Protein AF-0000000076659208 (afdb_homodimer)

Structure (mmCIF, N/CA/C/O backbone):
data_AF-0000000076659208-model_v1
#
loop_
_entity.id
_entity.type
_entity.pdbx_description
1 polymer 'Zn(2)-C6 fungal-type domain-containing protein'
#
loop_
_atom_site.group_PDB
_atom_site.id
_atom_site.type_symbol
_atom_site.label_atom_id
_atom_site.label_alt_id
_atom_site.label_comp_id
_atom_site.label_asym_id
_atom_site.label_entity_id
_atom_site.label_seq_id
_atom_site.pdbx_PDB_ins_code
_atom_site.Cartn_x
_atom_site.Cartn_y
_atom_site.Cartn_z
_atom_site.occupancy
_atom_site.B_iso_or_equiv
_atom_site.auth_seq_id
_atom_site.auth_comp_id
_atom_site.auth_asym_id
_atom_site.auth_atom_id
_atom_site.pdbx_PDB_model_num
ATOM 1 N N . MET A 1 1 ? 49.875 -49.344 -11.781 1 21.5 1 MET A N 1
ATOM 2 C CA . MET A 1 1 ? 49.281 -48.344 -12.633 1 21.5 1 MET A CA 1
ATOM 3 C C . MET A 1 1 ? 47.969 -48.844 -13.25 1 21.5 1 MET A C 1
ATOM 5 O O . MET A 1 1 ? 47.469 -48.25 -14.219 1 21.5 1 MET A O 1
ATOM 9 N N . HIS A 1 2 ? 47.25 -49.875 -12.664 1 22.94 2 HIS A N 1
ATOM 10 C CA . HIS A 1 2 ? 46.562 -50.938 -13.43 1 22.94 2 HIS A CA 1
ATOM 11 C C . HIS A 1 2 ? 45.344 -50.375 -14.133 1 22.94 2 HIS A C 1
ATOM 13 O O . HIS A 1 2 ? 44.5 -49.719 -13.508 1 22.94 2 HIS A O 1
ATOM 19 N N . GLU A 1 3 ? 45.375 -50.188 -15.445 1 21.06 3 GLU A N 1
ATOM 20 C CA . GLU A 1 3 ? 44.562 -49.5 -16.469 1 21.06 3 GLU A CA 1
ATOM 21 C C . GLU A 1 3 ? 43.188 -50.094 -16.578 1 21.06 3 GLU A C 1
ATOM 23 O O . GLU A 1 3 ? 43 -51.25 -16.953 1 21.06 3 GLU A O 1
ATOM 28 N N . ARG A 1 4 ? 42.406 -49.781 -15.438 1 27.81 4 ARG A N 1
ATOM 29 C CA . ARG A 1 4 ? 41.031 -50.281 -15.297 1 27.81 4 ARG A CA 1
ATOM 30 C C . ARG A 1 4 ? 40.25 -50.062 -16.578 1 27.81 4 ARG A C 1
ATOM 32 O O . ARG A 1 4 ? 40.031 -48.906 -17 1 27.81 4 ARG A O 1
ATOM 39 N N . GLY A 1 5 ? 40.281 -51.125 -17.562 1 24.06 5 GLY A N 1
ATOM 40 C CA . GLY A 1 5 ? 39.844 -51.219 -18.938 1 24.06 5 GLY A CA 1
ATOM 41 C C . GLY A 1 5 ? 38.375 -50.906 -19.141 1 24.06 5 GLY A C 1
ATOM 42 O O . GLY A 1 5 ? 37.625 -50.844 -18.172 1 24.06 5 GLY A O 1
ATOM 43 N N . PRO A 1 6 ? 37.781 -50.438 -20.266 1 28.05 6 PRO A N 1
ATOM 44 C CA . PRO A 1 6 ? 36.5 -49.844 -20.688 1 28.05 6 PRO A CA 1
ATOM 45 C C . PRO A 1 6 ? 35.344 -50.844 -20.625 1 28.05 6 PRO A C 1
ATOM 47 O O . PRO A 1 6 ? 35.438 -51.938 -21.172 1 28.05 6 PRO A O 1
ATOM 50 N N . ARG A 1 7 ? 34.625 -50.969 -19.422 1 33.25 7 ARG A N 1
ATOM 51 C CA . ARG A 1 7 ? 33.531 -51.875 -19.156 1 33.25 7 ARG A CA 1
ATOM 52 C C . ARG A 1 7 ? 32.469 -51.844 -20.25 1 33.25 7 ARG A C 1
ATOM 54 O O . ARG A 1 7 ? 31.828 -50.812 -20.438 1 33.25 7 ARG A O 1
ATOM 61 N N . LEU A 1 8 ? 32.531 -52.812 -21.359 1 33.19 8 LEU A N 1
ATOM 62 C CA . LEU A 1 8 ? 31.656 -52.938 -22.531 1 33.19 8 LEU A CA 1
ATOM 63 C C . LEU A 1 8 ? 30.234 -53.312 -22.125 1 33.19 8 LEU A C 1
ATOM 65 O O . LEU A 1 8 ? 30.031 -54.188 -21.312 1 33.19 8 LEU A O 1
ATOM 69 N N . ARG A 1 9 ? 29.219 -52.5 -22.312 1 43.12 9 ARG A N 1
ATOM 70 C CA . ARG A 1 9 ? 27.766 -52.531 -22.125 1 43.12 9 ARG A CA 1
ATOM 71 C C . ARG A 1 9 ? 27.125 -53.688 -22.875 1 43.12 9 ARG A C 1
ATOM 73 O O . ARG A 1 9 ? 27.109 -53.688 -24.109 1 43.12 9 ARG A O 1
ATOM 80 N N . ARG A 1 10 ? 26.891 -54.906 -22.266 1 50.5 10 ARG A N 1
ATOM 81 C CA . ARG A 1 10 ? 26.422 -56.125 -22.922 1 50.5 10 ARG A CA 1
ATOM 82 C C . ARG A 1 10 ? 24.922 -56.031 -23.25 1 50.5 10 ARG A C 1
ATOM 84 O O . ARG A 1 10 ? 24.109 -55.844 -22.359 1 50.5 10 ARG A O 1
ATOM 91 N N . LYS A 1 11 ? 24.469 -55.844 -24.469 1 55.78 11 LYS A N 1
ATOM 92 C CA . LYS A 1 11 ? 23.094 -55.656 -24.938 1 55.78 11 LYS A CA 1
ATOM 93 C C . LYS A 1 11 ? 22.391 -57.031 -25.047 1 55.78 11 LYS A C 1
ATOM 95 O O . LYS A 1 11 ? 23 -58 -25.453 1 55.78 11 LYS A O 1
ATOM 100 N N . SER A 1 12 ? 21.203 -57.281 -24.656 1 66.38 12 SER A N 1
ATOM 101 C CA . SER A 1 12 ? 20.406 -58.531 -24.594 1 66.38 12 SER A CA 1
ATOM 102 C C . SER A 1 12 ? 19.922 -58.906 -25.984 1 66.38 12 SER A C 1
ATOM 104 O O . SER A 1 12 ? 19.703 -58.062 -26.844 1 66.38 12 SER A O 1
ATOM 106 N N . CYS A 1 13 ? 19.734 -60.156 -26.391 1 67.81 13 CYS A N 1
ATOM 107 C CA . CYS A 1 13 ? 19.422 -60.625 -27.734 1 67.81 13 CYS A CA 1
ATOM 108 C C . CYS A 1 13 ? 17.938 -60.531 -28.016 1 67.81 13 CYS A C 1
ATOM 110 O O . CYS A 1 13 ? 17.125 -60.531 -27.078 1 67.81 13 CYS A O 1
ATOM 112 N N . ASN A 1 14 ? 17.391 -60.312 -29.141 1 72 14 ASN A N 1
ATOM 113 C CA . ASN A 1 14 ? 16.016 -60.062 -29.547 1 72 14 ASN A CA 1
ATOM 114 C C . ASN A 1 14 ? 15.094 -61.25 -29.172 1 72 14 ASN A C 1
ATOM 116 O O . ASN A 1 14 ? 13.93 -61.031 -28.844 1 72 14 ASN A O 1
ATOM 120 N N . HIS A 1 15 ? 15.57 -62.469 -29.266 1 70.31 15 HIS A N 1
ATOM 121 C CA . HIS A 1 15 ? 14.758 -63.656 -29.047 1 70.31 15 HIS A CA 1
ATOM 122 C C . HIS A 1 15 ? 14.367 -63.781 -27.578 1 70.31 15 HIS A C 1
ATOM 124 O O . HIS A 1 15 ? 13.211 -64.125 -27.266 1 70.31 15 HIS A O 1
ATOM 130 N N . CYS A 1 16 ? 15.281 -63.656 -26.719 1 68.12 16 CYS A N 1
ATOM 131 C CA . CYS A 1 16 ? 15.031 -63.812 -25.281 1 68.12 16 CYS A CA 1
ATOM 132 C C . CYS A 1 16 ? 14.031 -62.781 -24.797 1 68.12 16 CYS A C 1
ATOM 134 O O . CYS A 1 16 ? 13.211 -63.062 -23.922 1 68.12 16 CYS A O 1
ATOM 136 N N . GLN A 1 17 ? 14 -61.594 -25.5 1 66.5 17 GLN A N 1
ATOM 137 C CA . GLN A 1 17 ? 13.086 -60.5 -25.188 1 66.5 17 GLN A CA 1
ATOM 138 C C . GLN A 1 17 ? 11.648 -60.875 -25.562 1 66.5 17 GLN A C 1
ATOM 140 O O . GLN A 1 17 ? 10.719 -60.625 -24.797 1 66.5 17 GLN A O 1
ATOM 145 N N . ARG A 1 18 ? 11.477 -61.281 -26.766 1 67.56 18 ARG A N 1
ATOM 146 C CA . ARG A 1 18 ? 10.141 -61.594 -27.266 1 67.56 18 ARG A CA 1
ATOM 147 C C . ARG A 1 18 ? 9.484 -62.688 -26.438 1 67.56 18 ARG A C 1
ATOM 149 O O . ARG A 1 18 ? 8.266 -62.688 -26.25 1 67.56 18 ARG A O 1
ATOM 156 N N . SER A 1 19 ? 10.258 -63.688 -25.938 1 67.25 19 SER A N 1
ATOM 157 C CA . SER A 1 19 ? 9.719 -64.812 -25.219 1 67.25 19 SER A CA 1
ATOM 158 C C . SER A 1 19 ? 9.789 -64.625 -23.703 1 67.25 19 SER A C 1
ATOM 160 O O . SER A 1 19 ? 9.484 -65.5 -22.922 1 67.25 19 SER A O 1
ATOM 162 N N . LYS A 1 20 ? 10.031 -63.594 -23.25 1 63.53 20 LYS A N 1
ATOM 163 C CA . LYS A 1 20 ? 10.062 -63.094 -21.875 1 63.53 20 LYS A CA 1
ATOM 164 C C . LYS A 1 20 ? 10.891 -64 -20.969 1 63.53 20 LYS A C 1
ATOM 166 O O . LYS A 1 20 ? 10.5 -64.312 -19.844 1 63.53 20 LYS A O 1
ATOM 171 N N . LEU A 1 21 ? 11.914 -64.438 -21.516 1 68.69 21 LEU A N 1
ATOM 172 C CA . LEU A 1 21 ? 12.75 -65.375 -20.734 1 68.69 21 LEU A CA 1
ATOM 173 C C . LEU A 1 21 ? 14.047 -64.688 -20.312 1 68.69 21 LEU A C 1
ATOM 175 O O . LEU A 1 21 ? 14.477 -63.719 -20.953 1 68.69 21 LEU A O 1
ATOM 179 N N . ARG A 1 22 ? 14.719 -65 -19.359 1 67.81 22 ARG A N 1
ATOM 180 C CA . ARG A 1 22 ? 15.953 -64.5 -18.781 1 67.81 22 ARG A CA 1
ATOM 181 C C . ARG A 1 22 ? 17.141 -64.75 -19.703 1 67.81 22 ARG A C 1
ATOM 183 O O . ARG A 1 22 ? 17.547 -65.875 -19.922 1 67.81 22 ARG A O 1
ATOM 190 N N . CYS A 1 23 ? 17.719 -63.531 -20.5 1 63.88 23 CYS A N 1
ATOM 191 C CA . CYS A 1 23 ? 18.75 -63.625 -21.531 1 63.88 23 CYS A CA 1
ATOM 192 C C . CYS A 1 23 ? 20.141 -63.531 -20.922 1 63.88 23 CYS A C 1
ATOM 194 O O . CYS A 1 23 ? 20.406 -62.625 -20.109 1 63.88 23 CYS A O 1
ATOM 196 N N . SER A 1 24 ? 20.953 -64.312 -21.031 1 70.62 24 SER A N 1
ATOM 197 C CA . SER A 1 24 ? 22.297 -64.375 -20.438 1 70.62 24 SER A CA 1
ATOM 198 C C . SER A 1 24 ? 23.219 -63.344 -21.109 1 70.62 24 SER A C 1
ATOM 200 O O . SER A 1 24 ? 24.312 -63.062 -20.625 1 70.62 24 SER A O 1
ATOM 202 N N . GLY A 1 25 ? 22.766 -62.469 -22.281 1 64.19 25 GLY A N 1
ATOM 203 C CA . GLY A 1 25 ? 23.422 -61.406 -23.047 1 64.19 25 GLY A CA 1
ATOM 204 C C . GLY A 1 25 ? 24.766 -61.844 -23.609 1 64.19 25 GLY A C 1
ATOM 205 O O . GLY A 1 25 ? 25.547 -61 -24.062 1 64.19 25 GLY A O 1
ATOM 206 N N . THR A 1 26 ? 25.203 -63 -23.484 1 71.06 26 THR A N 1
ATOM 207 C CA . THR A 1 26 ? 26.484 -63.5 -23.984 1 71.06 26 THR A CA 1
ATOM 208 C C . THR A 1 26 ? 26.438 -63.656 -25.5 1 71.06 26 THR A C 1
ATOM 210 O O . THR A 1 26 ? 25.438 -64.125 -26.047 1 71.06 26 THR A O 1
ATOM 213 N N . ARG A 1 27 ? 27.328 -62.906 -26.297 1 66.44 27 ARG A N 1
ATOM 214 C CA . ARG A 1 27 ? 27.406 -63.062 -27.75 1 66.44 27 ARG A CA 1
ATOM 215 C C . ARG A 1 27 ? 28.266 -64.25 -28.125 1 66.44 27 ARG A C 1
ATOM 217 O O . ARG A 1 27 ? 29.172 -64.625 -27.391 1 66.44 27 ARG A O 1
ATOM 224 N N . PRO A 1 28 ? 27.781 -64.75 -29.141 1 65.12 28 PRO A N 1
ATOM 225 C CA . PRO A 1 28 ? 26.703 -64.5 -30.109 1 65.12 28 PRO A CA 1
ATOM 226 C C . PRO A 1 28 ? 25.375 -65.125 -29.703 1 65.12 28 PRO A C 1
ATOM 228 O O . PRO A 1 28 ? 24.328 -64.75 -30.25 1 65.12 28 PRO A O 1
ATOM 231 N N . GLN A 1 29 ? 25.531 -66 -28.812 1 70 29 GLN A N 1
ATOM 232 C CA . GLN A 1 29 ? 24.359 -66.75 -28.422 1 70 29 GLN A CA 1
ATOM 233 C C . GLN A 1 29 ? 24.188 -66.75 -26.906 1 70 29 GLN A C 1
ATOM 235 O O . GLN A 1 29 ? 25.125 -67.062 -26.172 1 70 29 GLN A O 1
ATOM 240 N N . CYS A 1 30 ? 23 -66.375 -26.516 1 70.25 30 CYS A N 1
ATOM 241 C CA . CYS A 1 30 ? 22.797 -66.375 -25.062 1 70.25 30 CYS A CA 1
ATOM 242 C C . CYS A 1 30 ? 22.422 -67.75 -24.531 1 70.25 30 CYS A C 1
ATOM 244 O O . CYS A 1 30 ? 21.984 -68.625 -25.281 1 70.25 30 CYS A O 1
ATOM 246 N N . SER A 1 31 ? 22.766 -68.062 -23.219 1 74.69 31 SER A N 1
ATOM 247 C CA . SER A 1 31 ? 22.609 -69.438 -22.641 1 74.69 31 SER A CA 1
ATOM 248 C C . SER A 1 31 ? 21.156 -69.875 -22.719 1 74.69 31 SER A C 1
ATOM 250 O O . SER A 1 31 ? 20.906 -71.062 -22.859 1 74.69 31 SER A O 1
ATOM 252 N N . THR A 1 32 ? 20.297 -69.062 -22.766 1 71.81 32 THR A N 1
ATOM 253 C CA . THR A 1 32 ? 18.875 -69.375 -22.703 1 71.81 32 THR A CA 1
ATOM 254 C C . THR A 1 32 ? 18.375 -69.812 -24.078 1 71.81 32 THR A C 1
ATOM 256 O O . THR A 1 32 ? 17.641 -70.812 -24.203 1 71.81 32 THR A O 1
ATOM 259 N N . CYS A 1 33 ? 18.734 -69.125 -25.047 1 69.75 33 CYS A N 1
ATOM 260 C CA . CYS A 1 33 ? 18.359 -69.5 -26.406 1 69.75 33 CYS A CA 1
ATOM 261 C C . CYS A 1 33 ? 18.953 -70.812 -26.781 1 69.75 33 CYS A C 1
ATOM 263 O O . CYS A 1 33 ? 18.328 -71.625 -27.5 1 69.75 33 CYS A O 1
ATOM 265 N N . VAL A 1 34 ? 20.109 -71.188 -26.297 1 74.06 34 VAL A N 1
ATOM 266 C CA . VAL A 1 34 ? 20.781 -72.5 -26.516 1 74.06 34 VAL A CA 1
ATOM 267 C C . VAL A 1 34 ? 19.906 -73.625 -25.984 1 74.06 34 VAL A C 1
ATOM 269 O O . VAL A 1 34 ? 19.703 -74.625 -26.672 1 74.06 34 VAL A O 1
ATOM 272 N N . ARG A 1 35 ? 19.484 -73.562 -24.766 1 72.38 35 ARG A N 1
ATOM 273 C CA . ARG A 1 35 ? 18.734 -74.625 -24.109 1 72.38 35 ARG A CA 1
ATOM 274 C C . ARG A 1 35 ? 17.422 -74.938 -24.828 1 72.38 35 ARG A C 1
ATOM 276 O O . ARG A 1 35 ? 16.938 -76.062 -24.859 1 72.38 35 ARG A O 1
ATOM 283 N N . ARG A 1 36 ? 16.672 -73.938 -25.266 1 68.38 36 ARG A N 1
ATOM 284 C CA . ARG A 1 36 ? 15.336 -74.062 -25.844 1 68.38 36 ARG A CA 1
ATOM 285 C C . ARG A 1 36 ? 15.422 -74.375 -27.344 1 68.38 36 ARG A C 1
ATOM 287 O O . ARG A 1 36 ? 14.398 -74.5 -28.016 1 68.38 36 ARG A O 1
ATOM 294 N N . GLY A 1 37 ? 16.531 -74.562 -28.156 1 70.81 37 GLY A N 1
ATOM 295 C CA . GLY A 1 37 ? 16.844 -74.812 -29.547 1 70.81 37 GLY A CA 1
ATOM 296 C C . GLY A 1 37 ? 16.641 -73.625 -30.469 1 70.81 37 GLY A C 1
ATOM 297 O O . GLY A 1 37 ? 16.359 -73.812 -31.656 1 70.81 37 GLY A O 1
ATOM 298 N N . ALA A 1 38 ? 16.406 -72.5 -29.812 1 59.94 38 ALA A N 1
ATOM 299 C CA . ALA A 1 38 ? 16.062 -71.312 -30.609 1 59.94 38 ALA A CA 1
ATOM 300 C C . ALA A 1 38 ? 17.312 -70.5 -30.953 1 59.94 38 ALA A C 1
ATOM 302 O O . ALA A 1 38 ? 18.297 -70.562 -30.203 1 59.94 38 ALA A O 1
ATOM 303 N N . ALA A 1 39 ? 17.609 -69.875 -32.125 1 67.31 39 ALA A N 1
ATOM 304 C CA . ALA A 1 39 ? 18.766 -69.125 -32.531 1 67.31 39 ALA A CA 1
ATOM 305 C C . ALA A 1 39 ? 18.719 -67.688 -31.953 1 67.31 39 ALA A C 1
ATOM 307 O O . ALA A 1 39 ? 17.672 -67 -32.031 1 67.31 39 ALA A O 1
ATOM 308 N N . CYS A 1 40 ? 19.562 -67.125 -31.172 1 60.5 40 CYS A N 1
ATOM 309 C CA . CYS A 1 40 ? 19.641 -65.75 -30.609 1 60.5 40 CYS A CA 1
ATOM 310 C C . CYS A 1 40 ? 19.719 -64.75 -31.719 1 60.5 40 CYS A C 1
ATOM 312 O O . CYS A 1 40 ? 20.438 -64.938 -32.719 1 60.5 40 CYS A O 1
ATOM 314 N N . GLU A 1 41 ? 18.797 -63.906 -32.031 1 61.84 41 GLU A N 1
ATOM 315 C CA . GLU A 1 41 ? 18.938 -62.812 -33 1 61.84 41 GLU A CA 1
ATOM 316 C C . GLU A 1 41 ? 19.375 -61.531 -32.312 1 61.84 41 GLU A C 1
ATOM 318 O O . GLU A 1 41 ? 18.75 -61.094 -31.328 1 61.84 41 GLU A O 1
ATOM 323 N N . TYR A 1 42 ? 20.562 -61.062 -32.25 1 54.84 42 TYR A N 1
ATOM 324 C CA . TYR A 1 42 ? 21.078 -59.812 -31.719 1 54.84 42 TYR A CA 1
ATOM 325 C C . TYR A 1 42 ? 21.031 -58.719 -32.781 1 54.84 42 TYR A C 1
ATOM 327 O O . TYR A 1 42 ? 21.125 -59 -33.969 1 54.84 42 TYR A O 1
ATOM 335 N N . PRO A 1 43 ? 20.594 -57.344 -32.625 1 38.91 43 PRO A N 1
ATOM 336 C CA . PRO A 1 43 ? 20.562 -56.5 -33.812 1 38.91 43 PRO A CA 1
ATOM 337 C C . PRO A 1 43 ? 21.844 -56.562 -34.625 1 38.91 43 PRO A C 1
ATOM 339 O O . PRO A 1 43 ? 22.938 -56.688 -34.062 1 38.91 43 PRO A O 1
ATOM 342 N N . SER A 1 44 ? 21.672 -56.844 -35.969 1 34.12 44 SER A N 1
ATOM 343 C CA . SER A 1 44 ? 22.641 -57.219 -36.969 1 34.12 44 SER A CA 1
ATOM 344 C C . SER A 1 44 ? 23.672 -56.125 -37.219 1 34.12 44 SER A C 1
ATOM 346 O O . SER A 1 44 ? 23.328 -54.938 -37.25 1 34.12 44 SER A O 1
ATOM 348 N N . ARG A 1 45 ? 24.906 -56.219 -36.938 1 31.83 45 ARG A N 1
ATOM 349 C CA . ARG A 1 45 ? 25.953 -55.469 -37.625 1 31.83 45 ARG A CA 1
ATOM 350 C C . ARG A 1 45 ? 25.766 -55.5 -39.125 1 31.83 45 ARG A C 1
ATOM 352 O O . ARG A 1 45 ? 25.844 -56.531 -39.75 1 31.83 45 ARG A O 1
ATOM 359 N N . LEU A 1 46 ? 24.891 -54.719 -39.719 1 21.84 46 LEU A N 1
ATOM 360 C CA . LEU A 1 46 ? 24.859 -54.938 -41.188 1 21.84 46 LEU A CA 1
ATOM 361 C C . LEU A 1 46 ? 26.266 -55.031 -41.75 1 21.84 46 LEU A C 1
ATOM 363 O O . LEU A 1 46 ? 27.109 -54.156 -41.469 1 21.84 46 LEU A O 1
ATOM 367 N N . MET A 1 47 ? 26.516 -55.969 -42.469 1 20.12 47 MET A N 1
ATOM 368 C CA . MET A 1 47 ? 27.578 -56.688 -43.156 1 20.12 47 MET A CA 1
ATOM 369 C C . MET A 1 47 ? 28.062 -55.906 -44.375 1 20.12 47 MET A C 1
ATOM 371 O O . MET A 1 47 ? 27.422 -54.969 -44.812 1 20.12 47 MET A O 1
ATOM 375 N N . SER A 1 48 ? 28.312 -56.719 -45.344 1 17.8 48 SER A N 1
ATOM 376 C CA . SER A 1 48 ? 29.312 -57 -46.375 1 17.8 48 SER A CA 1
ATOM 377 C C . SER A 1 48 ? 28.875 -56.406 -47.719 1 17.8 48 SER A C 1
ATOM 379 O O . SER A 1 48 ? 29.672 -56.344 -48.656 1 17.8 48 SER A O 1
ATOM 381 N N . PRO A 1 49 ? 27.75 -56.219 -48.188 1 16.73 49 PRO A N 1
ATOM 382 C CA . PRO A 1 49 ? 27.922 -56.625 -49.594 1 16.73 49 PRO A CA 1
ATOM 383 C C . PRO A 1 49 ? 28.938 -55.75 -50.312 1 16.73 49 PRO A C 1
ATOM 385 O O . PRO A 1 49 ? 29.219 -54.625 -49.906 1 16.73 49 PRO A O 1
ATOM 388 N N . THR A 1 50 ? 29.406 -56.312 -51.5 1 17.86 50 THR A N 1
ATOM 389 C CA . THR A 1 50 ? 30.375 -56.25 -52.594 1 17.86 50 THR A CA 1
ATOM 390 C C . THR A 1 50 ? 30.062 -55.094 -53.531 1 17.86 50 THR A C 1
ATOM 392 O O . THR A 1 50 ? 30.938 -54.281 -53.844 1 17.86 50 THR A O 1
ATOM 395 N N . PRO A 1 51 ? 29.469 -55.562 -54.781 1 17.03 51 PRO A N 1
ATOM 396 C CA . PRO A 1 51 ? 30.031 -55.312 -56.094 1 17.03 51 PRO A CA 1
ATOM 397 C C . PRO A 1 51 ? 29.547 -54 -56.719 1 17.03 51 PRO A C 1
ATOM 399 O O . PRO A 1 51 ? 30.344 -53.188 -57.188 1 17.03 51 PRO A O 1
ATOM 402 N N . GLY A 1 52 ? 28.297 -54.031 -57.469 1 16 52 GLY A N 1
ATOM 403 C CA . GLY A 1 52 ? 28.422 -53.812 -58.906 1 16 52 GLY A CA 1
ATOM 404 C C . GLY A 1 52 ? 28.422 -52.344 -59.281 1 16 52 GLY A C 1
ATOM 405 O O . GLY A 1 52 ? 28.141 -51.5 -58.469 1 16 52 GLY A O 1
ATOM 406 N N . ASP A 1 53 ? 27.922 -52.125 -60.688 1 16.53 53 ASP A N 1
ATOM 407 C CA . ASP A 1 53 ? 28.375 -51.406 -61.844 1 16.53 53 ASP A CA 1
ATOM 408 C C . ASP A 1 53 ? 27.703 -50.031 -61.938 1 16.53 53 ASP A C 1
ATOM 410 O O . ASP A 1 53 ? 28.375 -49.031 -62.094 1 16.53 53 ASP A O 1
ATOM 414 N N . PRO A 1 54 ? 26.531 -49.938 -62.938 1 16.09 54 PRO A N 1
ATOM 415 C CA . PRO A 1 54 ? 26.688 -49.156 -64.188 1 16.09 54 PRO A CA 1
ATOM 416 C C . PRO A 1 54 ? 26.188 -47.719 -64 1 16.09 54 PRO A C 1
ATOM 418 O O . PRO A 1 54 ? 25.562 -47.375 -63 1 16.09 54 PRO A O 1
ATOM 421 N N . SER A 1 55 ? 24.969 -47.344 -65 1 15.86 55 SER A N 1
ATOM 422 C CA . SER A 1 55 ? 25.031 -46.438 -66.125 1 15.86 55 SER A CA 1
ATOM 423 C C . SER A 1 55 ? 24.391 -45.094 -65.812 1 15.86 55 SER A C 1
ATOM 425 O O . SER A 1 55 ? 25.016 -44.062 -66 1 15.86 55 SER A O 1
ATOM 427 N N . PRO A 1 56 ? 23.172 -44.75 -66.75 1 15.61 56 PRO A N 1
ATOM 428 C CA . PRO A 1 56 ? 23.172 -43.688 -67.75 1 15.61 56 PRO A CA 1
ATOM 429 C C . PRO A 1 56 ? 22.484 -42.406 -67.25 1 15.61 56 PRO A C 1
ATOM 431 O O . PRO A 1 56 ? 23.172 -41.438 -67 1 15.61 56 PRO A O 1
ATOM 434 N N . ASP A 1 57 ? 21.047 -42.062 -67.938 1 14.95 57 ASP A N 1
ATOM 435 C CA . ASP A 1 57 ? 20.797 -41.094 -69 1 14.95 57 ASP A CA 1
ATOM 436 C C . ASP A 1 57 ? 20.109 -39.844 -68.438 1 14.95 57 ASP A C 1
ATOM 438 O O . ASP A 1 57 ? 20.609 -38.719 -68.562 1 14.95 57 ASP A O 1
ATOM 442 N N . SER A 1 58 ? 18.578 -39.625 -68.875 1 14.94 58 SER A N 1
ATOM 443 C CA . SER A 1 58 ? 18.141 -38.656 -69.875 1 14.94 58 SER A CA 1
ATOM 444 C C . SER A 1 58 ? 17.562 -37.406 -69.25 1 14.94 58 SER A C 1
ATOM 446 O O . SER A 1 58 ? 17.281 -37.375 -68.062 1 14.94 58 SER A O 1
ATOM 448 N N . ASP A 1 59 ? 16.125 -36.906 -69.75 1 14.8 59 ASP A N 1
ATOM 449 C CA . ASP A 1 59 ? 15.812 -35.812 -70.625 1 14.8 59 ASP A CA 1
ATOM 450 C C . ASP A 1 59 ? 15.164 -34.656 -69.875 1 14.8 59 ASP A C 1
ATOM 452 O O . ASP A 1 59 ? 15.695 -33.531 -69.875 1 14.8 59 ASP A O 1
ATOM 456 N N . ASP A 1 60 ? 13.641 -34.375 -70.125 1 14.84 60 ASP A N 1
ATOM 457 C CA . ASP A 1 60 ? 13.055 -33.344 -70.938 1 14.84 60 ASP A CA 1
ATOM 458 C C . ASP A 1 60 ? 12.547 -32.188 -70.062 1 14.84 60 ASP A C 1
ATOM 460 O O . ASP A 1 60 ? 12.328 -32.344 -68.875 1 14.84 60 ASP A O 1
ATOM 464 N N . HIS A 1 61 ? 11.328 -31.297 -70.688 1 14.91 61 HIS A N 1
ATOM 465 C CA . HIS A 1 61 ? 11.219 -29.938 -71.188 1 14.91 61 HIS A CA 1
ATOM 466 C C . HIS A 1 61 ? 10.445 -29.047 -70.25 1 14.91 61 HIS A C 1
ATOM 468 O O . HIS A 1 61 ? 10.945 -28 -69.812 1 14.91 61 HIS A O 1
ATOM 474 N N . PRO A 1 62 ? 8.977 -28.516 -70.688 1 15.44 62 PRO A N 1
ATOM 475 C CA . PRO A 1 62 ? 8.703 -27.188 -71.188 1 15.44 62 PRO A CA 1
ATOM 476 C C . PRO A 1 62 ? 8.102 -26.234 -70.188 1 15.44 62 PRO A C 1
ATOM 478 O O . PRO A 1 62 ? 7.785 -26.656 -69.062 1 15.44 62 PRO A O 1
ATOM 481 N N . GLN A 1 63 ? 6.637 -25.656 -70.5 1 14.51 63 GLN A N 1
ATOM 482 C CA . GLN A 1 63 ? 6.109 -24.391 -71 1 14.51 63 GLN A CA 1
ATOM 483 C C . GLN A 1 63 ? 5.371 -23.641 -69.875 1 14.51 63 GLN A C 1
ATOM 485 O O . GLN A 1 63 ? 4.801 -24.234 -69 1 14.51 63 GLN A O 1
ATOM 490 N N . ALA A 1 64 ? 5.23 -22.141 -69.938 1 15.52 64 ALA A N 1
ATOM 491 C CA . ALA A 1 64 ? 5.203 -20.859 -69.25 1 15.52 64 ALA A CA 1
ATOM 492 C C . ALA A 1 64 ? 3.77 -20.422 -68.938 1 15.52 64 ALA A C 1
ATOM 494 O O . ALA A 1 64 ? 3.535 -19.609 -68.062 1 15.52 64 ALA A O 1
ATOM 495 N N . ASP A 1 65 ? 2.645 -20.797 -69.688 1 14.46 65 ASP A N 1
ATOM 496 C CA . ASP A 1 65 ? 1.816 -19.75 -70.312 1 14.46 65 ASP A CA 1
ATOM 497 C C . ASP A 1 65 ? 0.929 -19.078 -69.25 1 14.46 65 ASP A C 1
ATOM 499 O O . ASP A 1 65 ? 0.48 -19.734 -68.312 1 14.46 65 ASP A O 1
ATOM 503 N N . CYS A 1 66 ? 0.664 -17.641 -69.312 1 15.46 66 CYS A N 1
ATOM 504 C CA . CYS A 1 66 ? 0.382 -16.359 -68.688 1 15.46 66 CYS A CA 1
ATOM 505 C C . CYS A 1 66 ? -1.117 -16.156 -68.5 1 15.46 66 CYS A C 1
ATOM 507 O O . CYS A 1 66 ? -1.546 -15.172 -67.875 1 15.46 66 CYS A O 1
ATOM 509 N N . PHE A 1 67 ? -2.09 -16.953 -69.188 1 14.25 67 PHE A N 1
ATOM 510 C CA . PHE A 1 67 ? -3.135 -16.219 -69.875 1 14.25 67 PHE A CA 1
ATOM 511 C C . PHE A 1 67 ? -4.078 -15.539 -68.875 1 14.25 67 PHE A C 1
ATOM 513 O O . PHE A 1 67 ? -4.004 -15.773 -67.688 1 14.25 67 PHE A O 1
ATOM 520 N N . THR A 1 68 ? -5.445 -15.82 -69 1 14.57 68 THR A N 1
ATOM 521 C CA . THR A 1 68 ? -6.527 -15.117 -69.688 1 14.57 68 THR A CA 1
ATOM 522 C C . THR A 1 68 ? -7.496 -14.508 -68.688 1 14.57 68 THR A C 1
ATOM 524 O O . THR A 1 68 ? -7.961 -13.383 -68.875 1 14.57 68 THR A O 1
ATOM 527 N N . PRO A 1 69 ? -8.055 -15.164 -67.625 1 14.7 69 PRO A N 1
ATOM 528 C CA . PRO A 1 69 ? -9.484 -15.195 -67.938 1 14.7 69 PRO A CA 1
ATOM 529 C C . PRO A 1 69 ? -10.203 -13.906 -67.562 1 14.7 69 PRO A C 1
ATOM 531 O O . PRO A 1 69 ? -9.773 -13.219 -66.625 1 14.7 69 PRO A O 1
ATOM 534 N N . PRO A 1 70 ? -11.203 -13.562 -68.25 1 14.53 70 PRO A N 1
ATOM 535 C CA . PRO A 1 70 ? -11.875 -12.352 -68.75 1 14.53 70 PRO A CA 1
ATOM 536 C C . PRO A 1 70 ? -12.664 -11.656 -67.625 1 14.53 70 PRO A C 1
ATOM 538 O O . PRO A 1 70 ? -12.375 -10.508 -67.25 1 14.53 70 PRO A O 1
ATOM 541 N N . ALA A 1 71 ? -13.953 -11.984 -67.625 1 14.89 71 ALA A N 1
ATOM 542 C CA . ALA A 1 71 ? -14.969 -11.047 -68.125 1 14.89 71 ALA A CA 1
ATOM 543 C C . ALA A 1 71 ? -15.602 -10.273 -67 1 14.89 71 ALA A C 1
ATOM 545 O O . ALA A 1 71 ? -15.305 -10.539 -65.812 1 14.89 71 ALA A O 1
ATOM 546 N N . ASP A 1 72 ? -16.938 -10.516 -66.875 1 14.05 72 ASP A N 1
ATOM 547 C CA . ASP A 1 72 ? -18.078 -9.633 -67.125 1 14.05 72 ASP A CA 1
ATOM 548 C C . ASP A 1 72 ? -18.625 -9.102 -65.812 1 14.05 72 ASP A C 1
ATOM 550 O O . ASP A 1 72 ? -19.031 -9.875 -64.938 1 14.05 72 ASP A O 1
ATOM 554 N N . PHE A 1 73 ? -18.219 -7.984 -65.312 1 14.59 73 PHE A N 1
ATOM 555 C CA . PHE A 1 73 ? -18.359 -7.32 -64 1 14.59 73 PHE A CA 1
ATOM 556 C C . PHE A 1 73 ? -19.797 -6.867 -63.781 1 14.59 73 PHE A C 1
ATOM 558 O O . PHE A 1 73 ? -20.047 -6.051 -62.875 1 14.59 73 PHE A O 1
ATOM 565 N N . SER A 1 74 ? -20.688 -7.668 -64.438 1 13.83 74 SER A N 1
ATOM 566 C CA . SER A 1 74 ? -21.828 -6.789 -64.75 1 13.83 74 SER A CA 1
ATOM 567 C C . SER A 1 74 ? -22.281 -6.062 -63.469 1 13.83 74 SER A C 1
ATOM 569 O O . SER A 1 74 ? -22 -6.512 -62.344 1 13.83 74 SER A O 1
ATOM 571 N N . GLU A 1 75 ? -23.203 -5.043 -63.75 1 14.69 75 GLU A N 1
ATOM 572 C CA . GLU A 1 75 ? -23.625 -3.688 -63.406 1 14.69 75 GLU A CA 1
ATOM 573 C C . GLU A 1 75 ? -24.516 -3.678 -62.188 1 14.69 75 GLU A C 1
ATOM 575 O O . GLU A 1 75 ? -24.406 -2.785 -61.344 1 14.69 75 GLU A O 1
ATOM 580 N N . GLY A 1 76 ? -25.469 -4.66 -62.156 1 13.98 76 GLY A N 1
ATOM 581 C CA . GLY A 1 76 ? -26.797 -4.062 -62.062 1 13.98 76 GLY A CA 1
ATOM 582 C C . GLY A 1 76 ? -27.094 -3.449 -60.719 1 13.98 76 GLY A C 1
ATOM 583 O O . GLY A 1 76 ? -26.656 -3.969 -59.688 1 13.98 76 GLY A O 1
ATOM 584 N N . ALA A 1 77 ? -27.5 -2.213 -60.75 1 14.67 77 ALA A N 1
ATOM 585 C CA . ALA A 1 77 ? -27.766 -0.949 -60.062 1 14.67 77 ALA A CA 1
ATOM 586 C C . ALA A 1 77 ? -28.703 -1.149 -58.875 1 14.67 77 ALA A C 1
ATOM 588 O O . ALA A 1 77 ? -28.359 -0.784 -57.75 1 14.67 77 ALA A O 1
ATOM 589 N N . ALA A 1 78 ? -29.953 -0.796 -59.125 1 14.02 78 ALA A N 1
ATOM 590 C CA . ALA A 1 78 ? -30.625 0.422 -58.688 1 14.02 78 ALA A CA 1
ATOM 591 C C . ALA A 1 78 ? -31.5 0.147 -57.469 1 14.02 78 ALA A C 1
ATOM 593 O O . ALA A 1 78 ? -31.547 0.944 -56.531 1 14.02 78 ALA A O 1
ATOM 594 N N . SER A 1 79 ? -32.438 -0.756 -57.656 1 13.99 79 SER A N 1
ATOM 595 C CA . SER A 1 79 ? -33.812 -0.299 -57.438 1 13.99 79 SER A CA 1
ATOM 596 C C . SER A 1 79 ? -34.125 -0.201 -55.969 1 13.99 79 SER A C 1
ATOM 598 O O . SER A 1 79 ? -33.938 -1.152 -55.188 1 13.99 79 SER A O 1
ATOM 600 N N . LEU A 1 80 ? -34.344 1.104 -55.594 1 13.96 80 LEU A N 1
ATOM 601 C CA . LEU A 1 80 ? -34.594 1.969 -54.438 1 13.96 80 LEU A CA 1
ATOM 602 C C . LEU A 1 80 ? -35.875 1.565 -53.719 1 13.96 80 LEU A C 1
ATOM 604 O O . LEU A 1 80 ? -36.938 2.086 -54.031 1 13.96 80 LEU A O 1
ATOM 608 N N . ASP A 1 81 ? -36.062 0.34 -53.562 1 14.01 81 ASP A N 1
ATOM 609 C CA . ASP A 1 81 ? -37.438 -0.047 -53.156 1 14.01 81 ASP A CA 1
ATOM 610 C C . ASP A 1 81 ? -37.906 0.784 -51.969 1 14.01 81 ASP A C 1
ATOM 612 O O . ASP A 1 81 ? -37.25 0.805 -50.906 1 14.01 81 ASP A O 1
ATOM 616 N N . GLY A 1 82 ? -38.781 1.682 -52.25 1 13.82 82 GLY A N 1
ATOM 617 C CA . GLY A 1 82 ? -39.406 2.879 -51.688 1 13.82 82 GLY A CA 1
ATOM 618 C C . GLY A 1 82 ? -39.938 2.68 -50.281 1 13.82 82 GLY A C 1
ATOM 619 O O . GLY A 1 82 ? -39.438 3.291 -49.312 1 13.82 82 GLY A O 1
ATOM 620 N N . GLN A 1 83 ? -41.281 2.43 -50.125 1 13.85 83 GLN A N 1
ATOM 621 C CA . GLN A 1 83 ? -42.25 3.395 -49.625 1 13.85 83 GLN A CA 1
ATOM 622 C C . GLN A 1 83 ? -42.406 3.268 -48.125 1 13.85 83 GLN A C 1
ATOM 624 O O . GLN A 1 83 ? -42.281 4.25 -47.375 1 13.85 83 GLN A O 1
ATOM 629 N N . GLN A 1 84 ? -43.75 2.887 -47.719 1 13.95 84 GLN A N 1
ATOM 630 C CA . GLN A 1 84 ? -44.719 3.74 -47.094 1 13.95 84 GLN A CA 1
ATOM 631 C C . GLN A 1 84 ? -44.688 3.596 -45.562 1 13.95 84 GLN A C 1
ATOM 633 O O . GLN A 1 84 ? -44.594 4.59 -44.844 1 13.95 84 GLN A O 1
ATOM 638 N N . GLU A 1 85 ? -45.5 2.586 -45.062 1 14.3 85 GLU A N 1
ATOM 639 C CA . GLU A 1 85 ? -46.625 3.002 -44.25 1 14.3 85 GLU A CA 1
ATOM 640 C C . GLU A 1 85 ? -46.25 3.176 -42.781 1 14.3 85 GLU A C 1
ATOM 642 O O . GLU A 1 85 ? -45.312 2.523 -42.281 1 14.3 85 GLU A O 1
ATOM 647 N N . ALA A 1 86 ? -47.219 3.604 -42.094 1 14.59 86 ALA A N 1
ATOM 648 C CA . ALA A 1 86 ? -47.531 4.613 -41.094 1 14.59 86 ALA A CA 1
ATOM 649 C C . ALA A 1 86 ? -47.219 4.105 -39.688 1 14.59 86 ALA A C 1
ATOM 651 O O . ALA A 1 86 ? -47.125 2.895 -39.469 1 14.59 86 ALA A O 1
ATOM 652 N N . ALA A 1 87 ? -47.5 4.883 -38.906 1 13.98 87 ALA A N 1
ATOM 653 C CA . ALA A 1 87 ? -47.188 5.578 -37.656 1 13.98 87 ALA A CA 1
ATOM 654 C C . ALA A 1 87 ? -47.594 4.746 -36.438 1 13.98 87 ALA A C 1
ATOM 656 O O . ALA A 1 87 ? -48.344 3.779 -36.562 1 13.98 87 ALA A O 1
ATOM 657 N N . GLN A 1 88 ? -48.125 5.441 -35.5 1 14.71 88 GLN A N 1
ATOM 658 C CA . GLN A 1 88 ? -47.906 5.816 -34.125 1 14.71 88 GLN A CA 1
ATOM 659 C C . GLN A 1 88 ? -48.719 4.969 -33.156 1 14.71 88 GLN A C 1
ATOM 661 O O . GLN A 1 88 ? -49.719 4.344 -33.594 1 14.71 88 GLN A O 1
ATOM 666 N N . GLY A 1 89 ? -48.562 5.312 -31.922 1 15.12 89 GLY A N 1
ATOM 667 C CA . GLY A 1 89 ? -48.281 4.906 -30.547 1 15.12 89 GLY A CA 1
ATOM 668 C C . GLY A 1 89 ? -49.531 4.77 -29.688 1 15.12 89 GLY A C 1
ATOM 669 O O . GLY A 1 89 ? -50.281 5.73 -29.516 1 15.12 89 GLY A O 1
ATOM 670 N N . PRO A 1 90 ? -50.281 3.701 -29.953 1 15.05 90 PRO A N 1
ATOM 671 C CA . PRO A 1 90 ? -51.531 3.697 -29.156 1 15.05 90 PRO A CA 1
ATOM 672 C C . PRO A 1 90 ? -51.281 3.844 -27.672 1 15.05 90 PRO A C 1
ATOM 674 O O . PRO A 1 90 ? -50.688 2.955 -27.047 1 15.05 90 PRO A O 1
ATOM 677 N N . SER A 1 91 ? -50.781 4.988 -27.203 1 15.39 91 SER A N 1
ATOM 678 C CA . SER A 1 91 ? -50.375 5.188 -25.812 1 15.39 91 SER A CA 1
ATOM 679 C C . SER A 1 91 ? -51.562 4.969 -24.859 1 15.39 91 SER A C 1
ATOM 681 O O . SER A 1 91 ? -51.438 5.172 -23.656 1 15.39 91 SER A O 1
ATOM 683 N N . PRO A 1 92 ? -52.719 4.68 -25.312 1 14.96 92 PRO A N 1
ATOM 684 C CA . PRO A 1 92 ? -53.688 5.266 -24.406 1 14.96 92 PRO A CA 1
ATOM 685 C C . PRO A 1 92 ? -53.656 4.629 -23.016 1 14.96 92 PRO A C 1
ATOM 687 O O . PRO A 1 92 ? -54.219 5.18 -22.062 1 14.96 92 PRO A O 1
ATOM 690 N N . SER A 1 93 ? -53 3.525 -22.812 1 14.4 93 SER A N 1
ATOM 691 C CA . SER A 1 93 ? -53.875 2.799 -21.891 1 14.4 93 SER A CA 1
ATOM 692 C C . SER A 1 93 ? -53.906 3.463 -20.516 1 14.4 93 SER A C 1
ATOM 694 O O . SER A 1 93 ? -52.844 3.814 -19.969 1 14.4 93 SER A O 1
ATOM 696 N N . SER A 1 94 ? -54.969 3.867 -19.875 1 15.4 94 SER A N 1
ATOM 697 C CA . SER A 1 94 ? -55.688 4.648 -18.875 1 15.4 94 SER A CA 1
ATOM 698 C C . SER A 1 94 ? -55.469 4.078 -17.469 1 15.4 94 SER A C 1
ATOM 700 O O . SER A 1 94 ? -55.375 4.828 -16.5 1 15.4 94 SER A O 1
ATOM 702 N N . GLU A 1 95 ? -55.5 2.725 -17.109 1 15.01 95 GLU A N 1
ATOM 703 C CA . GLU A 1 95 ? -56.469 2.598 -16.031 1 15.01 95 GLU A CA 1
ATOM 704 C C . GLU A 1 95 ? -55.844 2.92 -14.68 1 15.01 95 GLU A C 1
ATOM 706 O O . GLU A 1 95 ? -56.375 3.709 -13.906 1 15.01 95 GLU A O 1
ATOM 711 N N . LEU A 1 96 ? -55 1.902 -13.969 1 14.55 96 LEU A N 1
ATOM 712 C CA . LEU A 1 96 ? -55.531 1.347 -12.719 1 14.55 96 LEU A CA 1
ATOM 713 C C . LEU A 1 96 ? -54.969 2.088 -11.516 1 14.55 96 LEU A C 1
ATOM 715 O O . LEU A 1 96 ? -53.75 2.156 -11.352 1 14.55 96 LEU A O 1
ATOM 719 N N . PHE A 1 97 ? -55.562 2.99 -10.688 1 15.02 97 PHE A N 1
ATOM 720 C CA . PHE A 1 97 ? -55.375 3.914 -9.57 1 15.02 97 PHE A CA 1
ATOM 721 C C . PHE A 1 97 ? -55.156 3.156 -8.273 1 15.02 97 PHE A C 1
ATOM 723 O O . PHE A 1 97 ? -54.75 3.746 -7.262 1 15.02 97 PHE A O 1
ATOM 730 N N . THR A 1 98 ? -55.156 1.743 -8 1 15.59 98 THR A N 1
ATOM 731 C CA . THR A 1 98 ? -55.812 1.525 -6.715 1 15.59 98 THR A CA 1
ATOM 732 C C . THR A 1 98 ? -54.906 1.923 -5.562 1 15.59 98 THR A C 1
ATOM 734 O O . THR A 1 98 ? -53.688 1.983 -5.723 1 15.59 98 THR A O 1
ATOM 737 N N . SER A 1 99 ? -55.344 1.492 -4.059 1 15.71 99 SER A N 1
ATOM 738 C CA . SER A 1 99 ? -55.594 1.961 -2.699 1 15.71 99 SER A CA 1
ATOM 739 C C . SER A 1 99 ? -54.438 1.641 -1.782 1 15.71 99 SER A C 1
ATOM 741 O O . SER A 1 99 ? -53.75 0.632 -1.971 1 15.71 99 SER A O 1
ATOM 743 N N . ALA A 1 100 ? -53.938 2.592 -0.806 1 16.2 100 ALA A N 1
ATOM 744 C CA . ALA A 1 100 ? -53 3.197 0.123 1 16.2 100 ALA A CA 1
ATOM 745 C C . ALA A 1 100 ? -52.969 2.447 1.451 1 16.2 100 ALA A C 1
ATOM 747 O O . ALA A 1 100 ? -52.312 2.883 2.406 1 16.2 100 ALA A O 1
ATOM 748 N N . SER A 1 101 ? -53.438 1.139 1.706 1 15.79 101 SER A N 1
ATOM 749 C CA . SER A 1 101 ? -53.812 0.995 3.105 1 15.79 101 SER A CA 1
ATOM 750 C C . SER A 1 101 ? -52.594 0.939 4.016 1 15.79 101 SER A C 1
ATOM 752 O O . SER A 1 101 ? -51.531 0.503 3.598 1 15.79 101 SER A O 1
ATOM 754 N N . SER A 1 102 ? -52.688 1.356 5.492 1 16.81 102 SER A N 1
ATOM 755 C CA . SER A 1 102 ? -52.219 1.966 6.723 1 16.81 102 SER A CA 1
ATOM 756 C C . SER A 1 102 ? -51.531 0.934 7.621 1 16.81 102 SER A C 1
ATOM 758 O O . SER A 1 102 ? -50.875 1.291 8.594 1 16.81 102 SER A O 1
ATOM 760 N N . LEU A 1 103 ? -51.656 -0.435 7.559 1 15.95 103 LEU A N 1
ATOM 761 C CA . LEU A 1 103 ? -51.75 -1.106 8.852 1 15.95 103 LEU A CA 1
ATOM 762 C C . LEU A 1 103 ? -50.406 -1.24 9.508 1 15.95 103 LEU A C 1
ATOM 764 O O . LEU A 1 103 ? -49.438 -1.675 8.867 1 15.95 103 LEU A O 1
ATOM 768 N N . LEU A 1 104 ? -50.094 -0.599 10.812 1 16.58 104 LEU A N 1
ATOM 769 C CA . LEU A 1 104 ? -49.156 -0.213 11.875 1 16.58 104 LEU A CA 1
ATOM 770 C C . LEU A 1 104 ? -48.781 -1.423 12.719 1 16.58 104 LEU A C 1
ATOM 772 O O . LEU A 1 104 ? -48.031 -1.293 13.688 1 16.58 104 LEU A O 1
ATOM 776 N N . PRO A 1 105 ? -48.781 -2.781 12.344 1 16.44 105 PRO A N 1
ATOM 777 C CA . PRO A 1 105 ? -48.969 -3.6 13.547 1 16.44 105 PRO A CA 1
ATOM 778 C C . PRO A 1 105 ? -47.719 -3.59 14.445 1 16.44 105 PRO A C 1
ATOM 780 O O . PRO A 1 105 ? -46.594 -3.367 13.969 1 16.44 105 PRO A O 1
ATOM 783 N N . SER A 1 106 ? -47.875 -3.613 15.953 1 17.06 106 SER A N 1
ATOM 784 C CA . SER A 1 106 ? -47.344 -3.449 17.297 1 17.06 106 SER A CA 1
ATOM 785 C C . SER A 1 106 ? -46.469 -4.637 17.703 1 17.06 106 SER A C 1
ATOM 787 O O . SER A 1 106 ? -45.906 -4.66 18.797 1 17.06 106 SER A O 1
ATOM 789 N N . ALA A 1 107 ? -46.531 -5.887 17.047 1 16.72 107 ALA A N 1
ATOM 790 C CA . ALA A 1 107 ? -46.375 -7.047 17.922 1 16.72 107 ALA A CA 1
ATOM 791 C C . ALA A 1 107 ? -44.906 -7.219 18.359 1 16.72 107 ALA A C 1
ATOM 793 O O . ALA A 1 107 ? -44.094 -7.688 17.594 1 16.72 107 ALA A O 1
ATOM 794 N N . PHE A 1 108 ? -44.281 -6.32 19.188 1 16.86 108 PHE A N 1
ATOM 795 C CA . PHE A 1 108 ? -42.906 -6.285 19.703 1 16.86 108 PHE A CA 1
ATOM 796 C C . PHE A 1 108 ? -42.656 -7.484 20.594 1 16.86 108 PHE A C 1
ATOM 798 O O . PHE A 1 108 ? -41.5 -7.887 20.766 1 16.86 108 PHE A O 1
ATOM 805 N N . THR A 1 109 ? -43.719 -8.125 21.328 1 17.12 109 THR A N 1
ATOM 806 C CA . THR A 1 109 ? -43.438 -8.297 22.75 1 17.12 109 THR A CA 1
ATOM 807 C C . THR A 1 109 ? -42.344 -9.352 22.953 1 17.12 109 THR A C 1
ATOM 809 O O . THR A 1 109 ? -41.344 -9.094 23.594 1 17.12 109 THR A O 1
ATOM 812 N N . SER A 1 110 ? -42.781 -10.531 23.797 1 17.19 110 SER A N 1
ATOM 813 C CA . SER A 1 110 ? -42.469 -11.133 25.078 1 17.19 110 SER A CA 1
ATOM 814 C C . SER A 1 110 ? -41.594 -12.367 24.906 1 17.19 110 SER A C 1
ATOM 816 O O . SER A 1 110 ? -41.531 -13.227 25.797 1 17.19 110 SER A O 1
ATOM 818 N N . LEU A 1 111 ? -40.844 -12.625 23.859 1 16.84 111 LEU A N 1
ATOM 819 C CA . LEU A 1 111 ? -40.438 -14.023 23.797 1 16.84 111 LEU A CA 1
ATOM 820 C C . LEU A 1 111 ? -39.688 -14.43 25.047 1 16.84 111 LEU A C 1
ATOM 822 O O . LEU A 1 111 ? -38.688 -13.797 25.406 1 16.84 111 LEU A O 1
ATOM 826 N N . ASN A 1 112 ? -40.344 -15.242 26 1 17.25 112 ASN A N 1
ATOM 827 C CA . ASN A 1 112 ? -40.094 -15.922 27.266 1 17.25 112 ASN A CA 1
ATOM 828 C C . ASN A 1 112 ? -38.938 -16.906 27.156 1 17.25 112 ASN A C 1
ATOM 830 O O . ASN A 1 112 ? -39.062 -17.969 26.562 1 17.25 112 ASN A O 1
ATOM 834 N N . CYS A 1 113 ? -37.75 -16.5 26.797 1 16.86 113 CYS A N 1
ATOM 835 C CA . CYS A 1 113 ? -36.594 -17.391 26.859 1 16.86 113 CYS A CA 1
ATOM 836 C C . CYS A 1 113 ? -36.469 -18.016 28.234 1 16.86 113 CYS A C 1
ATOM 838 O O . CYS A 1 113 ? -36.094 -17.328 29.203 1 16.86 113 CYS A O 1
ATOM 840 N N . GLU A 1 114 ? -37.406 -18.922 28.703 1 17.52 114 GLU A N 1
ATOM 841 C CA . GLU A 1 114 ? -37.469 -19.625 29.969 1 17.52 114 GLU A CA 1
ATOM 842 C C . GLU A 1 114 ? -36.188 -20.391 30.234 1 17.52 114 GLU A C 1
ATOM 844 O O . GLU A 1 114 ? -35.656 -20.359 31.344 1 17.52 114 GLU A O 1
ATOM 849 N N . GLY A 1 115 ? -35.938 -21.578 29.578 1 18.08 115 GLY A N 1
ATOM 850 C CA . GLY A 1 115 ? -35.562 -22.797 30.281 1 18.08 115 GLY A CA 1
ATOM 851 C C . GLY A 1 115 ? -34.156 -22.781 30.844 1 18.08 115 GLY A C 1
ATOM 852 O O . GLY A 1 115 ? -33.219 -22.453 30.141 1 18.08 115 GLY A O 1
ATOM 853 N N . GLY A 1 116 ? -33.875 -22.594 32.25 1 19.08 116 GLY A N 1
ATOM 854 C CA . GLY A 1 116 ? -32.781 -22.469 33.219 1 19.08 116 GLY A CA 1
ATOM 855 C C . GLY A 1 116 ? -31.938 -23.719 33.344 1 19.08 116 GLY A C 1
ATOM 856 O O . GLY A 1 116 ? -31.156 -23.859 34.281 1 19.08 116 GLY A O 1
ATOM 857 N N . SER A 1 117 ? -32.062 -24.812 32.438 1 17.86 117 SER A N 1
ATOM 858 C CA . SER A 1 117 ? -31.656 -26.094 33.031 1 17.86 117 SER A CA 1
ATOM 859 C C . SER A 1 117 ? -30.266 -26 33.656 1 17.86 117 SER A C 1
ATOM 861 O O . SER A 1 117 ? -29.438 -25.203 33.25 1 17.86 117 SER A O 1
ATOM 863 N N . ASN A 1 118 ? -30.031 -26.734 34.906 1 18.89 118 ASN A N 1
ATOM 864 C CA . ASN A 1 118 ? -29.234 -27.062 36.094 1 18.89 118 ASN A CA 1
ATOM 865 C C . ASN A 1 118 ? -27.984 -27.844 35.719 1 18.89 118 ASN A C 1
ATOM 867 O O . ASN A 1 118 ? -27.906 -29.047 35.969 1 18.89 118 ASN A O 1
ATOM 871 N N . PHE A 1 119 ? -27.375 -27.766 34.594 1 18.12 119 PHE A N 1
ATOM 872 C CA . PHE A 1 119 ? -26.375 -28.797 34.375 1 18.12 119 PHE A CA 1
ATOM 873 C C . PHE A 1 119 ? -25.375 -28.844 35.531 1 18.12 119 PHE A C 1
ATOM 875 O O . PHE A 1 119 ? -24.797 -27.828 35.906 1 18.12 119 PHE A O 1
ATOM 882 N N . SER A 1 120 ? -25.625 -29.781 36.469 1 18.38 120 SER A N 1
ATOM 883 C CA . SER A 1 120 ? -24.891 -30.203 37.656 1 18.38 120 SER A CA 1
ATOM 884 C C . SER A 1 120 ? -23.422 -30.406 37.344 1 18.38 120 SER A C 1
ATOM 886 O O . SER A 1 120 ? -23.078 -31.062 36.344 1 18.38 120 SER A O 1
ATOM 888 N N . ALA A 1 121 ? -22.625 -29.578 37.938 1 19.86 121 ALA A N 1
ATOM 889 C CA . ALA A 1 121 ? -21.172 -29.516 37.938 1 19.86 121 ALA A CA 1
ATOM 890 C C . ALA A 1 121 ? -20.562 -30.844 38.406 1 19.86 121 ALA A C 1
ATOM 892 O O . ALA A 1 121 ? -20.922 -31.375 39.438 1 19.86 121 ALA A O 1
ATOM 893 N N . PRO A 1 122 ? -20.375 -31.812 37.562 1 19.94 122 PRO A N 1
ATOM 894 C CA . PRO A 1 122 ? -19.906 -33.094 38.094 1 19.94 122 PRO A CA 1
ATOM 895 C C . PRO A 1 122 ? -18.906 -32.906 39.219 1 19.94 122 PRO A C 1
ATOM 897 O O . PRO A 1 122 ? -18.172 -31.922 39.281 1 19.94 122 PRO A O 1
ATOM 900 N N . THR A 1 123 ? -19.156 -33.469 40.469 1 20.81 123 THR A N 1
ATOM 901 C CA . THR A 1 123 ? -18.594 -33.5 41.812 1 20.81 123 THR A CA 1
ATOM 902 C C . THR A 1 123 ? -17.109 -33.844 41.781 1 20.81 123 THR A C 1
ATOM 904 O O . THR A 1 123 ? -16.312 -33.312 42.562 1 20.81 123 THR A O 1
ATOM 907 N N . GLY A 1 124 ? -16.75 -35.094 41.375 1 19.91 124 GLY A N 1
ATOM 908 C CA . GLY A 1 124 ? -15.914 -36 42.156 1 19.91 124 GLY A CA 1
ATOM 909 C C . GLY A 1 124 ? -14.469 -35.531 42.25 1 19.91 124 GLY A C 1
ATOM 910 O O . GLY A 1 124 ? -13.828 -35.719 43.281 1 19.91 124 GLY A O 1
ATOM 911 N N . LEU A 1 125 ? -13.664 -35.656 41.125 1 21.42 125 LEU A N 1
ATOM 912 C CA . LEU A 1 125 ? -12.273 -36.062 41.375 1 21.42 125 LEU A CA 1
ATOM 913 C C . LEU A 1 125 ? -11.539 -34.969 42.156 1 21.42 125 LEU A C 1
ATOM 915 O O . LEU A 1 125 ? -11.602 -33.781 41.812 1 21.42 125 LEU A O 1
ATOM 919 N N . GLU A 1 126 ? -11.227 -35.125 43.469 1 23.3 126 GLU A N 1
ATOM 920 C CA . GLU A 1 126 ? -10.539 -34.438 44.562 1 23.3 126 GLU A CA 1
ATOM 921 C C . GLU A 1 126 ? -9.211 -33.844 44.094 1 23.3 126 GLU A C 1
ATOM 923 O O . GLU A 1 126 ? -8.406 -33.375 44.906 1 23.3 126 GLU A O 1
ATOM 928 N N . GLN A 1 127 ? -8.922 -33.812 42.812 1 22 127 GLN A N 1
ATOM 929 C CA . GLN A 1 127 ? -7.492 -33.688 42.562 1 22 127 GLN A CA 1
ATOM 930 C C . GLN A 1 127 ? -6.895 -32.469 43.25 1 22 127 GLN A C 1
ATOM 932 O O . GLN A 1 127 ? -7.516 -31.422 43.281 1 22 127 GLN A O 1
ATOM 937 N N . ASN A 1 128 ? -5.93 -32.688 44.25 1 23.38 128 ASN A N 1
ATOM 938 C CA . ASN A 1 128 ? -5.145 -31.828 45.094 1 23.38 128 ASN A CA 1
ATOM 939 C C . ASN A 1 128 ? -4.703 -30.547 44.375 1 23.38 128 ASN A C 1
ATOM 941 O O . ASN A 1 128 ? -4.078 -30.625 43.312 1 23.38 128 ASN A O 1
ATOM 945 N N . GLY A 1 129 ? -5.391 -29.531 44.531 1 22.27 129 GLY A N 1
ATOM 946 C CA . GLY A 1 129 ? -5.707 -28.234 43.969 1 22.27 129 GLY A CA 1
ATOM 947 C C . GLY A 1 129 ? -4.496 -27.344 43.812 1 22.27 129 GLY A C 1
ATOM 948 O O . GLY A 1 129 ? -4.621 -26.188 43.375 1 22.27 129 GLY A O 1
ATOM 949 N N . ASP A 1 130 ? -3.592 -27.578 44.781 1 21.08 130 ASP A N 1
ATOM 950 C CA . ASP A 1 130 ? -2.664 -26.531 45.188 1 21.08 130 ASP A CA 1
ATOM 951 C C . ASP A 1 130 ? -1.713 -26.141 44.062 1 21.08 130 ASP A C 1
ATOM 953 O O . ASP A 1 130 ? -1.34 -24.984 43.906 1 21.08 130 ASP A O 1
ATOM 957 N N . ASP A 1 131 ? -1.008 -27.203 43.781 1 21.17 131 ASP A N 1
ATOM 958 C CA . ASP A 1 131 ? 0.379 -27.047 43.344 1 21.17 131 ASP A CA 1
ATOM 959 C C . ASP A 1 131 ? 0.457 -26.469 41.938 1 21.17 131 ASP A C 1
ATOM 961 O O . ASP A 1 131 ? 1.548 -26.297 41.406 1 21.17 131 ASP A O 1
ATOM 965 N N . LEU A 1 132 ? -0.606 -26.906 41.344 1 21.44 132 LEU A N 1
ATOM 966 C CA . LEU A 1 132 ? -0.204 -26.844 39.938 1 21.44 132 LEU A CA 1
ATOM 967 C C . LEU A 1 132 ? -0.017 -25.406 39.5 1 21.44 132 LEU A C 1
ATOM 969 O O . LEU A 1 132 ? 0.063 -25.125 38.281 1 21.44 132 LEU A O 1
ATOM 973 N N . PHE A 1 133 ? -0.536 -24.516 40.406 1 22.3 133 PHE A N 1
ATOM 974 C CA . PHE A 1 133 ? -0.531 -23.109 40.031 1 22.3 133 PHE A CA 1
ATOM 975 C C . PHE A 1 133 ? 0.884 -22.641 39.75 1 22.3 133 PHE A C 1
ATOM 977 O O . PHE A 1 133 ? 1.706 -22.484 40.656 1 22.3 133 PHE A O 1
ATOM 984 N N . PHE A 1 134 ? 1.322 -23.234 38.75 1 23.89 134 PHE A N 1
ATOM 985 C CA . PHE A 1 134 ? 2.699 -22.844 38.438 1 23.89 134 PHE A CA 1
ATOM 986 C C . PHE A 1 134 ? 2.895 -21.344 38.625 1 23.89 134 PHE A C 1
ATOM 988 O O . PHE A 1 134 ? 2.064 -20.547 38.188 1 23.89 134 PHE A O 1
ATOM 995 N N . ASN A 1 135 ? 3.318 -20.984 39.781 1 22.03 135 ASN A N 1
ATOM 996 C CA . ASN A 1 135 ? 3.738 -19.656 40.188 1 22.03 135 ASN A CA 1
ATOM 997 C C . ASN A 1 135 ? 4.469 -18.922 39.062 1 22.03 135 ASN A C 1
ATOM 999 O O . ASN A 1 135 ? 5.629 -19.234 38.781 1 22.03 135 ASN A O 1
ATOM 1003 N N . PHE A 1 136 ? 3.693 -18.75 38.094 1 24.33 136 PHE A N 1
ATOM 1004 C CA . PHE A 1 136 ? 4.168 -17.938 37 1 24.33 136 PHE A CA 1
ATOM 1005 C C . PHE A 1 136 ? 4.934 -16.719 37.5 1 24.33 136 PHE A C 1
ATOM 1007 O O . PHE A 1 136 ? 4.344 -15.812 38.094 1 24.33 136 PHE A O 1
ATOM 1014 N N . GLY A 1 137 ? 6.004 -17 38.094 1 24.62 137 GLY A N 1
ATOM 1015 C CA . GLY A 1 137 ? 6.766 -15.836 38.531 1 24.62 137 GLY A CA 1
ATOM 1016 C C . GLY A 1 137 ? 6.555 -14.617 37.656 1 24.62 137 GLY A C 1
ATOM 1017 O O . GLY A 1 137 ? 5.996 -14.719 36.562 1 24.62 137 GLY A O 1
ATOM 1018 N N . GLY A 1 138 ? 6.746 -13.43 38.344 1 23.72 138 GLY A N 1
ATOM 1019 C CA . GLY A 1 138 ? 6.52 -12.039 38 1 23.72 138 GLY A CA 1
ATOM 1020 C C . GLY A 1 138 ? 6.941 -11.695 36.594 1 23.72 138 GLY A C 1
ATOM 1021 O O . GLY A 1 138 ? 7.254 -10.539 36.281 1 23.72 138 GLY A O 1
ATOM 1022 N N . LEU A 1 139 ? 7.238 -12.789 35.969 1 23.8 139 LEU A N 1
ATOM 1023 C CA . LEU A 1 139 ? 7.789 -12.344 34.688 1 23.8 139 LEU A CA 1
ATOM 1024 C C . LEU A 1 139 ? 6.715 -11.68 33.812 1 23.8 139 LEU A C 1
ATOM 1026 O O . LEU A 1 139 ? 5.723 -12.312 33.469 1 23.8 139 LEU A O 1
ATOM 1030 N N . SER A 1 140 ? 6.301 -10.562 34.344 1 23.91 140 SER A N 1
ATOM 1031 C CA . SER A 1 140 ? 5.395 -9.703 33.594 1 23.91 140 SER A CA 1
ATOM 1032 C C . SER A 1 140 ? 5.695 -9.766 32.094 1 23.91 140 SER A C 1
ATOM 1034 O O . SER A 1 140 ? 6.855 -9.727 31.688 1 23.91 140 SER A O 1
ATOM 1036 N N . PRO A 1 141 ? 4.91 -10.508 31.594 1 25.11 141 PRO A N 1
ATOM 1037 C CA . PRO A 1 141 ? 5.039 -10.742 30.141 1 25.11 141 PRO A CA 1
ATOM 1038 C C . PRO A 1 141 ? 5.434 -9.477 29.375 1 25.11 141 PRO A C 1
ATOM 1040 O O . PRO A 1 141 ? 5.332 -9.445 28.156 1 25.11 141 PRO A O 1
ATOM 1043 N N . ASP A 1 142 ? 5.465 -8.383 30.156 1 26.95 142 ASP A N 1
ATOM 1044 C CA . ASP A 1 142 ? 5.91 -7.059 29.719 1 26.95 142 ASP A CA 1
ATOM 1045 C C . ASP A 1 142 ? 7.27 -7.141 29.031 1 26.95 142 ASP A C 1
ATOM 1047 O O . ASP A 1 142 ? 8.102 -6.238 29.188 1 26.95 142 ASP A O 1
ATOM 1051 N N . TRP A 1 143 ? 7.543 -8.227 28.516 1 27.22 143 TRP A N 1
ATOM 1052 C CA . TRP A 1 143 ? 8.953 -8.594 28.391 1 27.22 143 TRP A CA 1
ATOM 1053 C C . TRP A 1 143 ? 9.641 -7.762 27.328 1 27.22 143 TRP A C 1
ATOM 1055 O O . TRP A 1 143 ? 10.867 -7.637 27.328 1 27.22 143 TRP A O 1
ATOM 1065 N N . ILE A 1 144 ? 8.859 -7.625 26.234 1 28.72 144 ILE A N 1
ATOM 1066 C CA . ILE A 1 144 ? 9.625 -6.84 25.281 1 28.72 144 ILE A CA 1
ATOM 1067 C C . ILE A 1 144 ? 10.07 -5.531 25.922 1 28.72 144 ILE A C 1
ATOM 1069 O O . ILE A 1 144 ? 11.234 -5.133 25.781 1 28.72 144 ILE A O 1
ATOM 1073 N N . PHE A 1 145 ? 9.031 -4.719 26.281 1 28.69 145 PHE A N 1
ATOM 1074 C CA . PHE A 1 145 ? 9.211 -3.506 27.078 1 28.69 145 PHE A CA 1
ATOM 1075 C C . PHE A 1 145 ? 9.383 -3.838 28.547 1 28.69 145 PHE A C 1
ATOM 1077 O O . PHE A 1 145 ? 9.656 -2.953 29.359 1 28.69 145 PHE A O 1
ATOM 1084 N N . SER A 1 146 ? 9.039 -4.875 29.062 1 29.31 146 SER A N 1
ATOM 1085 C CA . SER A 1 146 ? 9.195 -5.207 30.469 1 29.31 146 SER A CA 1
ATOM 1086 C C . SER A 1 146 ? 10.664 -5.254 30.875 1 29.31 146 SER A C 1
ATOM 1088 O O . SER A 1 146 ? 10.984 -5.363 32.062 1 29.31 146 SER A O 1
ATOM 1090 N N . LEU A 1 147 ? 11.367 -5.797 29.938 1 29.41 147 LEU A N 1
ATOM 1091 C CA . LEU A 1 147 ? 12.789 -5.801 30.281 1 29.41 147 LEU A CA 1
ATOM 1092 C C . LEU A 1 147 ? 13.336 -4.379 30.328 1 29.41 147 LEU A C 1
ATOM 1094 O O . LEU A 1 147 ? 14.508 -4.176 30.656 1 29.41 147 LEU A O 1
ATOM 1098 N N . PHE A 1 148 ? 12.562 -3.439 29.672 1 29.36 148 PHE A N 1
ATOM 1099 C CA . PHE A 1 148 ? 12.836 -2.021 29.859 1 29.36 148 PHE A CA 1
ATOM 1100 C C . PHE A 1 148 ? 12.219 -1.53 31.172 1 29.36 148 PHE A C 1
ATOM 1102 O O . PHE A 1 148 ? 11 -1.491 31.312 1 29.36 148 PHE A O 1
ATOM 1109 N N . ASP A 1 149 ? 12.68 -1.856 32.188 1 28.39 149 ASP A N 1
ATOM 1110 C CA . ASP A 1 149 ? 12.297 -1.116 33.406 1 28.39 149 ASP A CA 1
ATOM 1111 C C . ASP A 1 149 ? 12.07 0.361 33.094 1 28.39 149 ASP A C 1
ATOM 1113 O O . ASP A 1 149 ? 13.016 1.071 32.719 1 28.39 149 ASP A O 1
ATOM 1117 N N . PRO A 1 150 ? 10.906 0.792 32.719 1 29.75 150 PRO A N 1
ATOM 1118 C CA . PRO A 1 150 ? 10.648 2.174 32.312 1 29.75 150 PRO A CA 1
ATOM 1119 C C . PRO A 1 150 ? 11.492 3.186 33.094 1 29.75 150 PRO A C 1
ATOM 1121 O O . PRO A 1 150 ? 11.719 4.301 32.625 1 29.75 150 PRO A O 1
ATOM 1124 N N . CYS A 1 151 ? 11.461 3.166 34.406 1 27.16 151 CYS A N 1
ATOM 1125 C CA . CYS A 1 151 ? 11.93 4.234 35.281 1 27.16 151 CYS A CA 1
ATOM 1126 C C . CYS A 1 151 ? 13.43 4.441 35.125 1 27.16 151 CYS A C 1
ATOM 1128 O O . CYS A 1 151 ? 13.938 5.543 35.375 1 27.16 151 CYS A O 1
ATOM 1130 N N . SER A 1 152 ? 14.156 3.355 35.156 1 27.83 152 SER A N 1
ATOM 1131 C CA . SER A 1 152 ? 15.555 3.645 35.438 1 27.83 152 SER A CA 1
ATOM 1132 C C . SER A 1 152 ? 16.281 4.207 34.219 1 27.83 152 SER A C 1
ATOM 1134 O O . SER A 1 152 ? 17.172 5.047 34.375 1 27.83 152 SER A O 1
ATOM 1136 N N . HIS A 1 153 ? 16.203 3.49 33.062 1 28.08 153 HIS A N 1
ATOM 1137 C CA . HIS A 1 153 ? 17.172 3.846 32.031 1 28.08 153 HIS A CA 1
ATOM 1138 C C . HIS A 1 153 ? 16.594 4.848 31.047 1 28.08 153 HIS A C 1
ATOM 1140 O O . HIS A 1 153 ? 17.281 5.305 30.141 1 28.08 153 HIS A O 1
ATOM 1146 N N . LEU A 1 154 ? 15.43 4.887 30.984 1 29.41 154 LEU A N 1
ATOM 1147 C CA . LEU A 1 154 ? 14.875 5.836 30.016 1 29.41 154 LEU A CA 1
ATOM 1148 C C . LEU A 1 154 ? 15.164 7.273 30.453 1 29.41 154 LEU A C 1
ATOM 1150 O O . LEU A 1 154 ? 14.828 8.219 29.734 1 29.41 154 LEU A O 1
ATOM 1154 N N . ASP A 1 155 ? 15.406 7.477 31.672 1 27.89 155 ASP A N 1
ATOM 1155 C CA . ASP A 1 155 ? 15.656 8.82 32.188 1 27.89 155 ASP A CA 1
ATOM 1156 C C . ASP A 1 155 ? 16.875 9.453 31.5 1 27.89 155 ASP A C 1
ATOM 1158 O O . ASP A 1 155 ? 17.188 10.617 31.75 1 27.89 155 ASP A O 1
ATOM 1162 N N . THR A 1 156 ? 17.734 8.57 30.984 1 28.92 156 THR A N 1
ATOM 1163 C CA . THR A 1 156 ? 19.016 9.195 30.719 1 28.92 156 THR A CA 1
ATOM 1164 C C . THR A 1 156 ? 19.031 9.859 29.344 1 28.92 156 THR A C 1
ATOM 1166 O O . THR A 1 156 ? 20.109 10.109 28.781 1 28.92 156 THR A O 1
ATOM 1169 N N . PHE A 1 157 ? 17.953 9.891 28.703 1 31.41 157 PHE A N 1
ATOM 1170 C CA . PHE A 1 157 ? 18.141 10.727 27.516 1 31.41 157 PHE A CA 1
ATOM 1171 C C . PHE A 1 157 ? 18.641 12.109 27.922 1 31.41 157 PHE A C 1
ATOM 1173 O O . PHE A 1 157 ? 17.969 12.836 28.656 1 31.41 157 PHE A O 1
ATOM 1180 N N . SER A 1 158 ? 19.797 12.18 28.062 1 29.39 158 SER A N 1
ATOM 1181 C CA . SER A 1 158 ? 20.266 13.539 28.297 1 29.39 158 SER A CA 1
ATOM 1182 C C . SER A 1 158 ? 19.688 14.516 27.281 1 29.39 158 SER A C 1
ATOM 1184 O O . SER A 1 158 ? 20.219 14.656 26.172 1 29.39 158 SER A O 1
ATOM 1186 N N . MET A 1 159 ? 18.422 14.539 27.156 1 34.09 159 MET A N 1
ATOM 1187 C CA . MET A 1 159 ? 17.891 15.695 26.422 1 34.09 159 MET A CA 1
ATOM 1188 C C . MET A 1 159 ? 18.562 16.984 26.891 1 34.09 159 MET A C 1
ATOM 1190 O O . MET A 1 159 ? 19.031 17.078 28.031 1 34.09 159 MET A O 1
ATOM 1194 N N . PRO A 1 160 ? 18.891 17.859 26.078 1 31.19 160 PRO A N 1
ATOM 1195 C CA . PRO A 1 160 ? 19.438 19.062 26.703 1 31.19 160 PRO A CA 1
ATOM 1196 C C . PRO A 1 160 ? 18.672 19.469 27.969 1 31.19 160 PRO A C 1
ATOM 1198 O O . PRO A 1 160 ? 17.516 19.094 28.141 1 31.19 160 PRO A O 1
ATOM 1201 N N . THR A 1 161 ? 19.5 19.906 29.047 1 31.56 161 THR A N 1
ATOM 1202 C CA . THR A 1 161 ? 19.094 20.344 30.375 1 31.56 161 THR A CA 1
ATOM 1203 C C . THR A 1 161 ? 17.75 21.078 30.328 1 31.56 161 THR A C 1
ATOM 1205 O O . THR A 1 161 ? 17.078 21.188 31.344 1 31.56 161 THR A O 1
ATOM 1208 N N . ASP A 1 162 ? 17.547 21.812 29.25 1 32.84 162 ASP A N 1
ATOM 1209 C CA . ASP A 1 162 ? 16.344 22.609 29.328 1 32.84 162 ASP A CA 1
ATOM 1210 C C . ASP A 1 162 ? 15.102 21.781 29.016 1 32.84 162 ASP A C 1
ATOM 1212 O O . ASP A 1 162 ? 14 22.312 28.875 1 32.84 162 ASP A O 1
ATOM 1216 N N . TYR A 1 163 ? 15.453 20.641 28.562 1 33.94 163 TYR A N 1
ATOM 1217 C CA . TYR A 1 163 ? 14.234 19.875 28.266 1 33.94 163 TYR A CA 1
ATOM 1218 C C . TYR A 1 163 ? 13.711 19.188 29.516 1 33.94 163 TYR A C 1
ATOM 1220 O O . TYR A 1 163 ? 14.438 18.422 30.172 1 33.94 163 TYR A O 1
ATOM 1228 N N . GLN A 1 164 ? 12.938 19.781 30.281 1 32.06 164 GLN A N 1
ATOM 1229 C CA . GLN A 1 164 ? 12.273 19.234 31.453 1 32.06 164 GLN A CA 1
ATOM 1230 C C . GLN A 1 164 ? 11.609 17.906 31.141 1 32.06 164 GLN A C 1
ATOM 1232 O O . GLN A 1 164 ? 10.703 17.828 30.297 1 32.06 164 GLN A O 1
ATOM 1237 N N . MET A 1 165 ? 12.477 16.953 31.25 1 32.81 165 MET A N 1
ATOM 1238 C CA . MET A 1 165 ? 11.875 15.617 31.203 1 32.81 165 MET A CA 1
ATOM 1239 C C . MET A 1 165 ? 10.734 15.492 32.188 1 32.81 165 MET A C 1
ATOM 1241 O O . MET A 1 165 ? 10.867 15.891 33.375 1 32.81 165 MET A O 1
ATOM 1245 N N . LEU A 1 166 ? 9.617 15.359 31.859 1 29.72 166 LEU A N 1
ATOM 1246 C CA . LEU A 1 166 ? 8.5 15.086 32.75 1 29.72 166 LEU A CA 1
ATOM 1247 C C . LEU A 1 166 ? 8.711 13.773 33.5 1 29.72 166 LEU A C 1
ATOM 1249 O O . LEU A 1 166 ? 8.922 12.727 32.906 1 29.72 166 LEU A O 1
ATOM 1253 N N . ASP A 1 167 ? 9.375 13.812 34.625 1 31.17 167 ASP A N 1
ATOM 1254 C CA . ASP A 1 167 ? 9.312 12.664 35.531 1 31.17 167 ASP A CA 1
ATOM 1255 C C . ASP A 1 167 ? 7.879 12.172 35.688 1 31.17 167 ASP A C 1
ATOM 1257 O O . ASP A 1 167 ? 7.043 12.852 36.281 1 31.17 167 ASP A O 1
ATOM 1261 N N . GLU A 1 168 ? 7.277 11.617 34.781 1 32.75 168 GLU A N 1
ATOM 1262 C CA . GLU A 1 168 ? 5.902 11.195 35.031 1 32.75 168 GLU A CA 1
ATOM 1263 C C . GLU A 1 168 ? 5.828 10.234 36.219 1 32.75 168 GLU A C 1
ATOM 1265 O O . GLU A 1 168 ? 6.668 9.336 36.344 1 32.75 168 GLU A O 1
ATOM 1270 N N . PRO A 1 169 ? 5.227 10.602 37.344 1 29.2 169 PRO A N 1
ATOM 1271 C CA . PRO A 1 169 ? 4.91 9.609 38.344 1 29.2 169 PRO A CA 1
ATOM 1272 C C . PRO A 1 169 ? 4.445 8.273 37.781 1 29.2 169 PRO A C 1
ATOM 1274 O O . PRO A 1 169 ? 3.828 8.25 36.688 1 29.2 169 PRO A O 1
ATOM 1277 N N . VAL A 1 170 ? 5.227 7.297 38.125 1 30.17 170 VAL A N 1
ATOM 1278 C CA . VAL A 1 170 ? 4.828 5.922 37.812 1 30.17 170 VAL A CA 1
ATOM 1279 C C . VAL A 1 170 ? 3.344 5.738 38.125 1 30.17 170 VAL A C 1
ATOM 1281 O O . VAL A 1 170 ? 2.908 5.883 39.25 1 30.17 170 VAL A O 1
ATOM 1284 N N . LEU A 1 171 ? 2.459 6.102 37.312 1 29.14 171 LEU A N 1
ATOM 1285 C CA . LEU A 1 171 ? 1.058 5.723 37.469 1 29.14 171 LEU A CA 1
ATOM 1286 C C . LEU A 1 171 ? 0.928 4.254 37.844 1 29.14 171 LEU A C 1
ATOM 1288 O O . LEU A 1 171 ? 1.413 3.373 37.125 1 29.14 171 LEU A O 1
ATOM 1292 N N . HIS A 1 172 ? 0.957 3.992 39.094 1 27.52 172 HIS A N 1
ATOM 1293 C CA . HIS A 1 172 ? 0.559 2.668 39.562 1 27.52 172 HIS A CA 1
ATOM 1294 C C . HIS A 1 172 ? -0.716 2.199 38.875 1 27.52 172 HIS A C 1
ATOM 1296 O O . HIS A 1 172 ? -1.771 2.82 39.031 1 27.52 172 HIS A O 1
ATOM 1302 N N . LEU A 1 173 ? -0.61 1.669 37.75 1 31.09 173 LEU A N 1
ATOM 1303 C CA . LEU A 1 173 ? -1.739 0.995 37.125 1 31.09 173 LEU A CA 1
ATOM 1304 C C . LEU A 1 173 ? -2.439 0.066 38.094 1 31.09 173 LEU A C 1
ATOM 1306 O O . LEU A 1 173 ? -1.835 -0.886 38.594 1 31.09 173 LEU A O 1
ATOM 1310 N N . ALA A 1 174 ? -3.293 0.4 38.906 1 29.59 174 ALA A N 1
ATOM 1311 C CA . ALA A 1 174 ? -4.164 -0.552 39.594 1 29.59 174 ALA A CA 1
ATOM 1312 C C . ALA A 1 174 ? -4.402 -1.792 38.719 1 29.59 174 ALA A C 1
ATOM 1314 O O . ALA A 1 174 ? -4.277 -1.739 37.5 1 29.59 174 ALA A O 1
ATOM 1315 N N . GLY A 1 175 ? -4.559 -3.057 39.312 1 33 175 GLY A N 1
ATOM 1316 C CA . GLY A 1 175 ? -4.871 -4.379 38.812 1 33 175 GLY A CA 1
ATOM 1317 C C . GLY A 1 175 ? -5.859 -4.348 37.656 1 33 175 GLY A C 1
ATOM 1318 O O . GLY A 1 175 ? -7.051 -4.59 37.844 1 33 175 GLY A O 1
ATOM 1319 N N . GLN A 1 176 ? -5.91 -3.41 36.812 1 35.06 176 GLN A N 1
ATOM 1320 C CA . GLN A 1 176 ? -6.969 -3.186 35.844 1 35.06 176 GLN A CA 1
ATOM 1321 C C . GLN A 1 176 ? -7.148 -4.402 34.938 1 35.06 176 GLN A C 1
ATOM 1323 O O . GLN A 1 176 ? -6.191 -5.137 34.656 1 35.06 176 GLN A O 1
ATOM 1328 N N . ASN A 1 177 ? -8.391 -4.777 34.625 1 38.56 177 ASN A N 1
ATOM 1329 C CA . ASN A 1 177 ? -9.016 -5.742 33.719 1 38.56 177 ASN A CA 1
ATOM 1330 C C . ASN A 1 177 ? -8.328 -5.766 32.375 1 38.56 177 ASN A C 1
ATOM 1332 O O . ASN A 1 177 ? -8.094 -4.715 31.766 1 38.56 177 ASN A O 1
ATOM 1336 N N . SER A 1 178 ? -7.449 -6.648 32.188 1 45.69 178 SER A N 1
ATOM 1337 C CA . SER A 1 178 ? -6.738 -6.965 30.953 1 45.69 178 SER A CA 1
ATOM 1338 C C . SER A 1 178 ? -7.641 -6.801 29.734 1 45.69 178 SER A C 1
ATOM 1340 O O . SER A 1 178 ? -8.688 -7.445 29.641 1 45.69 178 SER A O 1
ATOM 1342 N N . PHE A 1 179 ? -7.715 -5.66 29.234 1 53.22 179 PHE A N 1
ATOM 1343 C CA . PHE A 1 179 ? -8.477 -5.496 28 1 53.22 179 PHE A CA 1
ATOM 1344 C C . PHE A 1 179 ? -7.996 -6.469 26.922 1 53.22 179 PHE A C 1
ATOM 1346 O O . PHE A 1 179 ? -6.82 -6.836 26.906 1 53.22 179 PHE A O 1
ATOM 1353 N N . PRO A 1 180 ? -8.984 -7.02 26.297 1 60.47 180 PRO A N 1
ATOM 1354 C CA . PRO A 1 180 ? -8.609 -7.98 25.25 1 60.47 180 PRO A CA 1
ATOM 1355 C C . PRO A 1 180 ? -7.617 -7.402 24.234 1 60.47 180 PRO A C 1
ATOM 1357 O O . PRO A 1 180 ? -7.715 -6.227 23.875 1 60.47 180 PRO A O 1
ATOM 1360 N N . ASN A 1 181 ? -6.594 -8.117 24 1 64.38 181 ASN A N 1
ATOM 1361 C CA . ASN A 1 181 ? -5.598 -7.766 22.984 1 64.38 181 ASN A CA 1
ATOM 1362 C C . ASN A 1 181 ? -6.234 -7.59 21.609 1 64.38 181 ASN A C 1
ATOM 1364 O O . ASN A 1 181 ? -5.883 -6.668 20.875 1 64.38 181 ASN A O 1
ATOM 1368 N N . ALA A 1 182 ? -7.227 -8.43 21.422 1 66.38 182 ALA A N 1
ATOM 1369 C CA . ALA A 1 182 ? -7.84 -8.422 20.094 1 66.38 182 ALA A CA 1
ATOM 1370 C C . ALA A 1 182 ? -8.906 -7.332 20 1 66.38 182 ALA A C 1
ATOM 1372 O O . ALA A 1 182 ? -9.648 -7.086 20.953 1 66.38 182 ALA A O 1
ATOM 1373 N N . GLN A 1 183 ? -8.844 -6.594 18.984 1 71.75 183 GLN A N 1
ATOM 1374 C CA . GLN A 1 183 ? -9.852 -5.586 18.672 1 71.75 183 GLN A CA 1
ATOM 1375 C C . GLN A 1 183 ? -10.602 -5.93 17.391 1 71.75 183 GLN A C 1
ATOM 1377 O O . GLN A 1 183 ? -10.062 -6.605 16.516 1 71.75 183 GLN A O 1
ATOM 1382 N N . GLU A 1 184 ? -11.852 -5.535 17.406 1 69.75 184 GLU A N 1
ATOM 1383 C CA . GLU A 1 184 ? -12.625 -5.727 16.172 1 69.75 184 GLU A CA 1
ATOM 1384 C C . GLU A 1 184 ? -12.062 -4.887 15.031 1 69.75 184 GLU A C 1
ATOM 1386 O O . GLU A 1 184 ? -11.633 -3.75 15.242 1 69.75 184 GLU A O 1
ATOM 1391 N N . PRO A 1 185 ? -12.078 -5.516 13.93 1 65.62 185 PRO A N 1
ATOM 1392 C CA . PRO A 1 185 ? -11.594 -4.734 12.789 1 65.62 185 PRO A CA 1
ATOM 1393 C C . PRO A 1 185 ? -12.469 -3.518 12.492 1 65.62 185 PRO A C 1
ATOM 1395 O O . PRO A 1 185 ? -13.68 -3.543 12.758 1 65.62 185 PRO A O 1
ATOM 1398 N N . SER A 1 186 ? -11.883 -2.477 12.016 1 69.69 186 SER A N 1
ATOM 1399 C CA . SER A 1 186 ? -12.555 -1.215 11.727 1 69.69 186 SER A CA 1
ATOM 1400 C C . SER A 1 186 ? -13.656 -1.402 10.695 1 69.69 186 SER A C 1
ATOM 1402 O O . SER A 1 186 ? -14.633 -0.651 10.68 1 69.69 186 SER A O 1
ATOM 1404 N N . VAL A 1 187 ? -13.5 -2.375 9.883 1 67.62 187 VAL A N 1
ATOM 1405 C CA . VAL A 1 187 ? -14.422 -2.605 8.781 1 67.62 187 VAL A CA 1
ATOM 1406 C C . VAL A 1 187 ? -15.805 -2.957 9.32 1 67.62 187 VAL A C 1
ATOM 1408 O O . VAL A 1 187 ? -16.812 -2.742 8.648 1 67.62 187 VAL A O 1
ATOM 1411 N N . ARG A 1 188 ? -15.836 -3.434 10.477 1 70.25 188 ARG A N 1
ATOM 1412 C CA . ARG A 1 188 ? -17.109 -3.811 11.086 1 70.25 188 ARG A CA 1
ATOM 1413 C C . ARG A 1 188 ? -18.031 -2.605 11.219 1 70.25 188 ARG A C 1
ATOM 1415 O O . ARG A 1 188 ? -19.25 -2.75 11.219 1 70.25 188 ARG A O 1
ATOM 1422 N N . TYR A 1 189 ? -17.406 -1.463 11.352 1 71.94 189 TYR A N 1
ATOM 1423 C CA . TYR A 1 189 ? -18.188 -0.259 11.578 1 71.94 189 TYR A CA 1
ATOM 1424 C C . TYR A 1 189 ? -18.422 0.496 10.273 1 71.94 189 TYR A C 1
ATOM 1426 O O . TYR A 1 189 ? -19.156 1.491 10.25 1 71.94 189 TYR A O 1
ATOM 1434 N N . SER A 1 190 ? -17.656 0.22 9.367 1 61.56 190 SER A N 1
ATOM 1435 C CA . SER A 1 190 ? -17.766 0.946 8.102 1 61.56 190 SER A CA 1
ATOM 1436 C C . SER A 1 190 ? -18.984 0.501 7.312 1 61.56 190 SER A C 1
ATOM 1438 O O . SER A 1 190 ? -19.141 -0.684 7.008 1 61.56 190 SER A O 1
ATOM 1440 N N . ALA A 1 191 ? -20.156 1.015 7.836 1 52.84 191 ALA A N 1
ATOM 1441 C CA . ALA A 1 191 ? -21.391 0.7 7.125 1 52.84 191 ALA A CA 1
ATOM 1442 C C . ALA A 1 191 ? -21.156 0.631 5.617 1 52.84 191 ALA A C 1
ATOM 1444 O O . ALA A 1 191 ? -20.344 1.384 5.074 1 52.84 191 ALA A O 1
ATOM 1445 N N . ARG A 1 192 ? -21.438 -0.439 4.969 1 48.41 192 ARG A N 1
ATOM 1446 C CA . ARG A 1 192 ? -21.516 -0.577 3.518 1 48.41 192 ARG A CA 1
ATOM 1447 C C . ARG A 1 192 ? -22.094 0.683 2.877 1 48.41 192 ARG A C 1
ATOM 1449 O O . ARG A 1 192 ? -23.25 0.699 2.451 1 48.41 192 ARG A O 1
ATOM 1456 N N . GLN A 1 193 ? -21.984 1.822 3.566 1 45.09 193 GLN A N 1
ATOM 1457 C CA . GLN A 1 193 ? -22.781 2.904 2.996 1 45.09 193 GLN A CA 1
ATOM 1458 C C . GLN A 1 193 ? -22.328 3.225 1.573 1 45.09 193 GLN A C 1
ATOM 1460 O O . GLN A 1 193 ? -21.672 4.242 1.339 1 45.09 193 GLN A O 1
ATOM 1465 N N . GLY A 1 194 ? -22.203 2.121 0.851 1 45.16 194 GLY A N 1
ATOM 1466 C CA . GLY A 1 194 ? -21.984 2.338 -0.57 1 45.16 194 GLY A CA 1
ATOM 1467 C C . GLY A 1 194 ? -20.672 3.047 -0.87 1 45.16 194 GLY A C 1
ATOM 1468 O O . GLY A 1 194 ? -19.953 3.441 0.048 1 45.16 194 GLY A O 1
ATOM 1469 N N . PRO A 1 195 ? -20.188 3.027 -2.021 1 45.84 195 PRO A N 1
ATOM 1470 C CA . PRO A 1 195 ? -18.922 3.566 -2.543 1 45.84 195 PRO A CA 1
ATOM 1471 C C . PRO A 1 195 ? -18.609 4.953 -1.993 1 45.84 195 PRO A C 1
ATOM 1473 O O . PRO A 1 195 ? -17.5 5.453 -2.182 1 45.84 195 PRO A O 1
ATOM 1476 N N . HIS A 1 196 ? -19.453 5.656 -1.33 1 48.56 196 HIS A N 1
ATOM 1477 C CA . HIS A 1 196 ? -19.266 7.074 -1.049 1 48.56 196 HIS A CA 1
ATOM 1478 C C . HIS A 1 196 ? -18.516 7.285 0.258 1 48.56 196 HIS A C 1
ATOM 1480 O O . HIS A 1 196 ? -18.484 8.391 0.8 1 48.56 196 HIS A O 1
ATOM 1486 N N . LEU A 1 197 ? -18 6.289 0.735 1 50.44 197 LEU A N 1
ATOM 1487 C CA . LEU A 1 197 ? -17.469 6.395 2.092 1 50.44 197 LEU A CA 1
ATOM 1488 C C . LEU A 1 197 ? -16.281 7.355 2.143 1 50.44 197 LEU A C 1
ATOM 1490 O O . LEU A 1 197 ? -16.141 8.117 3.102 1 50.44 197 LEU A O 1
ATOM 1494 N N . ASP A 1 198 ? -15.43 7.152 1.208 1 51.09 198 ASP A N 1
ATOM 1495 C CA . ASP A 1 198 ? -14.164 7.836 1.432 1 51.09 198 ASP A CA 1
ATOM 1496 C C . ASP A 1 198 ? -14.289 9.336 1.184 1 51.09 198 ASP A C 1
ATOM 1498 O O . ASP A 1 198 ? -13.422 10.117 1.572 1 51.09 198 ASP A O 1
ATOM 1502 N N . ASN A 1 199 ? -15.336 9.68 0.428 1 56.31 199 ASN A N 1
ATOM 1503 C CA . ASN A 1 199 ? -15.422 11.086 0.069 1 56.31 199 ASN A CA 1
ATOM 1504 C C . ASN A 1 199 ? -16.516 11.797 0.854 1 56.31 199 ASN A C 1
ATOM 1506 O O . ASN A 1 199 ? -17.109 12.773 0.37 1 56.31 199 ASN A O 1
ATOM 1510 N N . TRP A 1 200 ? -16.734 11.109 1.962 1 51.72 200 TRP A N 1
ATOM 1511 C CA . TRP A 1 200 ? -17.875 11.641 2.721 1 51.72 200 TRP A CA 1
ATOM 1512 C C . TRP A 1 200 ? -17.609 13.078 3.156 1 51.72 200 TRP A C 1
ATOM 1514 O O . TRP A 1 200 ? -18.547 13.812 3.469 1 51.72 200 TRP A O 1
ATOM 1524 N N . LEU A 1 201 ? -16.234 13.273 3.178 1 56.16 201 LEU A N 1
ATOM 1525 C CA . LEU A 1 201 ? -15.883 14.594 3.691 1 56.16 201 LEU A CA 1
ATOM 1526 C C . LEU A 1 201 ? -16.172 15.672 2.658 1 56.16 201 LEU A C 1
ATOM 1528 O O . LEU A 1 201 ? -16.203 16.859 2.99 1 56.16 201 LEU A O 1
ATOM 1532 N N . LEU A 1 202 ? -16.312 15.109 1.396 1 58.25 202 LEU A N 1
ATOM 1533 C CA . LEU A 1 202 ? -16.328 16.156 0.38 1 58.25 202 LEU A CA 1
ATOM 1534 C C . LEU A 1 202 ? -17.688 16.234 -0.292 1 58.25 202 LEU A C 1
ATOM 1536 O O . LEU A 1 202 ? -18.406 15.234 -0.395 1 58.25 202 LEU A O 1
ATOM 1540 N N . SER A 1 203 ? -18.312 17.453 -0.178 1 50.56 203 SER A N 1
ATOM 1541 C CA . SER A 1 203 ? -19.625 17.703 -0.769 1 50.56 203 SER A CA 1
ATOM 1542 C C . SER A 1 203 ? -19.75 17.078 -2.152 1 50.56 203 SER A C 1
ATOM 1544 O O . SER A 1 203 ? -18.766 17.031 -2.902 1 50.56 203 SER A O 1
ATOM 1546 N N . THR A 1 204 ? -20.641 16.141 -2.271 1 46.34 204 THR A N 1
ATOM 1547 C CA . THR A 1 204 ? -21.031 15.383 -3.453 1 46.34 204 THR A CA 1
ATOM 1548 C C . THR A 1 204 ? -21.344 16.312 -4.617 1 46.34 204 THR A C 1
ATOM 1550 O O . THR A 1 204 ? -21.906 15.898 -5.629 1 46.34 204 THR A O 1
ATOM 1553 N N . ALA A 1 205 ? -21.266 17.656 -4.422 1 42.47 205 ALA A N 1
ATOM 1554 C CA . ALA A 1 205 ? -21.719 18.25 -5.68 1 42.47 205 ALA A CA 1
ATOM 1555 C C . ALA A 1 205 ? -21.078 17.547 -6.875 1 42.47 205 ALA A C 1
ATOM 1557 O O . ALA A 1 205 ? -19.891 17.266 -6.859 1 42.47 205 ALA A O 1
ATOM 1558 N N . GLU A 1 206 ? -21.781 16.766 -7.531 1 45.81 206 GLU A N 1
ATOM 1559 C CA . GLU A 1 206 ? -21.578 15.984 -8.75 1 45.81 206 GLU A CA 1
ATOM 1560 C C . GLU A 1 206 ? -20.547 16.656 -9.664 1 45.81 206 GLU A C 1
ATOM 1562 O O . GLU A 1 206 ? -20.906 17.484 -10.5 1 45.81 206 GLU A O 1
ATOM 1567 N N . THR A 1 207 ? -19.516 17.172 -9.188 1 48.34 207 THR A N 1
ATOM 1568 C CA . THR A 1 207 ? -18.656 17.734 -10.234 1 48.34 207 THR A CA 1
ATOM 1569 C C . THR A 1 207 ? -18.344 16.672 -11.289 1 48.34 207 THR A C 1
ATOM 1571 O O . THR A 1 207 ? -17.781 15.617 -10.977 1 48.34 207 THR A O 1
ATOM 1574 N N . ASN A 1 208 ? -19.219 16.578 -12.203 1 48.09 208 ASN A N 1
ATOM 1575 C CA . ASN A 1 208 ? -19.062 15.766 -13.406 1 48.09 208 ASN A CA 1
ATOM 1576 C C . ASN A 1 208 ? -17.625 15.828 -13.93 1 48.09 208 ASN A C 1
ATOM 1578 O O . ASN A 1 208 ? -17.125 16.906 -14.273 1 48.09 208 ASN A O 1
ATOM 1582 N N . CYS A 1 209 ? -16.812 14.984 -13.547 1 53.06 209 CYS A N 1
ATOM 1583 C CA . CYS A 1 209 ? -15.484 14.82 -14.109 1 53.06 209 CYS A CA 1
ATOM 1584 C C . CYS A 1 209 ? -15.469 15.219 -15.586 1 53.06 209 CYS A C 1
ATOM 1586 O O . CYS A 1 209 ? -14.398 15.438 -16.156 1 53.06 209 CYS A O 1
ATOM 1588 N N . ASN A 1 210 ? -16.75 15.148 -16.188 1 55.16 210 ASN A N 1
ATOM 1589 C CA . ASN A 1 210 ? -16.828 15.414 -17.625 1 55.16 210 ASN A CA 1
ATOM 1590 C C . ASN A 1 210 ? -16.922 16.906 -17.922 1 55.16 210 ASN A C 1
ATOM 1592 O O . ASN A 1 210 ? -17.266 17.297 -19.031 1 55.16 210 ASN A O 1
ATOM 1596 N N . GLN A 1 211 ? -16.703 17.688 -16.859 1 59.41 211 GLN A N 1
ATOM 1597 C CA . GLN A 1 211 ? -16.812 19.109 -17.172 1 59.41 211 GLN A CA 1
ATOM 1598 C C . GLN A 1 211 ? -15.492 19.672 -17.672 1 59.41 211 GLN A C 1
ATOM 1600 O O . GLN A 1 211 ? -14.43 19.156 -17.344 1 59.41 211 GLN A O 1
ATOM 1605 N N . SER A 1 212 ? -15.656 20.484 -18.688 1 70.44 212 SER A N 1
ATOM 1606 C CA . SER A 1 212 ? -14.516 21.219 -19.219 1 70.44 212 SER A CA 1
ATOM 1607 C C . SER A 1 212 ? -13.766 21.969 -18.125 1 70.44 212 SER A C 1
ATOM 1609 O O . SER A 1 212 ? -14.375 22.469 -17.172 1 70.44 212 SER A O 1
ATOM 1611 N N . LEU A 1 213 ? -12.547 21.719 -18.094 1 77.5 213 LEU A N 1
ATOM 1612 C CA . LEU A 1 213 ? -11.695 22.422 -17.141 1 77.5 213 LEU A CA 1
ATOM 1613 C C . LEU A 1 213 ? -11.453 23.859 -17.609 1 77.5 213 LEU A C 1
ATOM 1615 O O . LEU A 1 213 ? -11 24.094 -18.734 1 77.5 213 LEU A O 1
ATOM 1619 N N . VAL A 1 214 ? -11.977 24.781 -16.906 1 74.94 214 VAL A N 1
ATOM 1620 C CA . VAL A 1 214 ? -11.75 26.203 -17.188 1 74.94 214 VAL A CA 1
ATOM 1621 C C . VAL A 1 214 ? -10.867 26.812 -16.094 1 74.94 214 VAL A C 1
ATOM 1623 O O . VAL A 1 214 ? -11.188 26.719 -14.906 1 74.94 214 VAL A O 1
ATOM 1626 N N . ILE A 1 215 ? -9.719 27.328 -16.547 1 83.88 215 ILE A N 1
ATOM 1627 C CA . ILE A 1 215 ? -8.867 28.031 -15.586 1 83.88 215 ILE A CA 1
ATOM 1628 C C . ILE A 1 215 ? -9.445 29.406 -15.305 1 83.88 215 ILE A C 1
ATOM 1630 O O . ILE A 1 215 ? -9.508 30.25 -16.203 1 83.88 215 ILE A O 1
ATOM 1634 N N . PRO A 1 216 ? -9.844 29.547 -14.109 1 84.12 216 PRO A N 1
ATOM 1635 C CA . PRO A 1 216 ? -10.422 30.859 -13.812 1 84.12 216 PRO A CA 1
ATOM 1636 C C . PRO A 1 216 ? -9.367 31.969 -13.75 1 84.12 216 PRO A C 1
ATOM 1638 O O . PRO A 1 216 ? -8.172 31.688 -13.633 1 84.12 216 PRO A O 1
ATOM 1641 N N . GLN A 1 217 ? -9.883 33.156 -13.875 1 86.88 217 GLN A N 1
ATOM 1642 C CA . GLN A 1 217 ? -8.984 34.312 -13.758 1 86.88 217 GLN A CA 1
ATOM 1643 C C . GLN A 1 217 ? -8.5 34.469 -12.32 1 86.88 217 GLN A C 1
ATOM 1645 O O . GLN A 1 217 ? -9.289 34.375 -11.383 1 86.88 217 GLN A O 1
ATOM 1650 N N . LEU A 1 218 ? -7.168 34.594 -12.258 1 89.44 218 LEU A N 1
ATOM 1651 C CA . LEU A 1 218 ? -6.574 34.875 -10.953 1 89.44 218 LEU A CA 1
ATOM 1652 C C . LEU A 1 218 ? -6.461 36.375 -10.711 1 89.44 218 LEU A C 1
ATOM 1654 O O . LEU A 1 218 ? -5.535 37.031 -11.211 1 89.44 218 LEU A O 1
ATOM 1658 N N . GLY A 1 219 ? -7.309 36.906 -9.992 1 87.06 219 GLY A N 1
ATOM 1659 C CA . GLY A 1 219 ? -7.297 38.344 -9.719 1 87.06 219 GLY A CA 1
ATOM 1660 C C . GLY A 1 219 ? -7.293 39.188 -10.984 1 87.06 219 GLY A C 1
ATOM 1661 O O . GLY A 1 219 ? -7.152 38.656 -12.086 1 87.06 219 GLY A O 1
ATOM 1662 N N . GLY A 1 220 ? -7.516 40.406 -10.797 1 84.56 220 GLY A N 1
ATOM 1663 C CA . GLY A 1 220 ? -7.473 41.312 -11.922 1 84.56 220 GLY A CA 1
ATOM 1664 C C . GLY A 1 220 ? -6.062 41.719 -12.32 1 84.56 220 GLY A C 1
ATOM 1665 O O . GLY A 1 220 ? -5.105 41.438 -11.594 1 84.56 220 GLY A O 1
ATOM 1666 N N . ASP A 1 221 ? -5.832 42.25 -13.508 1 80.75 221 ASP A N 1
ATOM 1667 C CA . ASP A 1 221 ? -4.516 42.656 -14.016 1 80.75 221 ASP A CA 1
ATOM 1668 C C . ASP A 1 221 ? -3.9 43.75 -13.156 1 80.75 221 ASP A C 1
ATOM 1670 O O . ASP A 1 221 ? -2.676 43.875 -13.086 1 80.75 221 ASP A O 1
ATOM 1674 N N . SER A 1 222 ? -4.781 44.5 -12.422 1 80.69 222 SER A N 1
ATOM 1675 C CA . SER A 1 222 ? -4.289 45.594 -11.578 1 80.69 222 SER A CA 1
ATOM 1676 C C . SER A 1 222 ? -4.484 45.281 -10.102 1 80.69 222 SER A C 1
ATOM 1678 O O . SER A 1 222 ? -4.664 46.188 -9.289 1 80.69 222 SER A O 1
ATOM 1680 N N . ASP A 1 223 ? -4.414 44.031 -9.812 1 86.81 223 ASP A N 1
ATOM 1681 C CA . ASP A 1 223 ? -4.621 43.656 -8.422 1 86.81 223 ASP A CA 1
ATOM 1682 C C . ASP A 1 223 ? -3.518 44.219 -7.527 1 86.81 223 ASP A C 1
ATOM 1684 O O . ASP A 1 223 ? -2.34 44.188 -7.887 1 86.81 223 ASP A O 1
ATOM 1688 N N . ARG A 1 224 ? -3.822 44.75 -6.465 1 84 224 ARG A N 1
ATOM 1689 C CA . ARG A 1 224 ? -2.939 45.406 -5.52 1 84 224 ARG A CA 1
ATOM 1690 C C . ARG A 1 224 ? -1.832 44.5 -5.043 1 84 224 ARG A C 1
ATOM 1692 O O . ARG A 1 224 ? -0.736 44.938 -4.703 1 84 224 ARG A O 1
ATOM 1699 N N . SER A 1 225 ? -2.049 43.188 -5.031 1 86.25 225 SER A N 1
ATOM 1700 C CA . SER A 1 225 ? -1.085 42.188 -4.535 1 86.25 225 SER A CA 1
ATOM 1701 C C . SER A 1 225 ? 0.163 42.156 -5.414 1 86.25 225 SER A C 1
ATOM 1703 O O . SER A 1 225 ? 1.238 41.781 -4.953 1 86.25 225 SER A O 1
ATOM 1705 N N . LEU A 1 226 ? 0.066 42.531 -6.656 1 86.88 226 LEU A N 1
ATOM 1706 C CA . LEU A 1 226 ? 1.19 42.5 -7.586 1 86.88 226 LEU A CA 1
ATOM 1707 C C . LEU A 1 226 ? 2.094 43.719 -7.391 1 86.88 226 LEU A C 1
ATOM 1709 O O . LEU A 1 226 ? 3.236 43.719 -7.855 1 86.88 226 LEU A O 1
ATOM 1713 N N . LYS A 1 227 ? 1.463 44.688 -6.691 1 82.12 227 LYS A N 1
ATOM 1714 C CA . LYS A 1 227 ? 2.219 45.938 -6.48 1 82.12 227 LYS A CA 1
ATOM 1715 C C . LYS A 1 227 ? 3.107 45.812 -5.242 1 82.12 227 LYS A C 1
ATOM 1717 O O . LYS A 1 227 ? 4.07 46.562 -5.098 1 82.12 227 LYS A O 1
ATOM 1722 N N . HIS A 1 228 ? 2.74 44.781 -4.523 1 80.25 228 HIS A N 1
ATOM 1723 C CA . HIS A 1 228 ? 3.553 44.594 -3.33 1 80.25 228 HIS A CA 1
ATOM 1724 C C . HIS A 1 228 ? 4.848 43.844 -3.662 1 80.25 228 HIS A C 1
ATOM 1726 O O . HIS A 1 228 ? 4.883 43.031 -4.578 1 80.25 228 HIS A O 1
ATOM 1732 N N . GLY A 1 229 ? 5.969 44.281 -3.312 1 80.25 229 GLY A N 1
ATOM 1733 C CA . GLY A 1 229 ? 7.262 43.625 -3.518 1 80.25 229 GLY A CA 1
ATOM 1734 C C . GLY A 1 229 ? 7.281 42.188 -3.1 1 80.25 229 GLY A C 1
ATOM 1735 O O . GLY A 1 229 ? 6.289 41.656 -2.578 1 80.25 229 GLY A O 1
ATOM 1736 N N . SER A 1 230 ? 8.188 41.375 -3.59 1 86 230 SER A N 1
ATOM 1737 C CA . SER A 1 230 ? 8.367 39.969 -3.25 1 86 230 SER A CA 1
ATOM 1738 C C . SER A 1 230 ? 9.008 39.812 -1.873 1 86 230 SER A C 1
ATOM 1740 O O . SER A 1 230 ? 9.75 40.688 -1.424 1 86 230 SER A O 1
ATOM 1742 N N . HIS A 1 231 ? 8.57 38.875 -1.136 1 88.69 231 HIS A N 1
ATOM 1743 C CA . HIS A 1 231 ? 9.172 38.562 0.158 1 88.69 231 HIS A CA 1
ATOM 1744 C C . HIS A 1 231 ? 10.602 38.062 -0.006 1 88.69 231 HIS A C 1
ATOM 1746 O O . HIS A 1 231 ? 11.469 38.344 0.827 1 88.69 231 HIS A O 1
ATOM 1752 N N . PHE A 1 232 ? 10.812 37.25 -1.094 1 87 232 PHE A N 1
ATOM 1753 C CA . PHE A 1 232 ? 12.141 36.688 -1.351 1 87 232 PHE A CA 1
ATOM 1754 C C . PHE A 1 232 ? 12.656 37.156 -2.711 1 87 232 PHE A C 1
ATOM 1756 O O . PHE A 1 232 ? 11.883 37.312 -3.654 1 87 232 PHE A O 1
ATOM 1763 N N . GLN A 1 233 ? 13.891 37.312 -2.754 1 83.56 233 GLN A N 1
ATOM 1764 C CA . GLN A 1 233 ? 14.531 37.594 -4.035 1 83.56 233 GLN A CA 1
ATOM 1765 C C . GLN A 1 233 ? 14.898 36.312 -4.766 1 83.56 233 GLN A C 1
ATOM 1767 O O . GLN A 1 233 ? 15.844 35.625 -4.379 1 83.56 233 GLN A O 1
ATOM 1772 N N . MET A 1 234 ? 14.055 35.938 -5.652 1 86.31 234 MET A N 1
ATOM 1773 C CA . MET A 1 234 ? 14.281 34.719 -6.418 1 86.31 234 MET A CA 1
ATOM 1774 C C . MET A 1 234 ? 14.273 35 -7.918 1 86.31 234 MET A C 1
ATOM 1776 O O . MET A 1 234 ? 13.805 36.062 -8.352 1 86.31 234 MET A O 1
ATOM 1780 N N . THR A 1 235 ? 14.867 34.094 -8.625 1 86.88 235 THR A N 1
ATOM 1781 C CA . THR A 1 235 ? 14.797 34.156 -10.078 1 86.88 235 THR A CA 1
ATOM 1782 C C . THR A 1 235 ? 13.352 34.125 -10.562 1 86.88 235 THR A C 1
ATOM 1784 O O . THR A 1 235 ? 12.547 33.344 -10.062 1 86.88 235 THR A O 1
ATOM 1787 N N . LYS A 1 236 ? 13.07 35.062 -11.359 1 88.19 236 LYS A N 1
ATOM 1788 C CA . LYS A 1 236 ? 11.703 35.188 -11.852 1 88.19 236 LYS A CA 1
ATOM 1789 C C . LYS A 1 236 ? 11.469 34.312 -13.07 1 88.19 236 LYS A C 1
ATOM 1791 O O . LYS A 1 236 ? 12.43 33.875 -13.719 1 88.19 236 LYS A O 1
ATOM 1796 N N . VAL A 1 237 ? 10.25 34.031 -13.289 1 89.62 237 VAL A N 1
ATOM 1797 C CA . VAL A 1 237 ? 9.867 33.219 -14.461 1 89.62 237 VAL A CA 1
ATOM 1798 C C . VAL A 1 237 ? 10.039 34.062 -15.727 1 89.62 237 VAL A C 1
ATOM 1800 O O . VAL A 1 237 ? 9.828 35.281 -15.703 1 89.62 237 VAL A O 1
ATOM 1803 N N . GLU A 1 238 ? 10.492 33.438 -16.766 1 90.19 238 GLU A N 1
ATOM 1804 C CA . GLU A 1 238 ? 10.617 34.125 -18.047 1 90.19 238 GLU A CA 1
ATOM 1805 C C . GLU A 1 238 ? 9.367 33.906 -18.906 1 90.19 238 GLU A C 1
ATOM 1807 O O . GLU A 1 238 ? 8.641 32.938 -18.719 1 90.19 238 GLU A O 1
ATOM 1812 N N . GLU A 1 239 ? 9.156 34.875 -19.781 1 90.06 239 GLU A N 1
ATOM 1813 C CA . GLU A 1 239 ? 7.996 34.781 -20.656 1 90.06 239 GLU A CA 1
ATOM 1814 C C . GLU A 1 239 ? 8.07 33.531 -21.531 1 90.06 239 GLU A C 1
ATOM 1816 O O . GLU A 1 239 ? 7.039 32.938 -21.875 1 90.06 239 GLU A O 1
ATOM 1821 N N . SER A 1 240 ? 9.266 33.156 -21.844 1 86.75 240 SER A N 1
ATOM 1822 C CA . SER A 1 240 ? 9.438 31.938 -22.625 1 86.75 240 SER A CA 1
ATOM 1823 C C . SER A 1 240 ? 8.93 30.703 -21.875 1 86.75 240 SER A C 1
ATOM 1825 O O . SER A 1 240 ? 8.312 29.828 -22.453 1 86.75 240 SER A O 1
ATOM 1827 N N . GLN A 1 241 ? 9.18 30.734 -20.609 1 86.94 241 GLN A N 1
ATOM 1828 C CA . GLN A 1 241 ? 8.734 29.625 -19.781 1 86.94 241 GLN A CA 1
ATOM 1829 C C . GLN A 1 241 ? 7.215 29.609 -19.641 1 86.94 241 GLN A C 1
ATOM 1831 O O . GLN A 1 241 ? 6.59 28.547 -19.656 1 86.94 241 GLN A O 1
ATOM 1836 N N . ARG A 1 242 ? 6.648 30.734 -19.453 1 89.56 242 ARG A N 1
ATOM 1837 C CA . ARG A 1 242 ? 5.191 30.844 -19.391 1 89.56 242 ARG A CA 1
ATOM 1838 C C . ARG A 1 242 ? 4.551 30.328 -20.688 1 89.56 242 ARG A C 1
ATOM 1840 O O . ARG A 1 242 ? 3.566 29.578 -20.641 1 89.56 242 ARG A O 1
ATOM 1847 N N . SER A 1 243 ? 5.148 30.719 -21.797 1 87.25 243 SER A N 1
ATOM 1848 C CA . SER A 1 243 ? 4.637 30.281 -23.094 1 87.25 243 SER A CA 1
ATOM 1849 C C . SER A 1 243 ? 4.773 28.766 -23.266 1 87.25 243 SER A C 1
ATOM 1851 O O . SER A 1 243 ? 3.904 28.125 -23.859 1 87.25 243 SER A O 1
ATOM 1853 N N . GLN A 1 244 ? 5.812 28.359 -22.719 1 83.88 244 GLN A N 1
ATOM 1854 C CA . GLN A 1 244 ? 6.02 26.906 -22.781 1 83.88 244 GLN A CA 1
ATOM 1855 C C . GLN A 1 244 ? 4.98 26.172 -21.953 1 83.88 244 GLN A C 1
ATOM 1857 O O . GLN A 1 244 ? 4.473 25.125 -22.359 1 83.88 244 GLN A O 1
ATOM 1862 N N . LEU A 1 245 ? 4.719 26.688 -20.812 1 85.94 245 LEU A N 1
ATOM 1863 C CA . LEU A 1 245 ? 3.691 26.109 -19.953 1 85.94 245 LEU A CA 1
ATOM 1864 C C . LEU A 1 245 ? 2.344 26.094 -20.672 1 85.94 245 LEU A C 1
ATOM 1866 O O . LEU A 1 245 ? 1.63 25.078 -20.625 1 85.94 245 LEU A O 1
ATOM 1870 N N . LEU A 1 246 ? 2.102 27.141 -21.281 1 85.19 246 LEU A N 1
ATOM 1871 C CA . LEU A 1 246 ? 0.843 27.266 -22 1 85.19 246 LEU A CA 1
ATOM 1872 C C . LEU A 1 246 ? 0.794 26.297 -23.188 1 85.19 246 LEU A C 1
ATOM 1874 O O . LEU A 1 246 ? -0.225 25.641 -23.406 1 85.19 246 LEU A O 1
ATOM 1878 N N . SER A 1 247 ? 1.858 26.203 -23.844 1 81.5 247 SER A N 1
ATOM 1879 C CA . SER A 1 247 ? 1.924 25.312 -25 1 81.5 247 SER A CA 1
ATOM 1880 C C . SER A 1 247 ? 1.804 23.844 -24.578 1 81.5 247 SER A C 1
ATOM 1882 O O . SER A 1 247 ? 1.117 23.062 -25.234 1 81.5 247 SER A O 1
ATOM 1884 N N . SER A 1 248 ? 2.475 23.578 -23.516 1 78.38 248 SER A N 1
ATOM 1885 C CA . SER A 1 248 ? 2.412 22.203 -23 1 78.38 248 SER A CA 1
ATOM 1886 C C . SER A 1 248 ? 0.994 21.844 -22.578 1 78.38 248 SER A C 1
ATOM 1888 O O . SER A 1 248 ? 0.517 20.75 -22.875 1 78.38 248 SER A O 1
ATOM 1890 N N . ALA A 1 249 ? 0.406 22.734 -21.906 1 79.19 249 ALA A N 1
ATOM 1891 C CA . ALA A 1 249 ? -0.963 22.5 -21.453 1 79.19 249 ALA A CA 1
ATOM 1892 C C . ALA A 1 249 ? -1.911 22.328 -22.641 1 79.19 249 ALA A C 1
ATOM 1894 O O . ALA A 1 249 ? -2.77 21.453 -22.641 1 79.19 249 ALA A O 1
ATOM 1895 N N . GLN A 1 250 ? -1.658 23.125 -23.625 1 77.06 250 GLN A N 1
ATOM 1896 C CA . GLN A 1 250 ? -2.5 23.062 -24.812 1 77.06 250 GLN A CA 1
ATOM 1897 C C . GLN A 1 250 ? -2.281 21.766 -25.594 1 77.06 250 GLN A C 1
ATOM 1899 O O . GLN A 1 250 ? -3.242 21.125 -26.031 1 77.06 250 GLN A O 1
ATOM 1904 N N . THR A 1 251 ? -1.048 21.453 -25.734 1 71.12 251 THR A N 1
ATOM 1905 C CA . THR A 1 251 ? -0.705 20.25 -26.484 1 71.12 251 THR A CA 1
ATOM 1906 C C . THR A 1 251 ? -1.276 19 -25.812 1 71.12 251 THR A C 1
ATOM 1908 O O . THR A 1 251 ? -1.785 18.109 -26.484 1 71.12 251 THR A O 1
ATOM 1911 N N . ILE A 1 252 ? -1.204 19.016 -24.578 1 66.69 252 ILE A N 1
ATOM 1912 C CA . ILE A 1 252 ? -1.647 17.844 -23.812 1 66.69 252 ILE A CA 1
ATOM 1913 C C . ILE A 1 252 ? -3.162 17.703 -23.938 1 66.69 252 ILE A C 1
ATOM 1915 O O . ILE A 1 252 ? -3.682 16.578 -24 1 66.69 252 ILE A O 1
ATOM 1919 N N . LEU A 1 253 ? -3.727 18.781 -24.016 1 65.69 253 LEU A N 1
ATOM 1920 C CA . LEU A 1 253 ? -5.188 18.766 -24.016 1 65.69 253 LEU A CA 1
ATOM 1921 C C . LEU A 1 253 ? -5.715 18.5 -25.422 1 65.69 253 LEU A C 1
ATOM 1923 O O . LEU A 1 253 ? -6.832 17.984 -25.594 1 65.69 253 LEU A O 1
ATOM 1927 N N . GLU A 1 254 ? -4.898 18.812 -26.375 1 68.88 254 GLU A N 1
ATOM 1928 C CA . GLU A 1 254 ? -5.391 18.672 -27.75 1 68.88 254 GLU A CA 1
ATOM 1929 C C . GLU A 1 254 ? -4.949 17.359 -28.375 1 68.88 254 GLU A C 1
ATOM 1931 O O . GLU A 1 254 ? -5.559 16.891 -29.344 1 68.88 254 GLU A O 1
ATOM 1936 N N . ARG A 1 255 ? -3.924 16.844 -27.828 1 69.12 255 ARG A N 1
ATOM 1937 C CA . ARG A 1 255 ? -3.414 15.609 -28.422 1 69.12 255 ARG A CA 1
ATOM 1938 C C . ARG A 1 255 ? -3.922 14.383 -27.672 1 69.12 255 ARG A C 1
ATOM 1940 O O . ARG A 1 255 ? -4.102 14.422 -26.453 1 69.12 255 ARG A O 1
ATOM 1947 N N . PRO A 1 256 ? -4.258 13.352 -28.594 1 72 256 PRO A N 1
ATOM 1948 C CA . PRO A 1 256 ? -4.613 12.109 -27.906 1 72 256 PRO A CA 1
ATOM 1949 C C . PRO A 1 256 ? -3.471 11.547 -27.062 1 72 256 PRO A C 1
ATOM 1951 O O . PRO A 1 256 ? -2.301 11.766 -27.391 1 72 256 PRO A O 1
ATOM 1954 N N . LEU A 1 257 ? -3.852 11.031 -26.031 1 73.69 257 LEU A N 1
ATOM 1955 C CA . LEU A 1 257 ? -2.885 10.477 -25.078 1 73.69 257 LEU A CA 1
ATOM 1956 C C . LEU A 1 257 ? -2 9.438 -25.75 1 73.69 257 LEU A C 1
ATOM 1958 O O . LEU A 1 257 ? -0.809 9.336 -25.453 1 73.69 257 LEU A O 1
ATOM 1962 N N . TRP A 1 258 ? -2.68 8.602 -26.578 1 77.62 258 TRP A N 1
ATOM 1963 C CA . TRP A 1 258 ? -1.938 7.535 -27.25 1 77.62 258 TRP A CA 1
ATOM 1964 C C . TRP A 1 258 ? -1.999 7.691 -28.766 1 77.62 258 TRP A C 1
ATOM 1966 O O . TRP A 1 258 ? -2.889 8.367 -29.281 1 77.62 258 TRP A O 1
ATOM 1976 N N . LYS A 1 259 ? -0.925 7.129 -29.312 1 74.75 259 LYS A N 1
ATOM 1977 C CA . LYS A 1 259 ? -0.995 7.02 -30.766 1 74.75 259 LYS A CA 1
ATOM 1978 C C . LYS A 1 259 ? -2.148 6.117 -31.203 1 74.75 259 LYS A C 1
ATOM 1980 O O . LYS A 1 259 ? -2.635 5.305 -30.406 1 74.75 259 LYS A O 1
ATOM 1985 N N . ALA A 1 260 ? -2.551 6.32 -32.438 1 71.94 260 ALA A N 1
ATOM 1986 C CA . ALA A 1 260 ? -3.699 5.59 -32.969 1 71.94 260 ALA A CA 1
ATOM 1987 C C . ALA A 1 260 ? -3.465 4.082 -32.906 1 71.94 260 ALA A C 1
ATOM 1989 O O . ALA A 1 260 ? -2.35 3.613 -33.125 1 71.94 260 ALA A O 1
ATOM 1990 N N . VAL A 1 261 ? -4.492 3.355 -32.438 1 78.06 261 VAL A N 1
ATOM 1991 C CA . VAL A 1 261 ? -4.461 1.898 -32.375 1 78.06 261 VAL A CA 1
ATOM 1992 C C . VAL A 1 261 ? -5.043 1.316 -33.656 1 78.06 261 VAL A C 1
ATOM 1994 O O . VAL A 1 261 ? -6.094 1.762 -34.125 1 78.06 261 VAL A O 1
ATOM 1997 N N . SER A 1 262 ? -4.289 0.468 -34.281 1 81.06 262 SER A N 1
ATOM 1998 C CA . SER A 1 262 ? -4.82 -0.228 -35.438 1 81.06 262 SER A CA 1
ATOM 1999 C C . SER A 1 262 ? -5.676 -1.422 -35.031 1 81.06 262 SER A C 1
ATOM 2001 O O . SER A 1 262 ? -5.176 -2.375 -34.438 1 81.06 262 SER A O 1
ATOM 2003 N N . LEU A 1 263 ? -6.996 -1.315 -35.406 1 84.62 263 LEU A N 1
ATOM 2004 C CA . LEU A 1 263 ? -7.93 -2.379 -35.062 1 84.62 263 LEU A CA 1
ATOM 2005 C C . LEU A 1 263 ? -8.312 -3.189 -36.281 1 84.62 263 LEU A C 1
ATOM 2007 O O . LEU A 1 263 ? -9.344 -3.869 -36.312 1 84.62 263 LEU A O 1
ATOM 2011 N N . ALA A 1 264 ? -7.426 -3.111 -37.25 1 82.12 264 ALA A N 1
ATOM 2012 C CA . ALA A 1 264 ? -7.719 -3.777 -38.5 1 82.12 264 ALA A CA 1
ATOM 2013 C C . ALA A 1 264 ? -7.84 -5.285 -38.312 1 82.12 264 ALA A C 1
ATOM 2015 O O . ALA A 1 264 ? -8.625 -5.941 -39 1 82.12 264 ALA A O 1
ATOM 2016 N N . ASN A 1 265 ? -7.16 -5.836 -37.438 1 86.56 265 ASN A N 1
ATOM 2017 C CA . ASN A 1 265 ? -7.133 -7.281 -37.25 1 86.56 265 ASN A CA 1
ATOM 2018 C C . ASN A 1 265 ? -7.879 -7.68 -35.969 1 86.56 265 ASN A C 1
ATOM 2020 O O . ASN A 1 265 ? -7.516 -8.656 -35.312 1 86.56 265 ASN A O 1
ATOM 2024 N N . PHE A 1 266 ? -8.883 -6.922 -35.688 1 88.94 266 PHE A N 1
ATOM 2025 C CA . PHE A 1 266 ? -9.688 -7.293 -34.531 1 88.94 266 PHE A CA 1
ATOM 2026 C C . PHE A 1 266 ? -10.312 -8.672 -34.719 1 88.94 266 PHE A C 1
ATOM 2028 O O . PHE A 1 266 ? -10.805 -8.984 -35.812 1 88.94 266 PHE A O 1
ATOM 2035 N N . PRO A 1 267 ? -10.281 -9.492 -33.75 1 89.5 267 PRO A N 1
ATOM 2036 C CA . PRO A 1 267 ? -10.672 -10.891 -33.938 1 89.5 267 PRO A CA 1
ATOM 2037 C C . PRO A 1 267 ? -12.148 -11.055 -34.281 1 89.5 267 PRO A C 1
ATOM 2039 O O . PRO A 1 267 ? -12.977 -10.242 -33.875 1 89.5 267 PRO A O 1
ATOM 2042 N N . SER A 1 268 ? -12.43 -12.109 -35 1 89.88 268 SER A N 1
ATOM 2043 C CA . SER A 1 268 ? -13.812 -12.461 -35.312 1 89.88 268 SER A CA 1
ATOM 2044 C C . SER A 1 268 ? -14.555 -12.984 -34.094 1 89.88 268 SER A C 1
ATOM 2046 O O . SER A 1 268 ? -13.938 -13.281 -33.062 1 89.88 268 SER A O 1
ATOM 2048 N N . LYS A 1 269 ? -15.836 -13.062 -34.25 1 90.12 269 LYS A N 1
ATOM 2049 C CA . LYS A 1 269 ? -16.688 -13.578 -33.156 1 90.12 269 LYS A CA 1
ATOM 2050 C C . LYS A 1 269 ? -16.25 -14.977 -32.75 1 90.12 269 LYS A C 1
ATOM 2052 O O . LYS A 1 269 ? -16.172 -15.281 -31.547 1 90.12 269 LYS A O 1
ATOM 2057 N N . ALA A 1 270 ? -15.93 -15.859 -33.688 1 91.31 270 ALA A N 1
ATOM 2058 C CA . ALA A 1 270 ? -15.531 -17.234 -33.406 1 91.31 270 ALA A CA 1
ATOM 2059 C C . ALA A 1 270 ? -14.234 -17.281 -32.625 1 91.31 270 ALA A C 1
ATOM 2061 O O . ALA A 1 270 ? -14.07 -18.125 -31.734 1 91.31 270 ALA A O 1
ATOM 2062 N N . LYS A 1 271 ? -13.359 -16.391 -33 1 93.31 271 LYS A N 1
ATOM 2063 C CA . LYS A 1 271 ? -12.078 -16.344 -32.281 1 93.31 271 LYS A CA 1
ATOM 2064 C C . LYS A 1 271 ? -12.266 -15.852 -30.859 1 93.31 271 LYS A C 1
ATOM 2066 O O . LYS A 1 271 ? -11.586 -16.328 -29.938 1 93.31 271 LYS A O 1
ATOM 2071 N N . ILE A 1 272 ? -13.156 -14.859 -30.625 1 93.38 272 ILE A N 1
ATOM 2072 C CA . ILE A 1 272 ? -13.453 -14.375 -29.281 1 93.38 272 ILE A CA 1
ATOM 2073 C C . ILE A 1 272 ? -14.047 -15.508 -28.453 1 93.38 272 ILE A C 1
ATOM 2075 O O . ILE A 1 272 ? -13.625 -15.734 -27.312 1 93.38 272 ILE A O 1
ATOM 2079 N N . ASP A 1 273 ? -14.945 -16.281 -29.031 1 93.94 273 ASP A N 1
ATOM 2080 C CA . ASP A 1 273 ? -15.57 -17.391 -28.328 1 93.94 273 ASP A CA 1
ATOM 2081 C C . ASP A 1 273 ? -14.531 -18.469 -27.984 1 93.94 273 ASP A C 1
ATOM 2083 O O . ASP A 1 273 ? -14.586 -19.062 -26.906 1 93.94 273 ASP A O 1
ATOM 2087 N N . HIS A 1 274 ? -13.648 -18.641 -28.922 1 94.38 274 HIS A N 1
ATOM 2088 C CA . HIS A 1 274 ? -12.57 -19.594 -28.703 1 94.38 274 HIS A CA 1
ATOM 2089 C C . HIS A 1 274 ? -11.711 -19.188 -27.5 1 94.38 274 HIS A C 1
ATOM 2091 O O . HIS A 1 274 ? -11.391 -20.016 -26.656 1 94.38 274 HIS A O 1
ATOM 2097 N N . CYS A 1 275 ? -11.352 -17.953 -27.453 1 95.75 275 CYS A N 1
ATOM 2098 C CA . CYS A 1 275 ? -10.539 -17.438 -26.359 1 95.75 275 CYS A CA 1
ATOM 2099 C C . CYS A 1 275 ? -11.281 -17.547 -25.031 1 95.75 275 CYS A C 1
ATOM 2101 O O . CYS A 1 275 ? -10.688 -17.875 -24.016 1 95.75 275 CYS A O 1
ATOM 2103 N N . ILE A 1 276 ? -12.578 -17.234 -25.016 1 96.19 276 ILE A N 1
ATOM 2104 C CA . ILE A 1 276 ? -13.383 -17.344 -23.797 1 96.19 276 ILE A CA 1
ATOM 2105 C C . ILE A 1 276 ? -13.383 -18.797 -23.312 1 96.19 276 ILE A C 1
ATOM 2107 O O . ILE A 1 276 ? -13.219 -19.047 -22.109 1 96.19 276 ILE A O 1
ATOM 2111 N N . ASP A 1 277 ? -13.508 -19.672 -24.234 1 95.81 277 ASP A N 1
ATOM 2112 C CA . ASP A 1 277 ? -13.508 -21.094 -23.891 1 95.81 277 ASP A CA 1
ATOM 2113 C C . ASP A 1 277 ? -12.172 -21.516 -23.281 1 95.81 277 ASP A C 1
ATOM 2115 O O . ASP A 1 277 ? -12.141 -22.188 -22.25 1 95.81 277 ASP A O 1
ATOM 2119 N N . LEU A 1 278 ? -11.102 -21.062 -23.875 1 96.12 278 LEU A N 1
ATOM 2120 C CA . LEU A 1 278 ? -9.773 -21.422 -23.391 1 96.12 278 LEU A CA 1
ATOM 2121 C C . LEU A 1 278 ? -9.508 -20.797 -22.031 1 96.12 278 LEU A C 1
ATOM 2123 O O . LEU A 1 278 ? -8.805 -21.375 -21.203 1 96.12 278 LEU A O 1
ATOM 2127 N N . PHE A 1 279 ? -10.078 -19.625 -21.828 1 97 279 PHE A N 1
ATOM 2128 C CA . PHE A 1 279 ? -9.953 -18.984 -20.516 1 97 279 PHE A CA 1
ATOM 2129 C C . PHE A 1 279 ? -10.477 -19.906 -19.422 1 97 279 PHE A C 1
ATOM 2131 O O . PHE A 1 279 ? -9.781 -20.156 -18.422 1 97 279 PHE A O 1
ATOM 2138 N N . PHE A 1 280 ? -11.602 -20.484 -19.562 1 95.31 280 PHE A N 1
ATOM 2139 C CA . PHE A 1 280 ? -12.234 -21.266 -18.516 1 95.31 280 PHE A CA 1
ATOM 2140 C C . PHE A 1 280 ? -11.617 -22.656 -18.422 1 95.31 280 PHE A C 1
ATOM 2142 O O . PHE A 1 280 ? -11.609 -23.281 -17.359 1 95.31 280 PHE A O 1
ATOM 2149 N N . VAL A 1 281 ? -10.984 -23.125 -19.5 1 93.62 281 VAL A N 1
ATOM 2150 C CA . VAL A 1 281 ? -10.344 -24.438 -19.5 1 93.62 281 VAL A CA 1
ATOM 2151 C C . VAL A 1 281 ? -9.016 -24.375 -18.75 1 93.62 281 VAL A C 1
ATOM 2153 O O . VAL A 1 281 ? -8.68 -25.281 -17.984 1 93.62 281 VAL A O 1
ATOM 2156 N N . ASN A 1 282 ? -8.391 -23.266 -18.922 1 94.5 282 ASN A N 1
ATOM 2157 C CA . ASN A 1 282 ? -6.992 -23.297 -18.516 1 94.5 282 ASN A CA 1
ATOM 2158 C C . ASN A 1 282 ? -6.734 -22.375 -17.328 1 94.5 282 ASN A C 1
ATOM 2160 O O . ASN A 1 282 ? -5.812 -22.609 -16.547 1 94.5 282 ASN A O 1
ATOM 2164 N N . PHE A 1 283 ? -7.375 -21.219 -17.281 1 94.75 283 PHE A N 1
ATOM 2165 C CA . PHE A 1 283 ? -7.164 -20.281 -16.188 1 94.75 283 PHE A CA 1
ATOM 2166 C C . PHE A 1 283 ? -8.016 -20.656 -14.977 1 94.75 283 PHE A C 1
ATOM 2168 O O . PHE A 1 283 ? -9.156 -20.203 -14.852 1 94.75 283 PHE A O 1
ATOM 2175 N N . ARG A 1 284 ? -7.418 -21.375 -14.078 1 91.69 284 ARG A N 1
ATOM 2176 C CA . ARG A 1 284 ? -8.117 -21.891 -12.898 1 91.69 284 ARG A CA 1
ATOM 2177 C C . ARG A 1 284 ? -7.426 -21.453 -11.617 1 91.69 284 ARG A C 1
ATOM 2179 O O . ARG A 1 284 ? -6.742 -22.25 -10.969 1 91.69 284 ARG A O 1
ATOM 2186 N N . PRO A 1 285 ? -7.711 -20.219 -11.234 1 92.31 285 PRO A N 1
ATOM 2187 C CA . PRO A 1 285 ? -7.125 -19.766 -9.969 1 92.31 285 PRO A CA 1
ATOM 2188 C C . PRO A 1 285 ? -7.621 -20.562 -8.766 1 92.31 285 PRO A C 1
ATOM 2190 O O . PRO A 1 285 ? -8.648 -21.234 -8.844 1 92.31 285 PRO A O 1
ATOM 2193 N N . PRO A 1 286 ? -6.879 -20.484 -7.695 1 91.94 286 PRO A N 1
ATOM 2194 C CA . PRO A 1 286 ? -7.293 -21.234 -6.512 1 91.94 286 PRO A CA 1
ATOM 2195 C C . PRO A 1 286 ? -8.703 -20.891 -6.043 1 91.94 286 PRO A C 1
ATOM 2197 O O . PRO A 1 286 ? -9.422 -21.75 -5.539 1 91.94 286 PRO A O 1
ATOM 2200 N N . ILE A 1 287 ? -9.023 -19.656 -6.223 1 94.44 287 ILE A N 1
ATOM 2201 C CA . ILE A 1 287 ? -10.383 -19.203 -5.945 1 94.44 287 ILE A CA 1
ATOM 2202 C C . ILE A 1 287 ? -11.023 -18.672 -7.227 1 94.44 287 ILE A C 1
ATOM 2204 O O . ILE A 1 287 ? -10.633 -17.625 -7.734 1 94.44 287 ILE A O 1
ATOM 2208 N N . SER A 1 288 ? -11.977 -19.5 -7.695 1 94.44 288 SER A N 1
ATOM 2209 C CA . SER A 1 288 ? -12.695 -19.047 -8.883 1 94.44 288 SER A CA 1
ATOM 2210 C C . SER A 1 288 ? -13.648 -17.906 -8.555 1 94.44 288 SER A C 1
ATOM 2212 O O . SER A 1 288 ? -14.398 -17.969 -7.578 1 94.44 288 SER A O 1
ATOM 2214 N N . PHE A 1 289 ? -13.594 -16.859 -9.359 1 97.06 289 PHE A N 1
ATOM 2215 C CA . PHE A 1 289 ? -14.383 -15.68 -9.008 1 97.06 289 PHE A CA 1
ATOM 2216 C C . PHE A 1 289 ? -15.242 -15.234 -10.18 1 97.06 289 PHE A C 1
ATOM 2218 O O . PHE A 1 289 ? -15.984 -14.258 -10.078 1 97.06 289 PHE A O 1
ATOM 2225 N N . ILE A 1 290 ? -15.102 -15.828 -11.289 1 97 290 ILE A N 1
ATOM 2226 C CA . ILE A 1 290 ? -16.031 -15.656 -12.406 1 97 290 ILE A CA 1
ATOM 2227 C C . ILE A 1 290 ? -16.906 -16.891 -12.547 1 97 290 ILE A C 1
ATOM 2229 O O . ILE A 1 290 ? -16.391 -18.016 -12.711 1 97 290 ILE A O 1
ATOM 2233 N N . HIS A 1 291 ? -18.156 -16.734 -12.438 1 96.38 291 HIS A N 1
ATOM 2234 C CA . HIS A 1 291 ? -19.094 -17.859 -12.461 1 96.38 291 HIS A CA 1
ATOM 2235 C C . HIS A 1 291 ? -19.406 -18.281 -13.891 1 96.38 291 HIS A C 1
ATOM 2237 O O . HIS A 1 291 ? -20.25 -17.688 -14.555 1 96.38 291 HIS A O 1
ATOM 2243 N N . ARG A 1 292 ? -18.906 -19.359 -14.328 1 94.56 292 ARG A N 1
ATOM 2244 C CA . ARG A 1 292 ? -18.953 -19.812 -15.719 1 94.56 292 ARG A CA 1
ATOM 2245 C C . ARG A 1 292 ? -20.391 -20.125 -16.125 1 94.56 292 ARG A C 1
ATOM 2247 O O . ARG A 1 292 ? -20.844 -19.672 -17.188 1 94.56 292 ARG A O 1
ATOM 2254 N N . PRO A 1 293 ? -21.203 -20.734 -15.289 1 93.69 293 PRO A N 1
ATOM 2255 C CA . PRO A 1 293 ? -22.531 -21.141 -15.75 1 93.69 293 PRO A CA 1
ATOM 2256 C C . PRO A 1 293 ? -23.453 -19.938 -16.031 1 93.69 293 PRO A C 1
ATOM 2258 O O . PRO A 1 293 ? -24.344 -20.031 -16.875 1 93.69 293 PRO A O 1
ATOM 2261 N N . THR A 1 294 ? -23.234 -18.859 -15.25 1 92.88 294 THR A N 1
ATOM 2262 C CA . THR A 1 294 ? -24.141 -17.734 -15.414 1 92.88 294 THR A CA 1
ATOM 2263 C C . THR A 1 294 ? -23.484 -16.625 -16.219 1 92.88 294 THR A C 1
ATOM 2265 O O . THR A 1 294 ? -24.078 -15.555 -16.422 1 92.88 294 THR A O 1
ATOM 2268 N N . LEU A 1 295 ? -22.266 -16.828 -16.672 1 93.56 295 LEU A N 1
ATOM 2269 C CA . LEU A 1 295 ? -21.578 -15.781 -17.438 1 93.56 295 LEU A CA 1
ATOM 2270 C C . LEU A 1 295 ? -22.234 -15.586 -18.797 1 93.56 295 LEU A C 1
ATOM 2272 O O . LEU A 1 295 ? -22.438 -16.547 -19.547 1 93.56 295 LEU A O 1
ATOM 2276 N N . ASN A 1 296 ? -22.609 -14.398 -19 1 91.5 296 ASN A N 1
ATOM 2277 C CA . ASN A 1 296 ? -23.156 -13.977 -20.297 1 91.5 296 ASN A CA 1
ATOM 2278 C C . ASN A 1 296 ? -22.312 -12.859 -20.922 1 91.5 296 ASN A C 1
ATOM 2280 O O . ASN A 1 296 ? -22.391 -11.711 -20.469 1 91.5 296 ASN A O 1
ATOM 2284 N N . PRO A 1 297 ? -21.562 -13.156 -21.953 1 90.25 297 PRO A N 1
ATOM 2285 C CA . PRO A 1 297 ? -20.656 -12.172 -22.562 1 90.25 297 PRO A CA 1
ATOM 2286 C C . PRO A 1 297 ? -21.406 -10.945 -23.094 1 90.25 297 PRO A C 1
ATOM 2288 O O . PRO A 1 297 ? -20.812 -9.891 -23.297 1 90.25 297 PRO A O 1
ATOM 2291 N N . THR A 1 298 ? -22.688 -11.078 -23.25 1 86.25 298 THR A N 1
ATOM 2292 C CA . THR A 1 298 ? -23.469 -9.977 -23.781 1 86.25 298 THR A CA 1
ATOM 2293 C C . THR A 1 298 ? -23.812 -8.969 -22.672 1 86.25 298 THR A C 1
ATOM 2295 O O . THR A 1 298 ? -24.125 -7.812 -22.969 1 86.25 298 THR A O 1
ATOM 2298 N N . THR A 1 299 ? -23.734 -9.422 -21.5 1 88.5 299 THR A N 1
ATOM 2299 C CA . THR A 1 299 ? -24.188 -8.555 -20.406 1 88.5 299 THR A CA 1
ATOM 2300 C C . THR A 1 299 ? -23 -8.016 -19.625 1 88.5 299 THR A C 1
ATOM 2302 O O . THR A 1 299 ? -23.109 -6.996 -18.938 1 88.5 299 THR A O 1
ATOM 2305 N N . ILE A 1 300 ? -21.875 -8.664 -19.734 1 91.62 300 ILE A N 1
ATOM 2306 C CA . ILE A 1 300 ? -20.734 -8.211 -18.953 1 91.62 300 ILE A CA 1
ATOM 2307 C C . ILE A 1 300 ? -20.094 -6.996 -19.641 1 91.62 300 ILE A C 1
ATOM 2309 O O . ILE A 1 300 ? -20.344 -6.734 -20.812 1 91.62 300 ILE A O 1
ATOM 2313 N N . SER A 1 301 ? -19.328 -6.23 -18.859 1 91.5 301 SER A N 1
ATOM 2314 C CA . SER A 1 301 ? -18.672 -5.031 -19.375 1 91.5 301 SER A CA 1
ATOM 2315 C C . SER A 1 301 ? -17.641 -5.383 -20.438 1 91.5 301 SER A C 1
ATOM 2317 O O . SER A 1 301 ? -17.094 -6.484 -20.438 1 91.5 301 SER A O 1
ATOM 2319 N N . GLU A 1 302 ? -17.344 -4.48 -21.281 1 90.56 302 GLU A N 1
ATOM 2320 C CA . GLU A 1 302 ? -16.375 -4.656 -22.344 1 90.56 302 GLU A CA 1
ATOM 2321 C C . GLU A 1 302 ? -14.984 -4.934 -21.781 1 90.56 302 GLU A C 1
ATOM 2323 O O . GLU A 1 302 ? -14.242 -5.758 -22.312 1 90.56 302 GLU A O 1
ATOM 2328 N N . VAL A 1 303 ? -14.648 -4.27 -20.734 1 93.69 303 VAL A N 1
ATOM 2329 C CA . VAL A 1 303 ? -13.312 -4.402 -20.156 1 93.69 303 VAL A CA 1
ATOM 2330 C C . VAL A 1 303 ? -13.141 -5.801 -19.578 1 93.69 303 VAL A C 1
ATOM 2332 O O . VAL A 1 303 ? -12.055 -6.387 -19.641 1 93.69 303 VAL A O 1
ATOM 2335 N N . LEU A 1 304 ? -14.188 -6.316 -18.953 1 96.38 304 LEU A N 1
ATOM 2336 C CA . LEU A 1 304 ? -14.109 -7.676 -18.422 1 96.38 304 LEU A CA 1
ATOM 2337 C C . LEU A 1 304 ? -13.977 -8.695 -19.562 1 96.38 304 LEU A C 1
ATOM 2339 O O . LEU A 1 304 ? -13.156 -9.602 -19.484 1 96.38 304 LEU A O 1
ATOM 2343 N N . LEU A 1 305 ? -14.75 -8.477 -20.547 1 95.81 305 LEU A N 1
ATOM 2344 C CA . LEU A 1 305 ? -14.695 -9.383 -21.703 1 95.81 305 LEU A CA 1
ATOM 2345 C C . LEU A 1 305 ? -13.312 -9.375 -22.328 1 95.81 305 LEU A C 1
ATOM 2347 O O . LEU A 1 305 ? -12.75 -10.438 -22.625 1 95.81 305 LEU A O 1
ATOM 2351 N N . LEU A 1 306 ? -12.734 -8.227 -22.547 1 95.12 306 LEU A N 1
ATOM 2352 C CA . LEU A 1 306 ? -11.406 -8.117 -23.141 1 95.12 306 LEU A CA 1
ATOM 2353 C C . LEU A 1 306 ? -10.352 -8.781 -22.266 1 95.12 306 LEU A C 1
ATOM 2355 O O . LEU A 1 306 ? -9.414 -9.398 -22.781 1 95.12 306 LEU A O 1
ATOM 2359 N N . SER A 1 307 ? -10.5 -8.648 -20.969 1 97.62 307 SER A N 1
ATOM 2360 C CA . SER A 1 307 ? -9.555 -9.289 -20.062 1 97.62 307 SER A CA 1
ATOM 2361 C C . SER A 1 307 ? -9.617 -10.812 -20.172 1 97.62 307 SER A C 1
ATOM 2363 O O . SER A 1 307 ? -8.586 -11.477 -20.172 1 97.62 307 SER A O 1
ATOM 2365 N N . ILE A 1 308 ? -10.836 -11.297 -20.25 1 97.62 308 ILE A N 1
ATOM 2366 C CA . ILE A 1 308 ? -11.039 -12.734 -20.406 1 97.62 308 ILE A CA 1
ATOM 2367 C C . ILE A 1 308 ? -10.422 -13.203 -21.719 1 97.62 308 ILE A C 1
ATOM 2369 O O . ILE A 1 308 ? -9.703 -14.211 -21.75 1 97.62 308 ILE A O 1
ATOM 2373 N N . VAL A 1 309 ? -10.617 -12.445 -22.734 1 96.44 309 VAL A N 1
ATOM 2374 C CA . VAL A 1 309 ? -10.125 -12.789 -24.062 1 96.44 309 VAL A CA 1
ATOM 2375 C C . VAL A 1 309 ? -8.594 -12.742 -24.078 1 96.44 309 VAL A C 1
ATOM 2377 O O . VAL A 1 309 ? -7.949 -13.625 -24.641 1 96.44 309 VAL A O 1
ATOM 2380 N N . ALA A 1 310 ? -8.023 -11.742 -23.469 1 97.5 310 ALA A N 1
ATOM 2381 C CA . ALA A 1 310 ? -6.566 -11.602 -23.438 1 97.5 310 ALA A CA 1
ATOM 2382 C C . ALA A 1 310 ? -5.918 -12.812 -22.766 1 97.5 310 ALA A C 1
ATOM 2384 O O . ALA A 1 310 ? -4.98 -13.398 -23.312 1 97.5 310 ALA A O 1
ATOM 2385 N N . ILE A 1 311 ? -6.406 -13.227 -21.656 1 98.19 311 ILE A N 1
ATOM 2386 C CA . ILE A 1 311 ? -5.832 -14.359 -20.938 1 98.19 311 ILE A CA 1
ATOM 2387 C C . ILE A 1 311 ? -6.113 -15.648 -21.703 1 98.19 311 ILE A C 1
ATOM 2389 O O . ILE A 1 311 ? -5.238 -16.516 -21.828 1 98.19 311 ILE A O 1
ATOM 2393 N N . GLY A 1 312 ? -7.328 -15.812 -22.25 1 97.88 312 GLY A N 1
ATOM 2394 C CA . GLY A 1 312 ? -7.648 -16.984 -23.047 1 97.88 312 GLY A CA 1
ATOM 2395 C C . GLY A 1 312 ? -6.746 -17.141 -24.266 1 97.88 312 GLY A C 1
ATOM 2396 O O . GLY A 1 312 ? -6.352 -18.266 -24.609 1 97.88 312 GLY A O 1
ATOM 2397 N N . ALA A 1 313 ? -6.402 -16.047 -24.844 1 96.75 313 ALA A N 1
ATOM 2398 C CA . ALA A 1 313 ? -5.574 -16.062 -26.047 1 96.75 313 ALA A CA 1
ATOM 2399 C C . ALA A 1 313 ? -4.188 -16.625 -25.75 1 96.75 313 ALA A C 1
ATOM 2401 O O . ALA A 1 313 ? -3.553 -17.234 -26.609 1 96.75 313 ALA A O 1
ATOM 2402 N N . ARG A 1 314 ? -3.713 -16.5 -24.562 1 95.81 314 ARG A N 1
ATOM 2403 C CA . ARG A 1 314 ? -2.389 -16.984 -24.203 1 95.81 314 ARG A CA 1
ATOM 2404 C C . ARG A 1 314 ? -2.32 -18.516 -24.312 1 95.81 314 ARG A C 1
ATOM 2406 O O . ARG A 1 314 ? -1.248 -19.062 -24.562 1 95.81 314 ARG A O 1
ATOM 2413 N N . PHE A 1 315 ? -3.469 -19.125 -24.188 1 95.5 315 PHE A N 1
ATOM 2414 C CA . PHE A 1 315 ? -3.508 -20.578 -24.203 1 95.5 315 PHE A CA 1
ATOM 2415 C C . PHE A 1 315 ? -3.844 -21.094 -25.594 1 95.5 315 PHE A C 1
ATOM 2417 O O . PHE A 1 315 ? -3.99 -22.312 -25.781 1 95.5 315 PHE A O 1
ATOM 2424 N N . SER A 1 316 ? -3.957 -20.172 -26.5 1 94.31 316 SER A N 1
ATOM 2425 C CA . SER A 1 316 ? -4.277 -20.578 -27.875 1 94.31 316 SER A CA 1
ATOM 2426 C C . SER A 1 316 ? -3.031 -21.031 -28.625 1 94.31 316 SER A C 1
ATOM 2428 O O . SER A 1 316 ? -1.946 -20.484 -28.422 1 94.31 316 SER A O 1
ATOM 2430 N N . SER A 1 317 ? -3.191 -22 -29.453 1 91.56 317 SER A N 1
ATOM 2431 C CA . SER A 1 317 ? -2.092 -22.484 -30.281 1 91.56 317 SER A CA 1
ATOM 2432 C C . SER A 1 317 ? -2.012 -21.719 -31.609 1 91.56 317 SER A C 1
ATOM 2434 O O . SER A 1 317 ? -1.174 -22.031 -32.469 1 91.56 317 SER A O 1
ATOM 2436 N N . MET A 1 318 ? -2.889 -20.766 -31.734 1 92.5 318 MET A N 1
ATOM 2437 C CA . MET A 1 318 ? -2.9 -19.984 -32.969 1 92.5 318 MET A CA 1
ATOM 2438 C C . MET A 1 318 ? -1.639 -19.141 -33.094 1 92.5 318 MET A C 1
ATOM 2440 O O . MET A 1 318 ? -1.139 -18.625 -32.094 1 92.5 318 MET A O 1
ATOM 2444 N N . PRO A 1 319 ? -1.198 -19.016 -34.312 1 91.81 319 PRO A N 1
ATOM 2445 C CA . PRO A 1 319 ? -0.034 -18.141 -34.5 1 91.81 319 PRO A CA 1
ATOM 2446 C C . PRO A 1 319 ? -0.289 -16.703 -34.031 1 91.81 319 PRO A C 1
ATOM 2448 O O . PRO A 1 319 ? -1.372 -16.156 -34.281 1 91.81 319 PRO A O 1
ATOM 2451 N N . GLY A 1 320 ? 0.683 -16.125 -33.344 1 90.44 320 GLY A N 1
ATOM 2452 C CA . GLY A 1 320 ? 0.593 -14.742 -32.906 1 90.44 320 GLY A CA 1
ATOM 2453 C C . GLY A 1 320 ? -0.229 -14.555 -31.656 1 90.44 320 GLY A C 1
ATOM 2454 O O . GLY A 1 320 ? -0.478 -13.422 -31.234 1 90.44 320 GLY A O 1
ATOM 2455 N N . ALA A 1 321 ? -0.623 -15.633 -31.062 1 94 321 ALA A N 1
ATOM 2456 C CA . ALA A 1 321 ? -1.539 -15.602 -29.922 1 94 321 ALA A CA 1
ATOM 2457 C C . ALA A 1 321 ? -0.942 -14.812 -28.766 1 94 321 ALA A C 1
ATOM 2459 O O . ALA A 1 321 ? -1.639 -14.023 -28.109 1 94 321 ALA A O 1
ATOM 2460 N N . ILE A 1 322 ? 0.326 -14.938 -28.531 1 91.88 322 ILE A N 1
ATOM 2461 C CA . ILE A 1 322 ? 0.974 -14.305 -27.375 1 91.88 322 ILE A CA 1
ATOM 2462 C C . ILE A 1 322 ? 1.019 -12.797 -27.594 1 91.88 322 ILE A C 1
ATOM 2464 O O . ILE A 1 322 ? 0.655 -12.031 -26.688 1 91.88 322 ILE A O 1
ATOM 2468 N N . VAL A 1 323 ? 1.446 -12.352 -28.75 1 89.88 323 VAL A N 1
ATOM 2469 C CA . VAL A 1 323 ? 1.517 -10.93 -29.062 1 89.88 323 VAL A CA 1
ATOM 2470 C C . VAL A 1 323 ? 0.111 -10.336 -29.078 1 89.88 323 VAL A C 1
ATOM 2472 O O . VAL A 1 323 ? -0.096 -9.203 -28.625 1 89.88 323 VAL A O 1
ATOM 2475 N N . PHE A 1 324 ? -0.8 -11.133 -29.609 1 92.81 324 PHE A N 1
ATOM 2476 C CA . PHE A 1 324 ? -2.197 -10.711 -29.609 1 92.81 324 PHE A CA 1
ATOM 2477 C C . PHE A 1 324 ? -2.691 -10.5 -28.172 1 92.81 324 PHE A C 1
ATOM 2479 O O . PHE A 1 324 ? -3.307 -9.469 -27.875 1 92.81 324 PHE A O 1
ATOM 2486 N N . ALA A 1 325 ? -2.428 -11.445 -27.312 1 96 325 ALA A N 1
ATOM 2487 C CA . ALA A 1 325 ? -2.859 -11.359 -25.922 1 96 325 ALA A CA 1
ATOM 2488 C C . ALA A 1 325 ? -2.322 -10.094 -25.25 1 96 325 ALA A C 1
ATOM 2490 O O . ALA A 1 325 ? -3.068 -9.367 -24.594 1 96 325 ALA A O 1
ATOM 2491 N N . ASN A 1 326 ? -1.046 -9.812 -25.438 1 93.38 326 ASN A N 1
ATOM 2492 C CA . ASN A 1 326 ? -0.434 -8.617 -24.859 1 93.38 326 ASN A CA 1
ATOM 2493 C C . ASN A 1 326 ? -1.043 -7.344 -25.422 1 93.38 326 ASN A C 1
ATOM 2495 O O . ASN A 1 326 ? -1.251 -6.367 -24.703 1 93.38 326 ASN A O 1
ATOM 2499 N N . SER A 1 327 ? -1.332 -7.352 -26.703 1 91 327 SER A N 1
ATOM 2500 C CA . SER A 1 327 ? -1.903 -6.18 -27.359 1 91 327 SER A CA 1
ATOM 2501 C C . SER A 1 327 ? -3.316 -5.902 -26.859 1 91 327 SER A C 1
ATOM 2503 O O . SER A 1 327 ? -3.686 -4.746 -26.641 1 91 327 SER A O 1
ATOM 2505 N N . ILE A 1 328 ? -4.09 -6.969 -26.688 1 92.12 328 ILE A N 1
ATOM 2506 C CA . ILE A 1 328 ? -5.445 -6.812 -26.172 1 92.12 328 ILE A CA 1
ATOM 2507 C C . ILE A 1 328 ? -5.395 -6.328 -24.719 1 92.12 328 ILE A C 1
ATOM 2509 O O . ILE A 1 328 ? -6.211 -5.5 -24.312 1 92.12 328 ILE A O 1
ATOM 2513 N N . ALA A 1 329 ? -4.453 -6.902 -24 1 94.75 329 ALA A N 1
ATOM 2514 C CA . ALA A 1 329 ? -4.289 -6.461 -22.609 1 94.75 329 ALA A CA 1
ATOM 2515 C C . ALA A 1 329 ? -3.938 -4.977 -22.547 1 94.75 329 ALA A C 1
ATOM 2517 O O . ALA A 1 329 ? -4.453 -4.246 -21.703 1 94.75 329 ALA A O 1
ATOM 2518 N N . GLU A 1 330 ? -3.059 -4.527 -23.438 1 91.56 330 GLU A N 1
ATOM 2519 C CA . GLU A 1 330 ? -2.697 -3.115 -23.484 1 91.56 330 GLU A CA 1
ATOM 2520 C C . GLU A 1 330 ? -3.889 -2.252 -23.891 1 91.56 330 GLU A C 1
ATOM 2522 O O . GLU A 1 330 ? -4.109 -1.183 -23.312 1 91.56 330 GLU A O 1
ATOM 2527 N N . LEU A 1 331 ? -4.598 -2.711 -24.844 1 89.25 331 LEU A N 1
ATOM 2528 C CA . LEU A 1 331 ? -5.816 -2.016 -25.234 1 89.25 331 LEU A CA 1
ATOM 2529 C C . LEU A 1 331 ? -6.773 -1.88 -24.062 1 89.25 331 LEU A C 1
ATOM 2531 O O . LEU A 1 331 ? -7.324 -0.802 -23.828 1 89.25 331 LEU A O 1
ATOM 2535 N N . ASN A 1 332 ? -6.957 -3.004 -23.422 1 91.94 332 ASN A N 1
ATOM 2536 C CA . ASN A 1 332 ? -7.852 -3.02 -22.266 1 91.94 332 ASN A CA 1
ATOM 2537 C C . ASN A 1 332 ? -7.367 -2.074 -21.172 1 91.94 332 ASN A C 1
ATOM 2539 O O . ASN A 1 332 ? -8.18 -1.405 -20.516 1 91.94 332 ASN A O 1
ATOM 2543 N N . ARG A 1 333 ? -6.066 -2.078 -20.891 1 91.62 333 ARG A N 1
ATOM 2544 C CA . ARG A 1 333 ? -5.496 -1.179 -19.891 1 91.62 333 ARG A CA 1
ATOM 2545 C C . ARG A 1 333 ? -5.844 0.274 -20.203 1 91.62 333 ARG A C 1
ATOM 2547 O O . ARG A 1 333 ? -6.207 1.037 -19.297 1 91.62 333 ARG A O 1
ATOM 2554 N N . ARG A 1 334 ? -5.75 0.641 -21.422 1 86.38 334 ARG A N 1
ATOM 2555 C CA . ARG A 1 334 ? -6.062 2 -21.844 1 86.38 334 ARG A CA 1
ATOM 2556 C C . ARG A 1 334 ? -7.539 2.318 -21.625 1 86.38 334 ARG A C 1
ATOM 2558 O O . ARG A 1 334 ? -7.883 3.406 -21.156 1 86.38 334 ARG A O 1
ATOM 2565 N N . ILE A 1 335 ? -8.398 1.362 -21.953 1 86.94 335 ILE A N 1
ATOM 2566 C CA . ILE A 1 335 ? -9.828 1.569 -21.766 1 86.94 335 ILE A CA 1
ATOM 2567 C C . ILE A 1 335 ? -10.141 1.715 -20.281 1 86.94 335 ILE A C 1
ATOM 2569 O O . ILE A 1 335 ? -10.938 2.572 -19.891 1 86.94 335 ILE A O 1
ATOM 2573 N N . LEU A 1 336 ? -9.531 0.844 -19.484 1 89.5 336 LEU A N 1
ATOM 2574 C CA . LEU A 1 336 ? -9.727 0.926 -18.031 1 89.5 336 LEU A CA 1
ATOM 2575 C C . LEU A 1 336 ? -9.32 2.297 -17.516 1 89.5 336 LEU A C 1
ATOM 2577 O O . LEU A 1 336 ? -10.016 2.877 -16.672 1 89.5 336 LEU A O 1
ATOM 2581 N N . LEU A 1 337 ? -8.18 2.775 -17.984 1 86.75 337 LEU A N 1
ATOM 2582 C CA . LEU A 1 337 ? -7.707 4.094 -17.578 1 86.75 337 LEU A CA 1
ATOM 2583 C C . LEU A 1 337 ? -8.719 5.172 -17.938 1 86.75 337 LEU A C 1
ATOM 2585 O O . LEU A 1 337 ? -9.016 6.059 -17.141 1 86.75 337 LEU A O 1
ATOM 2589 N N . LEU A 1 338 ? -9.273 5.086 -19.078 1 82 338 LEU A N 1
ATOM 2590 C CA . LEU A 1 338 ? -10.25 6.059 -19.562 1 82 338 LEU A CA 1
ATOM 2591 C C . LEU A 1 338 ? -11.523 6.008 -18.734 1 82 338 LEU A C 1
ATOM 2593 O O . LEU A 1 338 ? -12.094 7.047 -18.391 1 82 338 LEU A O 1
ATOM 2597 N N . MET A 1 339 ? -11.945 4.832 -18.453 1 82.62 339 MET A N 1
ATOM 2598 C CA . MET A 1 339 ? -13.156 4.656 -17.656 1 82.62 339 MET A CA 1
ATOM 2599 C C . MET A 1 339 ? -12.992 5.297 -16.281 1 82.62 339 MET A C 1
ATOM 2601 O O . MET A 1 339 ? -13.922 5.93 -15.773 1 82.62 339 MET A O 1
ATOM 2605 N N . ASN A 1 340 ? -11.875 5.145 -15.742 1 82.88 340 ASN A N 1
ATOM 2606 C CA . ASN A 1 340 ? -11.609 5.703 -14.422 1 82.88 340 ASN A CA 1
ATOM 2607 C C . ASN A 1 340 ? -11.586 7.227 -14.445 1 82.88 340 ASN A C 1
ATOM 2609 O O . ASN A 1 340 ? -12.023 7.879 -13.5 1 82.88 340 ASN A O 1
ATOM 2613 N N . GLU A 1 341 ? -11.039 7.789 -15.508 1 81.31 341 GLU A N 1
ATOM 2614 C CA . GLU A 1 341 ? -10.914 9.234 -15.625 1 81.31 341 GLU A CA 1
ATOM 2615 C C . GLU A 1 341 ? -12.258 9.883 -15.953 1 81.31 341 GLU A C 1
ATOM 2617 O O . GLU A 1 341 ? -12.531 11.008 -15.539 1 81.31 341 GLU A O 1
ATOM 2622 N N . GLN A 1 342 ? -13.086 9.18 -16.703 1 76.06 342 GLN A N 1
ATOM 2623 C CA . GLN A 1 342 ? -14.352 9.75 -17.156 1 76.06 342 GLN A CA 1
ATOM 2624 C C . GLN A 1 342 ? -15.414 9.688 -16.062 1 76.06 342 GLN A C 1
ATOM 2626 O O . GLN A 1 342 ? -16.141 10.656 -15.828 1 76.06 342 GLN A O 1
ATOM 2631 N N . ASP A 1 343 ? -15.562 8.477 -15.492 1 74.62 343 ASP A N 1
ATOM 2632 C CA . ASP A 1 343 ? -16.531 8.266 -14.414 1 74.62 343 ASP A CA 1
ATOM 2633 C C . ASP A 1 343 ? -15.938 7.398 -13.312 1 74.62 343 ASP A C 1
ATOM 2635 O O . ASP A 1 343 ? -15.836 6.176 -13.461 1 74.62 343 ASP A O 1
ATOM 2639 N N . SER A 1 344 ? -15.742 8.086 -12.258 1 74.06 344 SER A N 1
ATOM 2640 C CA . SER A 1 344 ? -15.047 7.418 -11.164 1 74.06 344 SER A CA 1
ATOM 2641 C C . SER A 1 344 ? -15.953 6.395 -10.484 1 74.06 344 SER A C 1
ATOM 2643 O O . SER A 1 344 ? -15.477 5.543 -9.727 1 74.06 344 SER A O 1
ATOM 2645 N N . SER A 1 345 ? -17.172 6.402 -10.758 1 77.06 345 SER A N 1
ATOM 2646 C CA . SER A 1 345 ? -18.078 5.441 -10.125 1 77.06 345 SER A CA 1
ATOM 2647 C C . SER A 1 345 ? -17.844 4.035 -10.664 1 77.06 345 SER A C 1
ATOM 2649 O O . SER A 1 345 ? -18.172 3.049 -9.992 1 77.06 345 SER A O 1
ATOM 2651 N N . HIS A 1 346 ? -17.203 3.93 -11.805 1 80.69 346 HIS A N 1
ATOM 2652 C CA . HIS A 1 346 ? -16.938 2.639 -12.43 1 80.69 346 HIS A CA 1
ATOM 2653 C C . HIS A 1 346 ? -15.945 1.819 -11.602 1 80.69 346 HIS A C 1
ATOM 2655 O O . HIS A 1 346 ? -15.984 0.587 -11.633 1 80.69 346 HIS A O 1
ATOM 2661 N N . ARG A 1 347 ? -15.227 2.504 -10.852 1 82.06 347 ARG A N 1
ATOM 2662 C CA . ARG A 1 347 ? -14.117 1.843 -10.18 1 82.06 347 ARG A CA 1
ATOM 2663 C C . ARG A 1 347 ? -14.609 0.927 -9.07 1 82.06 347 ARG A C 1
ATOM 2665 O O . ARG A 1 347 ? -13.875 0.047 -8.609 1 82.06 347 ARG A O 1
ATOM 2672 N N . TYR A 1 348 ? -15.859 1.121 -8.758 1 84.31 348 TYR A N 1
ATOM 2673 C CA . TYR A 1 348 ? -16.375 0.322 -7.66 1 84.31 348 TYR A CA 1
ATOM 2674 C C . TYR A 1 348 ? -17.25 -0.819 -8.172 1 84.31 348 TYR A C 1
ATOM 2676 O O . TYR A 1 348 ? -17.719 -1.654 -7.395 1 84.31 348 TYR A O 1
ATOM 2684 N N . SER A 1 349 ? -17.344 -0.842 -9.453 1 90.38 349 SER A N 1
ATOM 2685 C CA . SER A 1 349 ? -18.172 -1.906 -10.016 1 90.38 349 SER A CA 1
ATOM 2686 C C . SER A 1 349 ? -17.438 -3.244 -9.992 1 90.38 349 SER A C 1
ATOM 2688 O O . SER A 1 349 ? -16.219 -3.291 -10.125 1 90.38 349 SER A O 1
ATOM 2690 N N . GLU A 1 350 ? -18.219 -4.254 -9.883 1 93.44 350 GLU A N 1
ATOM 2691 C CA . GLU A 1 350 ? -17.672 -5.602 -9.812 1 93.44 350 GLU A CA 1
ATOM 2692 C C . GLU A 1 350 ? -16.922 -5.961 -11.094 1 93.44 350 GLU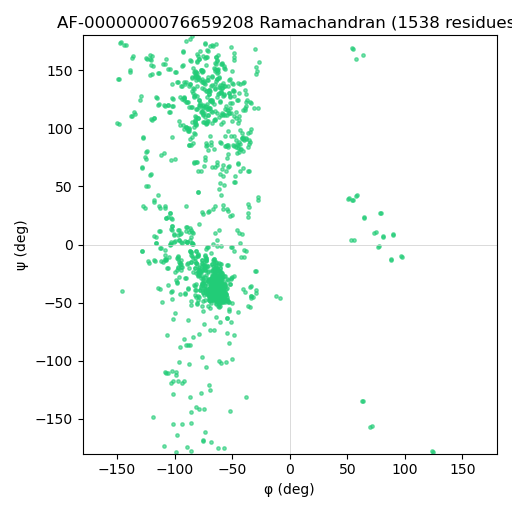 A C 1
ATOM 2694 O O . GLU A 1 350 ? -15.828 -6.527 -11.047 1 93.44 350 GLU A O 1
ATOM 2699 N N . ASP A 1 351 ? -17.469 -5.617 -12.211 1 94.75 351 ASP A N 1
ATOM 2700 C CA . ASP A 1 351 ? -16.844 -5.922 -13.492 1 94.75 351 ASP A CA 1
ATOM 2701 C C . ASP A 1 351 ? -15.492 -5.219 -13.625 1 94.75 351 ASP A C 1
ATOM 2703 O O . ASP A 1 351 ? -14.516 -5.812 -14.102 1 94.75 351 ASP A O 1
ATOM 2707 N N . TYR A 1 352 ? -15.5 -4.004 -13.227 1 95.31 352 TYR A N 1
ATOM 2708 C CA . TYR A 1 352 ? -14.273 -3.227 -13.312 1 95.31 352 TYR A CA 1
ATOM 2709 C C . TYR A 1 352 ? -13.188 -3.826 -12.43 1 95.31 352 TYR A C 1
ATOM 2711 O O . TYR A 1 352 ? -12.047 -4.004 -12.867 1 95.31 352 TYR A O 1
ATOM 2719 N N . LEU A 1 353 ? -13.547 -4.133 -11.227 1 97.19 353 LEU A N 1
ATOM 2720 C CA . LEU A 1 353 ? -12.586 -4.699 -10.289 1 97.19 353 LEU A CA 1
ATOM 2721 C C . LEU A 1 353 ? -12.102 -6.062 -10.758 1 97.19 353 LEU A C 1
ATOM 2723 O O . LEU A 1 353 ? -10.914 -6.379 -10.641 1 97.19 353 LEU A O 1
ATOM 2727 N N . THR A 1 354 ? -13.016 -6.832 -11.305 1 98 354 THR A N 1
ATOM 2728 C CA . THR A 1 354 ? -12.633 -8.133 -11.852 1 98 354 THR A CA 1
ATOM 2729 C C . THR A 1 354 ? -11.68 -7.965 -13.023 1 98 354 THR A C 1
ATOM 2731 O O . THR A 1 354 ? -10.688 -8.688 -13.133 1 98 354 THR A O 1
ATOM 2734 N N . ALA A 1 355 ? -11.984 -7.043 -13.852 1 97.88 355 ALA A N 1
ATOM 2735 C CA . ALA A 1 355 ? -11.125 -6.773 -14.992 1 97.88 355 ALA A CA 1
ATOM 2736 C C . ALA A 1 355 ? -9.734 -6.332 -14.539 1 97.88 355 ALA A C 1
ATOM 2738 O O . ALA A 1 355 ? -8.727 -6.75 -15.117 1 97.88 355 ALA A O 1
ATOM 2739 N N . GLN A 1 356 ? -9.688 -5.508 -13.555 1 97.38 356 GLN A N 1
ATOM 2740 C CA . GLN A 1 356 ? -8.406 -5.055 -13.023 1 97.38 356 GLN A CA 1
ATOM 2741 C C . GLN A 1 356 ? -7.605 -6.223 -12.453 1 97.38 356 GLN A C 1
ATOM 2743 O O . GLN A 1 356 ? -6.387 -6.289 -12.625 1 97.38 356 GLN A O 1
ATOM 2748 N N . LEU A 1 357 ? -8.281 -7.07 -11.766 1 98.31 357 LEU A N 1
ATOM 2749 C CA . LEU A 1 357 ? -7.617 -8.25 -11.203 1 98.31 357 LEU A CA 1
ATOM 2750 C C . LEU A 1 357 ? -7.004 -9.102 -12.312 1 98.31 357 LEU A C 1
ATOM 2752 O O . LEU A 1 357 ? -5.848 -9.516 -12.211 1 98.31 357 LEU A O 1
ATOM 2756 N N . LEU A 1 358 ? -7.785 -9.312 -13.328 1 98.44 358 LEU A N 1
ATOM 2757 C CA . LEU A 1 358 ? -7.297 -10.109 -14.453 1 98.44 358 LEU A CA 1
ATOM 2758 C C . LEU A 1 358 ? -6.16 -9.391 -15.172 1 98.44 358 LEU A C 1
ATOM 2760 O O . LEU A 1 358 ? -5.18 -10.023 -15.57 1 98.44 358 LEU A O 1
ATOM 2764 N N . GLN A 1 359 ? -6.297 -8.109 -15.336 1 97.75 359 GLN A N 1
ATOM 2765 C CA . GLN A 1 359 ? -5.258 -7.297 -15.961 1 97.75 359 GLN A CA 1
ATOM 2766 C C . GLN A 1 359 ? -3.955 -7.363 -15.172 1 97.75 359 GLN A C 1
ATOM 2768 O O . GLN A 1 359 ? -2.873 -7.453 -15.758 1 97.75 359 GLN A O 1
ATOM 2773 N N . THR A 1 360 ? -4.051 -7.273 -13.891 1 97.31 360 THR A N 1
ATOM 2774 C CA . THR A 1 360 ? -2.883 -7.352 -13.016 1 97.31 360 THR A CA 1
ATOM 2775 C C . THR A 1 360 ? -2.209 -8.719 -13.133 1 97.31 360 THR A C 1
ATOM 2777 O O . THR A 1 360 ? -0.983 -8.805 -13.234 1 97.31 360 THR A O 1
ATOM 2780 N N . THR A 1 361 ? -3.012 -9.727 -13.148 1 97 361 THR A N 1
ATOM 2781 C CA . THR A 1 361 ? -2.49 -11.078 -13.273 1 97 361 THR A CA 1
ATOM 2782 C C . THR A 1 361 ? -1.778 -11.266 -14.617 1 97 361 THR A C 1
ATOM 2784 O O . THR A 1 361 ? -0.673 -11.805 -14.664 1 97 361 THR A O 1
ATOM 2787 N N . HIS A 1 362 ? -2.445 -10.773 -15.641 1 97.25 362 HIS A N 1
ATOM 2788 C CA . HIS A 1 362 ? -1.858 -10.867 -16.969 1 97.25 362 HIS A CA 1
ATOM 2789 C C . HIS A 1 362 ? -0.542 -10.102 -17.047 1 97.25 362 HIS A C 1
ATOM 2791 O O . HIS A 1 362 ? 0.447 -10.602 -17.578 1 97.25 362 HIS A O 1
ATOM 2797 N N . GLY A 1 363 ? -0.529 -8.914 -16.578 1 94.38 363 GLY A N 1
ATOM 2798 C CA . GLY A 1 363 ? 0.667 -8.094 -16.625 1 94.38 363 GLY A CA 1
ATOM 2799 C C . GLY A 1 363 ? 1.84 -8.695 -15.883 1 94.38 363 GLY A C 1
ATOM 2800 O O . GLY A 1 363 ? 2.984 -8.609 -16.328 1 94.38 363 GLY A O 1
ATOM 2801 N N . ARG A 1 364 ? 1.627 -9.359 -14.867 1 91.88 364 ARG A N 1
ATOM 2802 C CA . ARG A 1 364 ? 2.68 -9.938 -14.031 1 91.88 364 ARG A CA 1
ATOM 2803 C C . ARG A 1 364 ? 3.281 -11.172 -14.695 1 91.88 364 ARG A C 1
ATOM 2805 O O . ARG A 1 364 ? 4.473 -11.445 -14.539 1 91.88 364 ARG A O 1
ATOM 2812 N N . GLY A 1 365 ? 2.443 -11.914 -15.391 1 91.88 365 GLY A N 1
ATOM 2813 C CA . GLY A 1 365 ? 2.912 -13.156 -15.977 1 91.88 365 GLY A CA 1
ATOM 2814 C C . GLY A 1 365 ? 3.346 -13.016 -17.422 1 91.88 365 GLY A C 1
ATOM 2815 O O . GLY A 1 365 ? 4.055 -13.875 -17.953 1 91.88 365 GLY A O 1
ATOM 2816 N N . SER A 1 366 ? 2.984 -11.914 -18.125 1 90.5 366 SER A N 1
ATOM 2817 C CA . SER A 1 366 ? 3.104 -11.805 -19.562 1 90.5 366 SER A CA 1
ATOM 2818 C C . SER A 1 366 ? 4.559 -11.633 -20 1 90.5 366 SER A C 1
ATOM 2820 O O . SER A 1 366 ? 4.91 -11.898 -21.141 1 90.5 366 SER A O 1
ATOM 2822 N N . GLY A 1 367 ? 5.398 -11.164 -19.094 1 85.62 367 GLY A N 1
ATOM 2823 C CA . GLY A 1 367 ? 6.773 -10.875 -19.469 1 85.62 367 GLY A CA 1
ATOM 2824 C C . GLY A 1 367 ? 6.914 -9.578 -20.234 1 85.62 367 GLY A C 1
ATOM 2825 O O . GLY A 1 367 ? 8.016 -9.211 -20.656 1 85.62 367 GLY A O 1
ATOM 2826 N N . HIS A 1 368 ? 5.781 -8.93 -20.469 1 86.06 368 HIS A N 1
ATOM 2827 C CA . HIS A 1 368 ? 5.793 -7.625 -21.125 1 86.06 368 HIS A CA 1
ATOM 2828 C C . HIS A 1 368 ? 6.164 -6.52 -20.141 1 86.06 368 HIS A C 1
ATOM 2830 O O . HIS A 1 368 ? 5.488 -6.328 -19.125 1 86.06 368 HIS A O 1
ATOM 2836 N N . ARG A 1 369 ? 7.129 -5.801 -20.438 1 83.56 369 ARG A N 1
ATOM 2837 C CA . ARG A 1 369 ? 7.734 -4.852 -19.5 1 83.56 369 ARG A CA 1
ATOM 2838 C C . ARG A 1 369 ? 6.727 -3.795 -19.062 1 83.56 369 ARG A C 1
ATOM 2840 O O . ARG A 1 369 ? 6.605 -3.498 -17.875 1 83.56 369 ARG A O 1
ATOM 2847 N N . ILE A 1 370 ? 5.98 -3.221 -20 1 83.94 370 ILE A N 1
ATOM 2848 C CA . ILE A 1 370 ? 5.043 -2.139 -19.719 1 83.94 370 ILE A CA 1
ATOM 2849 C C . ILE A 1 370 ? 3.879 -2.672 -18.891 1 83.94 370 ILE A C 1
ATOM 2851 O O . ILE A 1 370 ? 3.498 -2.068 -17.875 1 83.94 370 ILE A O 1
ATOM 2855 N N . LEU A 1 371 ? 3.35 -3.811 -19.344 1 89.25 371 LEU A N 1
ATOM 2856 C CA . LEU A 1 371 ? 2.227 -4.391 -18.609 1 89.25 371 LEU A CA 1
ATOM 2857 C C . LEU A 1 371 ? 2.645 -4.812 -17.203 1 89.25 371 LEU A C 1
ATOM 2859 O O . LEU A 1 371 ? 1.866 -4.688 -16.266 1 89.25 371 LEU A O 1
ATOM 2863 N N . PHE A 1 372 ? 3.918 -5.285 -17.094 1 89.56 372 PHE A N 1
ATOM 2864 C CA . PHE A 1 372 ? 4.438 -5.691 -15.789 1 89.56 372 PHE A CA 1
ATOM 2865 C C . PHE A 1 372 ? 4.531 -4.5 -14.844 1 89.56 372 PHE A C 1
ATOM 2867 O O . PHE A 1 372 ? 4.086 -4.574 -13.695 1 89.56 372 PHE A O 1
ATOM 2874 N N . ARG A 1 373 ? 5.027 -3.461 -15.297 1 85.12 373 ARG A N 1
ATOM 2875 C CA . ARG A 1 373 ? 5.16 -2.248 -14.492 1 85.12 373 ARG A CA 1
ATOM 2876 C C . ARG A 1 373 ? 3.797 -1.746 -14.031 1 85.12 373 ARG A C 1
ATOM 2878 O O . ARG A 1 373 ? 3.617 -1.413 -12.859 1 85.12 373 ARG A O 1
ATOM 2885 N N . HIS A 1 374 ? 2.9 -1.698 -14.914 1 89.44 374 HIS A N 1
ATOM 2886 C CA . HIS A 1 374 ? 1.564 -1.217 -14.586 1 89.44 374 HIS A CA 1
ATOM 2887 C C . HIS A 1 374 ? 0.866 -2.156 -13.609 1 89.44 374 HIS A C 1
ATOM 2889 O O . HIS A 1 374 ? 0.071 -1.715 -12.773 1 89.44 374 HIS A O 1
ATOM 2895 N N . SER A 1 375 ? 1.195 -3.441 -13.773 1 92.75 375 SER A N 1
ATOM 2896 C CA . SER A 1 375 ? 0.547 -4.41 -12.898 1 92.75 375 SER A CA 1
ATOM 2897 C C . SER A 1 375 ? 0.906 -4.16 -11.438 1 92.75 375 SER A C 1
ATOM 2899 O O . SER A 1 375 ? 0.093 -4.398 -10.539 1 92.75 375 SER A O 1
ATOM 2901 N N . ARG A 1 376 ? 2.066 -3.686 -11.172 1 90.75 376 ARG A N 1
ATOM 2902 C CA . ARG A 1 376 ? 2.484 -3.385 -9.812 1 90.75 376 ARG A CA 1
ATOM 2903 C C . ARG A 1 376 ? 1.687 -2.217 -9.234 1 90.75 376 ARG A C 1
ATOM 2905 O O . ARG A 1 376 ? 1.252 -2.262 -8.086 1 90.75 376 ARG A O 1
ATOM 2912 N N . ASP A 1 377 ? 1.471 -1.218 -10.031 1 91.31 377 ASP A N 1
ATOM 2913 C CA . ASP A 1 377 ? 0.655 -0.082 -9.609 1 91.31 377 ASP A CA 1
ATOM 2914 C C . ASP A 1 377 ? -0.806 -0.49 -9.43 1 91.31 377 ASP A C 1
ATOM 2916 O O . ASP A 1 377 ? -1.446 -0.113 -8.453 1 91.31 377 ASP A O 1
ATOM 2920 N N . LEU A 1 378 ? -1.238 -1.278 -10.367 1 93.81 378 LEU A N 1
ATOM 2921 C CA . LEU A 1 378 ? -2.641 -1.68 -10.383 1 93.81 378 LEU A CA 1
ATOM 2922 C C . LEU A 1 378 ? -2.986 -2.51 -9.156 1 93.81 378 LEU A C 1
ATOM 2924 O O . LEU A 1 378 ? -4.105 -2.436 -8.641 1 93.81 378 LEU A O 1
ATOM 2928 N N . ARG A 1 379 ? -2.057 -3.293 -8.711 1 95.5 379 ARG A N 1
ATOM 2929 C CA . ARG A 1 379 ? -2.307 -4.109 -7.531 1 95.5 379 ARG A CA 1
ATOM 2930 C C . ARG A 1 379 ? -2.645 -3.238 -6.324 1 95.5 379 ARG A C 1
ATOM 2932 O O . ARG A 1 379 ? -3.605 -3.516 -5.602 1 95.5 379 ARG A O 1
ATOM 2939 N N . LEU A 1 380 ? -1.887 -2.184 -6.145 1 94.81 380 LEU A N 1
ATOM 2940 C CA . LEU A 1 380 ? -2.098 -1.287 -5.012 1 94.81 380 LEU A CA 1
ATOM 2941 C C . LEU A 1 380 ? -3.449 -0.588 -5.117 1 94.81 380 LEU A C 1
ATOM 2943 O O . LEU A 1 380 ? -4.199 -0.53 -4.141 1 94.81 380 LEU A O 1
ATOM 2947 N N . LEU A 1 381 ? -3.77 -0.182 -6.273 1 93.81 381 LEU A N 1
ATOM 2948 C CA . LEU A 1 381 ? -5.023 0.526 -6.5 1 93.81 381 LEU A CA 1
ATOM 2949 C C . LEU A 1 381 ? -6.215 -0.421 -6.375 1 93.81 381 LEU A C 1
ATOM 2951 O O . LEU A 1 381 ? -7.258 -0.046 -5.836 1 93.81 381 LEU A O 1
ATOM 2955 N N . LEU A 1 382 ? -5.992 -1.618 -6.867 1 96.31 382 LEU A N 1
ATOM 2956 C CA . LEU A 1 382 ? -7.043 -2.629 -6.82 1 96.31 382 LEU A CA 1
ATOM 2957 C C . LEU A 1 382 ? -7.469 -2.902 -5.379 1 96.31 382 LEU A C 1
ATOM 2959 O O . LEU A 1 382 ? -8.664 -2.928 -5.074 1 96.31 382 LEU A O 1
ATOM 2963 N N . VAL A 1 383 ? -6.531 -3.084 -4.52 1 96 383 VAL A N 1
ATOM 2964 C CA . VAL A 1 383 ? -6.828 -3.377 -3.121 1 96 383 VAL A CA 1
ATOM 2965 C C . VAL A 1 383 ? -7.574 -2.201 -2.492 1 96 383 VAL A C 1
ATOM 2967 O O . VAL A 1 383 ? -8.562 -2.395 -1.777 1 96 383 VAL A O 1
ATOM 2970 N N . ARG A 1 384 ? -7.141 -1.022 -2.758 1 91.94 384 ARG A N 1
ATOM 2971 C CA . ARG A 1 384 ? -7.797 0.157 -2.201 1 91.94 384 ARG A CA 1
ATOM 2972 C C . ARG A 1 384 ? -9.227 0.28 -2.713 1 91.94 384 ARG A C 1
ATOM 2974 O O . ARG A 1 384 ? -10.156 0.503 -1.931 1 91.94 384 ARG A O 1
ATOM 2981 N N . HIS A 1 385 ? -9.43 0.14 -4.031 1 91.12 385 HIS A N 1
ATOM 2982 C CA . HIS A 1 385 ? -10.75 0.247 -4.637 1 91.12 385 HIS A CA 1
ATOM 2983 C C . HIS A 1 385 ? -11.688 -0.836 -4.109 1 91.12 385 HIS A C 1
ATOM 2985 O O . HIS A 1 385 ? -12.867 -0.581 -3.871 1 91.12 385 HIS A O 1
ATOM 2991 N N . ALA A 1 386 ? -11.125 -2.006 -3.969 1 93.5 386 ALA A N 1
ATOM 2992 C CA . ALA A 1 386 ? -11.93 -3.107 -3.443 1 93.5 386 ALA A CA 1
ATOM 2993 C C . ALA A 1 386 ? -12.391 -2.816 -2.02 1 93.5 386 ALA A C 1
ATOM 2995 O O . ALA A 1 386 ? -13.531 -3.117 -1.661 1 93.5 386 ALA A O 1
ATOM 2996 N N . ARG A 1 387 ? -11.539 -2.26 -1.224 1 89.75 387 ARG A N 1
ATOM 2997 C CA . ARG A 1 387 ? -11.898 -1.886 0.141 1 89.75 387 ARG A CA 1
ATOM 2998 C C . ARG A 1 387 ? -13.016 -0.848 0.149 1 89.75 387 ARG A C 1
ATOM 3000 O O . ARG A 1 387 ? -13.984 -0.976 0.9 1 89.75 387 ARG A O 1
ATOM 3007 N N . GLU A 1 388 ? -12.859 0.114 -0.717 1 84.75 388 GLU A N 1
ATOM 3008 C CA . GLU A 1 388 ? -13.852 1.181 -0.793 1 84.75 388 GLU A CA 1
ATOM 3009 C C . GLU A 1 388 ? -15.188 0.655 -1.309 1 84.75 388 GLU A C 1
ATOM 3011 O O . GLU A 1 388 ? -16.25 1.176 -0.95 1 84.75 388 GLU A O 1
ATOM 3016 N N . ALA A 1 389 ? -15.094 -0.406 -2.129 1 87.38 389 ALA A N 1
ATOM 3017 C CA . ALA A 1 389 ? -16.297 -1.014 -2.682 1 87.38 389 ALA A CA 1
ATOM 3018 C C . ALA A 1 389 ? -16.969 -1.934 -1.664 1 87.38 389 ALA A C 1
ATOM 3020 O O . ALA A 1 389 ? -18.078 -2.43 -1.897 1 87.38 389 ALA A O 1
ATOM 3021 N N . GLY A 1 390 ? -16.344 -2.215 -0.542 1 85.75 390 GLY A N 1
ATOM 3022 C CA . GLY A 1 390 ? -16.906 -3.064 0.494 1 85.75 390 GLY A CA 1
ATOM 3023 C C . GLY A 1 390 ? -16.781 -4.543 0.187 1 85.75 390 GLY A C 1
ATOM 3024 O O . GLY A 1 390 ? -17.562 -5.359 0.684 1 85.75 390 GLY A O 1
ATOM 3025 N N . LEU A 1 391 ? -15.758 -4.914 -0.613 1 91.5 391 LEU A N 1
ATOM 3026 C CA . LEU A 1 391 ? -15.625 -6.293 -1.07 1 91.5 391 LEU A CA 1
ATOM 3027 C C . LEU A 1 391 ? -15.094 -7.188 0.044 1 91.5 391 LEU A C 1
ATOM 3029 O O . LEU A 1 391 ? -15.156 -8.414 -0.057 1 91.5 391 LEU A O 1
ATOM 3033 N N . PHE A 1 392 ? -14.594 -6.629 1.109 1 92.06 392 PHE A N 1
ATOM 3034 C CA . PHE A 1 392 ? -13.984 -7.445 2.152 1 92.06 392 PHE A CA 1
ATOM 3035 C C . PHE A 1 392 ? -14.93 -7.598 3.34 1 92.06 392 PHE A C 1
ATOM 3037 O O . PHE A 1 392 ? -14.508 -7.996 4.43 1 92.06 392 PHE A O 1
ATOM 3044 N N . GLN A 1 393 ? -16.156 -7.27 3.053 1 87.06 393 GLN A N 1
ATOM 3045 C CA . GLN A 1 393 ? -17.234 -7.477 4.012 1 87.06 393 GLN A CA 1
ATOM 3046 C C . GLN A 1 393 ? -18.312 -8.391 3.439 1 87.06 393 GLN A C 1
ATOM 3048 O O . GLN A 1 393 ? -18.422 -8.539 2.221 1 87.06 393 GLN A O 1
ATOM 3053 N N . GLU A 1 394 ? -19.016 -8.906 4.406 1 88.06 394 GLU A N 1
ATOM 3054 C CA . GLU A 1 394 ? -20.094 -9.789 3.951 1 88.06 394 GLU A CA 1
ATOM 3055 C C . GLU A 1 394 ? -21.109 -9.031 3.104 1 88.06 394 GLU A C 1
ATOM 3057 O O . GLU A 1 394 ? -21.516 -7.918 3.455 1 88.06 394 GLU A O 1
ATOM 3062 N N . PRO A 1 395 ? -21.359 -9.641 1.972 1 84.12 395 PRO A N 1
ATOM 3063 C CA . PRO A 1 395 ? -22.375 -8.977 1.133 1 84.12 395 PRO A CA 1
ATOM 3064 C C . PRO A 1 395 ? -23.719 -8.852 1.825 1 84.12 395 PRO A C 1
ATOM 3066 O O . PRO A 1 395 ? -24.141 -9.75 2.557 1 84.12 395 PRO A O 1
ATOM 3069 N N . LYS A 1 396 ? -24.234 -7.605 1.743 1 69.62 396 LYS A N 1
ATOM 3070 C CA . LYS A 1 396 ? -25.562 -7.387 2.324 1 69.62 396 LYS A CA 1
ATOM 3071 C C . LYS A 1 396 ? -26.641 -8.07 1.5 1 69.62 396 LYS A C 1
ATOM 3073 O O . LYS A 1 396 ? -26.562 -8.133 0.273 1 69.62 396 LYS A O 1
ATOM 3078 N N . PRO A 1 397 ? -27.438 -8.75 2.268 1 60.94 397 PRO A N 1
ATOM 3079 C CA . PRO A 1 397 ? -28.547 -9.305 1.494 1 60.94 397 PRO A CA 1
ATOM 3080 C C . PRO A 1 397 ? -29.297 -8.242 0.683 1 60.94 397 PRO A C 1
ATOM 3082 O O . PRO A 1 397 ? -29.438 -7.105 1.134 1 60.94 397 PRO A O 1
ATOM 3085 N N . ARG A 1 398 ? -29.312 -8.25 -0.583 1 50.47 398 ARG A N 1
ATOM 3086 C CA . ARG A 1 398 ? -30.078 -7.309 -1.403 1 50.47 398 ARG A CA 1
ATOM 3087 C C . ARG A 1 398 ? -31.484 -7.117 -0.854 1 50.47 398 ARG A C 1
ATOM 3089 O O . ARG A 1 398 ? -32.156 -8.086 -0.507 1 50.47 398 ARG A O 1
ATOM 3096 N N . GLN A 1 399 ? -31.766 -5.949 -0.316 1 46.66 399 GLN A N 1
ATOM 3097 C CA . GLN A 1 399 ? -33.062 -5.582 0.215 1 46.66 399 GLN A CA 1
ATOM 3098 C C . GLN A 1 399 ? -34.188 -6.242 -0.578 1 46.66 399 GLN A C 1
ATOM 3100 O O . GLN A 1 399 ? -35.219 -6.594 -0.017 1 46.66 399 GLN A O 1
ATOM 3105 N N . ASN A 1 400 ? -34.125 -6.215 -1.948 1 44.28 400 ASN A N 1
ATOM 3106 C CA . ASN A 1 400 ? -35.25 -6.664 -2.736 1 44.28 400 ASN A CA 1
ATOM 3107 C C . ASN A 1 400 ? -35.219 -8.172 -2.971 1 44.28 400 ASN A C 1
ATOM 3109 O O . ASN A 1 400 ? -35.75 -8.664 -3.973 1 44.28 400 ASN A O 1
ATOM 3113 N N . ALA A 1 401 ? -34.406 -8.883 -2.297 1 49.91 401 ALA A N 1
ATOM 3114 C CA . ALA A 1 401 ? -34.5 -10.328 -2.48 1 49.91 401 ALA A CA 1
ATOM 3115 C C . ALA A 1 401 ? -35.906 -10.828 -2.182 1 49.91 401 ALA A C 1
ATOM 3117 O O . ALA A 1 401 ? -36.5 -10.469 -1.164 1 49.91 401 ALA A O 1
ATOM 3118 N N . PRO A 1 402 ? -36.625 -11.273 -3.121 1 49.25 402 PRO A N 1
ATOM 3119 C CA . PRO A 1 402 ? -38 -11.727 -2.869 1 49.25 402 PRO A CA 1
ATOM 3120 C C . PRO A 1 402 ? -38.156 -12.469 -1.543 1 49.25 402 PRO A C 1
ATOM 3122 O O . PRO A 1 402 ? -37.188 -13.07 -1.062 1 49.25 402 PRO A O 1
ATOM 3125 N N . ASP A 1 403 ? -39.031 -12.148 -0.781 1 49.12 403 ASP A N 1
ATOM 3126 C CA . ASP A 1 403 ? -39.5 -12.914 0.379 1 49.12 403 ASP A CA 1
ATOM 3127 C C . ASP A 1 403 ? -39.281 -14.414 0.162 1 49.12 403 ASP A C 1
ATOM 3129 O O . ASP A 1 403 ? -39.562 -14.93 -0.927 1 49.12 403 ASP A O 1
ATOM 3133 N N . GLU A 1 404 ? -38.438 -15.109 1.01 1 52.09 404 GLU A N 1
ATOM 3134 C CA . GLU A 1 404 ? -38.156 -16.547 0.979 1 52.09 404 GLU A CA 1
ATOM 3135 C C . GLU A 1 404 ? -39.344 -17.328 0.427 1 52.09 404 GLU A C 1
ATOM 3137 O O . GLU A 1 404 ? -39.156 -18.312 -0.297 1 52.09 404 GLU A O 1
ATOM 3142 N N . SER A 1 405 ? -40.5 -16.906 0.859 1 52.28 405 SER A N 1
ATOM 3143 C CA . SER A 1 405 ? -41.656 -17.703 0.56 1 52.28 405 SER A CA 1
ATOM 3144 C C . SER A 1 405 ? -42 -17.641 -0.923 1 52.28 405 SER A C 1
ATOM 3146 O O . SER A 1 405 ? -42.531 -18.609 -1.483 1 52.28 405 SER A O 1
ATOM 3148 N N . SER A 1 406 ? -41.688 -16.531 -1.561 1 58.16 406 SER A N 1
ATOM 3149 C CA . SER A 1 406 ? -42.156 -16.422 -2.936 1 58.16 406 SER A CA 1
ATOM 3150 C C . SER A 1 406 ? -41 -16.453 -3.928 1 58.16 406 SER A C 1
ATOM 3152 O O . SER A 1 406 ? -41.219 -16.453 -5.141 1 58.16 406 SER A O 1
ATOM 3154 N N . ALA A 1 407 ? -39.75 -16.516 -3.43 1 69.69 407 ALA A N 1
ATOM 3155 C CA . ALA A 1 407 ? -38.625 -16.453 -4.371 1 69.69 407 ALA A CA 1
ATOM 3156 C C . ALA A 1 407 ? -38.469 -17.781 -5.117 1 69.69 407 ALA A C 1
ATOM 3158 O O . ALA A 1 407 ? -38.531 -18.844 -4.512 1 69.69 407 ALA A O 1
ATOM 3159 N N . THR A 1 408 ? -38.594 -17.781 -6.473 1 84.12 408 THR A N 1
ATOM 3160 C CA . THR A 1 408 ? -38.344 -18.938 -7.312 1 84.12 408 THR A CA 1
ATOM 3161 C C . THR A 1 408 ? -36.938 -19.469 -7.094 1 84.12 408 THR A C 1
ATOM 3163 O O . THR A 1 408 ? -36.062 -18.766 -6.559 1 84.12 408 THR A O 1
ATOM 3166 N N . THR A 1 409 ? -36.75 -20.625 -7.27 1 86.62 409 THR A N 1
ATOM 3167 C CA . THR A 1 409 ? -35.438 -21.266 -7.152 1 86.62 409 THR A CA 1
ATOM 3168 C C . THR A 1 409 ? -34.406 -20.531 -7.992 1 86.62 409 THR A C 1
ATOM 3170 O O . THR A 1 409 ? -33.25 -20.375 -7.566 1 86.62 409 THR A O 1
ATOM 3173 N N . GLU A 1 410 ? -34.875 -20.031 -9.07 1 91 410 GLU A N 1
ATOM 3174 C CA . GLU A 1 410 ? -33.969 -19.312 -9.969 1 91 410 GLU A CA 1
ATOM 3175 C C . GLU A 1 410 ? -33.531 -18 -9.352 1 91 410 GLU A C 1
ATOM 3177 O O . GLU A 1 410 ? -32.344 -17.641 -9.43 1 91 410 GLU A O 1
ATOM 3182 N N . SER A 1 411 ? -34.438 -17.359 -8.758 1 88.75 411 SER A N 1
ATOM 3183 C CA . SER A 1 411 ? -34.125 -16.078 -8.148 1 88.75 411 SER A CA 1
ATOM 3184 C C . SER A 1 411 ? -33.188 -16.234 -6.945 1 88.75 411 SER A C 1
ATOM 3186 O O . SER A 1 411 ? -32.312 -15.422 -6.719 1 88.75 411 SER A O 1
ATOM 3188 N N . ARG A 1 412 ? -33.406 -17.297 -6.262 1 87.44 412 ARG A N 1
ATOM 3189 C CA . ARG A 1 412 ? -32.562 -17.578 -5.117 1 87.44 412 ARG A CA 1
ATOM 3190 C C . ARG A 1 412 ? -31.141 -17.922 -5.559 1 87.44 412 ARG A C 1
ATOM 3192 O O . ARG A 1 412 ? -30.172 -17.484 -4.945 1 87.44 412 ARG A O 1
ATOM 3199 N N . TRP A 1 413 ? -31.141 -18.688 -6.574 1 92.12 413 TRP A N 1
ATOM 3200 C CA . TRP A 1 413 ? -29.844 -19.078 -7.105 1 92.12 413 TRP A CA 1
ATOM 3201 C C . TRP A 1 413 ? -29.062 -17.875 -7.609 1 92.12 413 TRP A C 1
ATOM 3203 O O . TRP A 1 413 ? -27.875 -17.719 -7.32 1 92.12 413 TRP A O 1
ATOM 3213 N N . LYS A 1 414 ? -29.719 -17.016 -8.273 1 91.56 414 LYS A N 1
ATOM 3214 C CA . LYS A 1 414 ? -29.062 -15.836 -8.82 1 91.56 414 LYS A CA 1
ATOM 3215 C C . LYS A 1 414 ? -28.578 -14.914 -7.711 1 91.56 414 LYS A C 1
ATOM 3217 O O . LYS A 1 414 ? -27.5 -14.32 -7.809 1 91.56 414 LYS A O 1
ATOM 3222 N N . ALA A 1 415 ? -29.344 -14.805 -6.699 1 90.19 415 ALA A N 1
ATOM 3223 C CA . ALA A 1 415 ? -28.969 -13.984 -5.555 1 90.19 415 ALA A CA 1
ATOM 3224 C C . ALA A 1 415 ? -27.75 -14.578 -4.84 1 90.19 415 ALA A C 1
ATOM 3226 O O . ALA A 1 415 ? -26.859 -13.852 -4.418 1 90.19 415 ALA A O 1
ATOM 3227 N N . TRP A 1 416 ? -27.781 -15.852 -4.754 1 91.62 416 TRP A N 1
ATOM 3228 C CA . TRP A 1 416 ? -26.656 -16.531 -4.125 1 91.62 416 TRP A CA 1
ATOM 3229 C C . TRP A 1 416 ? -25.375 -16.359 -4.949 1 91.62 416 TRP A C 1
ATOM 3231 O O . TRP A 1 416 ? -24.312 -16.078 -4.402 1 91.62 416 TRP A O 1
ATOM 3241 N N . VAL A 1 417 ? -25.5 -16.531 -6.25 1 94.81 417 VAL A N 1
ATOM 3242 C CA . VAL A 1 417 ? -24.359 -16.391 -7.141 1 94.81 417 VAL A CA 1
ATOM 3243 C C . VAL A 1 417 ? -23.766 -14.992 -7.023 1 94.81 417 VAL A C 1
ATOM 3245 O O . VAL A 1 417 ? -22.547 -14.828 -6.965 1 94.81 417 VAL A O 1
ATOM 3248 N N . ALA A 1 418 ? -24.641 -14.047 -6.977 1 93.38 418 ALA A N 1
ATOM 3249 C CA . ALA A 1 418 ? -24.172 -12.664 -6.879 1 93.38 418 ALA A CA 1
ATOM 3250 C C . ALA A 1 418 ? -23.406 -12.43 -5.582 1 93.38 418 ALA A C 1
ATOM 3252 O O . ALA A 1 418 ? -22.328 -11.836 -5.59 1 93.38 418 ALA A O 1
ATOM 3253 N N . ALA A 1 419 ? -23.891 -12.914 -4.52 1 93.38 419 ALA A N 1
ATOM 3254 C CA . ALA A 1 419 ? -23.234 -12.75 -3.221 1 93.38 419 ALA A CA 1
ATOM 3255 C C . ALA A 1 419 ? -21.922 -13.531 -3.162 1 93.38 419 ALA A C 1
ATOM 3257 O O . ALA A 1 419 ? -20.906 -13.016 -2.68 1 93.38 419 ALA A O 1
ATOM 3258 N N . GLU A 1 420 ? -21.984 -14.742 -3.666 1 95 420 GLU A N 1
ATOM 3259 C CA . GLU A 1 420 ? -20.797 -15.594 -3.648 1 95 420 GLU A CA 1
ATOM 3260 C C . GLU A 1 420 ? -19.719 -15.047 -4.566 1 95 420 GLU A C 1
ATOM 3262 O O . GLU A 1 420 ? -18.516 -15.141 -4.262 1 95 420 GLU A O 1
ATOM 3267 N N . ARG A 1 421 ? -20.141 -14.531 -5.641 1 96.06 421 ARG A N 1
ATOM 3268 C CA . ARG A 1 421 ? -19.188 -13.93 -6.57 1 96.06 421 ARG A CA 1
ATOM 3269 C C . ARG A 1 421 ? -18.422 -12.781 -5.91 1 96.06 421 ARG A C 1
ATOM 3271 O O . ARG A 1 421 ? -17.219 -12.648 -6.078 1 96.06 421 ARG A O 1
ATOM 3278 N N . GLN A 1 422 ? -19.094 -11.977 -5.203 1 95.31 422 GLN A N 1
ATOM 3279 C CA . GLN A 1 422 ? -18.469 -10.867 -4.492 1 95.31 422 GLN A CA 1
ATOM 3280 C C . GLN A 1 422 ? -17.5 -11.375 -3.436 1 95.31 422 GLN A C 1
ATOM 3282 O O . GLN A 1 422 ? -16.375 -10.867 -3.309 1 95.31 422 GLN A O 1
ATOM 3287 N N . ARG A 1 423 ? -17.906 -12.352 -2.746 1 95.88 423 ARG A N 1
ATOM 3288 C CA . ARG A 1 423 ? -17.047 -12.953 -1.729 1 95.88 423 ARG A CA 1
ATOM 3289 C C . ARG A 1 423 ? -15.773 -13.516 -2.352 1 95.88 423 ARG A C 1
ATOM 3291 O O . ARG A 1 423 ? -14.672 -13.234 -1.886 1 95.88 423 ARG A O 1
ATOM 3298 N N . ARG A 1 424 ? -15.977 -14.242 -3.359 1 97.25 424 ARG A N 1
ATOM 3299 C CA . ARG A 1 424 ? -14.852 -14.891 -4.023 1 97.25 424 ARG A CA 1
ATOM 3300 C C . ARG A 1 424 ? -13.906 -13.859 -4.641 1 97.25 424 ARG A C 1
ATOM 3302 O O . ARG A 1 424 ? -12.688 -14.047 -4.637 1 97.25 424 ARG A O 1
ATOM 3309 N N . LEU A 1 425 ? -14.492 -12.82 -5.168 1 97.88 425 LEU A N 1
ATOM 3310 C CA . LEU A 1 425 ? -13.664 -11.75 -5.719 1 97.88 425 LEU A CA 1
ATOM 3311 C C . LEU A 1 425 ? -12.805 -11.117 -4.637 1 97.88 425 LEU A C 1
ATOM 3313 O O . LEU A 1 425 ? -11.609 -10.867 -4.848 1 97.88 425 LEU A O 1
ATOM 3317 N N . GLY A 1 426 ? -13.383 -10.836 -3.457 1 97.06 426 GLY A N 1
ATOM 3318 C CA . GLY A 1 426 ? -12.602 -10.328 -2.336 1 97.06 426 GLY A CA 1
ATOM 3319 C C . GLY A 1 426 ? -11.445 -11.227 -1.96 1 97.06 426 GLY A C 1
ATOM 3320 O O . GLY A 1 426 ? -10.312 -10.758 -1.804 1 97.06 426 GLY A O 1
ATOM 3321 N N . TRP A 1 427 ? -11.68 -12.477 -1.938 1 97.25 427 TRP A N 1
ATOM 3322 C CA . TRP A 1 427 ? -10.648 -13.445 -1.583 1 97.25 427 TRP A CA 1
ATOM 3323 C C . TRP A 1 427 ? -9.578 -13.516 -2.664 1 97.25 427 TRP A C 1
ATOM 3325 O O . TRP A 1 427 ? -8.383 -13.641 -2.361 1 97.25 427 TRP A O 1
ATOM 3335 N N . ALA A 1 428 ? -10.039 -13.469 -3.895 1 98 428 ALA A N 1
ATOM 3336 C CA . ALA A 1 428 ? -9.078 -13.531 -4.992 1 98 428 ALA A CA 1
ATOM 3337 C C . ALA A 1 428 ? -8.133 -12.336 -4.961 1 98 428 ALA A C 1
ATOM 3339 O O . ALA A 1 428 ? -6.938 -12.477 -5.227 1 98 428 ALA A O 1
ATOM 3340 N N . ILE A 1 429 ? -8.633 -11.188 -4.676 1 97.94 429 ILE A N 1
ATOM 3341 C CA . ILE A 1 429 ? -7.82 -9.984 -4.59 1 97.94 429 ILE A CA 1
ATOM 3342 C C . ILE A 1 429 ? -6.848 -10.094 -3.416 1 97.94 429 ILE A C 1
ATOM 3344 O O . ILE A 1 429 ? -5.668 -9.766 -3.547 1 97.94 429 ILE A O 1
ATOM 3348 N N . TYR A 1 430 ? -7.332 -10.609 -2.281 1 97.06 430 TYR A N 1
ATOM 3349 C CA . TYR A 1 430 ? -6.469 -10.844 -1.128 1 97.06 430 TYR A CA 1
ATOM 3350 C C . TYR A 1 430 ? -5.355 -11.828 -1.466 1 97.06 430 TYR A C 1
ATOM 3352 O O . TYR A 1 430 ? -4.191 -11.602 -1.119 1 97.06 430 TYR A O 1
ATOM 3360 N N . ASP A 1 431 ? -5.738 -12.852 -2.143 1 97.19 431 ASP A N 1
ATOM 3361 C CA . ASP A 1 431 ? -4.785 -13.891 -2.531 1 97.19 431 ASP A CA 1
ATOM 3362 C C . ASP A 1 431 ? -3.674 -13.312 -3.406 1 97.19 431 ASP A C 1
ATOM 3364 O O . ASP A 1 431 ? -2.494 -13.586 -3.178 1 97.19 431 ASP A O 1
ATOM 3368 N N . LEU A 1 432 ? -4.043 -12.555 -4.355 1 96.81 432 LEU A N 1
ATOM 3369 C CA . LEU A 1 432 ? -3.064 -11.93 -5.242 1 96.81 432 LEU A CA 1
ATOM 3370 C C . LEU A 1 432 ? -2.117 -11.031 -4.457 1 96.81 432 LEU A C 1
ATOM 3372 O O . LEU A 1 432 ? -0.898 -11.109 -4.625 1 96.81 432 LEU A O 1
ATOM 3376 N N . ASP A 1 433 ? -2.615 -10.211 -3.615 1 96.56 433 ASP A N 1
ATOM 3377 C CA . ASP A 1 433 ? -1.812 -9.242 -2.867 1 96.56 433 ASP A CA 1
ATOM 3378 C C . ASP A 1 433 ? -0.852 -9.953 -1.915 1 96.56 433 ASP A C 1
ATOM 3380 O O . ASP A 1 433 ? 0.328 -9.609 -1.842 1 96.56 433 ASP A O 1
ATOM 3384 N N . ALA A 1 434 ? -1.36 -10.93 -1.219 1 95.44 434 ALA A N 1
ATOM 3385 C CA . ALA A 1 434 ? -0.554 -11.656 -0.242 1 95.44 434 ALA A CA 1
ATOM 3386 C C . ALA A 1 434 ? 0.56 -12.445 -0.927 1 95.44 434 ALA A C 1
ATOM 3388 O O . ALA A 1 434 ? 1.709 -12.422 -0.481 1 95.44 434 ALA A O 1
ATOM 3389 N N . THR A 1 435 ? 0.23 -13.094 -2.008 1 93.94 435 THR A N 1
ATOM 3390 C CA . THR A 1 435 ? 1.206 -13.922 -2.701 1 93.94 435 THR A CA 1
ATOM 3391 C C . THR A 1 435 ? 2.293 -13.062 -3.344 1 93.94 435 THR A C 1
ATOM 3393 O O . THR A 1 435 ? 3.475 -13.414 -3.297 1 93.94 435 THR A O 1
ATOM 3396 N N . VAL A 1 436 ? 1.896 -11.961 -3.854 1 91.44 436 VAL A N 1
ATOM 3397 C CA . VAL A 1 436 ? 2.867 -11.055 -4.457 1 91.44 436 VAL A CA 1
ATOM 3398 C C . VAL A 1 436 ? 3.803 -10.508 -3.379 1 91.44 436 VAL A C 1
ATOM 3400 O O . VAL A 1 436 ? 4.988 -10.289 -3.631 1 91.44 436 VAL A O 1
ATOM 3403 N N . GLY A 1 437 ? 3.256 -10.312 -2.213 1 90.19 437 GLY A N 1
ATOM 3404 C CA . GLY A 1 437 ? 4.082 -9.844 -1.112 1 90.19 437 GLY A CA 1
ATOM 3405 C C . GLY A 1 437 ? 5.289 -10.727 -0.855 1 90.19 437 GLY A C 1
ATOM 3406 O O . GLY A 1 437 ? 6.402 -10.227 -0.676 1 90.19 437 GLY A O 1
ATOM 3407 N N . ILE A 1 438 ? 5.18 -11.984 -0.975 1 90.44 438 ILE A N 1
ATOM 3408 C CA . ILE A 1 438 ? 6.262 -12.914 -0.681 1 90.44 438 ILE A CA 1
ATOM 3409 C C . ILE A 1 438 ? 7.113 -13.125 -1.93 1 90.44 438 ILE A C 1
ATOM 3411 O O . ILE A 1 438 ? 8.344 -13.219 -1.845 1 90.44 438 ILE A O 1
ATOM 3415 N N . LEU A 1 439 ? 6.449 -13.172 -3.059 1 91.62 439 LEU A N 1
ATOM 3416 C CA . LEU A 1 439 ? 7.148 -13.477 -4.301 1 91.62 439 LEU A CA 1
ATOM 3417 C C . LEU A 1 439 ? 8.047 -12.32 -4.719 1 91.62 439 LEU A C 1
ATOM 3419 O O . LEU A 1 439 ? 9.117 -12.531 -5.297 1 91.62 439 LEU A O 1
ATOM 3423 N N . HIS A 1 440 ? 7.641 -11.141 -4.387 1 86.62 440 HIS A N 1
ATOM 3424 C CA . HIS A 1 440 ? 8.406 -9.977 -4.832 1 86.62 440 HIS A CA 1
ATOM 3425 C C . HIS A 1 440 ? 8.984 -9.211 -3.646 1 86.62 440 HIS A C 1
ATOM 3427 O O . HIS A 1 440 ? 9.633 -8.18 -3.826 1 86.62 440 HIS A O 1
ATOM 3433 N N . ASN A 1 441 ? 8.727 -9.742 -2.469 1 82.19 441 ASN A N 1
ATOM 3434 C CA . ASN A 1 441 ? 9.164 -9.062 -1.254 1 82.19 441 ASN A CA 1
ATOM 3435 C C . ASN A 1 441 ? 8.664 -7.625 -1.199 1 82.19 441 ASN A C 1
ATOM 3437 O O . ASN A 1 441 ? 9.43 -6.707 -0.905 1 82.19 441 ASN A O 1
ATOM 3441 N N . ASP A 1 442 ? 7.453 -7.457 -1.664 1 85.56 442 ASP A N 1
ATOM 3442 C CA . ASP A 1 442 ? 6.777 -6.164 -1.618 1 85.56 442 ASP A CA 1
ATOM 3443 C C . ASP A 1 442 ? 5.812 -6.09 -0.434 1 85.56 442 ASP A C 1
ATOM 3445 O O . ASP A 1 442 ? 5.203 -7.094 -0.061 1 85.56 442 ASP A O 1
ATOM 3449 N N . ARG A 1 443 ? 5.68 -4.926 0.046 1 90.38 443 ARG A N 1
ATOM 3450 C CA . ARG A 1 443 ? 4.711 -4.762 1.126 1 90.38 443 ARG A CA 1
ATOM 3451 C C . ARG A 1 443 ? 3.287 -4.969 0.622 1 90.38 443 ARG A C 1
ATOM 3453 O O . ARG A 1 443 ? 2.867 -4.332 -0.344 1 90.38 443 ARG A O 1
ATOM 3460 N N . PRO A 1 444 ? 2.588 -5.906 1.266 1 93.5 444 PRO A N 1
ATOM 3461 C CA . PRO A 1 444 ? 1.185 -6.062 0.877 1 93.5 444 PRO A CA 1
ATOM 3462 C C . PRO A 1 444 ? 0.35 -4.816 1.155 1 93.5 444 PRO A C 1
ATOM 3464 O O . PRO A 1 444 ? 0.565 -4.137 2.162 1 93.5 444 PRO A O 1
ATOM 3467 N N . ALA A 1 445 ? -0.529 -4.551 0.271 1 93.44 445 ALA A N 1
ATOM 3468 C CA . ALA A 1 445 ? -1.392 -3.379 0.398 1 93.44 445 ALA A CA 1
ATOM 3469 C C . ALA A 1 445 ? -2.535 -3.641 1.372 1 93.44 445 ALA A C 1
ATOM 3471 O O . ALA A 1 445 ? -3.062 -2.711 1.986 1 93.44 445 ALA A O 1
ATOM 3472 N N . PHE A 1 446 ? -2.906 -4.914 1.592 1 92.69 446 PHE A N 1
ATOM 3473 C CA . PHE A 1 446 ? -4.078 -5.273 2.383 1 92.69 446 PHE A CA 1
ATOM 3474 C C . PHE A 1 446 ? -3.689 -5.539 3.834 1 92.69 446 PHE A C 1
ATOM 3476 O O . PHE A 1 446 ? -2.654 -6.152 4.102 1 92.69 446 PHE A O 1
ATOM 3483 N N . SER A 1 447 ? -4.492 -5.012 4.75 1 88.19 447 SER A N 1
ATOM 3484 C CA . SER A 1 447 ? -4.375 -5.367 6.16 1 88.19 447 SER A CA 1
ATOM 3485 C C . SER A 1 447 ? -5.285 -6.539 6.516 1 88.19 447 SER A C 1
ATOM 3487 O O . SER A 1 447 ? -6.5 -6.469 6.324 1 88.19 447 SER A O 1
ATOM 3489 N N . ILE A 1 448 ? -4.766 -7.547 7.086 1 86.19 448 ILE A N 1
ATOM 3490 C CA . ILE A 1 448 ? -5.5 -8.781 7.328 1 86.19 448 ILE A CA 1
ATOM 3491 C C . ILE A 1 448 ? -6.668 -8.516 8.273 1 86.19 448 ILE A C 1
ATOM 3493 O O . ILE A 1 448 ? -7.723 -9.148 8.164 1 86.19 448 ILE A O 1
ATOM 3497 N N . GLY A 1 449 ? -6.559 -7.605 9.156 1 81.56 449 GLY A N 1
ATOM 3498 C CA . GLY A 1 449 ? -7.613 -7.277 10.102 1 81.56 449 GLY A CA 1
ATOM 3499 C C . GLY A 1 449 ? -8.867 -6.734 9.438 1 81.56 449 GLY A C 1
ATOM 3500 O O . GLY A 1 449 ? -9.945 -6.762 10.023 1 81.56 449 GLY A O 1
ATOM 3501 N N . ASP A 1 450 ? -8.742 -6.352 8.219 1 82.5 450 ASP A N 1
ATOM 3502 C CA . ASP A 1 450 ? -9.875 -5.766 7.496 1 82.5 450 ASP A CA 1
ATOM 3503 C C . ASP A 1 450 ? -10.727 -6.848 6.844 1 82.5 450 ASP A C 1
ATOM 3505 O O . ASP A 1 450 ? -11.805 -6.559 6.316 1 82.5 450 ASP A O 1
ATOM 3509 N N . MET A 1 451 ? -10.242 -8.102 6.938 1 88.75 451 MET A N 1
ATOM 3510 C CA . MET A 1 451 ? -11 -9.18 6.301 1 88.75 451 MET A CA 1
ATOM 3511 C C . MET A 1 451 ? -12.172 -9.609 7.176 1 88.75 451 MET A C 1
ATOM 3513 O O . MET A 1 451 ? -11.969 -10.172 8.258 1 88.75 451 MET A O 1
ATOM 3517 N N . ALA A 1 452 ? -13.359 -9.273 6.742 1 88.12 452 ALA A N 1
ATOM 3518 C CA . ALA A 1 452 ? -14.57 -9.648 7.469 1 88.12 452 ALA A CA 1
ATOM 3519 C C . ALA A 1 452 ? -15.461 -10.547 6.621 1 88.12 452 ALA A C 1
ATOM 3521 O O . ALA A 1 452 ? -16.688 -10.43 6.648 1 88.12 452 ALA A O 1
ATOM 3522 N N . LEU A 1 453 ? -14.805 -11.43 5.879 1 91.75 453 LEU A N 1
ATOM 3523 C CA . LEU A 1 453 ? -15.523 -12.344 5.008 1 91.75 453 LEU A CA 1
ATOM 3524 C C . LEU A 1 453 ? -15.523 -13.758 5.586 1 91.75 453 LEU A C 1
ATOM 3526 O O . LEU A 1 453 ? -14.617 -14.125 6.336 1 91.75 453 LEU A O 1
ATOM 3530 N N . SER A 1 454 ? -16.562 -14.43 5.238 1 92.12 454 SER A N 1
ATOM 3531 C CA . SER A 1 454 ? -16.531 -15.875 5.414 1 92.12 454 SER A CA 1
ATOM 3532 C C . SER A 1 454 ? -15.773 -16.562 4.285 1 92.12 454 SER A C 1
ATOM 3534 O O . SER A 1 454 ? -15.586 -15.984 3.215 1 92.12 454 SER A O 1
ATOM 3536 N N . LEU A 1 455 ? -15.32 -17.703 4.559 1 94 455 LEU A N 1
ATOM 3537 C CA . LEU A 1 455 ? -14.664 -18.469 3.516 1 94 455 LEU A CA 1
ATOM 3538 C C . LEU A 1 455 ? -15.625 -18.797 2.383 1 94 455 LEU A C 1
ATOM 3540 O O . LEU A 1 455 ? -16.844 -18.859 2.594 1 94 455 LEU A O 1
ATOM 3544 N N . PRO A 1 456 ? -15.148 -18.922 1.165 1 93.62 456 PRO A N 1
ATOM 3545 C CA . PRO A 1 456 ? -16.031 -19.234 0.044 1 93.62 456 PRO A CA 1
ATOM 3546 C C . PRO A 1 456 ? -16.766 -20.562 0.224 1 93.62 456 PRO A C 1
ATOM 3548 O O . PRO A 1 456 ? -16.266 -21.453 0.902 1 93.62 456 PRO A O 1
ATOM 3551 N N . ASP A 1 457 ? -17.859 -20.672 -0.403 1 91.81 457 ASP A N 1
ATOM 3552 C CA . ASP A 1 457 ? -18.625 -21.922 -0.364 1 91.81 457 ASP A CA 1
ATOM 3553 C C . ASP A 1 457 ? -17.953 -23 -1.205 1 91.81 457 ASP A C 1
ATOM 3555 O O . ASP A 1 457 ? -16.969 -22.734 -1.904 1 91.81 457 ASP A O 1
ATOM 3559 N N . GLU A 1 458 ? -18.438 -24.188 -1.153 1 88.19 458 GLU A N 1
ATOM 3560 C CA . GLU A 1 458 ? -17.859 -25.328 -1.85 1 88.19 458 GLU A CA 1
ATOM 3561 C C . GLU A 1 458 ? -17.875 -25.125 -3.361 1 88.19 458 GLU A C 1
ATOM 3563 O O . GLU A 1 458 ? -18.828 -24.547 -3.9 1 88.19 458 GLU A O 1
ATOM 3568 N N . ASP A 1 459 ? -16.984 -25.688 -4.039 1 89.94 459 ASP A N 1
ATOM 3569 C CA . ASP A 1 459 ? -16.859 -25.562 -5.488 1 89.94 459 ASP A CA 1
ATOM 3570 C C . ASP A 1 459 ? -18.031 -26.234 -6.195 1 89.94 459 ASP A C 1
ATOM 3572 O O . ASP A 1 459 ? -18.469 -25.781 -7.258 1 89.94 459 ASP A O 1
ATOM 3576 N N . ALA A 1 460 ? -18.469 -27.328 -5.527 1 89.38 460 ALA A N 1
ATOM 3577 C CA . ALA A 1 460 ? -19.578 -28.047 -6.148 1 89.38 460 ALA A CA 1
ATOM 3578 C C . ALA A 1 460 ? -20.797 -27.141 -6.297 1 89.38 460 ALA A C 1
ATOM 3580 O O . ALA A 1 460 ? -21.484 -27.172 -7.324 1 89.38 460 ALA A O 1
ATOM 3581 N N . CYS A 1 461 ? -21.031 -26.328 -5.309 1 91.5 461 CYS A N 1
ATOM 3582 C CA . CYS A 1 461 ? -22.141 -25.391 -5.363 1 91.5 461 CYS A CA 1
ATOM 3583 C C . CYS A 1 461 ? -21.875 -24.281 -6.371 1 91.5 461 CYS A C 1
ATOM 3585 O O . CYS A 1 461 ? -22.781 -23.891 -7.109 1 91.5 461 CYS A O 1
ATOM 3587 N N . TRP A 1 462 ? -20.688 -23.797 -6.441 1 93.75 462 TRP A N 1
ATOM 3588 C CA . TRP A 1 462 ? -20.312 -22.688 -7.324 1 93.75 462 TRP A CA 1
ATOM 3589 C C . TRP A 1 462 ? -20.375 -23.125 -8.789 1 93.75 462 TRP A C 1
ATOM 3591 O O . TRP A 1 462 ? -20.781 -22.344 -9.648 1 93.75 462 TRP A O 1
ATOM 3601 N N . GLU A 1 463 ? -20.047 -24.359 -9.078 1 92.19 463 GLU A N 1
ATOM 3602 C CA . GLU A 1 463 ? -19.938 -24.844 -10.453 1 92.19 463 GLU A CA 1
ATOM 3603 C C . GLU A 1 463 ? -21.25 -25.469 -10.922 1 92.19 463 GLU A C 1
ATOM 3605 O O . GLU A 1 463 ? -21.344 -25.938 -12.055 1 92.19 463 GLU A O 1
ATOM 3610 N N . ALA A 1 464 ? -22.266 -25.422 -9.992 1 94.31 464 ALA A N 1
ATOM 3611 C CA . ALA A 1 464 ? -23.562 -25.969 -10.406 1 94.31 464 ALA A CA 1
ATOM 3612 C C . ALA A 1 464 ? -24.078 -25.281 -11.664 1 94.31 464 ALA A C 1
ATOM 3614 O O . ALA A 1 464 ? -24.141 -24.047 -11.719 1 94.31 464 ALA A O 1
ATOM 3615 N N . PRO A 1 465 ? -24.469 -26.047 -12.656 1 93.25 465 PRO A N 1
ATOM 3616 C CA . PRO A 1 465 ? -24.828 -25.453 -13.945 1 93.25 465 PRO A CA 1
ATOM 3617 C C . PRO A 1 465 ? -26.219 -24.828 -13.93 1 93.25 465 PRO A C 1
ATOM 3619 O O . PRO A 1 465 ? -26.531 -23.984 -14.781 1 93.25 465 PRO A O 1
ATOM 3622 N N . THR A 1 466 ? -27.109 -25.328 -12.977 1 93.75 466 THR A N 1
ATOM 3623 C CA . THR A 1 466 ? -28.484 -24.844 -12.93 1 93.75 466 THR A CA 1
ATOM 3624 C C . THR A 1 466 ? -28.922 -24.594 -11.492 1 93.75 466 THR A C 1
ATOM 3626 O O . THR A 1 466 ? -28.297 -25.078 -10.555 1 93.75 466 THR A O 1
ATOM 3629 N N . ALA A 1 467 ? -29.969 -23.797 -11.414 1 93.62 467 ALA A N 1
ATOM 3630 C CA . ALA A 1 467 ? -30.547 -23.516 -10.102 1 93.62 467 ALA A CA 1
ATOM 3631 C C . ALA A 1 467 ? -31 -24.812 -9.414 1 93.62 467 ALA A C 1
ATOM 3633 O O . ALA A 1 467 ? -30.844 -24.953 -8.195 1 93.62 467 ALA A O 1
ATOM 3634 N N . HIS A 1 468 ? -31.484 -25.703 -10.172 1 92.31 468 HIS A N 1
ATOM 3635 C CA . HIS A 1 468 ? -31.984 -26.969 -9.617 1 92.31 468 HIS A CA 1
ATOM 3636 C C . HIS A 1 468 ? -30.828 -27.812 -9.086 1 92.31 468 HIS A C 1
ATOM 3638 O O . HIS A 1 468 ? -30.953 -28.422 -8.016 1 92.31 468 HIS A O 1
ATOM 3644 N N . SER A 1 469 ? -29.75 -27.859 -9.891 1 93.38 469 SER A N 1
ATOM 3645 C CA . SER A 1 469 ? -28.594 -28.609 -9.43 1 93.38 469 SER A CA 1
ATOM 3646 C C . SER A 1 469 ? -28 -27.984 -8.172 1 93.38 469 SER A C 1
ATOM 3648 O O . SER A 1 469 ? -27.531 -28.703 -7.285 1 93.38 469 SER A O 1
ATOM 3650 N N . TRP A 1 470 ? -28.062 -26.719 -8.148 1 93.12 470 TRP A N 1
ATOM 3651 C CA . TRP A 1 470 ? -27.578 -25.984 -6.988 1 93.12 470 TRP A CA 1
ATOM 3652 C C . TRP A 1 470 ? -28.422 -26.281 -5.758 1 93.12 470 TRP A C 1
ATOM 3654 O O . TRP A 1 470 ? -27.891 -26.547 -4.676 1 93.12 470 TRP A O 1
ATOM 3664 N N . MET A 1 471 ? -29.734 -26.328 -5.871 1 89.5 471 MET A N 1
ATOM 3665 C CA . MET A 1 471 ? -30.656 -26.594 -4.773 1 89.5 471 MET A CA 1
ATOM 3666 C C . MET A 1 471 ? -30.484 -28.031 -4.27 1 89.5 471 MET A C 1
ATOM 3668 O O . MET A 1 471 ? -30.625 -28.297 -3.072 1 89.5 471 MET A O 1
ATOM 3672 N N . ALA A 1 472 ? -30.125 -28.891 -5.145 1 89.94 472 ALA A N 1
ATOM 3673 C CA . ALA A 1 472 ? -29.938 -30.297 -4.785 1 89.94 472 ALA A CA 1
ATOM 3674 C C . ALA A 1 472 ? -28.719 -30.469 -3.875 1 89.94 472 ALA A C 1
ATOM 3676 O O . ALA A 1 472 ? -28.688 -31.391 -3.057 1 89.94 472 ALA A O 1
ATOM 3677 N N . LEU A 1 473 ? -27.797 -29.625 -4.039 1 88.06 473 LEU A N 1
ATOM 3678 C CA . LEU A 1 473 ? -26.578 -29.719 -3.254 1 88.06 473 LEU A CA 1
ATOM 3679 C C . LEU A 1 473 ? -26.766 -29.078 -1.88 1 88.06 473 LEU A C 1
ATOM 3681 O O . LEU A 1 473 ? -25.953 -29.281 -0.976 1 88.06 473 LEU A O 1
ATOM 3685 N N . ARG A 1 474 ? -27.859 -28.328 -1.794 1 77.44 474 ARG A N 1
ATOM 3686 C CA . ARG A 1 474 ? -28.094 -27.609 -0.554 1 77.44 474 ARG A CA 1
ATOM 3687 C C . ARG A 1 474 ? -29.469 -27.953 0.021 1 77.44 474 ARG A C 1
ATOM 3689 O O . ARG A 1 474 ? -30.312 -27.062 0.192 1 77.44 474 ARG A O 1
ATOM 3696 N N . PRO A 1 475 ? -29.922 -29.219 0.196 1 61.44 475 PRO A N 1
ATOM 3697 C CA . PRO A 1 475 ? -31.328 -29.547 0.502 1 61.44 475 PRO A CA 1
ATOM 3698 C C . PRO A 1 475 ? -31.859 -28.766 1.7 1 61.44 475 PRO A C 1
ATOM 3700 O O . PRO A 1 475 ? -33.031 -28.391 1.722 1 61.44 475 PRO A O 1
ATOM 3703 N N . TRP A 1 476 ? -31.234 -28.797 2.918 1 56.66 476 TRP A N 1
ATOM 3704 C CA . TRP A 1 476 ? -31.875 -28.281 4.129 1 56.66 476 TRP A CA 1
ATOM 3705 C C . TRP A 1 476 ? -31.219 -26.969 4.57 1 56.66 476 TRP A C 1
ATOM 3707 O O . TRP A 1 476 ? -31.547 -26.438 5.629 1 56.66 476 TRP A O 1
ATOM 3717 N N . GLN A 1 477 ? -30.172 -26.531 4.062 1 53.88 477 GLN A N 1
ATOM 3718 C CA . GLN A 1 477 ? -29.375 -25.531 4.762 1 53.88 477 GLN A CA 1
ATOM 3719 C C . GLN A 1 477 ? -29.734 -24.125 4.293 1 53.88 477 GLN A C 1
ATOM 3721 O O . GLN A 1 477 ? -29.719 -23.844 3.092 1 53.88 477 GLN A O 1
ATOM 3726 N N . PRO A 1 478 ? -30.5 -23.469 5.145 1 49.88 478 PRO A N 1
ATOM 3727 C CA . PRO A 1 478 ? -30.594 -22.047 4.797 1 49.88 478 PRO A CA 1
ATOM 3728 C C . PRO A 1 478 ? -29.234 -21.438 4.445 1 49.88 478 PRO A C 1
ATOM 3730 O O . PRO A 1 478 ? -28.203 -21.906 4.918 1 49.88 478 PRO A O 1
ATOM 3733 N N . SER A 1 479 ? -29.078 -20.812 3.221 1 49.28 479 SER A N 1
ATOM 3734 C CA . SER A 1 479 ? -27.953 -20.328 2.426 1 49.28 479 SER A CA 1
ATOM 3735 C C . SER A 1 479 ? -26.844 -19.812 3.314 1 49.28 479 SER A C 1
ATOM 3737 O O . SER A 1 479 ? -25.656 -20.016 3.023 1 49.28 479 SER A O 1
ATOM 3739 N N . HIS A 1 480 ? -27.219 -18.969 4.434 1 52.94 480 HIS A N 1
ATOM 3740 C CA . HIS A 1 480 ? -26.266 -18.109 5.125 1 52.94 480 HIS A CA 1
ATOM 3741 C C . HIS A 1 480 ? -25.688 -18.797 6.355 1 52.94 480 HIS A C 1
ATOM 3743 O O . HIS A 1 480 ? -24.641 -18.391 6.867 1 52.94 480 HIS A O 1
ATOM 3749 N N . GLU A 1 481 ? -26.344 -19.938 6.883 1 56.44 481 GLU A N 1
ATOM 3750 C CA . GLU A 1 481 ? -26.172 -20.25 8.297 1 56.44 481 GLU A CA 1
ATOM 3751 C C . GLU A 1 481 ? -24.891 -21.078 8.516 1 56.44 481 GLU A C 1
ATOM 3753 O O . GLU A 1 481 ? -24.297 -21.016 9.594 1 56.44 481 GLU A O 1
ATOM 3758 N N . ASN A 1 482 ? -24.203 -21.594 7.422 1 67.25 482 ASN A N 1
ATOM 3759 C CA . ASN A 1 482 ? -23.125 -22.469 7.879 1 67.25 482 ASN A CA 1
ATOM 3760 C C . ASN A 1 482 ? -21.781 -22.047 7.293 1 67.25 482 ASN A C 1
ATOM 3762 O O . ASN A 1 482 ? -20.891 -22.875 7.113 1 67.25 482 ASN A O 1
ATOM 3766 N N . ARG A 1 483 ? -21.719 -20.812 7.117 1 83.44 483 ARG A N 1
ATOM 3767 C CA . ARG A 1 483 ? -20.422 -20.406 6.566 1 83.44 483 ARG A CA 1
ATOM 3768 C C . ARG A 1 483 ? -19.391 -20.219 7.668 1 83.44 483 ARG A C 1
ATOM 3770 O O . ARG A 1 483 ? -19.734 -19.844 8.789 1 83.44 483 ARG A O 1
ATOM 3777 N N . ILE A 1 484 ? -18.234 -20.594 7.332 1 87.62 484 ILE A N 1
ATOM 3778 C CA . ILE A 1 484 ? -17.141 -20.453 8.297 1 87.62 484 ILE A CA 1
ATOM 3779 C C . ILE A 1 484 ? -16.562 -19.047 8.203 1 87.62 484 ILE A C 1
ATOM 3781 O O . ILE A 1 484 ? -16.047 -18.641 7.152 1 87.62 484 ILE A O 1
ATOM 3785 N N . GLU A 1 485 ? -16.641 -18.328 9.242 1 86.38 485 GLU A N 1
ATOM 3786 C CA . GLU A 1 485 ? -16.016 -17.016 9.297 1 86.38 485 GLU A CA 1
ATOM 3787 C C . GLU A 1 485 ? -14.492 -17.125 9.281 1 86.38 485 GLU A C 1
ATOM 3789 O O . GLU A 1 485 ? -13.922 -17.938 10 1 86.38 485 GLU A O 1
ATOM 3794 N N . PHE A 1 486 ? -13.859 -16.328 8.57 1 90.5 486 PHE A N 1
ATOM 3795 C CA . PHE A 1 486 ? -12.414 -16.375 8.383 1 90.5 486 PHE A CA 1
ATOM 3796 C C . PHE A 1 486 ? -11.688 -16.234 9.719 1 90.5 486 PHE A C 1
ATOM 3798 O O . PHE A 1 486 ? -10.75 -16.984 10 1 90.5 486 PHE A O 1
ATOM 3805 N N . ARG A 1 487 ? -12.094 -15.258 10.422 1 81.12 487 ARG A N 1
ATOM 3806 C CA . ARG A 1 487 ? -11.398 -14.984 11.68 1 81.12 487 ARG A CA 1
ATOM 3807 C C . ARG A 1 487 ? -11.438 -16.203 12.602 1 81.12 487 ARG A C 1
ATOM 3809 O O . ARG A 1 487 ? -10.445 -16.516 13.258 1 81.12 487 ARG A O 1
ATOM 3816 N N . LYS A 1 488 ? -12.578 -16.859 12.594 1 80.62 488 LYS A N 1
ATOM 3817 C CA . LYS A 1 488 ? -12.711 -18.062 13.391 1 80.62 488 LYS A CA 1
ATOM 3818 C C . LYS A 1 488 ? -11.82 -19.188 12.852 1 80.62 488 LYS A C 1
ATOM 3820 O O . LYS A 1 488 ? -11.172 -19.891 13.625 1 80.62 488 LYS A O 1
ATOM 3825 N N . ALA A 1 489 ? -11.805 -19.234 11.539 1 84.12 489 ALA A N 1
ATOM 3826 C CA . ALA A 1 489 ? -10.969 -20.25 10.898 1 84.12 489 ALA A CA 1
ATOM 3827 C C . ALA A 1 489 ? -9.484 -19.984 11.18 1 84.12 489 ALA A C 1
ATOM 3829 O O . ALA A 1 489 ? -8.734 -20.906 11.469 1 84.12 489 ALA A O 1
ATOM 3830 N N . ALA A 1 490 ? -9.094 -18.781 11.07 1 80.12 490 ALA A N 1
ATOM 3831 C CA . ALA A 1 490 ? -7.703 -18.406 11.297 1 80.12 490 ALA A CA 1
ATOM 3832 C C . ALA A 1 490 ? -7.293 -18.656 12.742 1 80.12 490 ALA A C 1
ATOM 3834 O O . ALA A 1 490 ? -6.176 -19.109 13.008 1 80.12 490 ALA A O 1
ATOM 3835 N N . ARG A 1 491 ? -8.25 -18.438 13.594 1 72 491 ARG A N 1
ATOM 3836 C CA . ARG A 1 491 ? -7.977 -18.672 15.008 1 72 491 ARG A CA 1
ATOM 3837 C C . ARG A 1 491 ? -7.777 -20.156 15.289 1 72 491 ARG A C 1
ATOM 3839 O O . ARG A 1 491 ? -6.891 -20.531 16.047 1 72 491 ARG A O 1
ATOM 3846 N N . GLU A 1 492 ? -8.562 -20.812 14.641 1 71.62 492 GLU A N 1
ATOM 3847 C CA . GLU A 1 492 ? -8.539 -22.25 14.867 1 71.62 492 GLU A CA 1
ATOM 3848 C C . GLU A 1 492 ? -7.23 -22.859 14.367 1 71.62 492 GLU A C 1
ATOM 3850 O O . GLU A 1 492 ? -6.797 -23.906 14.859 1 71.62 492 GLU A O 1
ATOM 3855 N N . CYS A 1 493 ? -6.645 -22.188 13.406 1 70.94 493 CYS A N 1
ATOM 3856 C CA . CYS A 1 493 ? -5.375 -22.672 12.883 1 70.94 493 CYS A CA 1
ATOM 3857 C C . CYS A 1 493 ? -4.273 -22.562 13.93 1 70.94 493 CYS A C 1
ATOM 3859 O O . CYS A 1 493 ? -3.326 -23.359 13.922 1 70.94 493 CYS A O 1
ATOM 3861 N N . PHE A 1 494 ? -4.418 -21.625 14.812 1 63.44 494 PHE A N 1
ATOM 3862 C CA . PHE A 1 494 ? -3.361 -21.438 15.805 1 63.44 494 PHE A CA 1
ATOM 3863 C C . PHE A 1 494 ? -3.76 -22.031 17.141 1 63.44 494 PHE A C 1
ATOM 3865 O O . PHE A 1 494 ? -2.904 -22.5 17.906 1 63.44 494 PHE A O 1
ATOM 3872 N N . TYR A 1 495 ? -5.121 -21.797 17.438 1 57.09 495 TYR A N 1
ATOM 3873 C CA . TYR A 1 495 ? -5.594 -22.312 18.719 1 57.09 495 TYR A CA 1
ATOM 3874 C C . TYR A 1 495 ? -6.812 -23.203 18.531 1 57.09 495 TYR A C 1
ATOM 3876 O O . TYR A 1 495 ? -7.953 -22.734 18.594 1 57.09 495 TYR A O 1
ATOM 3884 N N . PRO A 1 496 ? -6.531 -24.344 18.062 1 48.69 496 PRO A N 1
ATOM 3885 C CA . PRO A 1 496 ? -7.727 -25.172 17.906 1 48.69 496 PRO A CA 1
ATOM 3886 C C . PRO A 1 496 ? -8.531 -25.297 19.188 1 48.69 496 PRO A C 1
ATOM 3888 O O . PRO A 1 496 ? -7.996 -25.703 20.219 1 48.69 496 PRO A O 1
ATOM 3891 N N . SER A 1 497 ? -9.258 -24.234 19.594 1 49.59 497 SER A N 1
ATOM 3892 C CA . SER A 1 497 ? -10.125 -24.328 20.75 1 49.59 497 SER A CA 1
ATOM 3893 C C . SER A 1 497 ? -11 -25.578 20.672 1 49.59 497 SER A C 1
ATOM 3895 O O . SER A 1 497 ? -11.344 -26.047 19.578 1 49.59 497 SER A O 1
ATOM 3897 N N . LEU A 1 498 ? -11.062 -26.375 21.828 1 44.19 498 LEU A N 1
ATOM 3898 C CA . LEU A 1 498 ? -11.836 -27.578 22.078 1 44.19 498 LEU A CA 1
ATOM 3899 C C . LEU A 1 498 ? -13.297 -27.375 21.672 1 44.19 498 LEU A C 1
ATOM 3901 O O . LEU A 1 498 ? -14.023 -28.344 21.469 1 44.19 498 LEU A O 1
ATOM 3905 N N . THR A 1 499 ? -13.688 -26.125 21.734 1 44.62 499 THR A N 1
ATOM 3906 C CA . THR A 1 499 ? -15.141 -26.062 21.688 1 44.62 499 THR A CA 1
ATOM 3907 C C . THR A 1 499 ? -15.633 -26.062 20.25 1 44.62 499 THR A C 1
ATOM 3909 O O . THR A 1 499 ? -16.625 -26.719 19.922 1 44.62 499 THR A O 1
ATOM 3912 N N . ASP A 1 500 ? -15.125 -25.172 19.391 1 51.28 500 ASP A N 1
ATOM 3913 C CA . ASP A 1 500 ? -15.703 -25.062 18.062 1 51.28 500 ASP A CA 1
ATOM 3914 C C . ASP A 1 500 ? -14.758 -25.609 17 1 51.28 500 ASP A C 1
ATOM 3916 O O . ASP A 1 500 ? -13.766 -24.969 16.656 1 51.28 500 ASP A O 1
ATOM 3920 N N . ARG A 1 501 ? -14.727 -26.891 16.891 1 56.91 501 ARG A N 1
ATOM 3921 C CA . ARG A 1 501 ? -13.859 -27.594 15.953 1 56.91 501 ARG A CA 1
ATOM 3922 C C . ARG A 1 501 ? -14.242 -27.297 14.508 1 56.91 501 ARG A C 1
ATOM 3924 O O . ARG A 1 501 ? -15.227 -27.844 14 1 56.91 501 ARG A O 1
ATOM 3931 N N . ILE A 1 502 ? -13.727 -26.141 14.055 1 64.62 502 ILE A N 1
ATOM 3932 C CA . ILE A 1 502 ? -13.898 -25.922 12.617 1 64.62 502 ILE A CA 1
ATOM 3933 C C . ILE A 1 502 ? -12.977 -26.844 11.836 1 64.62 502 ILE A C 1
ATOM 3935 O O . ILE A 1 502 ? -11.766 -26.859 12.055 1 64.62 502 ILE A O 1
ATOM 3939 N N . GLN A 1 503 ? -13.562 -27.859 11.289 1 64.56 503 GLN A N 1
ATOM 3940 C CA . GLN A 1 503 ? -12.789 -28.734 10.414 1 64.56 503 GLN A CA 1
ATOM 3941 C C . GLN A 1 503 ? -12.68 -28.156 9.008 1 64.56 503 GLN A C 1
ATOM 3943 O O . GLN A 1 503 ? -13.688 -27.953 8.336 1 64.56 503 GLN A O 1
ATOM 3948 N N . LEU A 1 504 ? -11.414 -27.719 8.703 1 76 504 LEU A N 1
ATOM 3949 C CA . LEU A 1 504 ? -11.188 -27.219 7.344 1 76 504 LEU A CA 1
ATOM 3950 C C . LEU A 1 504 ? -10.82 -28.375 6.406 1 76 504 LEU A C 1
ATOM 3952 O O . LEU A 1 504 ? -9.758 -28.984 6.559 1 76 504 LEU A O 1
ATOM 3956 N N . SER A 1 505 ? -11.758 -28.844 5.664 1 71.38 505 SER A N 1
ATOM 3957 C CA . SER A 1 505 ? -11.492 -29.953 4.762 1 71.38 505 SER A CA 1
ATOM 3958 C C . SER A 1 505 ? -11.469 -29.5 3.307 1 71.38 505 SER A C 1
ATOM 3960 O O . SER A 1 505 ? -10.93 -30.188 2.439 1 71.38 505 SER A O 1
ATOM 3962 N N . ASP A 1 506 ? -11.898 -28.391 3.1 1 84.44 506 ASP A N 1
ATOM 3963 C CA . ASP A 1 506 ? -11.953 -27.891 1.731 1 84.44 506 ASP A CA 1
ATOM 3964 C C . ASP A 1 506 ? -10.609 -27.312 1.303 1 84.44 506 ASP A C 1
ATOM 3966 O O . ASP A 1 506 ? -10.031 -26.484 2.008 1 84.44 506 ASP A O 1
ATOM 3970 N N . ASP A 1 507 ? -10.133 -27.797 0.153 1 8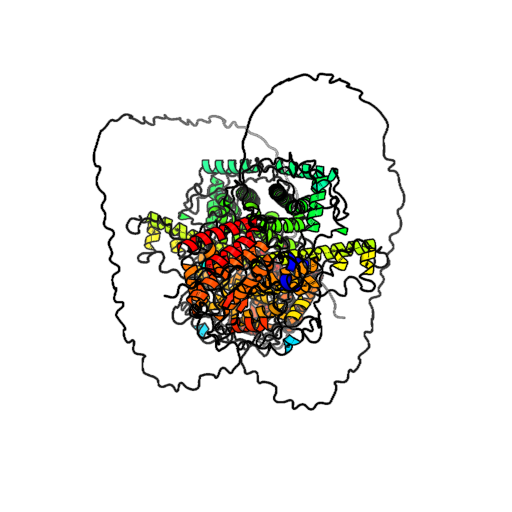7.88 507 ASP A N 1
ATOM 3971 C CA . ASP A 1 507 ? -8.812 -27.406 -0.322 1 87.88 507 ASP A CA 1
ATOM 3972 C C . ASP A 1 507 ? -8.75 -25.891 -0.57 1 87.88 507 ASP A C 1
ATOM 3974 O O . ASP A 1 507 ? -7.691 -25.281 -0.43 1 87.88 507 ASP A O 1
ATOM 3978 N N . GLN A 1 508 ? -9.844 -25.391 -0.904 1 91.06 508 GLN A N 1
ATOM 3979 C CA . GLN A 1 508 ? -9.891 -23.938 -1.085 1 91.06 508 GLN A CA 1
ATOM 3980 C C . GLN A 1 508 ? -9.672 -23.203 0.24 1 91.06 508 GLN A C 1
ATOM 3982 O O . GLN A 1 508 ? -8.984 -22.188 0.291 1 91.06 508 GLN A O 1
ATOM 3987 N N . HIS A 1 509 ? -10.281 -23.719 1.268 1 91.12 509 HIS A N 1
ATOM 3988 C CA . HIS A 1 509 ? -10.125 -23.141 2.598 1 91.12 509 HIS A CA 1
ATOM 3989 C C . HIS A 1 509 ? -8.688 -23.266 3.09 1 91.12 509 HIS A C 1
ATOM 3991 O O . HIS A 1 509 ? -8.125 -22.312 3.637 1 91.12 509 HIS A O 1
ATOM 3997 N N . LEU A 1 510 ? -8.133 -24.391 2.77 1 91.38 510 LEU A N 1
ATOM 3998 C CA . LEU A 1 510 ? -6.746 -24.625 3.164 1 91.38 510 LEU A CA 1
ATOM 3999 C C . LEU A 1 510 ? -5.805 -23.672 2.441 1 91.38 510 LEU A C 1
ATOM 4001 O O . LEU A 1 510 ? -4.82 -23.203 3.021 1 91.38 510 LEU A O 1
ATOM 4005 N N . HIS A 1 511 ? -6.141 -23.453 1.24 1 94.31 511 HIS A N 1
ATOM 4006 C CA . HIS A 1 511 ? -5.336 -22.5 0.478 1 94.31 511 HIS A CA 1
ATOM 4007 C C . HIS A 1 511 ? -5.371 -21.109 1.108 1 94.31 511 HIS A C 1
ATOM 4009 O O . HIS A 1 511 ? -4.328 -20.484 1.294 1 94.31 511 HIS A O 1
ATOM 4015 N N . VAL A 1 512 ? -6.547 -20.641 1.472 1 93.94 512 VAL A N 1
ATOM 4016 C CA . VAL A 1 512 ? -6.711 -19.312 2.064 1 93.94 512 VAL A CA 1
ATOM 4017 C C . VAL A 1 512 ? -5.91 -19.234 3.363 1 93.94 512 VAL A C 1
ATOM 4019 O O . VAL A 1 512 ? -5.215 -18.234 3.602 1 93.94 512 VAL A O 1
ATOM 4022 N N . ILE A 1 513 ? -5.973 -20.219 4.121 1 91.12 513 ILE A N 1
ATOM 4023 C CA . ILE A 1 513 ? -5.266 -20.234 5.398 1 91.12 513 ILE A CA 1
ATOM 4024 C C . ILE A 1 513 ? -3.758 -20.219 5.156 1 91.12 513 ILE A C 1
ATOM 4026 O O . ILE A 1 513 ? -3.016 -19.5 5.828 1 91.12 513 ILE A O 1
ATOM 4030 N N . THR A 1 514 ? -3.322 -21.047 4.203 1 93.69 514 THR A N 1
ATOM 4031 C CA . THR A 1 514 ? -1.902 -21.094 3.871 1 93.69 514 THR A CA 1
ATOM 4032 C C . THR A 1 514 ? -1.396 -19.734 3.438 1 93.69 514 THR A C 1
ATOM 4034 O O . THR A 1 514 ? -0.343 -19.281 3.893 1 93.69 514 THR A O 1
ATOM 4037 N N . VAL A 1 515 ? -2.156 -19.109 2.594 1 95 515 VAL A N 1
ATOM 4038 C CA . VAL A 1 515 ? -1.789 -17.781 2.111 1 95 515 VAL A CA 1
ATOM 4039 C C . VAL A 1 515 ? -1.751 -16.797 3.279 1 95 515 VAL A C 1
ATOM 4041 O O . VAL A 1 515 ? -0.89 -15.914 3.33 1 95 515 VAL A O 1
ATOM 4044 N N . THR A 1 516 ? -2.637 -16.938 4.211 1 92.12 516 THR A N 1
ATOM 4045 C CA . THR A 1 516 ? -2.678 -16.062 5.379 1 92.12 516 THR A CA 1
ATOM 4046 C C . THR A 1 516 ? -1.45 -16.266 6.258 1 92.12 516 THR A C 1
ATOM 4048 O O . THR A 1 516 ? -0.854 -15.312 6.746 1 92.12 516 THR A O 1
ATOM 4051 N N . LEU A 1 517 ? -1.083 -17.469 6.41 1 89.94 517 LEU A N 1
ATOM 4052 C CA . LEU A 1 517 ? 0.12 -17.781 7.176 1 89.94 517 LEU A CA 1
ATOM 4053 C C . LEU A 1 517 ? 1.359 -17.219 6.488 1 89.94 517 LEU A C 1
ATOM 4055 O O . LEU A 1 517 ? 2.273 -16.719 7.148 1 89.94 517 LEU A O 1
ATOM 4059 N N . CYS A 1 518 ? 1.31 -17.359 5.223 1 92.88 518 CYS A N 1
ATOM 4060 C CA . CYS A 1 518 ? 2.377 -16.75 4.434 1 92.88 518 CYS A CA 1
ATOM 4061 C C . CYS A 1 518 ? 2.441 -15.242 4.668 1 92.88 518 CYS A C 1
ATOM 4063 O O . CYS A 1 518 ? 3.527 -14.68 4.82 1 92.88 518 CYS A O 1
ATOM 4065 N N . ARG A 1 519 ? 1.324 -14.648 4.703 1 91.88 519 ARG A N 1
ATOM 4066 C CA . ARG A 1 519 ? 1.234 -13.211 4.953 1 91.88 519 ARG A CA 1
ATOM 4067 C C . ARG A 1 519 ? 1.761 -12.859 6.34 1 91.88 519 ARG A C 1
ATOM 4069 O O . ARG A 1 519 ? 2.361 -11.805 6.535 1 91.88 519 ARG A O 1
ATOM 4076 N N . PHE A 1 520 ? 1.562 -13.711 7.289 1 86.44 520 PHE A N 1
ATOM 4077 C CA . PHE A 1 520 ? 2.1 -13.508 8.633 1 86.44 520 PHE A CA 1
ATOM 4078 C C . PHE A 1 520 ? 3.623 -13.57 8.617 1 86.44 520 PHE A C 1
ATOM 4080 O O . PHE A 1 520 ? 4.289 -12.805 9.32 1 86.44 520 PHE A O 1
ATOM 4087 N N . LEU A 1 521 ? 4.074 -14.469 7.871 1 89.69 521 LEU A N 1
ATOM 4088 C CA . LEU A 1 521 ? 5.523 -14.586 7.734 1 89.69 521 LEU A CA 1
ATOM 4089 C C . LEU A 1 521 ? 6.125 -13.289 7.199 1 89.69 521 LEU A C 1
ATOM 4091 O O . LEU A 1 521 ? 7.172 -12.844 7.676 1 89.69 521 LEU A O 1
ATOM 4095 N N . TRP A 1 522 ? 5.473 -12.727 6.25 1 90.69 522 TRP A N 1
ATOM 4096 C CA . TRP A 1 522 ? 5.926 -11.445 5.719 1 90.69 522 TRP A CA 1
ATOM 4097 C C . TRP A 1 522 ? 5.918 -10.367 6.801 1 90.69 522 TRP A C 1
ATOM 4099 O O . TRP A 1 522 ? 6.855 -9.57 6.898 1 90.69 522 TRP A O 1
ATOM 4109 N N . SER A 1 523 ? 4.863 -10.328 7.562 1 84.75 523 SER A N 1
ATOM 4110 C CA . SER A 1 523 ? 4.746 -9.336 8.633 1 84.75 523 SER A CA 1
ATOM 4111 C C . SER A 1 523 ? 5.875 -9.484 9.641 1 84.75 523 SER A C 1
ATOM 4113 O O . SER A 1 523 ? 6.398 -8.492 10.148 1 84.75 523 SER A O 1
ATOM 4115 N N . MET A 1 524 ? 6.238 -10.648 9.875 1 82.5 524 MET A N 1
ATOM 4116 C CA . MET A 1 524 ? 7.336 -10.898 10.812 1 82.5 524 MET A CA 1
ATOM 4117 C C . MET A 1 524 ? 8.656 -10.398 10.242 1 82.5 524 MET A C 1
ATOM 4119 O O . MET A 1 524 ? 9.477 -9.828 10.961 1 82.5 524 MET A O 1
ATOM 4123 N N . LYS A 1 525 ? 8.82 -10.656 9.055 1 85.56 525 LYS A N 1
ATOM 4124 C CA . LYS A 1 525 ? 10.047 -10.18 8.414 1 85.56 525 LYS A CA 1
ATOM 4125 C C . LYS A 1 525 ? 10.109 -8.656 8.422 1 85.56 525 LYS A C 1
ATOM 4127 O O . LYS A 1 525 ? 11.188 -8.078 8.594 1 85.56 525 LYS A O 1
ATOM 4132 N N . GLU A 1 526 ? 9 -8.023 8.156 1 82.69 526 GLU A N 1
ATOM 4133 C CA . GLU A 1 526 ? 8.953 -6.566 8.211 1 82.69 526 GLU A CA 1
ATOM 4134 C C . GLU A 1 526 ? 9.375 -6.055 9.586 1 82.69 526 GLU A C 1
ATOM 4136 O O . GLU A 1 526 ? 10.102 -5.062 9.695 1 82.69 526 GLU A O 1
ATOM 4141 N N . LEU A 1 527 ? 8.93 -6.727 10.57 1 76.81 527 LEU A N 1
ATOM 4142 C CA . LEU A 1 527 ? 9.273 -6.348 11.938 1 76.81 527 LEU A CA 1
ATOM 4143 C C . LEU A 1 527 ? 10.766 -6.523 12.195 1 76.81 527 LEU A C 1
ATOM 4145 O O . LEU A 1 527 ? 11.391 -5.68 12.836 1 76.81 527 LEU A O 1
ATOM 4149 N N . GLN A 1 528 ? 11.336 -7.547 11.648 1 78.62 528 GLN A N 1
ATOM 4150 C CA . GLN A 1 528 ? 12.75 -7.828 11.836 1 78.62 528 GLN A CA 1
ATOM 4151 C C . GLN A 1 528 ? 13.617 -6.754 11.18 1 78.62 528 GLN A C 1
ATOM 4153 O O . GLN A 1 528 ? 14.727 -6.469 11.641 1 78.62 528 GLN A O 1
ATOM 4158 N N . GLY A 1 529 ? 13.078 -6.238 10.188 1 77.19 529 GLY A N 1
ATOM 4159 C CA . GLY A 1 529 ? 13.812 -5.195 9.492 1 77.19 529 GLY A CA 1
ATOM 4160 C C . GLY A 1 529 ? 13.602 -3.816 10.094 1 77.19 529 GLY A C 1
ATOM 4161 O O . GLY A 1 529 ? 14.297 -2.863 9.727 1 77.19 529 GLY A O 1
ATOM 4162 N N . SER A 1 530 ? 12.719 -3.711 11.047 1 74.88 530 SER A N 1
ATOM 4163 C CA . SER A 1 530 ? 12.367 -2.436 11.664 1 74.88 530 SER A CA 1
ATOM 4164 C C . SER A 1 530 ? 13.406 -2.014 12.695 1 74.88 530 SER A C 1
ATOM 4166 O O . SER A 1 530 ? 13.969 -2.855 13.398 1 74.88 530 SER A O 1
ATOM 4168 N N . PRO A 1 531 ? 13.664 -0.732 12.797 1 72.06 531 PRO A N 1
ATOM 4169 C CA . PRO A 1 531 ? 14.586 -0.252 13.828 1 72.06 531 PRO A CA 1
ATOM 4170 C C . PRO A 1 531 ? 14.109 -0.576 15.242 1 72.06 531 PRO A C 1
ATOM 4172 O O . PRO A 1 531 ? 14.906 -0.6 16.188 1 72.06 531 PRO A O 1
ATOM 4175 N N . LEU A 1 532 ? 12.859 -0.835 15.352 1 66.69 532 LEU A N 1
ATOM 4176 C CA . LEU A 1 532 ? 12.312 -1.217 16.656 1 66.69 532 LEU A CA 1
ATOM 4177 C C . LEU A 1 532 ? 12.992 -2.475 17.188 1 66.69 532 LEU A C 1
ATOM 4179 O O . LEU A 1 532 ? 13.117 -2.656 18.391 1 66.69 532 LEU A O 1
ATOM 4183 N N . MET A 1 533 ? 13.414 -3.246 16.219 1 69.44 533 MET A N 1
ATOM 4184 C CA . MET A 1 533 ? 13.969 -4.543 16.594 1 69.44 533 MET A CA 1
ATOM 4185 C C . MET A 1 533 ? 15.375 -4.395 17.156 1 69.44 533 MET A C 1
ATOM 4187 O O . MET A 1 533 ? 15.875 -5.297 17.828 1 69.44 533 MET A O 1
ATOM 4191 N N . ASP A 1 534 ? 15.914 -3.26 16.875 1 63.91 534 ASP A N 1
ATOM 4192 C CA . ASP A 1 534 ? 17.219 -2.99 17.453 1 63.91 534 ASP A CA 1
ATOM 4193 C C . ASP A 1 534 ? 17.109 -2.701 18.953 1 63.91 534 ASP A C 1
ATOM 4195 O O . ASP A 1 534 ? 18.094 -2.797 19.688 1 63.91 534 ASP A O 1
ATOM 4199 N N . ALA A 1 535 ? 15.875 -2.359 19.281 1 60.47 535 ALA A N 1
ATOM 4200 C CA . ALA A 1 535 ? 15.648 -1.973 20.672 1 60.47 535 ALA A CA 1
ATOM 4201 C C . ALA A 1 535 ? 15.078 -3.137 21.484 1 60.47 535 ALA A C 1
ATOM 4203 O O . ALA A 1 535 ? 15.078 -3.107 22.719 1 60.47 535 ALA A O 1
ATOM 4204 N N . VAL A 1 536 ? 14.695 -4.141 20.672 1 60.47 536 VAL A N 1
ATOM 4205 C CA . VAL A 1 536 ? 14.086 -5.285 21.344 1 60.47 536 VAL A CA 1
ATOM 4206 C C . VAL A 1 536 ? 15.18 -6.223 21.844 1 60.47 536 VAL A C 1
ATOM 4208 O O . VAL A 1 536 ? 16.219 -6.391 21.203 1 60.47 536 VAL A O 1
ATOM 4211 N N . PRO A 1 537 ? 14.992 -6.625 23.031 1 54.22 537 PRO A N 1
ATOM 4212 C CA . PRO A 1 537 ? 16 -7.547 23.547 1 54.22 537 PRO A CA 1
ATOM 4213 C C . PRO A 1 537 ? 16.297 -8.703 22.594 1 54.22 537 PRO A C 1
ATOM 4215 O O . PRO A 1 537 ? 15.398 -9.141 21.859 1 54.22 537 PRO A O 1
ATOM 4218 N N . GLU A 1 538 ? 17.531 -8.992 22.484 1 56.41 538 GLU A N 1
ATOM 4219 C CA . GLU A 1 538 ? 17.969 -10.055 21.578 1 56.41 538 GLU A CA 1
ATOM 4220 C C . GLU A 1 538 ? 17.234 -11.359 21.859 1 56.41 538 GLU A C 1
ATOM 4222 O O . GLU A 1 538 ? 17.094 -12.203 20.969 1 56.41 538 GLU A O 1
ATOM 4227 N N . ASP A 1 539 ? 16.656 -11.367 23.047 1 52.28 539 ASP A N 1
ATOM 4228 C CA . ASP A 1 539 ? 16.047 -12.633 23.422 1 52.28 539 ASP A CA 1
ATOM 4229 C C . ASP A 1 539 ? 14.578 -12.68 22.984 1 52.28 539 ASP A C 1
ATOM 4231 O O . ASP A 1 539 ? 13.859 -13.633 23.297 1 52.28 539 ASP A O 1
ATOM 4235 N N . TRP A 1 540 ? 14.25 -11.625 22.344 1 59.97 540 TRP A N 1
ATOM 4236 C CA . TRP A 1 540 ? 12.906 -11.68 21.797 1 59.97 540 TRP A CA 1
ATOM 4237 C C . TRP A 1 540 ? 12.766 -12.836 20.812 1 59.97 540 TRP A C 1
ATOM 4239 O O . TRP A 1 540 ? 13.586 -12.992 19.906 1 59.97 540 TRP A O 1
ATOM 4249 N N . PRO A 1 541 ? 11.805 -13.742 21.078 1 62.19 541 PRO A N 1
ATOM 4250 C CA . PRO A 1 541 ? 11.797 -14.992 20.312 1 62.19 541 PRO A CA 1
ATOM 4251 C C . PRO A 1 541 ? 11.188 -14.836 18.922 1 62.19 541 PRO A C 1
ATOM 4253 O O . PRO A 1 541 ? 10.383 -15.672 18.5 1 62.19 541 PRO A O 1
ATOM 4256 N N . LEU A 1 542 ? 11.586 -13.797 18.266 1 69.06 542 LEU A N 1
ATOM 4257 C CA . LEU A 1 542 ? 11.055 -13.586 16.922 1 69.06 542 LEU A CA 1
ATOM 4258 C C . LEU A 1 542 ? 11.5 -14.703 15.984 1 69.06 542 LEU A C 1
ATOM 4260 O O . LEU A 1 542 ? 10.703 -15.188 15.172 1 69.06 542 LEU A O 1
ATOM 4264 N N . VAL A 1 543 ? 12.68 -15.125 16.109 1 69.31 543 VAL A N 1
ATOM 4265 C CA . VAL A 1 543 ? 13.203 -16.188 15.25 1 69.31 543 VAL A CA 1
ATOM 4266 C C . VAL A 1 543 ? 12.461 -17.484 15.523 1 69.31 543 VAL A C 1
ATOM 4268 O O . VAL A 1 543 ? 12.125 -18.234 14.594 1 69.31 543 VAL A O 1
ATOM 4271 N N . ASN A 1 544 ? 12.078 -17.625 16.734 1 70.12 544 ASN A N 1
ATOM 4272 C CA . ASN A 1 544 ? 11.328 -18.812 17.094 1 70.12 544 ASN A CA 1
ATOM 4273 C C . ASN A 1 544 ? 9.898 -18.766 16.562 1 70.12 544 ASN A C 1
ATOM 4275 O O . ASN A 1 544 ? 9.344 -19.781 16.156 1 70.12 544 ASN A O 1
ATOM 4279 N N . HIS A 1 545 ? 9.398 -17.562 16.578 1 72.31 545 HIS A N 1
ATOM 4280 C CA . HIS A 1 545 ? 8.055 -17.406 16.047 1 72.31 545 HIS A CA 1
ATOM 4281 C C . HIS A 1 545 ? 8.008 -17.688 14.555 1 72.31 545 HIS A C 1
ATOM 4283 O O . HIS A 1 545 ? 7.027 -18.25 14.055 1 72.31 545 HIS A O 1
ATOM 4289 N N . LYS A 1 546 ? 9.008 -17.344 13.977 1 81 546 LYS A N 1
ATOM 4290 C CA . LYS A 1 546 ? 9.102 -17.641 12.555 1 81 546 LYS A CA 1
ATOM 4291 C C . LYS A 1 546 ? 9.156 -19.156 12.32 1 81 546 LYS A C 1
ATOM 4293 O O . LYS A 1 546 ? 8.5 -19.672 11.406 1 81 546 LYS A O 1
ATOM 4298 N N . ARG A 1 547 ? 9.867 -19.812 13.156 1 80.5 547 ARG A N 1
ATOM 4299 C CA . ARG A 1 547 ? 9.977 -21.266 13.047 1 80.5 547 ARG A CA 1
ATOM 4300 C C . ARG A 1 547 ? 8.641 -21.938 13.328 1 80.5 547 ARG A C 1
ATOM 4302 O O . ARG A 1 547 ? 8.273 -22.906 12.664 1 80.5 547 ARG A O 1
ATOM 4309 N N . THR A 1 548 ? 7.992 -21.359 14.289 1 77.06 548 THR A N 1
ATOM 4310 C CA . THR A 1 548 ? 6.68 -21.891 14.625 1 77.06 548 THR A CA 1
ATOM 4311 C C . THR A 1 548 ? 5.711 -21.734 13.461 1 77.06 548 THR A C 1
ATOM 4313 O O . THR A 1 548 ? 4.926 -22.625 13.164 1 77.06 548 THR A O 1
ATOM 4316 N N . LEU A 1 549 ? 5.781 -20.625 12.906 1 84.31 549 LEU A N 1
ATOM 4317 C CA . LEU A 1 549 ? 4.922 -20.359 11.766 1 84.31 549 LEU A CA 1
ATOM 4318 C C . LEU A 1 549 ? 5.234 -21.312 10.609 1 84.31 549 LEU A C 1
ATOM 4320 O O . LEU A 1 549 ? 4.32 -21.812 9.953 1 84.31 549 LEU A O 1
ATOM 4324 N N . LEU A 1 550 ? 6.473 -21.594 10.398 1 90.44 550 LEU A N 1
ATOM 4325 C CA . LEU A 1 550 ? 6.879 -22.5 9.336 1 90.44 550 LEU A CA 1
ATOM 4326 C C . LEU A 1 550 ? 6.438 -23.938 9.641 1 90.44 550 LEU A C 1
ATOM 4328 O O . LEU A 1 550 ? 6.008 -24.656 8.742 1 90.44 550 LEU A O 1
ATOM 4332 N N . LYS A 1 551 ? 6.516 -24.219 10.875 1 84.88 551 LYS A N 1
ATOM 4333 C CA . LYS A 1 551 ? 6.043 -25.547 11.281 1 84.88 551 LYS A CA 1
ATOM 4334 C C . LYS A 1 551 ? 4.539 -25.688 11.062 1 84.88 551 LYS A C 1
ATOM 4336 O O . LYS A 1 551 ? 4.059 -26.75 10.664 1 84.88 551 LYS A O 1
ATOM 4341 N N . LYS A 1 552 ? 3.871 -24.656 11.352 1 84.06 552 LYS A N 1
ATOM 4342 C CA . LYS A 1 552 ? 2.432 -24.656 11.102 1 84.06 552 LYS A CA 1
ATOM 4343 C C . LYS A 1 552 ? 2.131 -24.828 9.617 1 84.06 552 LYS A C 1
ATOM 4345 O O . LYS A 1 552 ? 1.19 -25.531 9.242 1 84.06 552 LYS A O 1
ATOM 4350 N N . LEU A 1 553 ? 2.867 -24.203 8.82 1 90.94 553 LEU A N 1
ATOM 4351 C CA . LEU A 1 553 ? 2.717 -24.328 7.379 1 90.94 553 LEU A CA 1
ATOM 4352 C C . LEU A 1 553 ? 2.986 -25.766 6.93 1 90.94 553 LEU A C 1
ATOM 4354 O O . LEU A 1 553 ? 2.285 -26.281 6.062 1 90.94 553 LEU A O 1
ATOM 4358 N N . ASP A 1 554 ? 3.947 -26.391 7.566 1 89.62 554 ASP A N 1
ATOM 4359 C CA . ASP A 1 554 ? 4.336 -27.75 7.203 1 89.62 554 ASP A CA 1
ATOM 4360 C C . ASP A 1 554 ? 3.189 -28.734 7.445 1 89.62 554 ASP A C 1
ATOM 4362 O O . ASP A 1 554 ? 3.139 -29.797 6.832 1 89.62 554 ASP A O 1
ATOM 4366 N N . GLN A 1 555 ? 2.309 -28.328 8.273 1 83.88 555 GLN A N 1
ATOM 4367 C CA . GLN A 1 555 ? 1.169 -29.188 8.57 1 83.88 555 GLN A CA 1
ATOM 4368 C C . GLN A 1 555 ? 0.262 -29.328 7.348 1 83.88 555 GLN A C 1
ATOM 4370 O O . GLN A 1 555 ? -0.526 -30.281 7.266 1 83.88 555 GLN A O 1
ATOM 4375 N N . PHE A 1 556 ? 0.436 -28.469 6.441 1 88.75 556 PHE A N 1
ATOM 4376 C CA . PHE A 1 556 ? -0.432 -28.5 5.27 1 88.75 556 PHE A CA 1
ATOM 4377 C C . PHE A 1 556 ? 0.269 -29.172 4.09 1 88.75 556 PHE A C 1
ATOM 4379 O O . PHE A 1 556 ? -0.286 -29.234 2.994 1 88.75 556 PHE A O 1
ATOM 4386 N N . LEU A 1 557 ? 1.438 -29.75 4.34 1 90.25 557 LEU A N 1
ATOM 4387 C CA . LEU A 1 557 ? 2.143 -30.469 3.289 1 90.25 557 LEU A CA 1
ATOM 4388 C C . LEU A 1 557 ? 1.458 -31.812 3.004 1 90.25 557 LEU A C 1
ATOM 4390 O O . LEU A 1 557 ? 0.924 -32.438 3.914 1 90.25 557 LEU A O 1
ATOM 4394 N N . THR A 1 558 ? 1.365 -32.125 1.768 1 88.38 558 THR A N 1
ATOM 4395 C CA . THR A 1 558 ? 0.848 -33.406 1.296 1 88.38 558 THR A CA 1
ATOM 4396 C C . THR A 1 558 ? 1.688 -33.938 0.138 1 88.38 558 THR A C 1
ATOM 4398 O O . THR A 1 558 ? 2.336 -33.156 -0.571 1 88.38 558 THR A O 1
ATOM 4401 N N . CYS A 1 559 ? 1.729 -35.25 0.064 1 89.5 559 CYS A N 1
ATOM 4402 C CA . CYS A 1 559 ? 2.443 -35.844 -1.061 1 89.5 559 CYS A CA 1
ATOM 4403 C C . CYS A 1 559 ? 1.683 -35.625 -2.363 1 89.5 559 CYS A C 1
ATOM 4405 O O . CYS A 1 559 ? 0.556 -36.094 -2.516 1 89.5 559 CYS A O 1
ATOM 4407 N N . PRO A 1 560 ? 2.25 -34.938 -3.262 1 93 560 PRO A N 1
ATOM 4408 C CA . PRO A 1 560 ? 1.532 -34.625 -4.5 1 93 560 PRO A CA 1
ATOM 4409 C C . PRO A 1 560 ? 1.255 -35.875 -5.34 1 93 560 PRO A C 1
ATOM 4411 O O . PRO A 1 560 ? 0.25 -35.938 -6.055 1 93 560 PRO A O 1
ATOM 4414 N N . GLU A 1 561 ? 2.076 -36.938 -5.273 1 90.81 561 GLU A N 1
ATOM 4415 C CA . GLU A 1 561 ? 1.854 -38.156 -6.031 1 90.81 561 GLU A CA 1
ATOM 4416 C C . GLU A 1 561 ? 0.637 -38.906 -5.508 1 90.81 561 GLU A C 1
ATOM 4418 O O . GLU A 1 561 ? -0.129 -39.469 -6.285 1 90.81 561 GLU A O 1
ATOM 4423 N N . ALA A 1 562 ? 0.563 -38.875 -4.238 1 87.06 562 ALA A N 1
ATOM 4424 C CA . ALA A 1 562 ? -0.624 -39.469 -3.648 1 87.06 562 ALA A CA 1
ATOM 4425 C C . ALA A 1 562 ? -1.888 -38.719 -4.051 1 87.06 562 ALA A C 1
ATOM 4427 O O . ALA A 1 562 ? -2.928 -39.344 -4.305 1 87.06 562 ALA A O 1
ATOM 4428 N N . ALA A 1 563 ? -1.824 -37.438 -4.09 1 88.56 563 ALA A N 1
ATOM 4429 C CA . ALA A 1 563 ? -2.957 -36.594 -4.484 1 88.56 563 ALA A CA 1
ATOM 4430 C C . ALA A 1 563 ? -3.32 -36.844 -5.949 1 88.56 563 ALA A C 1
ATOM 4432 O O . ALA A 1 563 ? -4.5 -36.844 -6.312 1 88.56 563 ALA A O 1
ATOM 4433 N N . LYS A 1 564 ? -2.309 -37 -6.77 1 90.06 564 LYS A N 1
ATOM 4434 C CA . LYS A 1 564 ? -2.527 -37.25 -8.188 1 90.06 564 LYS A CA 1
ATOM 4435 C C . LYS A 1 564 ? -3.314 -38.531 -8.406 1 90.06 564 LYS A C 1
ATOM 4437 O O . LYS A 1 564 ? -4.18 -38.594 -9.281 1 90.06 564 LYS A O 1
ATOM 4442 N N . ALA A 1 565 ? -3.084 -39.5 -7.574 1 88.75 565 ALA A N 1
ATOM 4443 C CA . ALA A 1 565 ? -3.721 -40.812 -7.711 1 88.75 565 ALA A CA 1
ATOM 4444 C C . ALA A 1 565 ? -5.172 -40.75 -7.238 1 88.75 565 ALA A C 1
ATOM 4446 O O . ALA A 1 565 ? -6.023 -41.5 -7.758 1 88.75 565 ALA A O 1
ATOM 4447 N N . ASN A 1 566 ? -5.523 -39.812 -6.43 1 84.62 566 ASN A N 1
ATOM 4448 C CA . ASN A 1 566 ? -6.797 -39.938 -5.734 1 84.62 566 ASN A CA 1
ATOM 4449 C C . ASN A 1 566 ? -7.707 -38.75 -6.004 1 84.62 566 ASN A C 1
ATOM 4451 O O . ASN A 1 566 ? -8.906 -38.781 -5.723 1 84.62 566 ASN A O 1
ATOM 4455 N N . LYS A 1 567 ? -7.172 -37.75 -6.52 1 84.94 567 LYS A N 1
ATOM 4456 C CA . LYS A 1 567 ? -7.953 -36.531 -6.59 1 84.94 567 LYS A CA 1
ATOM 4457 C C . LYS A 1 567 ? -8.109 -36.062 -8.031 1 84.94 567 LYS A C 1
ATOM 4459 O O . LYS A 1 567 ? -7.359 -36.5 -8.914 1 84.94 567 LYS A O 1
ATOM 4464 N N . ASP A 1 568 ? -9.086 -35.188 -8.156 1 86.44 568 ASP A N 1
ATOM 4465 C CA . ASP A 1 568 ? -9.312 -34.594 -9.461 1 86.44 568 ASP A CA 1
ATOM 4466 C C . ASP A 1 568 ? -8.242 -33.531 -9.773 1 86.44 568 ASP A C 1
ATOM 4468 O O . ASP A 1 568 ? -7.562 -33.062 -8.867 1 86.44 568 ASP A O 1
ATOM 4472 N N . ASP A 1 569 ? -8.141 -33.219 -11.016 1 86.5 569 ASP A N 1
ATOM 4473 C CA . ASP A 1 569 ? -7.102 -32.312 -11.516 1 86.5 569 ASP A CA 1
ATOM 4474 C C . ASP A 1 569 ? -7.219 -30.938 -10.859 1 86.5 569 ASP A C 1
ATOM 4476 O O . ASP A 1 569 ? -6.203 -30.297 -10.555 1 86.5 569 ASP A O 1
ATOM 4480 N N . ALA A 1 570 ? -8.414 -30.547 -10.664 1 86 570 ALA A N 1
ATOM 4481 C CA . ALA A 1 570 ? -8.617 -29.219 -10.078 1 86 570 ALA A CA 1
ATOM 4482 C C . ALA A 1 570 ? -8.102 -29.172 -8.641 1 86 570 ALA A C 1
ATOM 4484 O O . ALA A 1 570 ? -7.457 -28.203 -8.242 1 86 570 ALA A O 1
ATOM 4485 N N . ILE A 1 571 ? -8.336 -30.188 -7.953 1 89.38 571 ILE A N 1
ATOM 4486 C CA . ILE A 1 571 ? -7.891 -30.281 -6.566 1 89.38 571 ILE A CA 1
ATOM 4487 C C . ILE A 1 571 ? -6.371 -30.422 -6.523 1 89.38 571 ILE A C 1
ATOM 4489 O O . ILE A 1 571 ? -5.699 -29.812 -5.695 1 89.38 571 ILE A O 1
ATOM 4493 N N . LEU A 1 572 ? -5.855 -31.297 -7.426 1 93.25 572 LEU A N 1
ATOM 4494 C CA . LEU A 1 572 ? -4.41 -31.5 -7.496 1 93.25 572 LEU A CA 1
ATOM 4495 C C . LEU A 1 572 ? -3.695 -30.172 -7.742 1 93.25 572 LEU A C 1
ATOM 4497 O O . LEU A 1 572 ? -2.66 -29.906 -7.133 1 93.25 572 LEU A O 1
ATOM 4501 N N . ARG A 1 573 ? -4.227 -29.391 -8.625 1 93 573 ARG A N 1
ATOM 4502 C CA . ARG A 1 573 ? -3.639 -28.094 -8.93 1 93 573 ARG A CA 1
ATOM 4503 C C . ARG A 1 573 ? -3.553 -27.234 -7.672 1 93 573 ARG A C 1
ATOM 4505 O O . ARG A 1 573 ? -2.533 -26.578 -7.43 1 93 573 ARG A O 1
ATOM 4512 N N . ARG A 1 574 ? -4.574 -27.172 -6.891 1 92.81 574 ARG A N 1
ATOM 4513 C CA . ARG A 1 574 ? -4.609 -26.391 -5.664 1 92.81 574 ARG A CA 1
ATOM 4514 C C . ARG A 1 574 ? -3.605 -26.906 -4.645 1 92.81 574 ARG A C 1
ATOM 4516 O O . ARG A 1 574 ? -2.953 -26.125 -3.949 1 92.81 574 ARG A O 1
ATOM 4523 N N . ILE A 1 575 ? -3.549 -28.188 -4.609 1 93.69 575 ILE A N 1
ATOM 4524 C CA . ILE A 1 575 ? -2.611 -28.812 -3.68 1 93.69 575 ILE A CA 1
ATOM 4525 C C . ILE A 1 575 ? -1.181 -28.438 -4.07 1 93.69 575 ILE A C 1
ATOM 4527 O O . ILE A 1 575 ? -0.384 -28.031 -3.219 1 93.69 575 ILE A O 1
ATOM 4531 N N . VAL A 1 576 ? -0.865 -28.547 -5.316 1 95.69 576 VAL A N 1
ATOM 4532 C CA . VAL A 1 576 ? 0.483 -28.25 -5.793 1 95.69 576 VAL A CA 1
ATOM 4533 C C . VAL A 1 576 ? 0.818 -26.781 -5.527 1 95.69 576 VAL A C 1
ATOM 4535 O O . VAL A 1 576 ? 1.923 -26.469 -5.086 1 95.69 576 VAL A O 1
ATOM 4538 N N . GLU A 1 577 ? -0.095 -25.922 -5.805 1 95.31 577 GLU A N 1
ATOM 4539 C CA . GLU A 1 577 ? 0.14 -24.5 -5.539 1 95.31 577 GLU A CA 1
ATOM 4540 C C . GLU A 1 577 ? 0.395 -24.266 -4.055 1 95.31 577 GLU A C 1
ATOM 4542 O O . GLU A 1 577 ? 1.271 -23.469 -3.691 1 95.31 577 GLU A O 1
ATOM 4547 N N . ARG A 1 578 ? -0.405 -24.859 -3.225 1 94.94 578 ARG A N 1
ATOM 4548 C CA . ARG A 1 578 ? -0.207 -24.75 -1.783 1 94.94 578 ARG A CA 1
ATOM 4549 C C . ARG A 1 578 ? 1.187 -25.234 -1.386 1 94.94 578 ARG A C 1
ATOM 4551 O O . ARG A 1 578 ? 1.868 -24.578 -0.592 1 94.94 578 ARG A O 1
ATOM 4558 N N . LEU A 1 579 ? 1.594 -26.344 -1.976 1 96.69 579 LEU A N 1
ATOM 4559 C CA . LEU A 1 579 ? 2.918 -26.875 -1.684 1 96.69 579 LEU A CA 1
ATOM 4560 C C . LEU A 1 579 ? 4.008 -25.906 -2.117 1 96.69 579 LEU A C 1
ATOM 4562 O O . LEU A 1 579 ? 4.977 -25.688 -1.388 1 96.69 579 LEU A O 1
ATOM 4566 N N . LEU A 1 580 ? 3.846 -25.359 -3.301 1 97.56 580 LEU A N 1
ATOM 4567 C CA . LEU A 1 580 ? 4.809 -24.375 -3.785 1 97.56 580 LEU A CA 1
ATOM 4568 C C . LEU A 1 580 ? 4.918 -23.203 -2.82 1 97.56 580 LEU A C 1
ATOM 4570 O O . LEU A 1 580 ? 6.023 -22.75 -2.5 1 97.56 580 LEU A O 1
ATOM 4574 N N . ILE A 1 581 ? 3.814 -22.75 -2.35 1 97.25 581 ILE A N 1
ATOM 4575 C CA . ILE A 1 581 ? 3.781 -21.625 -1.433 1 97.25 581 ILE A CA 1
ATOM 4576 C C . ILE A 1 581 ? 4.5 -21.984 -0.136 1 97.25 581 ILE A C 1
ATOM 4578 O O . ILE A 1 581 ? 5.32 -21.203 0.365 1 97.25 581 ILE A O 1
ATOM 4582 N N . ILE A 1 582 ? 4.246 -23.141 0.401 1 97.25 582 ILE A N 1
ATOM 4583 C CA . ILE A 1 582 ? 4.836 -23.562 1.671 1 97.25 582 ILE A CA 1
ATOM 4584 C C . ILE A 1 582 ? 6.352 -23.641 1.531 1 97.25 582 ILE A C 1
ATOM 4586 O O . ILE A 1 582 ? 7.09 -23.109 2.359 1 97.25 582 ILE A O 1
ATOM 4590 N N . HIS A 1 583 ? 6.785 -24.297 0.514 1 97.88 583 HIS A N 1
ATOM 4591 C CA . HIS A 1 583 ? 8.227 -24.422 0.32 1 97.88 583 HIS A CA 1
ATOM 4592 C C . HIS A 1 583 ? 8.883 -23.062 0.099 1 97.88 583 HIS A C 1
ATOM 4594 O O . HIS A 1 583 ? 10 -22.828 0.556 1 97.88 583 HIS A O 1
ATOM 4600 N N . LEU A 1 584 ? 8.234 -22.234 -0.618 1 97.88 584 LEU A N 1
ATOM 4601 C CA . LEU A 1 584 ? 8.781 -20.891 -0.795 1 97.88 584 LEU A CA 1
ATOM 4602 C C . LEU A 1 584 ? 8.852 -20.141 0.536 1 97.88 584 LEU A C 1
ATOM 4604 O O . LEU A 1 584 ? 9.773 -19.359 0.768 1 97.88 584 LEU A O 1
ATOM 4608 N N . CYS A 1 585 ? 7.844 -20.359 1.38 1 97.25 585 CYS A N 1
ATOM 4609 C CA . CYS A 1 585 ? 7.84 -19.719 2.691 1 97.25 585 CYS A CA 1
ATOM 4610 C C . CYS A 1 585 ? 9.07 -20.125 3.498 1 97.25 585 CYS A C 1
ATOM 4612 O O . CYS A 1 585 ? 9.602 -19.328 4.266 1 97.25 585 CYS A O 1
ATOM 4614 N N . HIS A 1 586 ? 9.5 -21.281 3.311 1 97.25 586 HIS A N 1
ATOM 4615 C CA . HIS A 1 586 ? 10.719 -21.703 3.988 1 97.25 586 HIS A CA 1
ATOM 4616 C C . HIS A 1 586 ? 11.938 -20.953 3.465 1 97.25 586 HIS A C 1
ATOM 4618 O O . HIS A 1 586 ? 12.867 -20.672 4.223 1 97.25 586 HIS A O 1
ATOM 4624 N N . LEU A 1 587 ? 11.969 -20.703 2.201 1 97.19 587 LEU A N 1
ATOM 4625 C CA . LEU A 1 587 ? 13.039 -19.875 1.671 1 97.19 587 LEU A CA 1
ATOM 4626 C C . LEU A 1 587 ? 12.93 -18.438 2.205 1 97.19 587 LEU A C 1
ATOM 4628 O O . LEU A 1 587 ? 13.938 -17.844 2.604 1 97.19 587 LEU A O 1
ATOM 4632 N N . TYR A 1 588 ? 11.742 -18.016 2.244 1 94.81 588 TYR A N 1
ATOM 4633 C CA . TYR A 1 588 ? 11.484 -16.656 2.691 1 94.81 588 TYR A CA 1
ATOM 4634 C C . TYR A 1 588 ? 11.82 -16.5 4.172 1 94.81 588 TYR A C 1
ATOM 4636 O O . TYR A 1 588 ? 12.273 -15.43 4.598 1 94.81 588 TYR A O 1
ATOM 4644 N N . GLY A 1 589 ? 11.562 -17.516 4.926 1 92.5 589 GLY A N 1
ATOM 4645 C CA . GLY A 1 589 ? 11.797 -17.469 6.363 1 92.5 589 GLY A CA 1
ATOM 4646 C C . GLY A 1 589 ? 13.219 -17.812 6.742 1 92.5 589 GLY A C 1
ATOM 4647 O O . GLY A 1 589 ? 13.578 -17.766 7.922 1 92.5 589 GLY A O 1
ATOM 4648 N N . ALA A 1 590 ? 14.062 -18.078 5.77 1 93.62 590 ALA A N 1
ATOM 4649 C CA . ALA A 1 590 ? 15.445 -18.453 6.031 1 93.62 590 ALA A CA 1
ATOM 4650 C C . ALA A 1 590 ? 16.328 -17.219 6.246 1 93.62 590 ALA A C 1
ATOM 4652 O O . ALA A 1 590 ? 17.188 -16.906 5.418 1 93.62 590 ALA A O 1
ATOM 4653 N N . GLY A 1 591 ? 16.078 -16.578 7.387 1 89.12 591 GLY A N 1
ATOM 4654 C CA . GLY A 1 591 ? 16.828 -15.367 7.664 1 89.12 591 GLY A CA 1
ATOM 4655 C C . GLY A 1 591 ? 16.547 -14.258 6.672 1 89.12 591 GLY A C 1
ATOM 4656 O O . GLY A 1 591 ? 15.391 -13.914 6.426 1 89.12 591 GLY A O 1
ATOM 4657 N N . ASP A 1 592 ? 17.625 -13.633 6.215 1 89.75 592 ASP A N 1
ATOM 4658 C CA . ASP A 1 592 ? 17.484 -12.523 5.273 1 89.75 592 ASP A CA 1
ATOM 4659 C C . ASP A 1 592 ? 17.844 -12.961 3.855 1 89.75 592 ASP A C 1
ATOM 4661 O O . ASP A 1 592 ? 18.234 -12.141 3.027 1 89.75 592 ASP A O 1
ATOM 4665 N N . LEU A 1 593 ? 17.672 -14.266 3.559 1 93.19 593 LEU A N 1
ATOM 4666 C CA . LEU A 1 593 ? 18.031 -14.859 2.277 1 93.19 593 LEU A CA 1
ATOM 4667 C C . LEU A 1 593 ? 17.391 -14.094 1.123 1 93.19 593 LEU A C 1
ATOM 4669 O O . LEU A 1 593 ? 18.078 -13.711 0.172 1 93.19 593 LEU A O 1
ATOM 4673 N N . MET A 1 594 ? 16.109 -13.852 1.217 1 91.25 594 MET A N 1
ATOM 4674 C CA . MET A 1 594 ? 15.359 -13.266 0.107 1 91.25 594 MET A CA 1
ATOM 4675 C C . MET A 1 594 ? 15.688 -11.789 -0.053 1 91.25 594 MET A C 1
ATOM 4677 O O . MET A 1 594 ? 15.336 -11.18 -1.062 1 91.25 594 MET A O 1
ATOM 4681 N N . ASP A 1 595 ? 16.391 -11.211 0.872 1 87.44 595 ASP A N 1
ATOM 4682 C CA . ASP A 1 595 ? 16.766 -9.797 0.793 1 87.44 595 ASP A CA 1
ATOM 4683 C C . ASP A 1 595 ? 18 -9.609 -0.08 1 87.44 595 ASP A C 1
ATOM 4685 O O . ASP A 1 595 ? 18.109 -8.609 -0.798 1 87.44 595 ASP A O 1
ATOM 4689 N N . TRP A 1 596 ? 18.875 -10.523 -0.018 1 89.75 596 TRP A N 1
ATOM 4690 C CA . TRP A 1 596 ? 20.125 -10.344 -0.745 1 89.75 596 TRP A CA 1
ATOM 4691 C C . TRP A 1 596 ? 20.188 -11.266 -1.955 1 89.75 596 TRP A C 1
ATOM 4693 O O . TRP A 1 596 ? 21.047 -11.094 -2.832 1 89.75 596 TRP A O 1
ATOM 4703 N N . LEU A 1 597 ? 19.312 -12.266 -2.061 1 90.81 597 LEU A N 1
ATOM 4704 C CA . LEU A 1 597 ? 19.359 -13.25 -3.137 1 90.81 597 LEU A CA 1
ATOM 4705 C C . LEU A 1 597 ? 19.156 -12.586 -4.492 1 90.81 597 LEU A C 1
ATOM 4707 O O . LEU A 1 597 ? 19.938 -12.797 -5.422 1 90.81 597 LEU A O 1
ATOM 4711 N N . LEU A 1 598 ? 18.156 -11.781 -4.605 1 85.88 598 LEU A N 1
ATOM 4712 C CA . LEU A 1 598 ? 17.797 -11.211 -5.898 1 85.88 598 LEU A CA 1
ATOM 4713 C C . LEU A 1 598 ? 18.891 -10.258 -6.395 1 85.88 598 LEU A C 1
ATOM 4715 O O . LEU A 1 598 ? 19.312 -10.336 -7.551 1 85.88 598 LEU A O 1
ATOM 4719 N N . PRO A 1 599 ? 19.359 -9.352 -5.52 1 81.56 599 PRO A N 1
ATOM 4720 C CA . PRO A 1 599 ? 20.484 -8.523 -5.973 1 81.56 599 PRO A CA 1
ATOM 4721 C C . PRO A 1 599 ? 21.688 -9.344 -6.414 1 81.56 599 PRO A C 1
ATOM 4723 O O . PRO A 1 599 ? 22.375 -8.969 -7.363 1 81.56 599 PRO A O 1
ATOM 4726 N N . LEU A 1 600 ? 21.922 -10.375 -5.777 1 86.81 600 LEU A N 1
ATOM 4727 C CA . LEU A 1 600 ? 23.047 -11.25 -6.129 1 86.81 600 LEU A CA 1
ATOM 4728 C C . LEU A 1 600 ? 22.828 -11.867 -7.508 1 86.81 600 LEU A C 1
ATOM 4730 O O . LEU A 1 600 ? 23.75 -11.875 -8.336 1 86.81 600 LEU A O 1
ATOM 4734 N N . LEU A 1 601 ? 21.688 -12.336 -7.723 1 84.94 601 LEU A N 1
ATOM 4735 C CA . LEU A 1 601 ? 21.375 -12.969 -9 1 84.94 601 LEU A CA 1
ATOM 4736 C C . LEU A 1 601 ? 21.391 -11.945 -10.133 1 84.94 601 LEU A C 1
ATOM 4738 O O . LEU A 1 601 ? 21.875 -12.234 -11.227 1 84.94 601 LEU A O 1
ATOM 4742 N N . ARG A 1 602 ? 20.906 -10.805 -9.859 1 77.88 602 ARG A N 1
ATOM 4743 C CA . ARG A 1 602 ? 20.844 -9.758 -10.867 1 77.88 602 ARG A CA 1
ATOM 4744 C C . ARG A 1 602 ? 22.25 -9.352 -11.328 1 77.88 602 ARG A C 1
ATOM 4746 O O . ARG A 1 602 ? 22.453 -8.992 -12.484 1 77.88 602 ARG A O 1
ATOM 4753 N N . ALA A 1 603 ? 23.109 -9.438 -10.398 1 80.38 603 ALA A N 1
ATOM 4754 C CA . ALA A 1 603 ? 24.484 -9.062 -10.703 1 80.38 603 ALA A CA 1
ATOM 4755 C C . ALA A 1 603 ? 25.281 -10.25 -11.211 1 80.38 603 ALA A C 1
ATOM 4757 O O . ALA A 1 603 ? 26.516 -10.219 -11.234 1 80.38 603 ALA A O 1
ATOM 4758 N N . GLY A 1 604 ? 24.656 -11.266 -11.578 1 79.25 604 GLY A N 1
ATOM 4759 C CA . GLY A 1 604 ? 25.359 -12.438 -12.07 1 79.25 604 GLY A CA 1
ATOM 4760 C C . GLY A 1 604 ? 26.234 -13.102 -11.016 1 79.25 604 GLY A C 1
ATOM 4761 O O . GLY A 1 604 ? 27.281 -13.664 -11.344 1 79.25 604 GLY A O 1
ATOM 4762 N N . GLY A 1 605 ? 25.875 -12.844 -9.812 1 82.69 605 GLY A N 1
ATOM 4763 C CA . GLY A 1 605 ? 26.641 -13.438 -8.727 1 82.69 605 GLY A CA 1
ATOM 4764 C C . GLY A 1 605 ? 27.797 -12.578 -8.266 1 82.69 605 GLY A C 1
ATOM 4765 O O . GLY A 1 605 ? 28.547 -12.969 -7.371 1 82.69 605 GLY A O 1
ATOM 4766 N N . GLN A 1 606 ? 27.859 -11.375 -8.742 1 83.31 606 GLN A N 1
ATOM 4767 C CA . GLN A 1 606 ? 29.078 -10.594 -8.508 1 83.31 606 GLN A CA 1
ATOM 4768 C C . GLN A 1 606 ? 28.797 -9.398 -7.605 1 83.31 606 GLN A C 1
ATOM 4770 O O . GLN A 1 606 ? 29.641 -8.516 -7.441 1 83.31 606 GLN A O 1
ATOM 4775 N N . HIS A 1 607 ? 27.672 -9.391 -7.039 1 86.12 607 HIS A N 1
ATOM 4776 C CA . HIS A 1 607 ? 27.375 -8.32 -6.094 1 86.12 607 HIS A CA 1
ATOM 4777 C C . HIS A 1 607 ? 28.188 -8.477 -4.812 1 86.12 607 HIS A C 1
ATOM 4779 O O . HIS A 1 607 ? 27.922 -9.375 -4.012 1 86.12 607 HIS A O 1
ATOM 4785 N N . LYS A 1 608 ? 29.094 -7.633 -4.559 1 85.88 608 LYS A N 1
ATOM 4786 C CA . LYS A 1 608 ? 30.109 -7.801 -3.512 1 85.88 608 LYS A CA 1
ATOM 4787 C C . LYS A 1 608 ? 29.453 -7.918 -2.137 1 85.88 608 LYS A C 1
ATOM 4789 O O . LYS A 1 608 ? 29.719 -8.875 -1.399 1 85.88 608 LYS A O 1
ATOM 4794 N N . GLU A 1 609 ? 28.562 -7.012 -1.852 1 84.75 609 GLU A N 1
ATOM 4795 C CA . GLU A 1 609 ? 27.938 -7.004 -0.529 1 84.75 609 GLU A CA 1
ATOM 4796 C C . GLU A 1 609 ? 27.031 -8.211 -0.333 1 84.75 609 GLU A C 1
ATOM 4798 O O . GLU A 1 609 ? 27.016 -8.812 0.744 1 84.75 609 GLU A O 1
ATOM 4803 N N . ALA A 1 610 ? 26.312 -8.539 -1.337 1 88.94 610 ALA A N 1
ATOM 4804 C CA . ALA A 1 610 ? 25.406 -9.695 -1.258 1 88.94 610 ALA A CA 1
ATOM 4805 C C . ALA A 1 610 ? 26.203 -10.992 -1.158 1 88.94 610 ALA A C 1
ATOM 4807 O O . ALA A 1 610 ? 25.812 -11.914 -0.439 1 88.94 610 ALA A O 1
ATOM 4808 N N . ARG A 1 611 ? 27.297 -11.062 -1.86 1 91.25 611 ARG A N 1
ATOM 4809 C CA . ARG A 1 611 ? 28.141 -12.258 -1.813 1 91.25 611 ARG A CA 1
ATOM 4810 C C . ARG A 1 611 ? 28.781 -12.422 -0.44 1 91.25 611 ARG A C 1
ATOM 4812 O O . ARG A 1 611 ? 28.891 -13.539 0.071 1 91.25 611 ARG A O 1
ATOM 4819 N N . ALA A 1 612 ? 29.188 -11.297 0.113 1 91.44 612 ALA A N 1
ATOM 4820 C CA . ALA A 1 612 ? 29.734 -11.328 1.467 1 91.44 612 ALA A CA 1
ATOM 4821 C C . ALA A 1 612 ? 28.672 -11.797 2.469 1 91.44 612 ALA A C 1
ATOM 4823 O O . ALA A 1 612 ? 28.969 -12.594 3.365 1 91.44 612 ALA A O 1
ATOM 4824 N N . ARG A 1 613 ? 27.5 -11.328 2.268 1 92.31 613 ARG A N 1
ATOM 4825 C CA . ARG A 1 613 ? 26.422 -11.727 3.164 1 92.31 613 ARG A CA 1
ATOM 4826 C C . ARG A 1 613 ? 26.078 -13.203 2.975 1 92.31 613 ARG A C 1
ATOM 4828 O O . ARG A 1 613 ? 25.766 -13.898 3.943 1 92.31 613 ARG A O 1
ATOM 4835 N N . MET A 1 614 ? 26.078 -13.625 1.756 1 93.56 614 MET A N 1
ATOM 4836 C CA . MET A 1 614 ? 25.828 -15.023 1.453 1 93.56 614 MET A CA 1
ATOM 4837 C C . MET A 1 614 ? 26.781 -15.93 2.232 1 93.56 614 MET A C 1
ATOM 4839 O O . MET A 1 614 ? 26.344 -16.906 2.852 1 93.56 614 MET A O 1
ATOM 4843 N N . SER A 1 615 ? 28.031 -15.586 2.223 1 92.75 615 SER A N 1
ATOM 4844 C CA . SER A 1 615 ? 29.031 -16.391 2.916 1 92.75 615 SER A CA 1
ATOM 4845 C C . SER A 1 615 ? 28.781 -16.391 4.422 1 92.75 615 SER A C 1
ATOM 4847 O O . SER A 1 615 ? 28.844 -17.453 5.055 1 92.75 615 SER A O 1
ATOM 4849 N N . LYS A 1 616 ? 28.484 -15.258 4.941 1 91.44 616 LYS A N 1
ATOM 4850 C CA . LYS A 1 616 ? 28.203 -15.164 6.371 1 91.44 616 LYS A CA 1
ATOM 4851 C C . LYS A 1 616 ? 26.938 -15.93 6.738 1 91.44 616 LYS A C 1
ATOM 4853 O O . LYS A 1 616 ? 26.875 -16.594 7.781 1 91.44 616 LYS A O 1
ATOM 4858 N N . TRP A 1 617 ? 25.938 -15.789 5.93 1 92 617 TRP A N 1
ATOM 4859 C CA . TRP A 1 617 ? 24.641 -16.453 6.113 1 92 617 TRP A CA 1
ATOM 4860 C C . TRP A 1 617 ? 24.812 -17.969 6.168 1 92 617 TRP A C 1
ATOM 4862 O O . TRP A 1 617 ? 24.188 -18.641 6.988 1 92 617 TRP A O 1
ATOM 4872 N N . GLY A 1 618 ? 25.656 -18.531 5.367 1 90.62 618 GLY A N 1
ATOM 4873 C CA . GLY A 1 618 ? 25.891 -19.969 5.328 1 90.62 618 GLY A CA 1
ATOM 4874 C C . GLY A 1 618 ? 26.562 -20.5 6.582 1 90.62 618 GLY A C 1
ATOM 4875 O O . GLY A 1 618 ? 26.219 -21.594 7.062 1 90.62 618 GLY A O 1
ATOM 4876 N N . VAL A 1 619 ? 27.438 -19.656 7.094 1 90.19 619 VAL A N 1
ATOM 4877 C CA . VAL A 1 619 ? 28.234 -20.078 8.25 1 90.19 619 VAL A CA 1
ATOM 4878 C C . VAL A 1 619 ? 27.391 -19.938 9.523 1 90.19 619 VAL A C 1
ATOM 4880 O O . VAL A 1 619 ? 27.562 -20.719 10.461 1 90.19 619 VAL A O 1
ATOM 4883 N N . GLU A 1 620 ? 26.484 -19.094 9.508 1 89.19 620 GLU A N 1
ATOM 4884 C CA . GLU A 1 620 ? 25.672 -18.797 10.68 1 89.19 620 GLU A CA 1
ATOM 4885 C C . GLU A 1 620 ? 24.844 -20.016 11.102 1 89.19 620 GLU A C 1
ATOM 4887 O O . GLU A 1 620 ? 24.703 -20.297 12.297 1 89.19 620 GLU A O 1
ATOM 4892 N N . ASP A 1 621 ? 24.281 -20.703 10.172 1 88.75 621 ASP A N 1
ATOM 4893 C CA . ASP A 1 621 ? 23.375 -21.828 10.469 1 88.75 621 ASP A CA 1
ATOM 4894 C C . ASP A 1 621 ? 23.438 -22.875 9.359 1 88.75 621 ASP A C 1
ATOM 4896 O O . ASP A 1 621 ? 22.719 -22.766 8.359 1 88.75 621 ASP A O 1
ATOM 4900 N N . ARG A 1 622 ? 24.109 -23.969 9.648 1 90.06 622 ARG A N 1
ATOM 4901 C CA . ARG A 1 622 ? 24.281 -25.016 8.641 1 90.06 622 ARG A CA 1
ATOM 4902 C C . ARG A 1 622 ? 22.984 -25.797 8.453 1 90.06 622 ARG A C 1
ATOM 4904 O O . ARG A 1 622 ? 22.734 -26.328 7.363 1 90.06 622 ARG A O 1
ATOM 4911 N N . GLY A 1 623 ? 22.234 -25.906 9.531 1 90.88 623 GLY A N 1
ATOM 4912 C CA . GLY A 1 623 ? 20.938 -26.547 9.414 1 90.88 623 GLY A CA 1
ATOM 4913 C C . GLY A 1 623 ? 20 -25.812 8.484 1 90.88 623 GLY A C 1
ATOM 4914 O O . GLY A 1 623 ? 19.312 -26.438 7.664 1 90.88 623 GLY A O 1
ATOM 4915 N N . ARG A 1 624 ? 19.969 -24.484 8.625 1 91.94 624 ARG A N 1
ATOM 4916 C CA . ARG A 1 624 ? 19.156 -23.641 7.746 1 91.94 624 ARG A CA 1
ATOM 4917 C C . ARG A 1 624 ? 19.594 -23.797 6.293 1 91.94 624 ARG A C 1
ATOM 4919 O O . ARG A 1 624 ? 18.75 -23.828 5.391 1 91.94 624 ARG A O 1
ATOM 4926 N N . LEU A 1 625 ? 20.828 -23.938 6.141 1 94.75 625 LEU A N 1
ATOM 4927 C CA . LEU A 1 625 ? 21.375 -24.109 4.797 1 94.75 625 LEU A CA 1
ATOM 4928 C C . LEU A 1 625 ? 20.844 -25.391 4.156 1 94.75 625 LEU A C 1
ATOM 4930 O O . LEU A 1 625 ? 20.422 -25.375 3 1 94.75 625 LEU A O 1
ATOM 4934 N N . ARG A 1 626 ? 20.891 -26.469 4.852 1 95.5 626 ARG A N 1
ATOM 4935 C CA . ARG A 1 626 ? 20.391 -27.734 4.348 1 95.5 626 ARG A CA 1
ATOM 4936 C C . ARG A 1 626 ? 18.891 -27.688 4.09 1 95.5 626 ARG A C 1
ATOM 4938 O O . ARG A 1 626 ? 18.391 -28.25 3.115 1 95.5 626 ARG A O 1
ATOM 4945 N N . GLN A 1 627 ? 18.203 -26.953 4.93 1 96.19 627 GLN A N 1
ATOM 4946 C CA . GLN A 1 627 ? 16.766 -26.812 4.742 1 96.19 627 GLN A CA 1
ATOM 4947 C C . GLN A 1 627 ? 16.453 -26.047 3.457 1 96.19 627 GLN A C 1
ATOM 4949 O O . GLN A 1 627 ? 15.516 -26.406 2.732 1 96.19 627 GLN A O 1
ATOM 4954 N N . VAL A 1 628 ? 17.188 -25.016 3.225 1 97.62 628 VAL A N 1
ATOM 4955 C CA . VAL A 1 628 ? 16.984 -24.219 2.014 1 97.62 628 VAL A CA 1
ATOM 4956 C C . VAL A 1 628 ? 17.25 -25.094 0.783 1 97.62 628 VAL A C 1
ATOM 4958 O O . VAL A 1 628 ? 16.516 -25.016 -0.207 1 97.62 628 VAL A O 1
ATOM 4961 N N . ALA A 1 629 ? 18.266 -25.953 0.843 1 97.25 629 ALA A N 1
ATOM 4962 C CA . ALA A 1 629 ? 18.547 -26.875 -0.259 1 97.25 629 ALA A CA 1
ATOM 4963 C C . ALA A 1 629 ? 17.359 -27.812 -0.493 1 97.25 629 ALA A C 1
ATOM 4965 O O . ALA A 1 629 ? 16.938 -28.016 -1.634 1 97.25 629 ALA A O 1
ATOM 4966 N N . TYR A 1 630 ? 16.875 -28.344 0.554 1 97.06 630 TYR A N 1
ATOM 4967 C CA . TYR A 1 630 ? 15.773 -29.281 0.46 1 97.06 630 TYR A CA 1
ATOM 4968 C C . TYR A 1 630 ? 14.539 -28.625 -0.136 1 97.06 630 TYR A C 1
ATOM 4970 O O . TYR A 1 630 ? 13.945 -29.141 -1.086 1 97.06 630 TYR A O 1
ATOM 4978 N N . HIS A 1 631 ? 14.109 -27.484 0.452 1 98.12 631 HIS A N 1
ATOM 4979 C CA . HIS A 1 631 ? 12.891 -26.812 0.008 1 98.12 631 HIS A CA 1
ATOM 4980 C C . HIS A 1 631 ? 13.039 -26.297 -1.421 1 98.12 631 HIS A C 1
ATOM 4982 O O . HIS A 1 631 ? 12.062 -26.281 -2.178 1 98.12 631 HIS A O 1
ATOM 4988 N N . SER A 1 632 ? 14.195 -25.859 -1.811 1 98.5 632 SER A N 1
ATOM 4989 C CA . SER A 1 632 ? 14.438 -25.469 -3.193 1 98.5 632 SER A CA 1
ATOM 4990 C C . SER A 1 632 ? 14.289 -26.641 -4.145 1 98.5 632 SER A C 1
ATOM 4992 O O . SER A 1 632 ? 13.672 -26.531 -5.207 1 98.5 632 SER A O 1
ATOM 4994 N N . ALA A 1 633 ? 14.867 -27.766 -3.713 1 98.25 633 ALA A N 1
ATOM 4995 C CA . ALA A 1 633 ? 14.766 -28.984 -4.527 1 98.25 633 ALA A CA 1
ATOM 4996 C C . ALA A 1 633 ? 13.312 -29.406 -4.699 1 98.25 633 ALA A C 1
ATOM 4998 O O . ALA A 1 633 ? 12.914 -29.844 -5.781 1 98.25 633 ALA A O 1
ATOM 4999 N N . GLN A 1 634 ? 12.594 -29.266 -3.646 1 97.88 634 GLN A N 1
ATOM 5000 C CA . GLN A 1 634 ? 11.188 -29.625 -3.699 1 97.88 634 GLN A CA 1
ATOM 5001 C C . GLN A 1 634 ? 10.422 -28.719 -4.668 1 97.88 634 GLN A C 1
ATOM 5003 O O . GLN A 1 634 ? 9.555 -29.188 -5.41 1 97.88 634 GLN A O 1
ATOM 5008 N N . ILE A 1 635 ? 10.664 -27.453 -4.672 1 98.38 635 ILE A N 1
ATOM 5009 C CA . ILE A 1 635 ? 10.008 -26.516 -5.578 1 98.38 635 ILE A CA 1
ATOM 5010 C C . ILE A 1 635 ? 10.336 -26.875 -7.023 1 98.38 635 ILE A C 1
ATOM 5012 O O . ILE A 1 635 ? 9.453 -26.906 -7.883 1 98.38 635 ILE A O 1
ATOM 5016 N N . LEU A 1 636 ? 11.609 -27.172 -7.27 1 98.06 636 LEU A N 1
ATOM 5017 C CA . LEU A 1 636 ? 12.016 -27.547 -8.617 1 98.06 636 LEU A CA 1
ATOM 5018 C C . LEU A 1 636 ? 11.336 -28.844 -9.055 1 98.06 636 LEU A C 1
ATOM 5020 O O . LEU A 1 636 ? 10.898 -28.969 -10.203 1 98.06 636 LEU A O 1
ATOM 5024 N N . ALA A 1 637 ? 11.266 -29.781 -8.133 1 97.94 637 ALA A N 1
ATOM 5025 C CA . ALA A 1 637 ? 10.602 -31.047 -8.438 1 97.94 637 ALA A CA 1
ATOM 5026 C C . ALA A 1 637 ? 9.133 -30.828 -8.781 1 97.94 637 ALA A C 1
ATOM 5028 O O . ALA A 1 637 ? 8.617 -31.406 -9.742 1 97.94 637 ALA A O 1
ATOM 5029 N N . LEU A 1 638 ? 8.469 -30.031 -7.988 1 97.56 638 LEU A N 1
ATOM 5030 C CA . LEU A 1 638 ? 7.059 -29.734 -8.219 1 97.56 638 LEU A CA 1
ATOM 5031 C C . LEU A 1 638 ? 6.863 -29.031 -9.562 1 97.56 638 LEU A C 1
ATOM 5033 O O . LEU A 1 638 ? 5.941 -29.359 -10.312 1 97.56 638 LEU A O 1
ATOM 5037 N N . SER A 1 639 ? 7.699 -28.109 -9.883 1 97 639 SER A N 1
ATOM 5038 C CA . SER A 1 639 ? 7.602 -27.344 -11.125 1 97 639 SER A CA 1
ATOM 5039 C C . SER A 1 639 ? 7.875 -28.219 -12.336 1 97 639 SER A C 1
ATOM 5041 O O . SER A 1 639 ? 7.336 -27.984 -13.422 1 97 639 SER A O 1
ATOM 5043 N N . ARG A 1 640 ? 8.664 -29.203 -12.18 1 95.44 640 ARG A N 1
ATOM 5044 C CA . ARG A 1 640 ? 9.008 -30.125 -13.258 1 95.44 640 ARG A CA 1
ATOM 5045 C C . ARG A 1 640 ? 7.902 -31.156 -13.469 1 95.44 640 ARG A C 1
ATOM 5047 O O . ARG A 1 640 ? 7.492 -31.406 -14.609 1 95.44 640 ARG A O 1
ATOM 5054 N N . SER A 1 641 ? 7.395 -31.703 -12.375 1 94.94 641 SER A N 1
ATOM 5055 C CA . SER A 1 641 ? 6.52 -32.875 -12.453 1 94.94 641 SER A CA 1
ATOM 5056 C C . SER A 1 641 ? 5.055 -32.469 -12.57 1 94.94 641 SER A C 1
ATOM 5058 O O . SER A 1 641 ? 4.234 -33.188 -13.109 1 94.94 641 SER A O 1
ATOM 5060 N N . PHE A 1 642 ? 4.746 -31.312 -12.016 1 94.44 642 PHE A N 1
ATOM 5061 C CA . PHE A 1 642 ? 3.352 -30.875 -11.984 1 94.44 642 PHE A CA 1
ATOM 5062 C C . PHE A 1 642 ? 3.207 -29.469 -12.531 1 94.44 642 PHE A C 1
ATOM 5064 O O . PHE A 1 642 ? 2.754 -28.562 -11.828 1 94.44 642 PHE A O 1
ATOM 5071 N N . PRO A 1 643 ? 3.471 -29.312 -13.82 1 91.69 643 PRO A N 1
ATOM 5072 C CA . PRO A 1 643 ? 3.291 -27.984 -14.422 1 91.69 643 PRO A CA 1
ATOM 5073 C C . PRO A 1 643 ? 1.827 -27.656 -14.711 1 91.69 643 PRO A C 1
ATOM 5075 O O . PRO A 1 643 ? 1.158 -28.406 -15.43 1 91.69 643 PRO A O 1
ATOM 5078 N N . PHE A 1 644 ? 1.293 -26.625 -14.148 1 90.94 644 PHE A N 1
ATOM 5079 C CA . PHE A 1 644 ? -0.103 -26.25 -14.359 1 90.94 644 PHE A CA 1
ATOM 5080 C C . PHE A 1 644 ? -0.212 -24.906 -15.055 1 90.94 644 PHE A C 1
ATOM 5082 O O . PHE A 1 644 ? -1.305 -24.344 -15.172 1 90.94 644 PHE A O 1
ATOM 5089 N N . ASN A 1 645 ? 0.858 -24.359 -15.469 1 91.44 645 ASN A N 1
ATOM 5090 C CA . ASN A 1 645 ? 0.924 -23.109 -16.219 1 91.44 645 ASN A CA 1
ATOM 5091 C C . ASN A 1 645 ? 0.287 -21.953 -15.461 1 91.44 645 ASN A C 1
ATOM 5093 O O . ASN A 1 645 ? -0.461 -21.172 -16.031 1 91.44 645 ASN A O 1
ATOM 5097 N N . LEU A 1 646 ? 0.536 -21.891 -14.234 1 91.94 646 LEU A N 1
ATOM 5098 C CA . LEU A 1 646 ? 0.102 -20.75 -13.445 1 91.94 646 LEU A CA 1
ATOM 5099 C C . LEU A 1 646 ? 0.981 -19.531 -13.727 1 91.94 646 LEU A C 1
ATOM 5101 O O . LEU A 1 646 ? 2.18 -19.672 -13.984 1 91.94 646 LEU A O 1
ATOM 5105 N N . PRO A 1 647 ? 0.405 -18.344 -13.617 1 91.94 647 PRO A N 1
ATOM 5106 C CA . PRO A 1 647 ? 1.18 -17.141 -13.93 1 91.94 647 PRO A CA 1
ATOM 5107 C C . PRO A 1 647 ? 2.41 -16.984 -13.039 1 91.94 647 PRO A C 1
ATOM 5109 O O . PRO A 1 647 ? 3.428 -16.438 -13.477 1 91.94 647 PRO A O 1
ATOM 5112 N N . CYS A 1 648 ? 2.414 -17.469 -11.836 1 91.94 648 CYS A N 1
ATOM 5113 C CA . CYS A 1 648 ? 3.502 -17.234 -10.891 1 91.94 648 CYS A CA 1
ATOM 5114 C C . CYS A 1 648 ? 4.445 -18.422 -10.828 1 91.94 648 CYS A C 1
ATOM 5116 O O . CYS A 1 648 ? 5.418 -18.422 -10.078 1 91.94 648 CYS A O 1
ATOM 5118 N N . GLU A 1 649 ? 4.273 -19.438 -11.586 1 93.75 649 GLU A N 1
ATOM 5119 C CA . GLU A 1 649 ? 5.055 -20.672 -11.508 1 93.75 649 GLU A CA 1
ATOM 5120 C C . GLU A 1 649 ? 6.527 -20.406 -11.805 1 93.75 649 GLU A C 1
ATOM 5122 O O . GLU A 1 649 ? 7.406 -20.984 -11.164 1 93.75 649 GLU A O 1
ATOM 5127 N N . SER A 1 650 ? 6.773 -19.562 -12.758 1 94.19 650 SER A N 1
ATOM 5128 C CA . SER A 1 650 ? 8.148 -19.281 -13.148 1 94.19 650 SER A CA 1
ATOM 5129 C C . SER A 1 650 ? 8.914 -18.609 -12.008 1 94.19 650 SER A C 1
ATOM 5131 O O . SER A 1 650 ? 10.125 -18.812 -11.867 1 94.19 650 SER A O 1
ATOM 5133 N N . LEU A 1 651 ? 8.25 -17.859 -11.18 1 94.44 651 LEU A N 1
ATOM 5134 C CA . LEU A 1 651 ? 8.891 -17.188 -10.047 1 94.44 651 LEU A CA 1
ATOM 5135 C C . LEU A 1 651 ? 9.383 -18.219 -9.031 1 94.44 651 LEU A C 1
ATOM 5137 O O . LEU A 1 651 ? 10.492 -18.094 -8.508 1 94.44 651 LEU A O 1
ATOM 5141 N N . TYR A 1 652 ? 8.555 -19.219 -8.797 1 96.81 652 TYR A N 1
ATOM 5142 C CA . TYR A 1 652 ? 8.945 -20.266 -7.859 1 96.81 652 TYR A CA 1
ATOM 5143 C C . TYR A 1 652 ? 10.219 -20.969 -8.328 1 96.81 652 TYR A C 1
ATOM 5145 O O . TYR A 1 652 ? 11.164 -21.125 -7.555 1 96.81 652 TYR A O 1
ATOM 5153 N N . ALA A 1 653 ? 10.219 -21.328 -9.555 1 96.88 653 ALA A N 1
ATOM 5154 C CA . ALA A 1 653 ? 11.359 -22.047 -10.117 1 96.88 653 ALA A CA 1
ATOM 5155 C C . ALA A 1 653 ? 12.609 -21.172 -10.109 1 96.88 653 ALA A C 1
ATOM 5157 O O . ALA A 1 653 ? 13.711 -21.641 -9.812 1 96.88 653 ALA A O 1
ATOM 5158 N N . PHE A 1 654 ? 12.492 -19.969 -10.391 1 95.31 654 PHE A N 1
ATOM 5159 C CA . PHE A 1 654 ? 13.609 -19.047 -10.438 1 95.31 654 PHE A CA 1
ATOM 5160 C C . PHE A 1 654 ? 14.242 -18.891 -9.062 1 95.31 654 PHE A C 1
ATOM 5162 O O . PHE A 1 654 ? 15.461 -19 -8.922 1 95.31 654 PHE A O 1
ATOM 5169 N N . TYR A 1 655 ? 13.414 -18.625 -8.094 1 96.38 655 TYR A N 1
ATOM 5170 C CA . TYR A 1 655 ? 13.922 -18.453 -6.734 1 96.38 655 TYR A CA 1
ATOM 5171 C C . TYR A 1 655 ? 14.562 -19.734 -6.223 1 96.38 655 TYR A C 1
ATOM 5173 O O . TYR A 1 655 ? 15.625 -19.703 -5.602 1 96.38 655 TYR A O 1
ATOM 5181 N N . ALA A 1 656 ? 13.852 -20.797 -6.477 1 97.94 656 ALA A N 1
ATOM 5182 C CA . ALA A 1 656 ? 14.383 -22.078 -6.027 1 97.94 656 ALA A CA 1
ATOM 5183 C C . ALA A 1 656 ? 15.719 -22.375 -6.691 1 97.94 656 ALA A C 1
ATOM 5185 O O . ALA A 1 656 ? 16.656 -22.844 -6.039 1 97.94 656 ALA A O 1
ATOM 5186 N N . GLY A 1 657 ? 15.812 -22.078 -7.984 1 97.12 657 GLY A N 1
ATOM 5187 C CA . GLY A 1 657 ? 17.078 -22.281 -8.68 1 97.12 657 GLY A CA 1
ATOM 5188 C C . GLY A 1 657 ? 18.203 -21.422 -8.133 1 97.12 657 GLY A C 1
ATOM 5189 O O . GLY A 1 657 ? 19.312 -21.891 -7.918 1 97.12 657 GLY A O 1
ATOM 5190 N N . GLY A 1 658 ? 17.875 -20.172 -7.918 1 96.12 658 GLY A N 1
ATOM 5191 C CA . GLY A 1 658 ? 18.859 -19.25 -7.359 1 96.12 658 GLY A CA 1
ATOM 5192 C C . GLY A 1 658 ? 19.281 -19.625 -5.953 1 96.12 658 GLY A C 1
ATOM 5193 O O . GLY A 1 658 ? 20.469 -19.609 -5.629 1 96.12 658 GLY A O 1
ATOM 5194 N N . ALA A 1 659 ? 18.328 -19.938 -5.109 1 97.75 659 ALA A N 1
ATOM 5195 C CA . ALA A 1 659 ? 18.625 -20.297 -3.723 1 97.75 659 ALA A CA 1
ATOM 5196 C C . ALA A 1 659 ? 19.422 -21.594 -3.654 1 97.75 659 ALA A C 1
ATOM 5198 O O . ALA A 1 659 ? 20.328 -21.734 -2.828 1 97.75 659 ALA A O 1
ATOM 5199 N N . LEU A 1 660 ? 19.031 -22.547 -4.496 1 97.69 660 LEU A N 1
ATOM 5200 C CA . LEU A 1 660 ? 19.75 -23.812 -4.512 1 97.69 660 LEU A CA 1
ATOM 5201 C C . LEU A 1 660 ? 21.188 -23.625 -5.012 1 97.69 660 LEU A C 1
ATOM 5203 O O . LEU A 1 660 ? 22.094 -24.297 -4.531 1 97.69 660 LEU A O 1
ATOM 5207 N N . TRP A 1 661 ? 21.344 -22.844 -5.98 1 96.62 661 TRP A N 1
ATOM 5208 C CA . TRP A 1 661 ? 22.688 -22.484 -6.43 1 96.62 661 TRP A CA 1
ATOM 5209 C C . TRP A 1 661 ? 23.516 -21.938 -5.277 1 96.62 661 TRP A C 1
ATOM 5211 O O . TRP A 1 661 ? 24.656 -22.375 -5.066 1 96.62 661 TRP A O 1
ATOM 5221 N N . CYS A 1 662 ? 22.984 -21.016 -4.527 1 95.5 662 CYS A N 1
ATOM 5222 C CA . CYS A 1 662 ? 23.672 -20.453 -3.367 1 95.5 662 CYS A CA 1
ATOM 5223 C C . CYS A 1 662 ? 24 -21.547 -2.355 1 95.5 662 CYS A C 1
ATOM 5225 O O . CYS A 1 662 ? 25.125 -21.609 -1.849 1 95.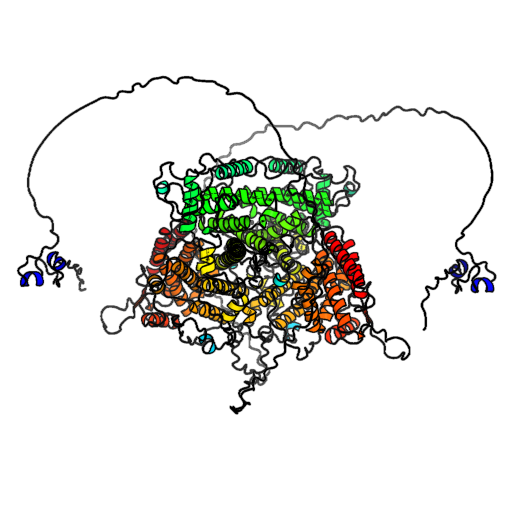5 662 CYS A O 1
ATOM 5227 N N . ALA A 1 663 ? 23.031 -22.359 -2.102 1 95.62 663 ALA A N 1
ATOM 5228 C CA . ALA A 1 663 ? 23.203 -23.422 -1.114 1 95.62 663 ALA A CA 1
ATOM 5229 C C . ALA A 1 663 ? 24.281 -24.406 -1.558 1 95.62 663 ALA A C 1
ATOM 5231 O O . ALA A 1 663 ? 25.078 -24.875 -0.739 1 95.62 663 ALA A O 1
ATOM 5232 N N . THR A 1 664 ? 24.281 -24.703 -2.779 1 94.19 664 THR A N 1
ATOM 5233 C CA . THR A 1 664 ? 25.234 -25.672 -3.311 1 94.19 664 THR A CA 1
ATOM 5234 C C . THR A 1 664 ? 26.656 -25.125 -3.191 1 94.19 664 THR A C 1
ATOM 5236 O O . THR A 1 664 ? 27.578 -25.859 -2.822 1 94.19 664 THR A O 1
ATOM 5239 N N . VAL A 1 665 ? 26.844 -23.875 -3.48 1 92.19 665 VAL A N 1
ATOM 5240 C CA . VAL A 1 665 ? 28.156 -23.234 -3.354 1 92.19 665 VAL A CA 1
ATOM 5241 C C . VAL A 1 665 ? 28.609 -23.281 -1.897 1 92.19 665 VAL A C 1
ATOM 5243 O O . VAL A 1 665 ? 29.766 -23.625 -1.612 1 92.19 665 VAL A O 1
ATOM 5246 N N . LEU A 1 666 ? 27.766 -23.047 -1.05 1 93.62 666 LEU A N 1
ATOM 5247 C CA . LEU A 1 666 ? 28.094 -22.969 0.371 1 93.62 666 LEU A CA 1
ATOM 5248 C C . LEU A 1 666 ? 28.312 -24.359 0.955 1 93.62 666 LEU A C 1
ATOM 5250 O O . LEU A 1 666 ? 29.172 -24.531 1.826 1 93.62 666 LEU A O 1
ATOM 5254 N N . LEU A 1 667 ? 27.484 -25.297 0.558 1 90.88 667 LEU A N 1
ATOM 5255 C CA . LEU A 1 667 ? 27.672 -26.672 1.02 1 90.88 667 LEU A CA 1
ATOM 5256 C C . LEU A 1 667 ? 29.031 -27.203 0.598 1 90.88 667 LEU A C 1
ATOM 5258 O O . LEU A 1 667 ? 29.672 -27.938 1.355 1 90.88 667 LEU A O 1
ATOM 5262 N N . GLY A 1 668 ? 29.469 -26.891 -0.571 1 86.5 668 GLY A N 1
ATOM 5263 C CA . GLY A 1 668 ? 30.797 -27.297 -1.034 1 86.5 668 GLY A CA 1
ATOM 5264 C C . GLY A 1 668 ? 31.922 -26.703 -0.215 1 86.5 668 GLY A C 1
ATOM 5265 O O . GLY A 1 668 ? 32.906 -27.359 0.051 1 86.5 668 GLY A O 1
ATOM 5266 N N . ASP A 1 669 ? 31.75 -25.562 0.256 1 83.06 669 ASP A N 1
ATOM 5267 C CA . ASP A 1 669 ? 32.781 -24.844 1.019 1 83.06 669 ASP A CA 1
ATOM 5268 C C . ASP A 1 669 ? 32.781 -25.312 2.475 1 83.06 669 ASP A C 1
ATOM 5270 O O . ASP A 1 669 ? 33.844 -25.438 3.072 1 83.06 669 ASP A O 1
ATOM 5274 N N . LEU A 1 670 ? 31.641 -25.547 3.021 1 80.88 670 LEU A N 1
ATOM 5275 C CA . LEU A 1 670 ? 31.516 -25.719 4.465 1 80.88 670 LEU A CA 1
ATOM 5276 C C . LEU A 1 670 ? 31.484 -27.188 4.84 1 80.88 670 LEU A C 1
ATOM 5278 O O . LEU A 1 670 ? 31.812 -27.562 5.973 1 80.88 670 LEU A O 1
ATOM 5282 N N . GLU A 1 671 ? 30.953 -28.016 4.047 1 72.38 671 GLU A N 1
ATOM 5283 C CA . GLU A 1 671 ? 30.828 -29.438 4.355 1 72.38 671 GLU A CA 1
ATOM 5284 C C . GLU A 1 671 ? 31.531 -30.281 3.305 1 72.38 671 GLU A C 1
ATOM 5286 O O . GLU A 1 671 ? 30.891 -31.016 2.561 1 72.38 671 GLU A O 1
ATOM 5291 N N . PRO A 1 672 ? 32.906 -30.094 3.119 1 60.22 672 PRO A N 1
ATOM 5292 C CA . PRO A 1 672 ? 33.625 -30.781 2.053 1 60.22 672 PRO A CA 1
ATOM 5293 C C . PRO A 1 672 ? 33.375 -32.281 2.039 1 60.22 672 PRO A C 1
ATOM 5295 O O . PRO A 1 672 ? 33.656 -32.938 1.036 1 60.22 672 PRO A O 1
ATOM 5298 N N . GLY A 1 673 ? 33.094 -32.906 3.123 1 53.22 673 GLY A N 1
ATOM 5299 C CA . GLY A 1 673 ? 32.906 -34.344 3.174 1 53.22 673 GLY A CA 1
ATOM 5300 C C . GLY A 1 673 ? 31.703 -34.812 2.369 1 53.22 673 GLY A C 1
ATOM 5301 O O . GLY A 1 673 ? 31.438 -36.031 2.275 1 53.22 673 GLY A O 1
ATOM 5302 N N . THR A 1 674 ? 30.875 -33.844 2.113 1 51.34 674 THR A N 1
ATOM 5303 C CA . THR A 1 674 ? 29.844 -34.312 1.195 1 51.34 674 THR A CA 1
ATOM 5304 C C . THR A 1 674 ? 30.453 -34.719 -0.143 1 51.34 674 THR A C 1
ATOM 5306 O O . THR A 1 674 ? 29.781 -35.344 -0.972 1 51.34 674 THR A O 1
ATOM 5309 N N . ASP A 1 675 ? 31.719 -34.25 -0.515 1 46.31 675 ASP A N 1
ATOM 5310 C CA . ASP A 1 675 ? 32.562 -34.688 -1.616 1 46.31 675 ASP A CA 1
ATOM 5311 C C . ASP A 1 675 ? 33.312 -35.969 -1.264 1 46.31 675 ASP A C 1
ATOM 5313 O O . ASP A 1 675 ? 34.344 -35.969 -0.572 1 46.31 675 ASP A O 1
ATOM 5317 N N . THR A 1 676 ? 32.812 -37 -1.033 1 43.38 676 THR A N 1
ATOM 5318 C CA . THR A 1 676 ? 33.438 -38.281 -0.742 1 43.38 676 THR A CA 1
ATOM 5319 C C . THR A 1 676 ? 34.438 -38.656 -1.829 1 43.38 676 THR A C 1
ATOM 5321 O O . THR A 1 676 ? 34.094 -39.344 -2.783 1 43.38 676 THR A O 1
ATOM 5324 N N . GLU A 1 677 ? 35.062 -37.844 -2.5 1 42.94 677 GLU A N 1
ATOM 5325 C CA . GLU A 1 677 ? 36.094 -38.531 -3.279 1 42.94 677 GLU A CA 1
ATOM 5326 C C . GLU A 1 677 ? 36.75 -39.656 -2.475 1 42.94 677 GLU A C 1
ATOM 5328 O O . GLU A 1 677 ? 37.375 -40.562 -3.045 1 42.94 677 GLU A O 1
ATOM 5333 N N . ALA A 1 678 ? 37 -39.375 -1.196 1 42.19 678 ALA A N 1
ATOM 5334 C CA . ALA A 1 678 ? 37.688 -40.438 -0.461 1 42.19 678 ALA A CA 1
ATOM 5335 C C . ALA A 1 678 ? 36.812 -41.688 -0.326 1 42.19 678 ALA A C 1
ATOM 5337 O O . ALA A 1 678 ? 37.094 -42.594 0.45 1 42.19 678 ALA A O 1
ATOM 5338 N N . CYS A 1 679 ? 35.5 -41.531 -0.604 1 40.59 679 CYS A N 1
ATOM 5339 C CA . CYS A 1 679 ? 34.938 -42.875 -0.753 1 40.59 679 CYS A CA 1
ATOM 5340 C C . CYS A 1 679 ? 35.656 -43.656 -1.854 1 40.59 679 CYS A C 1
ATOM 5342 O O . CYS A 1 679 ? 35.188 -43.688 -2.996 1 40.59 679 CYS A O 1
ATOM 5344 N N . ASN A 1 680 ? 36.906 -43.5 -2.176 1 37.28 680 ASN A N 1
ATOM 5345 C CA . ASN A 1 680 ? 37.656 -44.531 -2.906 1 37.28 680 ASN A CA 1
ATOM 5346 C C . ASN A 1 680 ? 37.156 -45.938 -2.615 1 37.28 680 ASN A C 1
ATOM 5348 O O . ASN A 1 680 ? 36.469 -46.156 -1.601 1 37.28 680 ASN A O 1
ATOM 5352 N N . ASP A 1 681 ? 37.656 -47 -3.484 1 37.06 681 ASP A N 1
ATOM 5353 C CA . ASP A 1 681 ? 37.406 -48.438 -3.717 1 37.06 681 ASP A CA 1
ATOM 5354 C C . ASP A 1 681 ? 37.312 -49.188 -2.396 1 37.06 681 ASP A C 1
ATOM 5356 O O . ASP A 1 681 ? 36.906 -50.375 -2.379 1 37.06 681 ASP A O 1
ATOM 5360 N N . GLY A 1 682 ? 38.406 -49.094 -1.582 1 36.5 682 GLY A N 1
ATOM 5361 C CA . GLY A 1 682 ? 38.656 -50.312 -0.837 1 36.5 682 GLY A CA 1
ATOM 5362 C C . GLY A 1 682 ? 37.594 -50.656 0.171 1 36.5 682 GLY A C 1
ATOM 5363 O O . GLY A 1 682 ? 37.344 -51.812 0.499 1 36.5 682 GLY A O 1
ATOM 5364 N N . ASP A 1 683 ? 37.531 -49.875 1.367 1 38.44 683 ASP A N 1
ATOM 5365 C CA . ASP A 1 683 ? 36.781 -50.562 2.4 1 38.44 683 ASP A CA 1
ATOM 5366 C C . ASP A 1 683 ? 35.281 -50.562 2.084 1 38.44 683 ASP A C 1
ATOM 5368 O O . ASP A 1 683 ? 34.656 -49.5 2.002 1 38.44 683 ASP A O 1
ATOM 5372 N N . GLU A 1 684 ? 34.688 -51.438 1.307 1 40.75 684 GLU A N 1
ATOM 5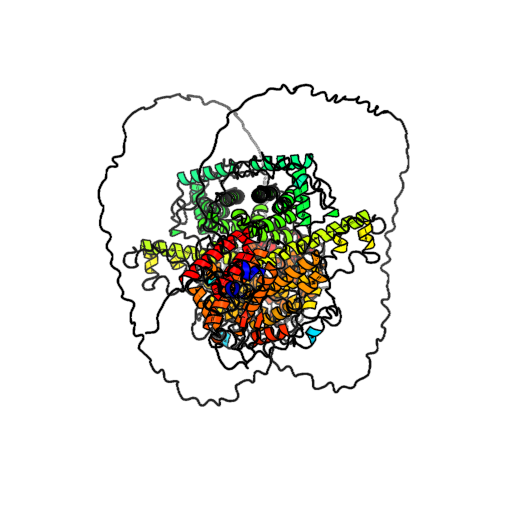373 C CA . GLU A 1 684 ? 33.344 -51.969 1.054 1 40.75 684 GLU A CA 1
ATOM 5374 C C . GLU A 1 684 ? 32.375 -51.531 2.141 1 40.75 684 GLU A C 1
ATOM 5376 O O . GLU A 1 684 ? 31.156 -51.594 1.952 1 40.75 684 GLU A O 1
ATOM 5381 N N . SER A 1 685 ? 32.688 -51.562 3.482 1 42.25 685 SER A N 1
ATOM 5382 C CA . SER A 1 685 ? 31.734 -51.75 4.566 1 42.25 685 SER A CA 1
ATOM 5383 C C . SER A 1 685 ? 30.891 -50.5 4.789 1 42.25 685 SER A C 1
ATOM 5385 O O . SER A 1 685 ? 29.906 -50.531 5.52 1 42.25 685 SER A O 1
ATOM 5387 N N . HIS A 1 686 ? 31.359 -49.25 4.707 1 49 686 HIS A N 1
ATOM 5388 C CA . HIS A 1 686 ? 30.516 -48.219 5.289 1 49 686 HIS A CA 1
ATOM 5389 C C . HIS A 1 686 ? 29.469 -47.719 4.289 1 49 686 HIS A C 1
ATOM 5391 O O . HIS A 1 686 ? 29.812 -47.219 3.221 1 49 686 HIS A O 1
ATOM 5397 N N . GLN A 1 687 ? 28.266 -48.281 4.215 1 58.72 687 GLN A N 1
ATOM 5398 C CA . GLN A 1 687 ? 27.031 -48.031 3.494 1 58.72 687 GLN A CA 1
ATOM 5399 C C . GLN A 1 687 ? 26.719 -46.531 3.439 1 58.72 687 GLN A C 1
ATOM 5401 O O . GLN A 1 687 ? 26.359 -45.938 4.453 1 58.72 687 GLN A O 1
ATOM 5406 N N . VAL A 1 688 ? 27.141 -45.75 2.434 1 71.06 688 VAL A N 1
ATOM 5407 C CA . VAL A 1 688 ? 26.828 -44.344 2.246 1 71.06 688 VAL A CA 1
ATOM 5408 C C . VAL A 1 688 ? 25.344 -44.188 1.938 1 71.06 688 VAL A C 1
ATOM 5410 O O . VAL A 1 688 ? 24.812 -44.844 1.052 1 71.06 688 VAL A O 1
ATOM 5413 N N . THR A 1 689 ? 24.656 -43.438 2.725 1 84.5 689 THR A N 1
ATOM 5414 C CA . THR A 1 689 ? 23.234 -43.156 2.551 1 84.5 689 THR A CA 1
ATOM 5415 C C . THR A 1 689 ? 23.031 -42.188 1.393 1 84.5 689 THR A C 1
ATOM 5417 O O . THR A 1 689 ? 23.688 -41.156 1.316 1 84.5 689 THR A O 1
ATOM 5420 N N . VAL A 1 690 ? 22.281 -42.656 0.326 1 87.94 690 VAL A N 1
ATOM 5421 C CA . VAL A 1 690 ? 21.953 -41.781 -0.81 1 87.94 690 VAL A CA 1
ATOM 5422 C C . VAL A 1 690 ? 20.641 -41.062 -0.548 1 87.94 690 VAL A C 1
ATOM 5424 O O . VAL A 1 690 ? 19.625 -41.688 -0.234 1 87.94 690 VAL A O 1
ATOM 5427 N N . LEU A 1 691 ? 20.703 -39.781 -0.588 1 92.81 691 LEU A N 1
ATOM 5428 C CA . LEU A 1 691 ? 19.516 -38.969 -0.334 1 92.81 691 LEU A CA 1
ATOM 5429 C C . LEU A 1 691 ? 19.125 -38.188 -1.579 1 92.81 691 LEU A C 1
ATOM 5431 O O . LEU A 1 691 ? 19.969 -37.531 -2.211 1 92.81 691 LEU A O 1
ATOM 5435 N N . GLN A 1 692 ? 17.891 -38.344 -1.98 1 94.25 692 GLN A N 1
ATOM 5436 C CA . GLN A 1 692 ? 17.328 -37.531 -3.074 1 94.25 692 GLN A CA 1
ATOM 5437 C C . GLN A 1 692 ? 16.406 -36.438 -2.549 1 94.25 692 GLN A C 1
ATOM 5439 O O . GLN A 1 692 ? 15.273 -36.719 -2.15 1 94.25 692 GLN A O 1
ATOM 5444 N N . LEU A 1 693 ? 16.812 -35.219 -2.74 1 95.12 693 LEU A N 1
ATOM 5445 C CA . LEU A 1 693 ? 16.125 -34.125 -2.096 1 95.12 693 LEU A CA 1
ATOM 5446 C C . LEU A 1 693 ? 14.836 -33.781 -2.842 1 95.12 693 LEU A C 1
ATOM 5448 O O . LEU A 1 693 ? 13.906 -33.219 -2.262 1 95.12 693 LEU A O 1
ATOM 5452 N N . ASP A 1 694 ? 14.734 -34.094 -4.176 1 95.5 694 ASP A N 1
ATOM 5453 C CA . ASP A 1 694 ? 13.578 -33.656 -4.965 1 95.5 694 ASP A CA 1
ATOM 5454 C C . ASP A 1 694 ? 12.547 -34.781 -5.059 1 95.5 694 ASP A C 1
ATOM 5456 O O . ASP A 1 694 ? 11.602 -34.719 -5.848 1 95.5 694 ASP A O 1
ATOM 5460 N N . ALA A 1 695 ? 12.758 -35.875 -4.309 1 93.69 695 ALA A N 1
ATOM 5461 C CA . ALA A 1 695 ? 11.758 -36.938 -4.242 1 93.69 695 ALA A CA 1
ATOM 5462 C C . ALA A 1 695 ? 10.609 -36.531 -3.314 1 93.69 695 ALA A C 1
ATOM 5464 O O . ALA A 1 695 ? 10.812 -35.844 -2.307 1 93.69 695 ALA A O 1
ATOM 5465 N N . PHE A 1 696 ? 9.375 -36.938 -3.781 1 93.31 696 PHE A N 1
ATOM 5466 C CA . PHE A 1 696 ? 8.203 -36.688 -2.949 1 93.31 696 PHE A CA 1
ATOM 5467 C C . PHE A 1 696 ? 7.988 -37.844 -1.955 1 93.31 696 PHE A C 1
ATOM 5469 O O . PHE A 1 696 ? 7.242 -38.781 -2.234 1 93.31 696 PHE A O 1
ATOM 5476 N N . HIS A 1 697 ? 8.648 -37.75 -0.868 1 86.25 697 HIS A N 1
ATOM 5477 C CA . HIS A 1 697 ? 8.562 -38.781 0.137 1 86.25 697 HIS A CA 1
ATOM 5478 C C . HIS A 1 697 ? 7.312 -38.625 0.994 1 86.25 697 HIS A C 1
ATOM 5480 O O . HIS A 1 697 ? 6.848 -37.531 1.224 1 86.25 697 HIS A O 1
ATOM 5486 N N . LEU A 1 698 ? 6.895 -39.781 1.36 1 82.94 698 LEU A N 1
ATOM 5487 C CA . LEU A 1 698 ? 5.855 -39.719 2.383 1 82.94 698 LEU A CA 1
ATOM 5488 C C . LEU A 1 698 ? 6.422 -39.25 3.711 1 82.94 698 LEU A C 1
ATOM 5490 O O . LEU A 1 698 ? 7.516 -39.656 4.113 1 82.94 698 LEU A O 1
ATOM 5494 N N . LEU A 1 699 ? 5.805 -38.406 4.246 1 78.62 699 LEU A N 1
ATOM 5495 C CA . LEU A 1 699 ? 6.301 -37.719 5.438 1 78.62 699 LEU A CA 1
ATOM 5496 C C . LEU A 1 699 ? 6.512 -38.719 6.578 1 78.62 699 LEU A C 1
ATOM 5498 O O . LEU A 1 699 ? 7.34 -38.469 7.461 1 78.62 699 LEU A O 1
ATOM 5502 N N . ASP A 1 700 ? 5.816 -39.906 6.566 1 76.44 700 ASP A N 1
ATOM 5503 C CA . ASP A 1 700 ? 5.965 -40.906 7.609 1 76.44 700 ASP A CA 1
ATOM 5504 C C . ASP A 1 700 ? 6.832 -42.062 7.125 1 76.44 700 ASP A C 1
ATOM 5506 O O . ASP A 1 700 ? 7.008 -43.062 7.84 1 76.44 700 ASP A O 1
ATOM 5510 N N . GLY A 1 701 ? 7.465 -41.906 6.098 1 84 701 GLY A N 1
ATOM 5511 C CA . GLY A 1 701 ? 8.242 -43 5.523 1 84 701 GLY A CA 1
ATOM 5512 C C . GLY A 1 701 ? 9.688 -43 5.98 1 84 701 GLY A C 1
ATOM 5513 O O . GLY A 1 701 ? 10.172 -42 6.527 1 84 701 GLY A O 1
ATOM 5514 N N . GLU A 1 702 ? 10.289 -44.062 5.746 1 87.56 702 GLU A N 1
ATOM 5515 C CA . GLU A 1 702 ? 11.68 -44.25 6.145 1 87.56 702 GLU A CA 1
ATOM 5516 C C . GLU A 1 702 ? 12.609 -43.344 5.352 1 87.56 702 GLU A C 1
ATOM 5518 O O . GLU A 1 702 ? 13.578 -42.812 5.895 1 87.56 702 GLU A O 1
ATOM 5523 N N . ASP A 1 703 ? 12.312 -43.188 4.137 1 86.88 703 ASP A N 1
ATOM 5524 C CA . ASP A 1 703 ? 13.164 -42.375 3.287 1 86.88 703 ASP A CA 1
ATOM 5525 C C . ASP A 1 703 ? 13.164 -40.906 3.746 1 86.88 703 ASP A C 1
ATOM 5527 O O . ASP A 1 703 ? 14.195 -40.25 3.719 1 86.88 703 ASP A O 1
ATOM 5531 N N . TYR A 1 704 ? 12.039 -40.469 4.109 1 89.38 704 TYR A N 1
ATOM 5532 C CA . TYR A 1 704 ? 11.977 -39.094 4.594 1 89.38 704 TYR A CA 1
ATOM 5533 C C . TYR A 1 704 ? 12.727 -38.938 5.91 1 89.38 704 TYR A C 1
ATOM 5535 O O . TYR A 1 704 ? 13.336 -37.906 6.168 1 89.38 704 TYR A O 1
ATOM 5543 N N . ARG A 1 705 ? 12.758 -39.938 6.699 1 89.25 705 ARG A N 1
ATOM 5544 C CA . ARG A 1 705 ? 13.484 -39.875 7.965 1 89.25 705 ARG A CA 1
ATOM 5545 C C . ARG A 1 705 ? 14.977 -39.688 7.73 1 89.25 705 ARG A C 1
ATOM 5547 O O . ARG A 1 705 ? 15.648 -38.969 8.477 1 89.25 705 ARG A O 1
ATOM 5554 N N . LYS A 1 706 ? 15.414 -40.406 6.754 1 90.69 706 LYS A N 1
ATOM 5555 C CA . LYS A 1 706 ? 16.828 -40.25 6.414 1 90.69 706 LYS A CA 1
ATOM 5556 C C . LYS A 1 706 ? 17.141 -38.844 5.977 1 90.69 706 LYS A C 1
ATOM 5558 O O . LYS A 1 706 ? 18.156 -38.25 6.371 1 90.69 706 LYS A O 1
ATOM 5563 N N . VAL A 1 707 ? 16.25 -38.312 5.113 1 92.25 707 VAL A N 1
ATOM 5564 C CA . VAL A 1 707 ? 16.438 -36.938 4.652 1 92.25 707 VAL A CA 1
ATOM 5565 C C . VAL A 1 707 ? 16.344 -35.969 5.84 1 92.25 707 VAL A C 1
ATOM 5567 O O . VAL A 1 707 ? 17.172 -35.062 5.973 1 92.25 707 VAL A O 1
ATOM 5570 N N . HIS A 1 708 ? 15.406 -36.188 6.648 1 90.5 708 HIS A N 1
ATOM 5571 C CA . HIS A 1 708 ? 15.188 -35.344 7.809 1 90.5 708 HIS A CA 1
ATOM 5572 C C . HIS A 1 708 ? 16.391 -35.375 8.742 1 90.5 708 HIS A C 1
ATOM 5574 O O . HIS A 1 708 ? 16.766 -34.344 9.312 1 90.5 708 HIS A O 1
ATOM 5580 N N . HIS A 1 709 ? 16.922 -36.5 8.914 1 89.56 709 HIS A N 1
ATOM 5581 C CA . HIS A 1 709 ? 18.125 -36.625 9.734 1 89.56 709 HIS A CA 1
ATOM 5582 C C . HIS A 1 709 ? 19.266 -35.781 9.18 1 89.56 709 HIS A C 1
ATOM 5584 O O . HIS A 1 709 ? 19.953 -35.094 9.922 1 89.56 709 HIS A O 1
ATOM 5590 N N . TRP A 1 710 ? 19.406 -35.844 7.938 1 91.31 710 TRP A N 1
ATOM 5591 C CA . TRP A 1 710 ? 20.453 -35.062 7.305 1 91.31 710 TRP A CA 1
ATOM 5592 C C . TRP A 1 710 ? 20.172 -33.562 7.457 1 91.31 710 TRP A C 1
ATOM 5594 O O . TRP A 1 710 ? 21.094 -32.75 7.652 1 91.31 710 TRP A O 1
ATOM 5604 N N . LEU A 1 711 ? 18.969 -33.156 7.332 1 92.5 711 LEU A N 1
ATOM 5605 C CA . LEU A 1 711 ? 18.578 -31.75 7.453 1 92.5 711 LEU A CA 1
ATOM 5606 C C . LEU A 1 711 ? 18.891 -31.219 8.844 1 92.5 711 LEU A C 1
ATOM 5608 O O . LEU A 1 711 ? 19.312 -30.062 8.984 1 92.5 711 LEU A O 1
ATOM 5612 N N . CYS A 1 712 ? 18.828 -32.031 9.844 1 88.5 712 CYS A N 1
ATOM 5613 C CA . CYS A 1 712 ? 18.984 -31.594 11.227 1 88.5 712 CYS A CA 1
ATOM 5614 C C . CYS A 1 712 ? 20.453 -31.688 11.656 1 88.5 712 CYS A C 1
ATOM 5616 O O . CYS A 1 712 ? 20.969 -30.766 12.289 1 88.5 712 CYS A O 1
ATOM 5618 N N . GLU A 1 713 ? 21.109 -32.781 11.266 1 87.19 713 GLU A N 1
ATOM 5619 C CA . GLU A 1 713 ? 22.406 -33.062 11.867 1 87.19 713 GLU A CA 1
ATOM 5620 C C . GLU A 1 713 ? 23.516 -33.062 10.82 1 87.19 713 GLU A C 1
ATOM 5622 O O . GLU A 1 713 ? 24.688 -32.938 11.156 1 87.19 713 GLU A O 1
ATOM 5627 N N . GLY A 1 714 ? 23.062 -33.094 9.742 1 86.81 714 GLY A N 1
ATOM 5628 C CA . GLY A 1 714 ? 24.078 -33.25 8.711 1 86.81 714 GLY A CA 1
ATOM 5629 C C . GLY A 1 714 ? 24.719 -34.625 8.711 1 86.81 714 GLY A C 1
ATOM 5630 O O . GLY A 1 714 ? 24.078 -35.625 9.078 1 86.81 714 GLY A O 1
ATOM 5631 N N . GLY A 1 715 ? 25.859 -34.75 8.203 1 80.75 715 GLY A N 1
ATOM 5632 C CA . GLY A 1 715 ? 26.562 -36.031 8.156 1 80.75 715 GLY A CA 1
ATOM 5633 C C . GLY A 1 715 ? 26.969 -36.438 6.75 1 80.75 715 GLY A C 1
ATOM 5634 O O . GLY A 1 715 ? 26.703 -35.688 5.789 1 80.75 715 GLY A O 1
ATOM 5635 N N . ARG A 1 716 ? 27.547 -37.594 6.832 1 79.5 716 ARG A N 1
ATOM 5636 C CA . ARG A 1 716 ? 28.094 -38.094 5.57 1 79.5 716 ARG A CA 1
ATOM 5637 C C . ARG A 1 716 ? 27.016 -38.75 4.734 1 79.5 716 ARG A C 1
ATOM 5639 O O . ARG A 1 716 ? 26.422 -39.75 5.16 1 79.5 716 ARG A O 1
ATOM 5646 N N . ALA A 1 717 ? 26.547 -38.094 3.676 1 86.88 717 ALA A N 1
ATOM 5647 C CA . ALA A 1 717 ? 25.547 -38.625 2.748 1 86.88 717 ALA A CA 1
ATOM 5648 C C . ALA A 1 717 ? 25.766 -38.062 1.339 1 86.88 717 ALA A C 1
ATOM 5650 O O . ALA A 1 717 ? 26.344 -37 1.165 1 86.88 717 ALA A O 1
ATOM 5651 N N . ARG A 1 718 ? 25.531 -38.969 0.423 1 88.38 718 ARG A N 1
ATOM 5652 C CA . ARG A 1 718 ? 25.5 -38.5 -0.957 1 88.38 718 ARG A CA 1
ATOM 5653 C C . ARG A 1 718 ? 24.141 -37.875 -1.288 1 88.38 718 ARG A C 1
ATOM 5655 O O . ARG A 1 718 ? 23.172 -38.594 -1.522 1 88.38 718 ARG A O 1
ATOM 5662 N N . VAL A 1 719 ? 24.141 -36.625 -1.309 1 92.25 719 VAL A N 1
ATOM 5663 C CA . VAL A 1 719 ? 22.906 -35.875 -1.502 1 92.25 719 VAL A CA 1
ATOM 5664 C C . VAL A 1 719 ? 22.812 -35.375 -2.941 1 92.25 719 VAL A C 1
ATOM 5666 O O . VAL A 1 719 ? 23.781 -34.781 -3.459 1 92.25 719 VAL A O 1
ATOM 5669 N N . GLY A 1 720 ? 21.719 -35.688 -3.648 1 92.19 720 GLY A N 1
ATOM 5670 C CA . GLY A 1 720 ? 21.547 -35.25 -5.023 1 92.19 720 GLY A CA 1
ATOM 5671 C C . GLY A 1 720 ? 20.109 -34.969 -5.391 1 92.19 720 GLY A C 1
ATOM 5672 O O . GLY A 1 720 ? 19.219 -35 -4.535 1 92.19 720 GLY A O 1
ATOM 5673 N N . LEU A 1 721 ? 19.891 -34.469 -6.539 1 94.06 721 LEU A N 1
ATOM 5674 C CA . LEU A 1 721 ? 18.578 -34.281 -7.156 1 94.06 721 LEU A CA 1
ATOM 5675 C C . LEU A 1 721 ? 18.656 -34.531 -8.656 1 94.06 721 LEU A C 1
ATOM 5677 O O . LEU A 1 721 ? 19.719 -34.844 -9.195 1 94.06 721 LEU A O 1
ATOM 5681 N N . PHE A 1 722 ? 17.547 -34.562 -9.25 1 92.94 722 PHE A N 1
ATOM 5682 C CA . PHE A 1 722 ? 17.5 -34.812 -10.688 1 92.94 722 PHE A CA 1
ATOM 5683 C C . PHE A 1 722 ? 18.453 -33.844 -11.422 1 92.94 722 PHE A C 1
ATOM 5685 O O . PHE A 1 722 ? 18.391 -32.625 -11.242 1 92.94 722 PHE A O 1
ATOM 5692 N N . GLY A 1 723 ? 19.391 -34.375 -12.156 1 90.75 723 GLY A N 1
ATOM 5693 C CA . GLY A 1 723 ? 20.328 -33.594 -12.938 1 90.75 723 GLY A CA 1
ATOM 5694 C C . GLY A 1 723 ? 21.562 -33.188 -12.148 1 90.75 723 GLY A C 1
ATOM 5695 O O . GLY A 1 723 ? 22.5 -32.625 -12.719 1 90.75 723 GLY A O 1
ATOM 5696 N N . VAL A 1 724 ? 21.453 -33.375 -10.859 1 94.5 724 VAL A N 1
ATOM 5697 C CA . VAL A 1 724 ? 22.578 -33.031 -9.977 1 94.5 724 VAL A CA 1
ATOM 5698 C C . VAL A 1 724 ? 22.906 -34.25 -9.086 1 94.5 724 VAL A C 1
ATOM 5700 O O . VAL A 1 724 ? 22.453 -34.312 -7.941 1 94.5 724 VAL A O 1
ATOM 5703 N N . PRO A 1 725 ? 23.781 -35.062 -9.484 1 90.69 725 PRO A N 1
ATOM 5704 C CA . PRO A 1 725 ? 24.031 -36.312 -8.758 1 90.69 725 PRO A CA 1
ATOM 5705 C C . PRO A 1 725 ? 24.641 -36.094 -7.375 1 90.69 725 PRO A C 1
ATOM 5707 O O . PRO A 1 725 ? 24.312 -36.812 -6.422 1 90.69 725 PRO A O 1
ATOM 5710 N N . ARG A 1 726 ? 25.5 -35.094 -7.344 1 90.62 726 ARG A N 1
ATOM 5711 C CA . ARG A 1 726 ? 26.156 -34.812 -6.066 1 90.62 726 ARG A CA 1
ATOM 5712 C C . ARG A 1 726 ? 26.156 -33.312 -5.758 1 90.62 726 ARG A C 1
ATOM 5714 O O . ARG A 1 726 ? 26.969 -32.562 -6.301 1 90.62 726 ARG A O 1
ATOM 5721 N N . LEU A 1 727 ? 25.406 -33 -4.754 1 91.75 727 LEU A N 1
ATOM 5722 C CA . LEU A 1 727 ? 25.328 -31.594 -4.332 1 91.75 727 LEU A CA 1
ATOM 5723 C C . LEU A 1 727 ? 26.594 -31.172 -3.602 1 91.75 727 LEU A C 1
ATOM 5725 O O . LEU A 1 727 ? 27.109 -31.906 -2.762 1 91.75 727 LEU A O 1
ATOM 5729 N N . GLY A 1 728 ? 27.172 -30.047 -3.893 1 88.69 728 GLY A N 1
ATOM 5730 C CA . GLY A 1 728 ? 28.375 -29.547 -3.24 1 88.69 728 GLY A CA 1
ATOM 5731 C C . GLY A 1 728 ? 29.641 -29.844 -4.02 1 88.69 728 GLY A C 1
ATOM 5732 O O . GLY A 1 728 ? 30.719 -29.344 -3.674 1 88.69 728 GLY A O 1
ATOM 5733 N N . SER A 1 729 ? 29.531 -30.672 -5.016 1 87.38 729 SER A N 1
ATOM 5734 C CA . SER A 1 729 ? 30.688 -30.953 -5.867 1 87.38 729 SER A CA 1
ATOM 5735 C C . SER A 1 729 ? 31.094 -29.719 -6.668 1 87.38 729 SER A C 1
ATOM 5737 O O . SER A 1 729 ? 30.359 -28.719 -6.699 1 87.38 729 SER A O 1
ATOM 5739 N N . LYS A 1 730 ? 32.188 -29.734 -7.336 1 85.62 730 LYS A N 1
ATOM 5740 C CA . LYS A 1 730 ? 32.719 -28.594 -8.062 1 85.62 730 LYS A CA 1
ATOM 5741 C C . LYS A 1 730 ? 31.812 -28.188 -9.219 1 85.62 730 LYS A C 1
ATOM 5743 O O . LYS A 1 730 ? 31.734 -27.016 -9.57 1 85.62 730 LYS A O 1
ATOM 5748 N N . GLU A 1 731 ? 31.141 -29.219 -9.766 1 89.38 731 GLU A N 1
ATOM 5749 C CA . GLU A 1 731 ? 30.312 -28.938 -10.938 1 89.38 731 GLU A CA 1
ATOM 5750 C C . GLU A 1 731 ? 28.844 -28.734 -10.547 1 89.38 731 GLU A C 1
ATOM 5752 O O . GLU A 1 731 ? 28.047 -28.297 -11.367 1 89.38 731 GLU A O 1
ATOM 5757 N N . SER A 1 732 ? 28.547 -29.016 -9.359 1 91.69 732 SER A N 1
ATOM 5758 C CA . SER A 1 732 ? 27.156 -29.078 -8.938 1 91.69 732 SER A CA 1
ATOM 5759 C C . SER A 1 732 ? 26.484 -27.719 -9.039 1 91.69 732 SER A C 1
ATOM 5761 O O . SER A 1 732 ? 25.281 -27.625 -9.312 1 91.69 732 SER A O 1
ATOM 5763 N N . HIS A 1 733 ? 27.188 -26.625 -8.789 1 91.94 733 HIS A N 1
ATOM 5764 C CA . HIS A 1 733 ? 26.562 -25.297 -8.82 1 91.94 733 HIS A CA 1
ATOM 5765 C C . HIS A 1 733 ? 26.078 -24.953 -10.227 1 91.94 733 HIS A C 1
ATOM 5767 O O . HIS A 1 733 ? 25.031 -24.328 -10.391 1 91.94 733 HIS A O 1
ATOM 5773 N N . VAL A 1 734 ? 26.781 -25.406 -11.266 1 94.38 734 VAL A N 1
ATOM 5774 C CA . VAL A 1 734 ? 26.375 -25.172 -12.648 1 94.38 734 VAL A CA 1
ATOM 5775 C C . VAL A 1 734 ? 25.25 -26.125 -13.023 1 94.38 734 VAL A C 1
ATOM 5777 O O . VAL A 1 734 ? 24.312 -25.734 -13.734 1 94.38 734 VAL A O 1
ATOM 5780 N N . GLN A 1 735 ? 25.359 -27.359 -12.555 1 95.75 735 GLN A N 1
ATOM 5781 C CA . GLN A 1 735 ? 24.328 -28.359 -12.852 1 95.75 735 GLN A CA 1
ATOM 5782 C C . GLN A 1 735 ? 22.969 -27.906 -12.328 1 95.75 735 GLN A C 1
ATOM 5784 O O . GLN A 1 735 ? 21.953 -28.109 -12.992 1 95.75 735 GLN A O 1
ATOM 5789 N N . VAL A 1 736 ? 22.953 -27.344 -11.148 1 96.62 736 VAL A N 1
ATOM 5790 C CA . VAL A 1 736 ? 21.719 -26.859 -10.547 1 96.62 736 VAL A CA 1
ATOM 5791 C C . VAL A 1 736 ? 21.094 -25.766 -11.43 1 96.62 736 VAL A C 1
ATOM 5793 O O . VAL A 1 736 ? 19.891 -25.766 -11.672 1 96.62 736 VAL A O 1
ATOM 5796 N N . LEU A 1 737 ? 21.891 -24.859 -11.883 1 96.75 737 LEU A N 1
ATOM 5797 C CA . LEU A 1 737 ? 21.422 -23.766 -12.734 1 96.75 737 LEU A CA 1
ATOM 5798 C C . LEU A 1 737 ? 20.891 -24.297 -14.062 1 96.75 737 LEU A C 1
ATOM 5800 O O . LEU A 1 737 ? 19.891 -23.797 -14.586 1 96.75 737 LEU A O 1
ATOM 5804 N N . LYS A 1 738 ? 21.578 -25.297 -14.578 1 96.56 738 LYS A N 1
ATOM 5805 C CA . LYS A 1 738 ? 21.125 -25.906 -15.828 1 96.56 738 LYS A CA 1
ATOM 5806 C C . LYS A 1 738 ? 19.766 -26.562 -15.656 1 96.56 738 LYS A C 1
ATOM 5808 O O . LYS A 1 738 ? 18.922 -26.5 -16.547 1 96.56 738 LYS A O 1
ATOM 5813 N N . GLU A 1 739 ? 19.641 -27.25 -14.516 1 96.62 739 GLU A N 1
ATOM 5814 C CA . GLU A 1 739 ? 18.344 -27.859 -14.242 1 96.62 739 GLU A CA 1
ATOM 5815 C C . GLU A 1 739 ? 17.25 -26.797 -14.109 1 96.62 739 GLU A C 1
ATOM 5817 O O . GLU A 1 739 ? 16.156 -26.969 -14.641 1 96.62 739 GLU A O 1
ATOM 5822 N N . ALA A 1 740 ? 17.484 -25.734 -13.391 1 97.06 740 ALA A N 1
ATOM 5823 C CA . ALA A 1 740 ? 16.516 -24.641 -13.258 1 97.06 740 ALA A CA 1
ATOM 5824 C C . ALA A 1 740 ? 16.188 -24.031 -14.617 1 97.06 740 ALA A C 1
ATOM 5826 O O . ALA A 1 740 ? 15.031 -23.734 -14.898 1 97.06 740 ALA A O 1
ATOM 5827 N N . LEU A 1 741 ? 17.188 -23.891 -15.453 1 96.62 741 LEU A N 1
ATOM 5828 C CA . LEU A 1 741 ? 17.016 -23.344 -16.797 1 96.62 741 LEU A CA 1
ATOM 5829 C C . LEU A 1 741 ? 16.094 -24.25 -17.625 1 96.62 741 LEU A C 1
ATOM 5831 O O . LEU A 1 741 ? 15.203 -23.766 -18.312 1 96.62 741 LEU A O 1
ATOM 5835 N N . ARG A 1 742 ? 16.312 -25.547 -17.5 1 96.75 742 ARG A N 1
ATOM 5836 C CA . ARG A 1 742 ? 15.5 -26.5 -18.234 1 96.75 742 ARG A CA 1
ATOM 5837 C C . ARG A 1 742 ? 14.031 -26.391 -17.844 1 96.75 742 ARG A C 1
ATOM 5839 O O . ARG A 1 742 ? 13.148 -26.406 -18.688 1 96.75 742 ARG A O 1
ATOM 5846 N N . ILE A 1 743 ? 13.797 -26.281 -16.594 1 96.94 743 ILE A N 1
ATOM 5847 C CA . ILE A 1 743 ? 12.438 -26.172 -16.078 1 96.94 743 ILE A CA 1
ATOM 5848 C C . ILE A 1 743 ? 11.797 -24.891 -16.594 1 96.94 743 ILE A C 1
ATOM 5850 O O . ILE A 1 743 ? 10.656 -24.891 -17.062 1 96.94 743 ILE A O 1
ATOM 5854 N N . LEU A 1 744 ? 12.484 -23.781 -16.516 1 96 744 LEU A N 1
ATOM 5855 C CA . LEU A 1 744 ? 11.977 -22.469 -16.922 1 96 744 LEU A CA 1
ATOM 5856 C C . LEU A 1 744 ? 11.703 -22.438 -18.422 1 96 744 LEU A C 1
ATOM 5858 O O . LEU A 1 744 ? 10.711 -21.844 -18.859 1 96 744 LEU A O 1
ATOM 5862 N N . GLN A 1 745 ? 12.484 -23.109 -19.203 1 95 745 GLN A N 1
ATOM 5863 C CA . GLN A 1 745 ? 12.336 -23.125 -20.656 1 95 745 GLN A CA 1
ATOM 5864 C C . GLN A 1 745 ? 11.094 -23.906 -21.062 1 95 745 GLN A C 1
ATOM 5866 O O . GLN A 1 745 ? 10.539 -23.688 -22.141 1 95 745 GLN A O 1
ATOM 5871 N N . ASN A 1 746 ? 10.695 -24.766 -20.203 1 94.19 746 ASN A N 1
ATOM 5872 C CA . ASN A 1 746 ? 9.516 -25.578 -20.5 1 94.19 746 ASN A CA 1
ATOM 5873 C C . ASN A 1 746 ? 8.227 -24.812 -20.172 1 94.19 746 ASN A C 1
ATOM 5875 O O . ASN A 1 746 ? 7.137 -25.25 -20.531 1 94.19 746 ASN A O 1
ATOM 5879 N N . MET A 1 747 ? 8.344 -23.734 -19.5 1 93.44 747 MET A N 1
ATOM 5880 C CA . MET A 1 747 ? 7.188 -22.906 -19.188 1 93.44 747 MET A CA 1
ATOM 5881 C C . MET A 1 747 ? 6.949 -21.891 -20.297 1 93.44 747 MET A C 1
ATOM 5883 O O . MET A 1 747 ? 7.5 -20.781 -20.266 1 93.44 747 MET A O 1
ATOM 5887 N N . ARG A 1 748 ? 5.992 -22.141 -21.203 1 88.88 748 ARG A N 1
ATOM 5888 C CA . ARG A 1 748 ? 5.941 -21.375 -22.438 1 88.88 748 ARG A CA 1
ATOM 5889 C C . ARG A 1 748 ? 4.715 -20.469 -22.469 1 88.88 748 ARG A C 1
ATOM 5891 O O . ARG A 1 748 ? 4.637 -19.547 -23.281 1 88.88 748 ARG A O 1
ATOM 5898 N N . ILE A 1 749 ? 3.754 -20.656 -21.625 1 93.38 749 ILE A N 1
ATOM 5899 C CA . ILE A 1 749 ? 2.492 -19.938 -21.719 1 93.38 749 ILE A CA 1
ATOM 5900 C C . ILE A 1 749 ? 2.691 -18.5 -21.234 1 93.38 749 ILE A C 1
ATOM 5902 O O . ILE A 1 749 ? 2.309 -17.547 -21.922 1 93.38 749 ILE A O 1
ATOM 5906 N N . TRP A 1 750 ? 3.311 -18.391 -20.109 1 93.88 750 TRP A N 1
ATOM 5907 C CA . TRP A 1 750 ? 3.619 -17.078 -19.531 1 93.88 750 TRP A CA 1
ATOM 5908 C C . TRP A 1 750 ? 5.082 -16.719 -19.766 1 93.88 750 TRP A C 1
ATOM 5910 O O . TRP A 1 750 ? 5.984 -17.391 -19.266 1 93.88 750 TRP A O 1
ATOM 5920 N N . GLU A 1 751 ? 5.383 -15.672 -20.438 1 90.81 751 GLU A N 1
ATOM 5921 C CA . GLU A 1 751 ? 6.695 -15.383 -21 1 90.81 751 GLU A CA 1
ATOM 5922 C C . GLU A 1 751 ? 7.633 -14.797 -19.953 1 90.81 751 GLU A C 1
ATOM 5924 O O . GLU A 1 751 ? 8.82 -14.594 -20.219 1 90.81 751 GLU A O 1
ATOM 5929 N N . LEU A 1 752 ? 7.188 -14.531 -18.797 1 89.81 752 LEU A N 1
ATOM 5930 C CA . LEU A 1 752 ? 8.094 -14.102 -17.734 1 89.81 752 LEU A CA 1
ATOM 5931 C C . LEU A 1 752 ? 9.234 -15.102 -17.562 1 89.81 752 LEU A C 1
ATOM 5933 O O . LEU A 1 752 ? 10.352 -14.719 -17.203 1 89.81 752 LEU A O 1
ATOM 5937 N N . SER A 1 753 ? 8.969 -16.359 -17.844 1 91.88 753 SER A N 1
ATOM 5938 C CA . SER A 1 753 ? 9.961 -17.422 -17.719 1 91.88 753 SER A CA 1
ATOM 5939 C C . SER A 1 753 ? 11.141 -17.188 -18.656 1 91.88 753 SER A C 1
ATOM 5941 O O . SER A 1 753 ? 12.273 -17.562 -18.344 1 91.88 753 SER A O 1
ATOM 5943 N N . LYS A 1 754 ? 10.891 -16.516 -19.766 1 88.75 754 LYS A N 1
ATOM 5944 C CA . LYS A 1 754 ? 11.977 -16.219 -20.688 1 88.75 754 LYS A CA 1
ATOM 5945 C C . LYS A 1 754 ? 12.969 -15.227 -20.078 1 88.75 754 LYS A C 1
ATOM 5947 O O . LYS A 1 754 ? 14.18 -15.367 -20.25 1 88.75 754 LYS A O 1
ATOM 5952 N N . GLY A 1 755 ? 12.414 -14.266 -19.406 1 85.56 755 GLY A N 1
ATOM 5953 C CA . GLY A 1 755 ? 13.289 -13.328 -18.703 1 85.56 755 GLY A CA 1
ATOM 5954 C C . GLY A 1 755 ? 14.164 -13.992 -17.656 1 85.56 755 GLY A C 1
ATOM 5955 O O . GLY A 1 755 ? 15.367 -13.727 -17.594 1 85.56 755 GLY A O 1
ATOM 5956 N N . PHE A 1 756 ? 13.625 -14.883 -16.953 1 90.38 756 PHE A N 1
ATOM 5957 C CA . PHE A 1 756 ? 14.359 -15.609 -15.914 1 90.38 756 PHE A CA 1
ATOM 5958 C C . PHE A 1 756 ? 15.398 -16.531 -16.547 1 90.38 756 PHE A C 1
ATOM 5960 O O . PHE A 1 756 ? 16.5 -16.672 -16.016 1 90.38 756 PHE A O 1
ATOM 5967 N N . SER A 1 757 ? 15 -17.141 -17.625 1 91.06 757 SER A N 1
ATOM 5968 C CA . SER A 1 757 ? 15.93 -18.016 -18.328 1 91.06 757 SER A CA 1
ATOM 5969 C C . SER A 1 757 ? 17.172 -17.25 -18.781 1 91.06 757 SER A C 1
ATOM 5971 O O . SER A 1 757 ? 18.297 -17.766 -18.672 1 91.06 757 SER A O 1
ATOM 5973 N N . ASP A 1 758 ? 17.016 -16.078 -19.188 1 84.5 758 ASP A N 1
ATOM 5974 C CA . ASP A 1 758 ? 18.141 -15.266 -19.641 1 84.5 758 ASP A CA 1
ATOM 5975 C C . ASP A 1 758 ? 19.062 -14.93 -18.469 1 84.5 758 ASP A C 1
ATOM 5977 O O . ASP A 1 758 ? 20.281 -14.938 -18.625 1 84.5 758 ASP A O 1
ATOM 5981 N N . PHE A 1 759 ? 18.516 -14.727 -17.438 1 85.5 759 PHE A N 1
ATOM 5982 C CA . PHE A 1 759 ? 19.312 -14.406 -16.25 1 85.5 759 PHE A CA 1
ATOM 5983 C C . PHE A 1 759 ? 20.109 -15.617 -15.789 1 85.5 759 PHE A C 1
ATOM 5985 O O . PHE A 1 759 ? 21.281 -15.492 -15.43 1 85.5 759 PHE A O 1
ATOM 5992 N N . ILE A 1 760 ? 19.469 -16.719 -15.781 1 91.31 760 ILE A N 1
ATOM 5993 C CA . ILE A 1 760 ? 20.141 -17.938 -15.336 1 91.31 760 ILE A CA 1
ATOM 5994 C C . ILE A 1 760 ? 21.25 -18.297 -16.312 1 91.31 760 ILE A C 1
ATOM 5996 O O . ILE A 1 760 ? 22.312 -18.766 -15.906 1 91.31 760 ILE A O 1
ATOM 6000 N N . ARG A 1 761 ? 21.031 -18 -17.578 1 90.56 761 ARG A N 1
ATOM 6001 C CA . ARG A 1 761 ? 22.078 -18.25 -18.578 1 90.56 761 ARG A CA 1
ATOM 6002 C C . ARG A 1 761 ? 23.312 -17.375 -18.297 1 90.56 761 ARG A C 1
ATOM 6004 O O . ARG A 1 761 ? 24.438 -17.844 -18.438 1 90.56 761 ARG A O 1
ATOM 6011 N N . LYS A 1 762 ? 23.062 -16.203 -17.938 1 84.81 762 LYS A N 1
ATOM 6012 C CA . LYS A 1 762 ? 24.156 -15.305 -17.609 1 84.81 762 LYS A CA 1
ATOM 6013 C C . LYS A 1 762 ? 24.922 -15.789 -16.391 1 84.81 762 LYS A C 1
ATOM 6015 O O . LYS A 1 762 ? 26.156 -15.695 -16.328 1 84.81 762 LYS A O 1
ATOM 6020 N N . LEU A 1 763 ? 24.203 -16.234 -15.477 1 89.88 763 LEU A N 1
ATOM 6021 C CA . LEU A 1 763 ? 24.828 -16.75 -14.258 1 89.88 763 LEU A CA 1
ATOM 6022 C C . LEU A 1 763 ? 25.641 -18 -14.562 1 89.88 763 LEU A C 1
ATOM 6024 O O . LEU A 1 763 ? 26.703 -18.203 -13.984 1 89.88 763 LEU A O 1
ATOM 6028 N N . ILE A 1 764 ? 25.141 -18.844 -15.445 1 93.06 764 ILE A N 1
ATOM 6029 C CA . ILE A 1 764 ? 25.844 -20.062 -15.852 1 93.06 764 ILE A CA 1
ATOM 6030 C C . ILE A 1 764 ? 27.172 -19.672 -16.516 1 93.06 764 ILE A C 1
ATOM 6032 O O . ILE A 1 764 ? 28.219 -20.266 -16.219 1 93.06 764 ILE A O 1
ATOM 6036 N N . THR A 1 765 ? 27.125 -18.672 -17.266 1 90.25 765 THR A N 1
ATOM 6037 C CA . THR A 1 765 ? 28.328 -18.219 -17.969 1 90.25 765 THR A CA 1
ATOM 6038 C C . THR A 1 765 ? 29.344 -17.641 -16.984 1 90.25 765 THR A C 1
ATOM 6040 O O . THR A 1 765 ? 30.547 -17.906 -17.094 1 90.25 765 THR A O 1
ATOM 6043 N N . ALA A 1 766 ? 28.859 -16.906 -16.062 1 87.19 766 ALA A N 1
ATOM 6044 C CA . ALA A 1 766 ? 29.734 -16.297 -15.062 1 87.19 766 ALA A CA 1
ATOM 6045 C C . ALA A 1 766 ? 30.375 -17.375 -14.188 1 87.19 766 ALA A C 1
ATOM 6047 O O . ALA A 1 766 ? 31.562 -17.297 -13.867 1 87.19 766 ALA A O 1
ATOM 6048 N N . GLU A 1 767 ? 29.609 -18.344 -13.82 1 86.88 767 GLU A N 1
ATOM 6049 C CA . GLU A 1 767 ? 30.078 -19.406 -12.922 1 86.88 767 GLU A CA 1
ATOM 6050 C C . GLU A 1 767 ? 30.984 -20.391 -13.648 1 86.88 767 GLU A C 1
ATOM 6052 O O . GLU A 1 767 ? 31.891 -20.969 -13.047 1 86.88 767 GLU A O 1
ATOM 6057 N N . SER A 1 768 ? 30.75 -20.562 -14.891 1 84.5 768 SER A N 1
ATOM 6058 C CA . SER A 1 768 ? 31.594 -21.453 -15.672 1 84.5 768 SER A CA 1
ATOM 6059 C C . SER A 1 768 ? 32.969 -20.844 -15.93 1 84.5 768 SER A C 1
ATOM 6061 O O . SER A 1 768 ? 33.938 -21.578 -16.125 1 84.5 768 SER A O 1
ATOM 6063 N N . SER A 1 769 ? 33.062 -19.547 -15.938 1 76.69 769 SER A N 1
ATOM 6064 C CA . SER A 1 769 ? 34.312 -18.875 -16.172 1 76.69 769 SER A CA 1
ATOM 6065 C C . SER A 1 769 ? 35.188 -18.922 -14.914 1 76.69 769 SER A C 1
ATOM 6067 O O . SER A 1 769 ? 36.406 -18.797 -15 1 76.69 769 SER A O 1
ATOM 6069 N N . ILE A 1 770 ? 34.625 -18.969 -13.789 1 65.75 770 ILE A N 1
ATOM 6070 C CA . ILE A 1 770 ? 35.375 -19.031 -12.555 1 65.75 770 ILE A CA 1
ATOM 6071 C C . ILE A 1 770 ? 36 -20.422 -12.391 1 65.75 770 ILE A C 1
ATOM 6073 O O . ILE A 1 770 ? 37.031 -20.578 -11.773 1 65.75 770 ILE A O 1
ATOM 6077 N N . GLN A 1 771 ? 35.625 -21.5 -13.133 1 53.91 771 GLN A N 1
ATOM 6078 C CA . GLN A 1 771 ? 36.281 -22.812 -13.117 1 53.91 771 GLN A CA 1
ATOM 6079 C C . GLN A 1 771 ? 37.469 -22.844 -14.078 1 53.91 771 GLN A C 1
ATOM 6081 O O . GLN A 1 771 ? 37.406 -22.297 -15.172 1 53.91 771 GLN A O 1
ATOM 6086 N N . MET B 1 1 ? -48.281 23.656 44.469 1 22.62 1 MET B N 1
ATOM 6087 C CA . MET B 1 1 ? -48.469 23.469 43.031 1 22.62 1 MET B CA 1
ATOM 6088 C C . MET B 1 1 ? -47.719 24.562 42.25 1 22.62 1 MET B C 1
ATOM 6090 O O . MET B 1 1 ? -48.312 25.625 41.969 1 22.62 1 MET B O 1
ATOM 6094 N N . HIS B 1 2 ? -46.438 24.938 42.656 1 24.84 2 HIS B N 1
ATOM 6095 C CA . HIS B 1 2 ? -45.469 26.031 42.688 1 24.84 2 HIS B CA 1
ATOM 6096 C C . HIS B 1 2 ? -44.906 26.312 41.281 1 24.84 2 HIS B C 1
ATOM 6098 O O . HIS B 1 2 ? -44.094 25.562 40.781 1 24.84 2 HIS B O 1
ATOM 6104 N N . GLU B 1 3 ? -45.594 27.047 40.438 1 20.97 3 GLU B N 1
ATOM 6105 C CA . GLU B 1 3 ? -45.75 27.5 39.062 1 20.97 3 GLU B CA 1
ATOM 6106 C C . GLU B 1 3 ? -44.531 28.281 38.594 1 20.97 3 GLU B C 1
ATOM 6108 O O . GLU B 1 3 ? -43.75 28.781 39.406 1 20.97 3 GLU B O 1
ATOM 6113 N N . ARG B 1 4 ? -44.5 28.891 37.344 1 27.36 4 ARG B N 1
ATOM 6114 C CA . ARG B 1 4 ? -44.406 28.688 35.875 1 27.36 4 ARG B CA 1
ATOM 6115 C C . ARG B 1 4 ? -43.625 29.828 35.219 1 27.36 4 ARG B C 1
ATOM 6117 O O . ARG B 1 4 ? -42.938 29.609 34.25 1 27.36 4 ARG B O 1
ATOM 6124 N N . GLY B 1 5 ? -43.812 31.281 35.688 1 24.86 5 GLY B N 1
ATOM 6125 C CA . GLY B 1 5 ? -43.969 32.25 34.625 1 24.86 5 GLY B CA 1
ATOM 6126 C C . GLY B 1 5 ? -42.656 32.844 34.156 1 24.86 5 GLY B C 1
ATOM 6127 O O . GLY B 1 5 ? -41.625 32.688 34.812 1 24.86 5 GLY B O 1
ATOM 6128 N N . PRO B 1 6 ? -42.438 33.75 33.062 1 30.64 6 PRO B N 1
ATOM 6129 C CA . PRO B 1 6 ? -41.406 34.188 32.125 1 30.64 6 PRO B CA 1
ATOM 6130 C C . PRO B 1 6 ? -40.594 35.375 32.656 1 30.64 6 PRO B C 1
ATOM 6132 O O . PRO B 1 6 ? -39.656 35.812 31.969 1 30.64 6 PRO B O 1
ATOM 6135 N N . ARG B 1 7 ? -40.125 35.906 33.75 1 34.84 7 ARG B N 1
ATOM 6136 C CA . ARG B 1 7 ? -40.156 37.312 34.062 1 34.84 7 ARG B CA 1
ATOM 6137 C C . ARG B 1 7 ? -39.281 38.125 33.094 1 34.84 7 ARG B C 1
ATOM 6139 O O . ARG B 1 7 ? -38.219 37.625 32.656 1 34.84 7 ARG B O 1
ATOM 6146 N N . LEU B 1 8 ? -39.562 39.5 32.719 1 36.06 8 LEU B N 1
ATOM 6147 C CA . LEU B 1 8 ? -39.125 40.594 31.828 1 36.06 8 LEU B CA 1
ATOM 6148 C C . LEU B 1 8 ? -37.844 41.219 32.312 1 36.06 8 LEU B C 1
ATOM 6150 O O . LEU B 1 8 ? -37.719 41.594 33.5 1 36.06 8 LEU B O 1
ATOM 6154 N N . ARG B 1 9 ? -36.656 41.156 31.672 1 44.59 9 ARG B N 1
ATOM 6155 C CA . ARG B 1 9 ? -35.344 41.656 32.031 1 44.59 9 ARG B CA 1
ATOM 6156 C C . ARG B 1 9 ? -35.344 43.188 32.094 1 44.59 9 ARG B C 1
ATOM 6158 O O . ARG B 1 9 ? -35.656 43.875 31.125 1 44.59 9 ARG B O 1
ATOM 6165 N N . ARG B 1 10 ? -35.281 43.906 33.219 1 51.78 10 ARG B N 1
ATOM 6166 C CA . ARG B 1 10 ? -35.312 45.344 33.469 1 51.78 10 ARG B CA 1
ATOM 6167 C C . ARG B 1 10 ? -34 46 33.062 1 51.78 10 ARG B C 1
ATOM 6169 O O . ARG B 1 10 ? -32.938 45.562 33.531 1 51.78 10 ARG B O 1
ATOM 6176 N N . LYS B 1 11 ? -33.844 46.844 31.969 1 54.19 11 LYS B N 1
ATOM 6177 C CA . LYS B 1 11 ? -32.656 47.5 31.406 1 54.19 11 LYS B CA 1
ATOM 6178 C C . LYS B 1 11 ? -32.25 48.688 32.281 1 54.19 11 LYS B C 1
ATOM 6180 O O . LYS B 1 11 ? -33.094 49.406 32.812 1 54.19 11 LYS B O 1
ATOM 6185 N N . SER B 1 12 ? -30.984 48.938 32.531 1 65.31 12 SER B N 1
ATOM 6186 C CA . SER B 1 12 ? -30.438 49.938 33.469 1 65.31 12 SER B CA 1
ATOM 6187 C C . SER B 1 12 ? -30.422 51.312 32.812 1 65.31 12 SER B C 1
ATOM 6189 O O . SER B 1 12 ? -30.281 51.438 31.594 1 65.31 12 SER B O 1
ATOM 6191 N N . CYS B 1 13 ? -30.719 52.469 33.469 1 67.06 13 CYS B N 1
ATOM 6192 C CA . CYS B 1 13 ? -30.859 53.812 32.875 1 67.06 13 CYS B CA 1
ATOM 6193 C C . CYS B 1 13 ? -29.5 54.438 32.562 1 67.06 13 CYS B C 1
ATOM 6195 O O . CYS B 1 13 ? -28.5 54.031 33.156 1 67.06 13 CYS B O 1
ATOM 6197 N N . ASN B 1 14 ? -29.203 55.312 31.594 1 71.06 14 ASN B N 1
ATOM 6198 C CA . ASN B 1 14 ? -27.969 55.844 31.062 1 71.06 14 ASN B CA 1
ATOM 6199 C C . ASN B 1 14 ? -27.188 56.625 32.156 1 71.06 14 ASN B C 1
ATOM 6201 O O . ASN B 1 14 ? -25.953 56.625 32.156 1 71.06 14 ASN B O 1
ATOM 6205 N N . HIS B 1 15 ? -27.922 57.281 33.031 1 68.88 15 HIS B N 1
ATOM 6206 C CA . HIS B 1 15 ? -27.312 58.125 34.062 1 68.88 15 HIS B CA 1
ATOM 6207 C C . HIS B 1 15 ? -26.562 57.281 35.094 1 68.88 15 HIS B C 1
ATOM 6209 O O . HIS B 1 15 ? -25.438 57.625 35.5 1 68.88 15 HIS B O 1
ATOM 6215 N N . CYS B 1 16 ? -27.219 56.312 35.594 1 67.69 16 CYS B N 1
ATOM 6216 C CA . CYS B 1 16 ? -26.625 55.469 36.625 1 67.69 16 CYS B CA 1
ATOM 6217 C C . CYS B 1 16 ? -25.359 54.781 36.125 1 67.69 16 CYS B C 1
ATOM 6219 O O . CYS B 1 16 ? -24.406 54.594 36.875 1 67.69 16 CYS B O 1
ATOM 6221 N N . GLN B 1 17 ? -25.359 54.562 34.781 1 65.38 17 GLN B N 1
ATOM 6222 C CA . GLN B 1 17 ? -24.219 53.938 34.125 1 65.38 17 GLN B CA 1
ATOM 6223 C C . GLN B 1 17 ? -23.016 54.875 34.125 1 65.38 17 GLN B C 1
ATOM 6225 O O . GLN B 1 17 ? -21.891 54.438 34.406 1 65.38 17 GLN B O 1
ATOM 6230 N N . ARG B 1 18 ? -23.25 56 33.625 1 65.94 18 ARG B N 1
ATOM 6231 C CA . ARG B 1 18 ? -22.156 56.969 33.469 1 65.94 18 ARG B CA 1
ATOM 6232 C C . ARG B 1 18 ? -21.516 57.281 34.812 1 65.94 18 ARG B C 1
ATOM 6234 O O . ARG B 1 18 ? -20.297 57.5 34.906 1 65.94 18 ARG B O 1
ATOM 6241 N N . SER B 1 19 ? -22.359 57.312 35.844 1 65.94 19 SER B N 1
ATOM 6242 C CA . SER B 1 19 ? -21.859 57.688 37.156 1 65.94 19 SER B CA 1
ATOM 6243 C C . SER B 1 19 ? -21.484 56.438 37.969 1 65.94 19 SER B C 1
ATOM 6245 O O . SER B 1 19 ? -21.156 56.531 39.156 1 65.94 19 SER B O 1
ATOM 6247 N N . LYS B 1 20 ? -21.438 55.375 37.5 1 61.12 20 LYS B N 1
ATOM 6248 C CA . LYS B 1 20 ? -21.031 54.062 37.969 1 61.12 20 LYS B CA 1
ATOM 6249 C C . LYS B 1 20 ? -21.719 53.719 39.281 1 61.12 20 LYS B C 1
ATOM 6251 O O . LYS B 1 20 ? -21.094 53.219 40.219 1 61.12 20 LYS B O 1
ATOM 6256 N N . LEU B 1 21 ? -22.969 54.125 39.25 1 67.62 21 LEU B N 1
ATOM 6257 C CA . LEU B 1 21 ? -23.719 53.875 40.469 1 67.62 21 LEU B CA 1
ATOM 6258 C C . LEU B 1 21 ? -24.719 52.75 40.281 1 67.62 21 LEU B C 1
ATOM 6260 O O . LEU B 1 21 ? -25.141 52.469 39.156 1 67.62 21 LEU B O 1
ATOM 6264 N N . ARG B 1 22 ? -25.188 52.125 41.188 1 69.56 22 ARG B N 1
ATOM 6265 C CA . ARG B 1 22 ? -26.078 50.969 41.188 1 69.56 22 ARG B CA 1
ATOM 6266 C C . ARG B 1 22 ? -27.5 51.406 40.812 1 69.56 22 ARG B C 1
ATOM 6268 O O . ARG B 1 22 ? -28.172 52.094 41.562 1 69.56 22 ARG B O 1
ATOM 6275 N N . CYS B 1 23 ? -28.031 51.094 39.438 1 62.47 23 CYS B N 1
ATOM 6276 C CA . CYS B 1 23 ? -29.281 51.562 38.844 1 62.47 23 CYS B CA 1
ATOM 6277 C C . CYS B 1 23 ? -30.438 50.625 39.188 1 62.47 23 CYS B C 1
ATOM 6279 O O . CYS B 1 23 ? -30.312 49.406 39.031 1 62.47 23 CYS B O 1
ATOM 6281 N N . SER B 1 24 ? -31.375 50.938 39.781 1 70.25 24 SER B N 1
ATOM 6282 C CA . SER B 1 24 ? -32.469 50.094 40.219 1 70.25 24 SER B CA 1
ATOM 6283 C C . SER B 1 24 ? -33.344 49.656 39.062 1 70.25 24 SER B C 1
ATOM 6285 O O . SER B 1 24 ? -34.188 48.781 39.188 1 70.25 24 SER B O 1
ATOM 6287 N N . GLY B 1 25 ? -33.125 50.094 37.688 1 64.94 25 GLY B N 1
ATOM 6288 C CA . GLY B 1 25 ? -33.781 49.812 36.406 1 64.94 25 GLY B CA 1
ATOM 6289 C C . GLY B 1 25 ? -35.25 50.094 36.406 1 64.94 25 GLY B C 1
ATOM 6290 O O . GLY B 1 25 ? -36 49.688 35.5 1 64.94 25 GLY B O 1
ATOM 6291 N N . THR B 1 26 ? -35.812 50.594 37.406 1 70.38 26 THR B N 1
ATOM 6292 C CA . THR B 1 26 ? -37.25 50.875 37.5 1 70.38 26 THR B CA 1
ATOM 6293 C C . THR B 1 26 ? -37.594 52.062 36.594 1 70.38 26 THR B C 1
ATOM 6295 O O . THR B 1 26 ? -36.875 53.062 36.562 1 70.38 26 THR B O 1
ATOM 6298 N N . ARG B 1 27 ? -38.406 51.812 35.594 1 65.69 27 ARG B N 1
ATOM 6299 C CA . ARG B 1 27 ? -38.906 52.906 34.75 1 65.69 27 ARG B CA 1
ATOM 6300 C C . ARG B 1 27 ? -40.062 53.656 35.375 1 65.69 27 ARG B C 1
ATOM 6302 O O . ARG B 1 27 ? -40.812 53.062 36.156 1 65.69 27 ARG B O 1
ATOM 6309 N N . PRO B 1 28 ? -39.906 54.75 35.062 1 64.69 28 PRO B N 1
ATOM 6310 C CA . PRO B 1 28 ? -39.094 55.562 34.156 1 64.69 28 PRO B CA 1
ATOM 6311 C C . PRO B 1 28 ? -37.844 56.125 34.812 1 64.69 28 PRO B C 1
ATOM 6313 O O . PRO B 1 28 ? -36.938 56.594 34.125 1 64.69 28 PRO B O 1
ATOM 6316 N N . GLN B 1 29 ? -37.906 56 36.094 1 68.94 29 GLN B N 1
ATOM 6317 C CA . GLN B 1 29 ? -36.812 56.562 36.875 1 68.94 29 GLN B CA 1
ATOM 6318 C C . GLN B 1 29 ? -36.25 55.562 37.875 1 68.94 29 GLN B C 1
ATOM 6320 O O . GLN B 1 29 ? -37 54.969 38.656 1 68.94 29 GLN B O 1
ATOM 6325 N N . CYS B 1 30 ? -35 55.375 37.75 1 69.69 30 CYS B N 1
ATOM 6326 C CA . CYS B 1 30 ? -34.438 54.375 38.625 1 69.69 30 CYS B CA 1
ATOM 6327 C C . CYS B 1 30 ? -34.156 54.938 40.031 1 69.69 30 CYS B C 1
ATOM 6329 O O . CYS B 1 30 ? -34.062 56.156 40.188 1 69.69 30 CYS B O 1
ATOM 6331 N N . SER B 1 31 ? -34.219 54.219 41.156 1 73.69 31 SER B N 1
ATOM 6332 C CA . SER B 1 31 ? -34.156 54.688 42.531 1 73.69 31 SER B CA 1
ATOM 6333 C C . SER B 1 31 ? -32.875 55.5 42.781 1 73.69 31 SER B C 1
ATOM 6335 O O . SER B 1 31 ? -32.875 56.406 43.594 1 73.69 31 SER B O 1
ATOM 6337 N N . THR B 1 32 ? -31.938 55.188 42.031 1 71.5 32 THR B N 1
ATOM 6338 C CA . THR B 1 32 ? -30.656 55.844 42.281 1 71.5 32 THR B CA 1
ATOM 6339 C C . THR B 1 32 ? -30.641 57.25 41.688 1 71.5 32 THR B C 1
ATOM 6341 O O . THR B 1 32 ? -30.156 58.188 42.312 1 71.5 32 THR B O 1
ATOM 6344 N N . CYS B 1 33 ? -31.062 57.312 40.5 1 67.81 33 CYS B N 1
ATOM 6345 C CA . CYS B 1 33 ? -31.141 58.625 39.875 1 67.81 33 CYS B CA 1
ATOM 6346 C C . CYS B 1 33 ? -32.062 59.562 40.625 1 67.81 33 CYS B C 1
ATOM 6348 O O . CYS B 1 33 ? -31.812 60.75 40.719 1 67.81 33 CYS B O 1
ATOM 6350 N N . VAL B 1 34 ? -33.125 59.062 41.281 1 73.06 34 VAL B N 1
ATOM 6351 C CA . VAL B 1 34 ? -34.062 59.812 42.125 1 73.06 34 VAL B CA 1
ATOM 6352 C C . VAL B 1 34 ? -33.281 60.438 43.312 1 73.06 34 VAL B C 1
ATOM 6354 O O . VAL B 1 34 ? -33.5 61.594 43.625 1 73.06 34 VAL B O 1
ATOM 6357 N N . ARG B 1 35 ? -32.531 59.688 44 1 70.69 35 ARG B N 1
ATOM 6358 C CA . ARG B 1 35 ? -31.828 60.125 45.219 1 70.69 35 ARG B CA 1
ATOM 6359 C C . ARG B 1 35 ? -30.828 61.219 44.875 1 70.69 35 ARG B C 1
ATOM 6361 O O . ARG B 1 35 ? -30.562 62.094 45.719 1 70.69 35 ARG B O 1
ATOM 6368 N N . ARG B 1 36 ? -30.125 61.062 43.844 1 68 36 ARG B N 1
ATOM 6369 C CA . ARG B 1 36 ? -29.047 62 43.5 1 68 36 ARG B CA 1
ATOM 6370 C C . ARG B 1 36 ? -29.578 63.219 42.75 1 68 36 ARG B C 1
ATOM 6372 O O . ARG B 1 36 ? -28.812 64.125 42.375 1 68 36 ARG B O 1
ATOM 6379 N N . GLY B 1 37 ? -30.844 63.562 42.375 1 68.38 37 GLY B N 1
ATOM 6380 C CA . GLY B 1 37 ? -31.578 64.625 41.688 1 68.38 37 GLY B CA 1
ATOM 6381 C C . GLY B 1 37 ? -31.406 64.625 40.188 1 68.38 37 GLY B C 1
ATOM 6382 O O . GLY B 1 37 ? -31.484 65.625 39.531 1 68.38 37 GLY B O 1
ATOM 6383 N N . ALA B 1 38 ? -30.781 63.5 39.719 1 58.12 38 ALA B N 1
ATOM 6384 C CA . ALA B 1 38 ? -30.453 63.438 38.281 1 58.12 38 ALA B CA 1
ATOM 6385 C C . ALA B 1 38 ? -31.578 62.812 37.5 1 58.12 38 ALA B C 1
ATOM 6387 O O . ALA B 1 38 ? -32.344 62 38.031 1 58.12 38 ALA B O 1
ATOM 6388 N N . ALA B 1 39 ? -32.094 63.188 36.281 1 66.12 39 ALA B N 1
ATOM 6389 C CA . ALA B 1 39 ? -33.156 62.625 35.469 1 66.12 39 ALA B CA 1
ATOM 6390 C C . ALA B 1 39 ? -32.688 61.344 34.781 1 66.12 39 ALA B C 1
ATOM 6392 O O . ALA B 1 39 ? -31.625 61.312 34.188 1 66.12 39 ALA B O 1
ATOM 6393 N N . CYS B 1 40 ? -33.219 60.094 34.906 1 59.75 40 CYS B N 1
ATOM 6394 C CA . CYS B 1 40 ? -32.906 58.812 34.25 1 59.75 40 CYS B CA 1
ATOM 6395 C C . CYS B 1 40 ? -33.094 58.938 32.75 1 59.75 40 CYS B C 1
ATOM 6397 O O . CYS B 1 40 ? -34.062 59.531 32.281 1 59.75 40 CYS B O 1
ATOM 6399 N N . GLU B 1 41 ? -32.188 59.062 31.797 1 59.03 41 GLU B N 1
ATOM 6400 C CA . GLU B 1 41 ? -32.375 58.969 30.344 1 59.03 41 GLU B CA 1
ATOM 6401 C C . GLU B 1 41 ? -32.375 57.531 29.859 1 59.03 41 GLU B C 1
ATOM 6403 O O . GLU B 1 41 ? -31.453 56.781 30.141 1 59.03 41 GLU B O 1
ATOM 6408 N N . TYR B 1 42 ? -33.375 56.875 29.531 1 53.81 42 TYR B N 1
ATOM 6409 C CA . TYR B 1 42 ? -33.531 55.562 28.875 1 53.81 42 TYR B CA 1
ATOM 6410 C C . TYR B 1 42 ? -33.594 55.75 27.359 1 53.81 42 TYR B C 1
ATOM 6412 O O . TYR B 1 42 ? -34.031 56.781 26.859 1 53.81 42 TYR B O 1
ATOM 6420 N N . PRO B 1 43 ? -33 54.969 26.312 1 39.22 43 PRO B N 1
ATOM 6421 C CA . PRO B 1 43 ? -33.125 55.344 24.906 1 39.22 43 PRO B CA 1
ATOM 6422 C C . PRO B 1 43 ? -34.562 55.656 24.5 1 39.22 43 PRO B C 1
ATOM 6424 O O . PRO B 1 43 ? -35.5 55 24.984 1 39.22 43 PRO B O 1
ATOM 6427 N N . SER B 1 44 ? -34.75 56.875 23.734 1 32.38 44 SER B N 1
ATOM 6428 C CA . SER B 1 44 ? -35.969 57.625 23.406 1 32.38 44 SER B CA 1
ATOM 6429 C C . SER B 1 44 ? -36.844 56.875 22.422 1 32.38 44 SER B C 1
ATOM 6431 O O . SER B 1 44 ? -36.375 56.281 21.453 1 32.38 44 SER B O 1
ATOM 6433 N N . ARG B 1 45 ? -38 56.438 22.578 1 29.5 45 ARG B N 1
ATOM 6434 C CA . ARG B 1 45 ? -39.094 56.125 21.656 1 29.5 45 ARG B CA 1
ATOM 6435 C C . ARG B 1 45 ? -39.312 57.281 20.672 1 29.5 45 ARG B C 1
ATOM 6437 O O . ARG B 1 45 ? -40.188 57.219 19.812 1 29.5 45 ARG B O 1
ATOM 6444 N N . LEU B 1 46 ? -38.719 58.625 20.562 1 21.55 46 LEU B N 1
ATOM 6445 C CA . LEU B 1 46 ? -39.531 59.844 20.438 1 21.55 46 LEU B CA 1
ATOM 6446 C C . LEU B 1 46 ? -40.125 59.938 19.047 1 21.55 46 LEU B C 1
ATOM 6448 O O . LEU B 1 46 ? -39.656 59.344 18.094 1 21.55 46 LEU B O 1
ATOM 6452 N N . MET B 1 47 ? -40.656 61.344 18.5 1 19.38 47 MET B N 1
ATOM 6453 C CA . MET B 1 47 ? -41.875 62.156 18.406 1 19.38 47 MET B CA 1
ATOM 6454 C C . MET B 1 47 ? -42.219 62.406 16.938 1 19.38 47 MET B C 1
ATOM 6456 O O . MET B 1 47 ? -41.406 62.188 16.047 1 19.38 47 MET B O 1
ATOM 6460 N N . SER B 1 48 ? -42.906 63.75 16.688 1 17.34 48 SER B N 1
ATOM 6461 C CA . SER B 1 48 ? -43.938 64.625 16.109 1 17.34 48 SER B CA 1
ATOM 6462 C C . SER B 1 48 ? -43.375 65.375 14.914 1 17.34 48 SER B C 1
ATOM 6464 O O . SER B 1 48 ? -44.156 65.938 14.133 1 17.34 48 SER B O 1
ATOM 6466 N N . PRO B 1 49 ? -42.25 66.062 14.656 1 18.11 49 PRO B N 1
ATOM 6467 C CA . PRO B 1 49 ? -42.531 67.438 14.258 1 18.11 49 PRO B CA 1
ATOM 6468 C C . PRO B 1 49 ? -43.188 67.562 12.891 1 18.11 49 PRO B C 1
ATOM 6470 O O . PRO B 1 49 ? -43.125 66.625 12.102 1 18.11 49 PRO B O 1
ATOM 6473 N N . THR B 1 50 ? -43.688 68.938 12.547 1 18.17 50 THR B N 1
ATOM 6474 C CA . THR B 1 50 ? -44.594 69.812 11.789 1 18.17 50 THR B CA 1
ATOM 6475 C C . THR B 1 50 ? -44.094 69.938 10.344 1 18.17 50 THR B C 1
ATOM 6477 O O . THR B 1 50 ? -44.875 69.625 9.406 1 18.17 50 THR B O 1
ATOM 6480 N N . PRO B 1 51 ? -43.969 71.438 9.922 1 17.12 51 PRO B N 1
ATOM 6481 C CA . PRO B 1 51 ? -44.469 72.25 8.805 1 17.12 51 PRO B CA 1
ATOM 6482 C C . PRO B 1 51 ? -43.531 72.188 7.598 1 17.12 51 PRO B C 1
ATOM 6484 O O . PRO B 1 51 ? -43.969 72 6.473 1 17.12 51 PRO B O 1
ATOM 6487 N N . GLY B 1 52 ? -42.375 73.188 7.59 1 16 52 GLY B N 1
ATOM 6488 C CA . GLY B 1 52 ? -42.406 74.375 6.711 1 16 52 GLY B CA 1
ATOM 6489 C C . GLY B 1 52 ? -42.031 74 5.281 1 16 52 GLY B C 1
ATOM 6490 O O . GLY B 1 52 ? -41.594 72.875 4.988 1 16 52 GLY B O 1
ATOM 6491 N N . ASP B 1 53 ? -41.156 75.125 4.652 1 16.3 53 ASP B N 1
ATOM 6492 C CA . ASP B 1 53 ? -41.25 76.062 3.533 1 16.3 53 ASP B CA 1
ATOM 6493 C C . ASP B 1 53 ? -40.594 75.5 2.277 1 16.3 53 ASP B C 1
ATOM 6495 O O . ASP B 1 53 ? -39.812 74.562 2.361 1 16.3 53 ASP B O 1
ATOM 6499 N N . PRO B 1 54 ? -40.125 76.625 1.345 1 16.16 54 PRO B N 1
ATOM 6500 C CA . PRO B 1 54 ? -40.375 76.938 -0.054 1 16.16 54 PRO B CA 1
ATOM 6501 C C . PRO B 1 54 ? -39.375 76.312 -1.016 1 16.16 54 PRO B C 1
ATOM 6503 O O . PRO B 1 54 ? -39.75 75.625 -1.957 1 16.16 54 PRO B O 1
ATOM 6506 N N . SER B 1 55 ? -38.094 77.188 -1.212 1 16.03 55 SER B N 1
ATOM 6507 C CA . SER B 1 55 ? -37.844 77.938 -2.438 1 16.03 55 SER B CA 1
ATOM 6508 C C . SER B 1 55 ? -37.188 77.062 -3.494 1 16.03 55 SER B C 1
ATOM 6510 O O . SER B 1 55 ? -36.531 76.062 -3.168 1 16.03 55 SER B O 1
ATOM 6512 N N . PRO B 1 56 ? -36.938 77.812 -4.762 1 16.02 56 PRO B N 1
ATOM 6513 C CA . PRO B 1 56 ? -37.062 77.562 -6.207 1 16.02 56 PRO B CA 1
ATOM 6514 C C . PRO B 1 56 ? -35.812 76.938 -6.812 1 16.02 56 PRO B C 1
ATOM 6516 O O . PRO B 1 56 ? -35.906 75.938 -7.543 1 16.02 56 PRO B O 1
ATOM 6519 N N . ASP B 1 57 ? -34.594 77.812 -6.781 1 15.41 57 ASP B N 1
ATOM 6520 C CA . ASP B 1 57 ? -34.125 78.5 -7.973 1 15.41 57 ASP B CA 1
ATOM 6521 C C . ASP B 1 57 ? -33.219 77.625 -8.82 1 15.41 57 ASP B C 1
ATOM 6523 O O . ASP B 1 57 ? -32.719 76.625 -8.336 1 15.41 57 ASP B O 1
ATOM 6527 N N . SER B 1 58 ? -32.125 78.375 -9.453 1 15.61 58 SER B N 1
ATOM 6528 C CA . SER B 1 58 ? -31.75 78.75 -10.805 1 15.61 58 SER B CA 1
ATOM 6529 C C . SER B 1 58 ? -30.688 77.812 -11.391 1 15.61 58 SER B C 1
ATOM 6531 O O . SER B 1 58 ? -30.891 77.25 -12.453 1 15.61 58 SER B O 1
ATOM 6533 N N . ASP B 1 59 ? -29.406 78.375 -11.609 1 15.12 59 ASP B N 1
ATOM 6534 C CA . ASP B 1 59 ? -28.797 78.875 -12.852 1 15.12 59 ASP B CA 1
ATOM 6535 C C . ASP B 1 59 ? -27.797 77.812 -13.398 1 15.12 59 ASP B C 1
ATOM 6537 O O . ASP B 1 59 ? -27.969 77.312 -14.5 1 15.12 59 ASP B O 1
ATOM 6541 N N . ASP B 1 60 ? -26.453 78.188 -13.266 1 15.91 60 ASP B N 1
ATOM 6542 C CA . ASP B 1 60 ? -25.562 78.688 -14.312 1 15.91 60 ASP B CA 1
ATOM 6543 C C . ASP B 1 60 ? -24.688 77.562 -14.867 1 15.91 60 ASP B C 1
ATOM 6545 O O . ASP B 1 60 ? -24.562 76.5 -14.234 1 15.91 60 ASP B O 1
ATOM 6549 N N . HIS B 1 61 ? -23.578 77.875 -15.594 1 15.26 61 HIS B N 1
ATOM 6550 C CA . HIS B 1 61 ? -23.047 77.875 -16.953 1 15.26 61 HIS B CA 1
ATOM 6551 C C . HIS B 1 61 ? -22 76.75 -17.125 1 15.26 61 HIS B C 1
ATOM 6553 O O . HIS B 1 61 ? -22.094 75.938 -18.031 1 15.26 61 HIS B O 1
ATOM 6559 N N . PRO B 1 62 ? -20.703 77 -16.578 1 16.92 62 PRO B N 1
ATOM 6560 C CA . PRO B 1 62 ? -19.672 77.312 -17.594 1 16.92 62 PRO B CA 1
ATOM 6561 C C . PRO B 1 62 ? -18.984 76 -18.094 1 16.92 62 PRO B C 1
ATOM 6563 O O . PRO B 1 62 ? -19.094 74.938 -17.469 1 16.92 62 PRO B O 1
ATOM 6566 N N . GLN B 1 63 ? -17.906 76.125 -18.953 1 15.08 63 GLN B N 1
ATOM 6567 C CA . GLN B 1 63 ? -17.312 75.875 -20.266 1 15.08 63 GLN B CA 1
ATOM 6568 C C . GLN B 1 63 ? -16.219 74.812 -20.156 1 15.08 63 GLN B C 1
ATOM 6570 O O . GLN B 1 63 ? -15.719 74.312 -21.172 1 15.08 63 GLN B O 1
ATOM 6575 N N . ALA B 1 64 ? -15.922 74.375 -18.906 1 16.05 64 ALA B N 1
ATOM 6576 C CA . ALA B 1 64 ? -14.469 74.312 -18.75 1 16.05 64 ALA B CA 1
ATOM 6577 C C . ALA B 1 64 ? -13.852 73.312 -19.703 1 16.05 64 ALA B C 1
ATOM 6579 O O . ALA B 1 64 ? -14.375 72.188 -19.875 1 16.05 64 ALA B O 1
ATOM 6580 N N . ASP B 1 65 ? -12.875 73.688 -20.484 1 15.92 65 ASP B N 1
ATOM 6581 C CA . ASP B 1 65 ? -12.078 73.625 -21.703 1 15.92 65 ASP B CA 1
ATOM 6582 C C . ASP B 1 65 ? -11.289 72.312 -21.766 1 15.92 65 ASP B C 1
ATOM 6584 O O . ASP B 1 65 ? -10.742 71.875 -20.75 1 15.92 65 ASP B O 1
ATOM 6588 N N . CYS B 1 66 ? -11.57 71.438 -22.719 1 16.34 66 CYS B N 1
ATOM 6589 C CA . CYS B 1 66 ? -11.477 70.062 -23.141 1 16.34 66 CYS B CA 1
ATOM 6590 C C . CYS B 1 66 ? -10.023 69.625 -23.219 1 16.34 66 CYS B C 1
ATOM 6592 O O . CYS B 1 66 ? -9.727 68.438 -23.016 1 16.34 66 CYS B O 1
ATOM 6594 N N . PHE B 1 67 ? -9.164 70.562 -23.781 1 15.31 67 PHE B N 1
ATOM 6595 C CA . PHE B 1 67 ? -8.547 70.062 -25 1 15.31 67 PHE B CA 1
ATOM 6596 C C . PHE B 1 67 ? -7.395 69.125 -24.703 1 15.31 67 PHE B C 1
ATOM 6598 O O . PHE B 1 67 ? -7.367 68 -25.188 1 15.31 67 PHE B O 1
ATOM 6605 N N . THR B 1 68 ? -6.215 69.688 -24.312 1 16.06 68 THR B N 1
ATOM 6606 C CA . THR B 1 68 ? -5.078 69.688 -25.234 1 16.06 68 THR B CA 1
ATOM 6607 C C . THR B 1 68 ? -4.059 68.625 -24.859 1 16.06 68 THR B C 1
ATOM 6609 O O . THR B 1 68 ? -3.445 68.688 -23.797 1 16.06 68 THR B O 1
ATOM 6612 N N . PRO B 1 69 ? -4.258 67.438 -25.031 1 17.11 69 PRO B N 1
ATOM 6613 C CA . PRO B 1 69 ? -3.486 66.375 -24.391 1 17.11 69 PRO B CA 1
ATOM 6614 C C . PRO B 1 69 ? -2.014 66.375 -24.797 1 17.11 69 PRO B C 1
ATOM 6616 O O . PRO B 1 69 ? -1.689 66.125 -25.969 1 17.11 69 PRO B O 1
ATOM 6619 N N . PRO B 1 70 ? -1.213 67.312 -24.438 1 15.26 70 PRO B N 1
ATOM 6620 C CA . PRO B 1 70 ? -0.029 67.688 -25.219 1 15.26 70 PRO B CA 1
ATOM 6621 C C . PRO B 1 70 ? 0.981 66.5 -25.312 1 15.26 70 PRO B C 1
ATOM 6623 O O . PRO B 1 70 ? 1.93 66.625 -26.094 1 15.26 70 PRO B O 1
ATOM 6626 N N . ALA B 1 71 ? 0.95 65.562 -24.438 1 16.62 71 ALA B N 1
ATOM 6627 C CA . ALA B 1 71 ? 2.244 65.25 -23.844 1 16.62 71 ALA B CA 1
ATOM 6628 C C . ALA B 1 71 ? 3.205 64.688 -24.875 1 16.62 71 ALA B C 1
ATOM 6630 O O . ALA B 1 71 ? 2.842 63.75 -25.609 1 16.62 71 ALA B O 1
ATOM 6631 N N . ASP B 1 72 ? 4.137 65.438 -25.25 1 16.03 72 ASP B N 1
ATOM 6632 C CA . ASP B 1 72 ? 5.203 65.5 -26.234 1 16.03 72 ASP B CA 1
ATOM 6633 C C . ASP B 1 72 ? 6.152 64.312 -26.125 1 16.03 72 ASP B C 1
ATOM 6635 O O . ASP B 1 72 ? 7 64.25 -25.234 1 16.03 72 ASP B O 1
ATOM 6639 N N . PHE B 1 73 ? 5.68 63.156 -26.109 1 15.97 73 PHE B N 1
ATOM 6640 C CA . PHE B 1 73 ? 6.504 62 -25.75 1 15.97 73 PHE B CA 1
ATOM 6641 C C . PHE B 1 73 ? 7.684 61.844 -26.703 1 15.97 73 PHE B C 1
ATOM 6643 O O . PHE B 1 73 ? 7.516 61.406 -27.844 1 15.97 73 PHE B O 1
ATOM 6650 N N . SER B 1 74 ? 8.484 62.875 -26.688 1 15.25 74 SER B N 1
ATOM 6651 C CA . SER B 1 74 ? 9.547 62.906 -27.688 1 15.25 74 SER B CA 1
ATOM 6652 C C . SER B 1 74 ? 10.359 61.594 -27.656 1 15.25 74 SER B C 1
ATOM 6654 O O . SER B 1 74 ? 10.711 61.094 -26.594 1 15.25 74 SER B O 1
ATOM 6656 N N . GLU B 1 75 ? 10.258 60.875 -28.672 1 16.42 75 GLU B N 1
ATOM 6657 C CA . GLU B 1 75 ? 10.711 59.562 -29.156 1 16.42 75 GLU B CA 1
ATOM 6658 C C . GLU B 1 75 ? 12.227 59.531 -29.297 1 16.42 75 GLU B C 1
ATOM 6660 O O . GLU B 1 75 ? 12.781 58.594 -29.859 1 16.42 75 GLU B O 1
ATOM 6665 N N . GLY B 1 76 ? 12.812 60.344 -28.297 1 15.09 76 GLY B N 1
ATOM 6666 C CA . GLY B 1 76 ? 14.148 60.5 -28.859 1 15.09 76 GLY B CA 1
ATOM 6667 C C . GLY B 1 76 ? 14.758 59.188 -29.297 1 15.09 76 GLY B C 1
ATOM 6668 O O . GLY B 1 76 ? 14.281 58.094 -28.922 1 15.09 76 GLY B O 1
ATOM 6669 N N . ALA B 1 77 ? 15.789 59.438 -30.078 1 16.44 77 ALA B N 1
ATOM 6670 C CA . ALA B 1 77 ? 16.656 58.938 -31.141 1 16.44 77 ALA B CA 1
ATOM 6671 C C . ALA B 1 77 ? 17.594 57.844 -30.625 1 16.44 77 ALA B C 1
ATOM 6673 O O . ALA B 1 77 ? 18.141 57.969 -29.516 1 16.44 77 ALA B O 1
ATOM 6674 N N . ALA B 1 78 ? 17.5 56.75 -31.172 1 16.58 78 ALA B N 1
ATOM 6675 C CA . ALA B 1 78 ? 17.891 55.344 -31.219 1 16.58 78 ALA B CA 1
ATOM 6676 C C . ALA B 1 78 ? 19.391 55.188 -31.344 1 16.58 78 ALA B C 1
ATOM 6678 O O . ALA B 1 78 ? 19.891 54.094 -31.609 1 16.58 78 ALA B O 1
ATOM 6679 N N . SER B 1 79 ? 20.125 56.125 -30.703 1 14.95 79 SER B N 1
ATOM 6680 C CA . SER B 1 79 ? 21.438 56.156 -31.344 1 14.95 79 SER B CA 1
ATOM 6681 C C . SER B 1 79 ? 22.203 54.875 -31.109 1 14.95 79 SER B C 1
ATOM 6683 O O . SER B 1 79 ? 23.391 54.781 -31.406 1 14.95 79 SER B O 1
ATOM 6685 N N . LEU B 1 80 ? 21.594 54 -30.422 1 14.99 80 LEU B N 1
ATOM 6686 C CA . LEU B 1 80 ? 22.625 53.156 -29.875 1 14.99 80 LEU B CA 1
ATOM 6687 C C . LEU B 1 80 ? 23.562 52.656 -30.969 1 14.99 80 LEU B C 1
ATOM 6689 O O . LEU B 1 80 ? 23.109 52.156 -32 1 14.99 80 LEU B O 1
ATOM 6693 N N . ASP B 1 81 ? 24.734 53 -30.875 1 15.61 81 ASP B N 1
ATOM 6694 C CA . ASP B 1 81 ? 26.031 52.906 -31.547 1 15.61 81 ASP B CA 1
ATOM 6695 C C . ASP B 1 81 ? 26.391 51.469 -31.844 1 15.61 81 ASP B C 1
ATOM 6697 O O . ASP B 1 81 ? 26 50.562 -31.094 1 15.61 81 ASP B O 1
ATOM 6701 N N . GLY B 1 82 ? 27 51.219 -33 1 15.95 82 GLY B N 1
ATOM 6702 C CA . GLY B 1 82 ? 27.391 50.281 -34.031 1 15.95 82 GLY B CA 1
ATOM 6703 C C . GLY B 1 82 ? 28.438 49.281 -33.594 1 15.95 82 GLY B C 1
ATOM 6704 O O . GLY B 1 82 ? 29.391 49.625 -32.906 1 15.95 82 GLY B O 1
ATOM 6705 N N . GLN B 1 83 ? 27.828 48.156 -33.156 1 14.99 83 GLN B N 1
ATOM 6706 C CA . GLN B 1 83 ? 28.5 46.875 -32.969 1 14.99 83 GLN B CA 1
ATOM 6707 C C . GLN B 1 83 ? 29.5 46.625 -34.094 1 14.99 83 GLN B C 1
ATOM 6709 O O . GLN B 1 83 ? 29.109 46.469 -35.25 1 14.99 83 GLN B O 1
ATOM 6714 N N . GLN B 1 84 ? 30.641 47.062 -33.844 1 14.66 84 GLN B N 1
ATOM 6715 C CA . GLN B 1 84 ? 31.828 47.031 -34.688 1 14.66 84 GLN B CA 1
ATOM 6716 C C . GLN B 1 84 ? 32.094 45.625 -35.188 1 14.66 84 GLN B C 1
ATOM 6718 O O . GLN B 1 84 ? 31.531 44.656 -34.688 1 14.66 84 GLN B O 1
ATOM 6723 N N . GLU B 1 85 ? 33.469 45.344 -35.25 1 14.99 85 GLU B N 1
ATOM 6724 C CA . GLU B 1 85 ? 34.469 44.844 -36.219 1 14.99 85 GLU B CA 1
ATOM 6725 C C . GLU B 1 85 ? 34.656 43.344 -36.094 1 14.99 85 GLU B C 1
ATOM 6727 O O . GLU B 1 85 ? 34.688 42.812 -35 1 14.99 85 GLU B O 1
ATOM 6732 N N . ALA B 1 86 ? 34.5 42.562 -37.188 1 15.38 86 ALA B N 1
ATOM 6733 C CA . ALA B 1 86 ? 34.531 41.25 -37.844 1 15.38 86 ALA B CA 1
ATOM 6734 C C . ALA B 1 86 ? 35.812 40.5 -37.531 1 15.38 86 ALA B C 1
ATOM 6736 O O . ALA B 1 86 ? 35.781 39.312 -37.219 1 15.38 86 ALA B O 1
ATOM 6737 N N . ALA B 1 87 ? 36.938 40.875 -38.219 1 15.26 87 ALA B N 1
ATOM 6738 C CA . ALA B 1 87 ? 37.594 40.031 -39.188 1 15.26 87 ALA B CA 1
ATOM 6739 C C . ALA B 1 87 ? 38.625 39.094 -38.531 1 15.26 87 ALA B C 1
ATOM 6741 O O . ALA B 1 87 ? 39.094 38.156 -39.125 1 15.26 87 ALA B O 1
ATOM 6742 N N . GLN B 1 88 ? 39.156 39.375 -37.25 1 14.79 88 GLN B N 1
ATOM 6743 C CA . GLN B 1 88 ? 40.594 39.25 -37.5 1 14.79 88 GLN B CA 1
ATOM 6744 C C . GLN B 1 88 ? 40.969 37.812 -37.781 1 14.79 88 GLN B C 1
ATOM 6746 O O . GLN B 1 88 ? 40.25 36.875 -37.469 1 14.79 88 GLN B O 1
ATOM 6751 N N . GLY B 1 89 ? 42.344 37.562 -37.812 1 15.02 89 GLY B N 1
ATOM 6752 C CA . GLY B 1 89 ? 43.469 36.969 -38.531 1 15.02 89 GLY B CA 1
ATOM 6753 C C . GLY B 1 89 ? 43.781 35.562 -38.156 1 15.02 89 GLY B C 1
ATOM 6754 O O . GLY B 1 89 ? 43.75 34.656 -38.969 1 15.02 89 GLY B O 1
ATOM 6755 N N . PRO B 1 90 ? 44.594 35.219 -36.938 1 14.84 90 PRO B N 1
ATOM 6756 C CA . PRO B 1 90 ? 45.875 34.625 -37.281 1 14.84 90 PRO B CA 1
ATOM 6757 C C . PRO B 1 90 ? 45.781 33.094 -37.469 1 14.84 90 PRO B C 1
ATOM 6759 O O . PRO B 1 90 ? 44.75 32.5 -37.188 1 14.84 90 PRO B O 1
ATOM 6762 N N . SER B 1 91 ? 46.844 32.312 -36.719 1 15.21 91 SER B N 1
ATOM 6763 C CA . SER B 1 91 ? 48.094 31.641 -37.062 1 15.21 91 SER B CA 1
ATOM 6764 C C . SER B 1 91 ? 47.938 30.141 -36.969 1 15.21 91 SER B C 1
ATOM 6766 O O . SER B 1 91 ? 47.031 29.641 -36.312 1 15.21 91 SER B O 1
ATOM 6768 N N . PRO B 1 92 ? 49.094 29.312 -37.125 1 15.72 92 PRO B N 1
ATOM 6769 C CA . PRO B 1 92 ? 49.656 28.109 -37.719 1 15.72 92 PRO B CA 1
ATOM 6770 C C . PRO B 1 92 ? 49.625 26.906 -36.781 1 15.72 92 PRO B C 1
ATOM 6772 O O . PRO B 1 92 ? 49.375 25.781 -37.219 1 15.72 92 PRO B O 1
ATOM 6775 N N . SER B 1 93 ? 49.969 26.953 -35.375 1 14.99 93 SER B N 1
ATOM 6776 C CA . SER B 1 93 ? 51.156 26.125 -35.094 1 14.99 93 SER B CA 1
ATOM 6777 C C . SER B 1 93 ? 50.781 24.656 -35.031 1 14.99 93 SER B C 1
ATOM 6779 O O . SER B 1 93 ? 49.625 24.312 -34.781 1 14.99 93 SER B O 1
ATOM 6781 N N . SER B 1 94 ? 51.812 23.656 -35.062 1 15.95 94 SER B N 1
ATOM 6782 C CA . SER B 1 94 ? 52.438 22.422 -35.5 1 15.95 94 SER B CA 1
ATOM 6783 C C . SER B 1 94 ? 52.25 21.312 -34.469 1 15.95 94 SER B C 1
ATOM 6785 O O . SER B 1 94 ? 51.875 20.188 -34.844 1 15.95 94 SER B O 1
ATOM 6787 N N . GLU B 1 95 ? 52.812 21.344 -33.125 1 15.34 95 GLU B N 1
ATOM 6788 C CA . GLU B 1 95 ? 53.812 20.328 -32.781 1 15.34 95 GLU B CA 1
ATOM 6789 C C . GLU B 1 95 ? 53.125 19.062 -32.25 1 15.34 95 GLU B C 1
ATOM 6791 O O . GLU B 1 95 ? 53.406 17.969 -32.75 1 15.34 95 GLU B O 1
ATOM 6796 N N . LEU B 1 96 ? 53.156 18.859 -30.781 1 15.4 96 LEU B N 1
ATOM 6797 C CA . LEU B 1 96 ? 53.969 17.891 -30.078 1 15.4 96 LEU B CA 1
ATOM 6798 C C . LEU B 1 96 ? 53.188 16.609 -29.797 1 15.4 96 LEU B C 1
ATOM 6800 O O . LEU B 1 96 ? 52.031 16.672 -29.359 1 15.4 96 LEU B O 1
ATOM 6804 N N . PHE B 1 97 ? 53.594 15.305 -30.125 1 16.53 97 PHE B N 1
ATOM 6805 C CA . PHE B 1 97 ? 53.406 13.875 -30.344 1 16.53 97 PHE B CA 1
ATOM 6806 C C . PHE B 1 97 ? 53.25 13.148 -29.016 1 16.53 97 PHE B C 1
ATOM 6808 O O . PHE B 1 97 ? 52.438 12.234 -28.906 1 16.53 97 PHE B O 1
ATOM 6815 N N . THR B 1 98 ? 54.031 13.461 -27.812 1 15.88 98 THR B N 1
ATOM 6816 C CA . THR B 1 98 ? 54.844 12.391 -27.25 1 15.88 98 THR B CA 1
ATOM 6817 C C . THR B 1 98 ? 53.969 11.383 -26.516 1 15.88 98 THR B C 1
ATOM 6819 O O . THR B 1 98 ? 52.844 11.68 -26.141 1 15.88 98 THR B O 1
ATOM 6822 N N . SER B 1 99 ? 54.719 10.281 -25.609 1 16.5 99 SER B N 1
ATOM 6823 C CA . SER B 1 99 ? 55.062 8.906 -25.297 1 16.5 99 SER B CA 1
ATOM 6824 C C . SER B 1 99 ? 54.469 8.469 -23.969 1 16.5 99 SER B C 1
ATOM 6826 O O . SER B 1 99 ? 55.094 8.586 -22.906 1 16.5 99 SER B O 1
ATOM 6828 N N . ALA B 1 100 ? 53.25 8.742 -23.578 1 15.55 100 ALA B N 1
ATOM 6829 C CA . ALA B 1 100 ? 52.812 8.625 -22.203 1 15.55 100 ALA B CA 1
ATOM 6830 C C . ALA B 1 100 ? 52.938 7.188 -21.703 1 15.55 100 ALA B C 1
ATOM 6832 O O . ALA B 1 100 ? 52.375 6.266 -22.297 1 15.55 100 ALA B O 1
ATOM 6833 N N . SER B 1 101 ? 53.938 6.895 -20.734 1 15.78 101 SER B N 1
ATOM 6834 C CA . SER B 1 101 ? 54.688 5.844 -20.047 1 15.78 101 SER B CA 1
ATOM 6835 C C . SER B 1 101 ? 53.781 4.965 -19.203 1 15.78 101 SER B C 1
ATOM 6837 O O . SER B 1 101 ? 52.656 5.375 -18.844 1 15.78 101 SER B O 1
ATOM 6839 N N . SER B 1 102 ? 54.344 3.693 -18.531 1 17.3 102 SER B N 1
ATOM 6840 C CA . SER B 1 102 ? 54.344 2.26 -18.25 1 17.3 102 SER B CA 1
ATOM 6841 C C . SER B 1 102 ? 53.844 1.965 -16.844 1 17.3 102 SER B C 1
ATOM 6843 O O . SER B 1 102 ? 53.312 0.889 -16.578 1 17.3 102 SER B O 1
ATOM 6845 N N . LEU B 1 103 ? 54.062 2.783 -15.703 1 15.62 103 LEU B N 1
ATOM 6846 C CA . LEU B 1 103 ? 54.562 2.188 -14.453 1 15.62 103 LEU B CA 1
ATOM 6847 C C . LEU B 1 103 ? 53.375 1.594 -13.664 1 15.62 103 LEU B C 1
ATOM 6849 O O . LEU B 1 103 ? 52.438 2.297 -13.328 1 15.62 103 LEU B O 1
ATOM 6853 N N . LEU B 1 104 ? 53.062 0.214 -13.633 1 16.72 104 LEU B N 1
ATOM 6854 C CA . LEU B 1 104 ? 52.188 -0.778 -13.023 1 16.72 104 LEU B CA 1
ATOM 6855 C C . LEU B 1 104 ? 52.469 -0.938 -11.539 1 16.72 104 LEU B C 1
ATOM 6857 O O . LEU B 1 104 ? 51.938 -1.82 -10.883 1 16.72 104 LEU B O 1
ATOM 6861 N N . PRO B 1 105 ? 52.938 0.117 -10.711 1 16.02 105 PRO B N 1
ATOM 6862 C CA . PRO B 1 105 ? 53.594 -0.428 -9.516 1 16.02 105 PRO B CA 1
ATOM 6863 C C . PRO B 1 105 ? 52.688 -1.302 -8.68 1 16.02 105 PRO B C 1
ATOM 6865 O O . PRO B 1 105 ? 51.469 -1.175 -8.766 1 16.02 105 PRO B O 1
ATOM 6868 N N . SER B 1 106 ? 53.344 -2.375 -7.734 1 16.94 106 SER B N 1
ATOM 6869 C CA . SER B 1 106 ? 53.375 -3.566 -6.895 1 16.94 106 SER B CA 1
ATOM 6870 C C . SER B 1 106 ? 52.844 -3.256 -5.492 1 16.94 106 SER B C 1
ATOM 6872 O O . SER B 1 106 ? 52.531 -4.168 -4.719 1 16.94 106 SER B O 1
ATOM 6874 N N . ALA B 1 107 ? 53.031 -2.018 -4.836 1 16.25 107 ALA B N 1
ATOM 6875 C CA . ALA B 1 107 ? 53.375 -2.002 -3.418 1 16.25 107 ALA B CA 1
ATOM 6876 C C . ALA B 1 107 ? 52.156 -2.387 -2.561 1 16.25 107 ALA B C 1
ATOM 6878 O O . ALA B 1 107 ? 51.188 -1.647 -2.492 1 16.25 107 ALA B O 1
ATOM 6879 N N . PHE B 1 108 ? 51.844 -3.742 -2.254 1 17.27 108 PHE B N 1
ATOM 6880 C CA . PHE B 1 108 ? 50.938 -4.559 -1.438 1 17.27 108 PHE B CA 1
ATOM 6881 C C . PHE B 1 108 ? 51.188 -4.293 0.044 1 17.27 108 PHE B C 1
ATOM 6883 O O . PHE B 1 108 ? 50.594 -4.977 0.897 1 17.27 108 PHE B O 1
ATOM 6890 N N . THR B 1 109 ? 52.219 -3.379 0.467 1 16.44 109 THR B N 1
ATOM 6891 C CA . THR B 1 109 ? 52.844 -3.695 1.742 1 16.44 109 THR B CA 1
ATOM 6892 C C . THR B 1 109 ? 51.812 -3.779 2.855 1 16.44 109 THR B C 1
ATOM 6894 O O . THR B 1 109 ? 50.688 -3.301 2.699 1 16.44 109 THR B O 1
ATOM 6897 N N . SER B 1 110 ? 52.438 -3.986 4.273 1 17.53 110 SER B N 1
ATOM 6898 C CA . SER B 1 110 ? 52.531 -4.602 5.594 1 17.53 110 SER B CA 1
ATOM 6899 C C . SER B 1 110 ? 51.844 -3.758 6.652 1 17.53 110 SER B C 1
ATOM 6901 O O . SER B 1 110 ? 52.031 -3.971 7.852 1 17.53 110 SER B O 1
ATOM 6903 N N . LEU B 1 111 ? 51.062 -2.777 6.418 1 16.83 111 LEU B N 1
ATOM 6904 C CA . LEU B 1 111 ? 50.969 -1.851 7.539 1 16.83 111 LEU B CA 1
ATOM 6905 C C . LEU B 1 111 ? 50.562 -2.582 8.812 1 16.83 111 LEU B C 1
ATOM 6907 O O . LEU B 1 111 ? 49.562 -3.32 8.828 1 16.83 111 LEU B O 1
ATOM 6911 N N . ASN B 1 112 ? 51.531 -2.668 9.805 1 17.2 112 ASN B N 1
ATOM 6912 C CA . ASN B 1 112 ? 51.75 -3.15 11.164 1 17.2 112 ASN B CA 1
ATOM 6913 C C . ASN B 1 112 ? 50.719 -2.559 12.133 1 17.2 112 ASN B C 1
ATOM 6915 O O . ASN B 1 112 ? 50.781 -1.363 12.43 1 17.2 112 ASN B O 1
ATOM 6919 N N . CYS B 1 113 ? 49.5 -2.805 12.023 1 16.86 113 CYS B N 1
ATOM 6920 C CA . CYS B 1 113 ? 48.5 -2.49 13.031 1 16.86 113 CYS B CA 1
ATOM 6921 C C . CYS B 1 113 ? 48.969 -2.934 14.414 1 16.86 113 CYS B C 1
ATOM 6923 O O . CYS B 1 113 ? 48.906 -4.121 14.742 1 16.86 113 CYS B O 1
ATOM 6925 N N . GLU B 1 114 ? 50.156 -2.398 14.922 1 17.7 114 GLU B N 1
ATOM 6926 C CA . GLU B 1 114 ? 50.781 -2.736 16.203 1 17.7 114 GLU B CA 1
ATOM 6927 C C . GLU B 1 114 ? 49.75 -2.586 17.344 1 17.7 114 GLU B C 1
ATOM 6929 O O . GLU B 1 114 ? 49.625 -3.471 18.188 1 17.7 114 GLU B O 1
ATOM 6934 N N . GLY B 1 115 ? 49.594 -1.325 17.859 1 18 115 GLY B N 1
ATOM 6935 C CA . GLY B 1 115 ? 49.719 -1.011 19.266 1 18 115 GLY B CA 1
ATOM 6936 C C . GLY B 1 115 ? 48.562 -1.52 20.109 1 18 115 GLY B C 1
ATOM 6937 O O . GLY B 1 115 ? 47.375 -1.304 19.766 1 18 115 GLY B O 1
ATOM 6938 N N . GLY B 1 116 ? 48.656 -2.654 21 1 19.03 116 GLY B N 1
ATOM 6939 C CA . GLY B 1 116 ? 47.938 -3.518 21.922 1 19.03 116 GLY B CA 1
ATOM 6940 C C . GLY B 1 116 ? 47.406 -2.777 23.141 1 19.03 116 GLY B C 1
ATOM 6941 O O . GLY B 1 116 ? 46.969 -3.398 24.109 1 19.03 116 GLY B O 1
ATOM 6942 N N . SER B 1 117 ? 47.562 -1.376 23.234 1 17.72 117 SER B N 1
ATOM 6943 C CA . SER B 1 117 ? 47.656 -0.919 24.609 1 17.72 117 SER B CA 1
ATOM 6944 C C . SER B 1 117 ? 46.531 -1.48 25.469 1 17.72 117 SER B C 1
ATOM 6946 O O . SER B 1 117 ? 45.438 -1.817 24.953 1 17.72 117 SER B O 1
ATOM 6948 N N . ASN B 1 118 ? 46.812 -1.709 26.906 1 18.48 118 ASN B N 1
ATOM 6949 C CA . ASN B 1 118 ? 46.562 -2.283 28.219 1 18.48 118 ASN B CA 1
ATOM 6950 C C . ASN B 1 118 ? 45.406 -1.576 28.938 1 18.48 118 ASN B C 1
ATOM 6952 O O . ASN B 1 118 ? 45.625 -0.694 29.766 1 18.48 118 ASN B O 1
ATOM 6956 N N . PHE B 1 119 ? 44.469 -1.021 28.344 1 17.73 119 PHE B N 1
ATOM 6957 C CA . PHE B 1 119 ? 43.594 -0.231 29.219 1 17.73 119 PHE B CA 1
ATOM 6958 C C . PHE B 1 119 ? 43.156 -1.054 30.406 1 17.73 119 PHE B C 1
ATOM 6960 O O . PHE B 1 119 ? 42.594 -2.143 30.234 1 17.73 119 PHE B O 1
ATOM 6967 N N . SER B 1 120 ? 43.906 -0.925 31.469 1 18.08 120 SER B N 1
ATOM 6968 C CA . SER B 1 120 ? 43.75 -1.479 32.812 1 18.08 120 SER B CA 1
ATOM 6969 C C . SER B 1 120 ? 42.344 -1.268 33.344 1 18.08 120 SER B C 1
ATOM 6971 O O . SER B 1 120 ? 41.812 -0.164 33.25 1 18.08 120 SER B O 1
ATOM 6973 N N . ALA B 1 121 ? 41.688 -2.35 33.438 1 19.72 121 ALA B N 1
ATOM 6974 C CA . ALA B 1 121 ? 40.375 -2.605 34.031 1 19.72 121 ALA B CA 1
ATOM 6975 C C . ALA B 1 121 ? 40.281 -2.012 35.438 1 19.72 121 ALA B C 1
ATOM 6977 O O . ALA B 1 121 ? 41.156 -2.258 36.281 1 19.72 121 ALA B O 1
ATOM 6978 N N . PRO B 1 122 ? 39.938 -0.768 35.562 1 19.66 122 PRO B N 1
ATOM 6979 C CA . PRO B 1 122 ? 40 -0.302 36.969 1 19.66 122 PRO B CA 1
ATOM 6980 C C . PRO B 1 122 ? 39.562 -1.375 37.969 1 19.66 122 PRO B C 1
ATOM 6982 O O . PRO B 1 122 ? 38.812 -2.275 37.594 1 19.66 122 PRO B O 1
ATOM 6985 N N . THR B 1 123 ? 40.406 -1.726 38.969 1 21 123 THR B N 1
ATOM 6986 C CA . THR B 1 123 ? 40.5 -2.672 40.062 1 21 123 THR B CA 1
ATOM 6987 C C . THR B 1 123 ? 39.188 -2.635 40.906 1 21 123 THR B C 1
ATOM 6989 O O . THR B 1 123 ? 38.875 -3.59 41.625 1 21 123 THR B O 1
ATOM 6992 N N . GLY B 1 124 ? 38.75 -1.411 41.312 1 20.14 124 GLY B N 1
ATOM 6993 C CA . GLY B 1 124 ? 38.438 -1.268 42.719 1 20.14 124 GLY B CA 1
ATOM 6994 C C . GLY B 1 124 ? 37.344 -2.213 43.188 1 20.14 124 GLY B C 1
ATOM 6995 O O . GLY B 1 124 ? 37.531 -2.953 44.156 1 20.14 124 GLY B O 1
ATOM 6996 N N . LEU B 1 125 ? 36.094 -1.638 43.344 1 21.22 125 LEU B N 1
ATOM 6997 C CA . LEU B 1 125 ? 35.156 -2.008 44.438 1 21.22 125 LEU B CA 1
ATOM 6998 C C . LEU B 1 125 ? 34.656 -3.439 44.25 1 21.22 125 LEU B C 1
ATOM 7000 O O . LEU B 1 125 ? 34.344 -3.854 43.156 1 21.22 125 LEU B O 1
ATOM 7004 N N . GLU B 1 126 ? 35 -4.41 45.156 1 23.12 126 GLU B N 1
ATOM 7005 C CA . GLU B 1 126 ? 34.781 -5.801 45.531 1 23.12 126 GLU B CA 1
ATOM 7006 C C . GLU B 1 126 ? 33.281 -6.152 45.438 1 23.12 126 GLU B C 1
ATOM 7008 O O . GLU B 1 126 ? 32.875 -7.23 45.875 1 23.12 126 GLU B O 1
ATOM 7013 N N . GLN B 1 127 ? 32.406 -5.238 45.031 1 22.2 127 GLN B N 1
ATOM 7014 C CA . GLN B 1 127 ? 31.062 -5.5 45.5 1 22.2 127 GLN B CA 1
ATOM 7015 C C . GLN B 1 127 ? 30.609 -6.898 45.094 1 22.2 127 GLN B C 1
ATOM 7017 O O . GLN B 1 127 ? 30.922 -7.363 44 1 22.2 127 GLN B O 1
ATOM 7022 N N . ASN B 1 128 ? 30.266 -7.824 46.094 1 23.39 128 ASN B N 1
ATOM 7023 C CA . ASN B 1 128 ? 29.859 -9.227 46.188 1 23.39 128 ASN B CA 1
ATOM 7024 C C . ASN B 1 128 ? 28.875 -9.602 45.094 1 23.39 128 ASN B C 1
ATOM 7026 O O . ASN B 1 128 ? 27.781 -9.039 45 1 23.39 128 ASN B O 1
ATOM 7030 N N . GLY B 1 129 ? 29.359 -9.852 44 1 22.55 129 GLY B N 1
ATOM 7031 C CA . GLY B 1 129 ? 29 -9.93 42.594 1 22.55 129 GLY B CA 1
ATOM 7032 C C . GLY B 1 129 ? 27.906 -10.945 42.312 1 22.55 129 GLY B C 1
ATOM 7033 O O . GLY B 1 129 ? 27.672 -11.305 41.156 1 22.55 129 GLY B O 1
ATOM 7034 N N . ASP B 1 130 ? 27.719 -11.836 43.344 1 21.72 130 ASP B N 1
ATOM 7035 C CA . ASP B 1 130 ? 27.062 -13.133 43.156 1 21.72 130 ASP B CA 1
ATOM 7036 C C . ASP B 1 130 ? 25.625 -12.953 42.656 1 21.72 130 ASP B C 1
ATOM 7038 O O . ASP B 1 130 ? 25.141 -13.75 41.844 1 21.72 130 ASP B O 1
ATOM 7042 N N . ASP B 1 131 ? 24.938 -12.375 43.625 1 21.31 131 ASP B N 1
ATOM 7043 C CA . ASP B 1 131 ? 23.531 -12.68 43.844 1 21.31 131 ASP B CA 1
ATOM 7044 C C . ASP B 1 131 ? 22.672 -12.133 42.719 1 21.31 131 ASP B C 1
ATOM 7046 O O . ASP B 1 131 ? 21.438 -12.281 42.75 1 21.31 131 ASP B O 1
ATOM 7050 N N . LEU B 1 132 ? 23.281 -11.07 42.281 1 21.81 132 LEU B N 1
ATOM 7051 C CA . LEU B 1 132 ? 22.188 -10.312 41.719 1 21.81 132 LEU B CA 1
ATOM 7052 C C . LEU B 1 132 ? 21.656 -11.016 40.469 1 21.81 132 LEU B C 1
ATOM 7054 O O . LEU B 1 132 ? 20.969 -10.406 39.656 1 21.81 132 LEU B O 1
ATOM 7058 N N . PHE B 1 133 ? 22.453 -12.086 40.125 1 22.73 133 PHE B N 1
ATOM 7059 C CA . PHE B 1 133 ? 22.078 -12.742 38.875 1 22.73 133 PHE B CA 1
ATOM 7060 C C . PHE B 1 133 ? 20.641 -13.242 38.938 1 22.73 133 PHE B C 1
ATOM 7062 O O . PHE B 1 133 ? 20.344 -14.195 39.656 1 22.73 133 PHE B O 1
ATOM 7069 N N . PHE B 1 134 ? 19.859 -12.281 38.969 1 23.53 134 PHE B N 1
ATOM 7070 C CA . PHE B 1 134 ? 18.469 -12.711 39.062 1 23.53 134 PHE B CA 1
ATOM 7071 C C . PHE B 1 134 ? 18.203 -13.898 38.156 1 23.53 134 PHE B C 1
ATOM 7073 O O . PHE B 1 134 ? 18.625 -13.891 36.969 1 23.53 134 PHE B O 1
ATOM 7080 N N . ASN B 1 135 ? 18.359 -15.07 38.688 1 22.02 135 ASN B N 1
ATOM 7081 C CA . ASN B 1 135 ? 18.016 -16.359 38.125 1 22.02 135 ASN B CA 1
ATOM 7082 C C . ASN B 1 135 ? 16.75 -16.281 37.281 1 22.02 135 ASN B C 1
ATOM 7084 O O . ASN B 1 135 ? 15.641 -16.203 37.812 1 22.02 135 ASN B O 1
ATOM 7088 N N . PHE B 1 136 ? 16.953 -15.508 36.281 1 23.91 136 PHE B N 1
ATOM 7089 C CA . PHE B 1 136 ? 15.891 -15.406 35.281 1 23.91 136 PHE B CA 1
ATOM 7090 C C . PHE B 1 136 ? 15.32 -16.781 34.969 1 23.91 136 PHE B C 1
ATOM 7092 O O . PHE B 1 136 ? 15.992 -17.625 34.375 1 23.91 136 PHE B O 1
ATOM 7099 N N . GLY B 1 137 ? 14.75 -17.391 35.938 1 24.41 137 GLY B N 1
ATOM 7100 C CA . GLY B 1 137 ? 14.125 -18.688 35.656 1 24.41 137 GLY B CA 1
ATOM 7101 C C . GLY B 1 137 ? 13.672 -18.828 34.219 1 24.41 137 GLY B C 1
ATOM 7102 O O . GLY B 1 137 ? 13.633 -17.844 33.469 1 24.41 137 GLY B O 1
ATOM 7103 N N . GLY B 1 138 ? 13.562 -20.156 33.844 1 23.59 138 GLY B N 1
ATOM 7104 C CA . GLY B 1 138 ? 13.359 -20.812 32.562 1 23.59 138 GLY B CA 1
ATOM 7105 C C . GLY B 1 138 ? 12.266 -20.172 31.734 1 23.59 138 GLY B C 1
ATOM 7106 O O . GLY B 1 138 ? 11.625 -20.844 30.922 1 23.59 138 GLY B O 1
ATOM 7107 N N . LEU B 1 139 ? 11.945 -19.047 32.25 1 23.92 139 LEU B N 1
ATOM 7108 C CA . LEU B 1 139 ? 10.812 -18.578 31.469 1 23.92 139 LEU B CA 1
ATOM 7109 C C . LEU B 1 139 ? 11.227 -18.297 30.016 1 23.92 139 LEU B C 1
ATOM 7111 O O . LEU B 1 139 ? 12.07 -17.438 29.766 1 23.92 139 LEU B O 1
ATOM 7115 N N . SER B 1 140 ? 11.555 -19.422 29.391 1 23.89 140 SER B N 1
ATOM 7116 C CA . SER B 1 140 ? 11.82 -19.359 27.953 1 23.89 140 SER B CA 1
ATOM 7117 C C . SER B 1 140 ? 10.914 -18.328 27.281 1 23.89 140 SER B C 1
ATOM 7119 O O . SER B 1 140 ? 9.703 -18.297 27.531 1 23.89 140 SER B O 1
ATOM 7121 N N . PRO B 1 141 ? 11.523 -17.312 27.172 1 25.17 141 PRO B N 1
ATOM 7122 C CA . PRO B 1 141 ? 10.82 -16.156 26.594 1 25.17 141 PRO B CA 1
ATOM 7123 C C . PRO B 1 141 ? 9.914 -16.547 25.422 1 25.17 141 PRO B C 1
ATOM 7125 O O . PRO B 1 141 ? 9.469 -15.68 24.672 1 25.17 141 PRO B O 1
ATOM 7128 N N . ASP B 1 142 ? 10.023 -17.859 25.094 1 26.72 142 ASP B N 1
ATOM 7129 C CA . ASP B 1 142 ? 9.203 -18.5 24.078 1 26.72 142 ASP B CA 1
ATOM 7130 C C . ASP B 1 142 ? 7.719 -18.234 24.312 1 26.72 142 ASP B C 1
ATOM 7132 O O . ASP B 1 142 ? 6.863 -19.031 23.922 1 26.72 142 ASP B O 1
ATOM 7136 N N . TRP B 1 143 ? 7.465 -17.203 24.953 1 26.75 143 TRP B N 1
ATOM 7137 C CA . TRP B 1 143 ? 6.215 -17.188 25.703 1 26.75 143 TRP B CA 1
ATOM 7138 C C . TRP B 1 143 ? 5.02 -17.047 24.766 1 26.75 143 TRP B C 1
ATOM 7140 O O . TRP B 1 143 ? 3.887 -17.359 25.156 1 26.75 143 TRP B O 1
ATOM 7150 N N . ILE B 1 144 ? 5.262 -16.203 23.781 1 28.3 144 ILE B N 1
ATOM 7151 C CA . ILE B 1 144 ? 4.043 -16.109 22.984 1 28.3 144 ILE B CA 1
ATOM 7152 C C . ILE B 1 144 ? 3.602 -17.5 22.531 1 28.3 144 ILE B C 1
ATOM 7154 O O . ILE B 1 144 ? 2.422 -17.844 22.641 1 28.3 144 ILE B O 1
ATOM 7158 N N . PHE B 1 145 ? 4.504 -18.125 21.703 1 28.39 145 PHE B N 1
ATOM 7159 C CA . PHE B 1 145 ? 4.383 -19.516 21.312 1 28.39 145 PHE B CA 1
ATOM 7160 C C . PHE B 1 145 ? 4.867 -20.438 22.438 1 28.39 145 PHE B C 1
ATOM 7162 O O . PHE B 1 145 ? 4.742 -21.656 22.328 1 28.39 145 PHE B O 1
ATOM 7169 N N . SER B 1 146 ? 5.59 -20.094 23.344 1 29.31 146 SER B N 1
ATOM 7170 C CA . SER B 1 146 ? 6.055 -20.938 24.438 1 29.31 146 SER B CA 1
ATOM 7171 C C . SER B 1 146 ? 4.887 -21.422 25.281 1 29.31 146 SER B C 1
ATOM 7173 O O . SER B 1 146 ? 5.066 -22.281 26.156 1 29.31 146 SER B O 1
ATOM 7175 N N . LEU B 1 147 ? 4.012 -20.5 25.438 1 29.53 147 LEU B N 1
ATOM 7176 C CA . LEU B 1 147 ? 2.846 -20.969 26.172 1 29.53 147 LEU B CA 1
ATOM 7177 C C . LEU B 1 147 ? 2.082 -22.016 25.375 1 29.53 147 LEU B C 1
ATOM 7179 O O . LEU B 1 147 ? 1.104 -22.594 25.875 1 29.53 147 LEU B O 1
ATOM 7183 N N . PHE B 1 148 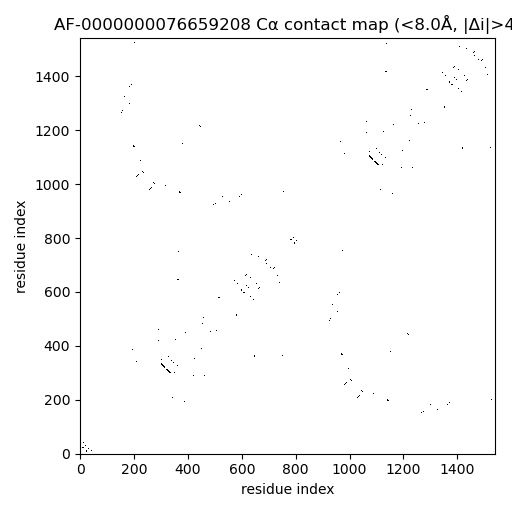? 2.324 -22.016 24.031 1 29.31 148 PHE B N 1
ATOM 7184 C CA . PHE B 1 148 ? 1.885 -23.141 23.203 1 29.31 148 PHE B CA 1
ATOM 7185 C C . PHE B 1 148 ? 2.877 -24.297 23.281 1 29.31 148 PHE B C 1
ATOM 7187 O O . PHE B 1 148 ? 4.012 -24.172 22.812 1 29.31 148 PHE B O 1
ATOM 7194 N N . ASP B 1 149 ? 2.957 -24.922 24.281 1 28.44 149 ASP B N 1
ATOM 7195 C CA . ASP B 1 149 ? 3.656 -26.203 24.219 1 28.44 149 ASP B CA 1
ATOM 7196 C C . ASP B 1 149 ? 3.416 -26.891 22.891 1 28.44 149 ASP B C 1
ATOM 7198 O O . ASP B 1 149 ? 2.289 -27.281 22.578 1 28.44 149 ASP B O 1
ATOM 7202 N N . PRO B 1 150 ? 4.215 -26.688 21.875 1 29.34 150 PRO B N 1
ATOM 7203 C CA . PRO B 1 150 ? 3.98 -27.266 20.547 1 29.34 150 PRO B CA 1
ATOM 7204 C C . PRO B 1 150 ? 3.383 -28.656 20.609 1 29.34 150 PRO B C 1
ATOM 7206 O O . PRO B 1 150 ? 2.754 -29.109 19.656 1 29.34 150 PRO B O 1
ATOM 7209 N N . CYS B 1 151 ? 3.988 -29.578 21.344 1 26.7 151 CYS B N 1
ATOM 7210 C CA . CYS B 1 151 ? 3.729 -31.016 21.25 1 26.7 151 CYS B CA 1
ATOM 7211 C C . CYS B 1 151 ? 2.301 -31.328 21.672 1 26.7 151 CYS B C 1
ATOM 7213 O O . CYS B 1 151 ? 1.736 -32.344 21.25 1 26.7 151 CYS B O 1
ATOM 7215 N N . SER B 1 152 ? 1.892 -30.75 22.766 1 27.42 152 SER B N 1
ATOM 7216 C CA . SER B 1 152 ? 0.715 -31.422 23.312 1 27.42 152 SER B CA 1
ATOM 7217 C C . SER B 1 152 ? -0.534 -31.094 22.5 1 27.42 152 SER B C 1
ATOM 7219 O O . SER B 1 152 ? -1.409 -31.938 22.312 1 27.42 152 SER B O 1
ATOM 7221 N N . HIS B 1 153 ? -0.862 -29.75 22.375 1 27.42 153 HIS B N 1
ATOM 7222 C CA . HIS B 1 153 ? -2.225 -29.453 21.953 1 27.42 153 HIS B CA 1
ATOM 7223 C C . HIS B 1 153 ? -2.297 -29.266 20.438 1 27.42 153 HIS B C 1
ATOM 7225 O O . HIS B 1 153 ? -3.375 -29.031 19.891 1 27.42 153 HIS B O 1
ATOM 7231 N N . LEU B 1 154 ? -1.302 -29.031 19.891 1 28.94 154 LEU B N 1
ATOM 7232 C CA . LEU B 1 154 ? -1.392 -28.859 18.453 1 28.94 154 LEU B CA 1
ATOM 7233 C C . LEU B 1 154 ? -1.781 -30.156 17.766 1 28.94 154 LEU B C 1
ATOM 7235 O O . LEU B 1 154 ? -1.944 -30.188 16.531 1 28.94 154 LEU B O 1
ATOM 7239 N N . ASP B 1 155 ? -1.569 -31.234 18.406 1 27.38 155 ASP B N 1
ATOM 7240 C CA . ASP B 1 155 ? -1.882 -32.531 17.812 1 27.38 155 ASP B CA 1
ATOM 7241 C C . ASP B 1 155 ? -3.361 -32.625 17.438 1 27.38 155 ASP B C 1
ATOM 7243 O O . ASP B 1 155 ? -3.797 -33.625 16.859 1 27.38 155 ASP B O 1
ATOM 7247 N N . THR B 1 156 ? -4.172 -31.812 18.156 1 28.27 156 THR B N 1
ATOM 7248 C CA . THR B 1 156 ? -5.559 -32.281 18.094 1 28.27 156 THR B CA 1
ATOM 7249 C C . THR B 1 156 ? -6.254 -31.703 16.859 1 28.27 156 THR B C 1
ATOM 7251 O O . THR B 1 156 ? -7.484 -31.672 16.781 1 28.27 156 THR B O 1
ATOM 7254 N N . PHE B 1 157 ? -5.559 -31 16.047 1 30.83 157 PHE B N 1
ATOM 7255 C CA . PHE B 1 157 ? -6.367 -30.734 14.867 1 30.83 157 PHE B CA 1
ATOM 7256 C C . PHE B 1 157 ? -6.922 -32.031 14.273 1 30.83 157 PHE B C 1
ATOM 7258 O O . PHE B 1 157 ? -6.156 -32.906 13.875 1 30.83 157 PHE B O 1
ATOM 7265 N N . SER B 1 158 ? -7.883 -32.406 14.766 1 28.8 158 SER B N 1
ATOM 7266 C CA . SER B 1 158 ? -8.477 -33.562 14.102 1 28.8 158 SER B CA 1
ATOM 7267 C C . SER B 1 158 ? -8.555 -33.344 12.594 1 28.8 158 SER B C 1
ATOM 7269 O O . SER B 1 158 ? -9.508 -32.75 12.094 1 28.8 158 SER B O 1
ATOM 7271 N N . MET B 1 159 ? -7.504 -33.031 11.977 1 33.38 159 MET B N 1
ATOM 7272 C CA . MET B 1 159 ? -7.543 -33.156 10.523 1 33.38 159 MET B CA 1
ATOM 7273 C C . MET B 1 159 ? -8.219 -34.469 10.125 1 33.38 159 MET B C 1
ATOM 7275 O O . MET B 1 159 ? -8.188 -35.438 10.883 1 33.38 159 MET B O 1
ATOM 7279 N N . PRO B 1 160 ? -9.031 -34.531 9.188 1 30.72 160 PRO B N 1
ATOM 7280 C CA . PRO B 1 160 ? -9.492 -35.906 8.883 1 30.72 160 PRO B CA 1
ATOM 7281 C C . PRO B 1 160 ? -8.375 -36.938 8.977 1 30.72 160 PRO B C 1
ATOM 7283 O O . PRO B 1 160 ? -7.195 -36.594 8.859 1 30.72 160 PRO B O 1
ATOM 7286 N N . THR B 1 161 ? -8.75 -38.188 9.578 1 31.47 161 THR B N 1
ATOM 7287 C CA . THR B 1 161 ? -7.941 -39.375 9.82 1 31.47 161 THR B CA 1
ATOM 7288 C C . THR B 1 161 ? -6.906 -39.562 8.711 1 31.47 161 THR B C 1
ATOM 7290 O O . THR B 1 161 ? -5.891 -40.219 8.906 1 31.47 161 THR B O 1
ATOM 7293 N N . ASP B 1 162 ? -7.32 -39.219 7.496 1 32.09 162 ASP B N 1
ATOM 7294 C CA . ASP B 1 162 ? -6.367 -39.594 6.445 1 32.09 162 ASP B CA 1
ATOM 7295 C C . ASP B 1 162 ? -5.234 -38.562 6.375 1 32.09 162 ASP B C 1
ATOM 7297 O O . ASP B 1 162 ? -4.434 -38.594 5.438 1 32.09 162 ASP B O 1
ATOM 7301 N N . TYR B 1 163 ? -5.504 -37.531 7.105 1 33.44 163 TYR B N 1
ATOM 7302 C CA . TYR B 1 163 ? -4.402 -36.594 6.977 1 33.44 163 TYR B CA 1
ATOM 7303 C C . TYR B 1 163 ? -3.283 -36.906 7.957 1 33.44 163 TYR B C 1
ATOM 7305 O O . TYR B 1 163 ? -3.514 -37 9.164 1 33.44 163 TYR B O 1
ATOM 7313 N N . GLN B 1 164 ? -2.408 -37.75 7.641 1 31.22 164 GLN B N 1
ATOM 7314 C CA . GLN B 1 164 ? -1.226 -38.094 8.422 1 31.22 164 GLN B CA 1
ATOM 7315 C C . GLN B 1 164 ? -0.511 -36.844 8.93 1 31.22 164 GLN B C 1
ATOM 7317 O O . GLN B 1 164 ? -0.052 -36 8.133 1 31.22 164 GLN B O 1
ATOM 7322 N N . MET B 1 165 ? -1.029 -36.469 10.031 1 32.47 165 MET B N 1
ATOM 7323 C CA . MET B 1 165 ? -0.263 -35.406 10.703 1 32.47 165 MET B CA 1
ATOM 7324 C C . MET B 1 165 ? 1.195 -35.812 10.867 1 32.47 165 MET B C 1
ATOM 7326 O O . MET B 1 165 ? 1.481 -36.938 11.289 1 32.47 165 MET B O 1
ATOM 7330 N N . LEU B 1 166 ? 2.059 -35.281 10.305 1 29.45 166 LEU B N 1
ATOM 7331 C CA . LEU B 1 166 ? 3.48 -35.531 10.523 1 29.45 166 LEU B CA 1
ATOM 7332 C C . LEU B 1 166 ? 3.867 -35.219 11.969 1 29.45 166 LEU B C 1
ATOM 7334 O O . LEU B 1 166 ? 3.629 -34.125 12.461 1 29.45 166 LEU B O 1
ATOM 7338 N N . ASP B 1 167 ? 3.75 -36.188 12.844 1 30.91 167 ASP B N 1
ATOM 7339 C CA . ASP B 1 167 ? 4.414 -36.062 14.133 1 30.91 167 ASP B CA 1
ATOM 7340 C C . ASP B 1 167 ? 5.848 -35.562 13.969 1 30.91 167 ASP B C 1
ATOM 7342 O O . ASP B 1 167 ? 6.703 -36.25 13.438 1 30.91 167 ASP B O 1
ATOM 7346 N N . GLU B 1 168 ? 6.09 -34.406 13.609 1 32.59 168 GLU B N 1
ATOM 7347 C CA . GLU B 1 168 ? 7.488 -34.031 13.469 1 32.59 168 GLU B CA 1
ATOM 7348 C C . GLU B 1 168 ? 8.258 -34.219 14.773 1 32.59 168 GLU B C 1
ATOM 7350 O O . GLU B 1 168 ? 7.758 -33.906 15.852 1 32.59 168 GLU B O 1
ATOM 7355 N N . PRO B 1 169 ? 9.18 -35.156 14.852 1 28.86 169 PRO B N 1
ATOM 7356 C CA . PRO B 1 169 ? 10.102 -35.188 15.984 1 28.86 169 PRO B CA 1
ATOM 7357 C C . PRO B 1 169 ? 10.539 -33.781 16.406 1 28.86 169 PRO B C 1
ATOM 7359 O O . PRO B 1 169 ? 10.656 -32.875 15.562 1 28.86 169 PRO B O 1
ATOM 7362 N N . VAL B 1 170 ? 10.164 -33.5 17.625 1 29.95 170 VAL B N 1
ATOM 7363 C CA . VAL B 1 170 ? 10.672 -32.281 18.266 1 29.95 170 VAL B CA 1
ATOM 7364 C C . VAL B 1 170 ? 12.156 -32.125 17.953 1 29.95 170 VAL B C 1
ATOM 7366 O O . VAL B 1 170 ? 12.977 -32.969 18.312 1 29.95 170 VAL B O 1
ATOM 7369 N N . LEU B 1 171 ? 12.539 -31.625 16.875 1 29.27 171 LEU B N 1
ATOM 7370 C CA . LEU B 1 171 ? 13.922 -31.219 16.641 1 29.27 171 LEU B CA 1
ATOM 7371 C C . LEU B 1 171 ? 14.484 -30.484 17.859 1 29.27 171 LEU B C 1
ATOM 7373 O O . LEU B 1 171 ? 13.938 -29.469 18.281 1 29.27 171 LEU B O 1
ATOM 7377 N N . HIS B 1 172 ? 14.992 -31.234 18.781 1 27.47 172 HIS B N 1
ATOM 7378 C CA . HIS B 1 172 ? 15.797 -30.609 19.812 1 27.47 172 HIS B CA 1
ATOM 7379 C C . HIS B 1 172 ? 16.766 -29.594 19.234 1 27.47 172 HIS B C 1
ATOM 7381 O O . HIS B 1 172 ? 17.672 -29.953 18.469 1 27.47 172 HIS B O 1
ATOM 7387 N N . LEU B 1 173 ? 16.312 -28.453 18.938 1 30.98 173 LEU B N 1
ATOM 7388 C CA . LEU B 1 173 ? 17.219 -27.359 18.609 1 30.98 173 LEU B CA 1
ATOM 7389 C C . LEU B 1 173 ? 18.375 -27.297 19.609 1 30.98 173 LEU B C 1
ATOM 7391 O O . LEU B 1 173 ? 18.156 -27.109 20.812 1 30.98 173 LEU B O 1
ATOM 7395 N N . ALA B 1 174 ? 19.406 -27.953 19.516 1 30.22 174 ALA B N 1
ATOM 7396 C CA . ALA B 1 174 ? 20.625 -27.656 20.266 1 30.22 174 ALA B CA 1
ATOM 7397 C C . ALA B 1 174 ? 20.719 -26.172 20.594 1 30.22 174 ALA B C 1
ATOM 7399 O O . ALA B 1 174 ? 20.109 -25.328 19.922 1 30.22 174 ALA B O 1
ATOM 7400 N N . GLY B 1 175 ? 21.375 -25.766 21.766 1 33.22 175 GLY B N 1
ATOM 7401 C CA . GLY B 1 175 ? 21.703 -24.453 22.328 1 33.22 175 GLY B CA 1
ATOM 7402 C C . GLY B 1 175 ? 22.062 -23.438 21.266 1 33.22 175 GLY B C 1
ATOM 7403 O O . GLY B 1 175 ? 23.25 -23.203 21 1 33.22 175 GLY B O 1
ATOM 7404 N N . GLN B 1 176 ? 21.547 -23.375 20.125 1 35.22 176 GLN B N 1
ATOM 7405 C CA . GLN B 1 176 ? 21.984 -22.609 18.953 1 35.22 176 GLN B CA 1
ATOM 7406 C C . GLN B 1 176 ? 22.062 -21.109 19.281 1 35.22 176 GLN B C 1
ATOM 7408 O O . GLN B 1 176 ? 21.297 -20.609 20.094 1 35.22 176 GLN B O 1
ATOM 7413 N N . ASN B 1 177 ? 23.109 -20.469 18.844 1 39 177 ASN B N 1
ATOM 7414 C CA . ASN B 1 177 ? 23.531 -19.062 18.797 1 39 177 ASN B CA 1
ATOM 7415 C C . ASN B 1 177 ? 22.391 -18.156 18.375 1 39 177 ASN B C 1
ATOM 7417 O O . ASN B 1 177 ? 21.672 -18.438 17.422 1 39 177 ASN B O 1
ATOM 7421 N N . SER B 1 178 ? 21.766 -17.562 19.297 1 46.28 178 SER B N 1
ATOM 7422 C CA . SER B 1 178 ? 20.719 -16.547 19.188 1 46.28 178 SER B CA 1
ATOM 7423 C C . SER B 1 178 ? 20.984 -15.617 18 1 46.28 178 SER B C 1
ATOM 7425 O O . SER B 1 178 ? 22.031 -14.961 17.953 1 46.28 178 SER B O 1
ATOM 7427 N N . PHE B 1 179 ? 20.578 -16.031 16.891 1 53.59 179 PHE B N 1
ATOM 7428 C CA . PHE B 1 179 ? 20.719 -15.094 15.773 1 53.59 179 PHE B CA 1
ATOM 7429 C C . PHE B 1 179 ? 20.016 -13.773 16.078 1 53.59 179 PHE B C 1
ATOM 7431 O O . PHE B 1 179 ? 19.031 -13.742 16.812 1 53.59 179 PHE B O 1
ATOM 7438 N N . PRO B 1 180 ? 20.734 -12.758 15.734 1 61.38 180 PRO B N 1
ATOM 7439 C CA . PRO B 1 180 ? 20.156 -11.445 16 1 61.38 180 PRO B CA 1
ATOM 7440 C C . PRO B 1 180 ? 18.75 -11.289 15.422 1 61.38 180 PRO B C 1
ATOM 7442 O O . PRO B 1 180 ? 18.484 -11.789 14.328 1 61.38 180 PRO B O 1
ATOM 7445 N N . ASN B 1 181 ? 17.859 -10.836 16.219 1 65.06 181 ASN B N 1
ATOM 7446 C CA . ASN B 1 181 ? 16.5 -10.531 15.797 1 65.06 181 ASN B CA 1
ATOM 7447 C C . ASN B 1 181 ? 16.469 -9.531 14.641 1 65.06 181 ASN B C 1
ATOM 7449 O O . ASN B 1 181 ? 15.688 -9.68 13.711 1 65.06 181 ASN B O 1
ATOM 7453 N N . ALA B 1 182 ? 17.438 -8.648 14.75 1 66.75 182 ALA B N 1
ATOM 7454 C CA . ALA B 1 182 ? 17.438 -7.578 13.758 1 66.75 182 ALA B CA 1
ATOM 7455 C C . ALA B 1 182 ? 18.125 -8.031 12.469 1 66.75 182 ALA B C 1
ATOM 7457 O O . ALA B 1 182 ? 19.125 -8.742 12.5 1 66.75 182 ALA B O 1
ATOM 7458 N N . GLN B 1 183 ? 17.484 -7.812 11.398 1 72.25 183 GLN B N 1
ATOM 7459 C CA . GLN B 1 183 ? 18.062 -8.078 10.078 1 72.25 183 GLN B CA 1
ATOM 7460 C C . GLN B 1 183 ? 18.266 -6.777 9.297 1 72.25 183 GLN B C 1
ATOM 7462 O O . GLN B 1 183 ? 17.547 -5.797 9.516 1 72.25 183 GLN B O 1
ATOM 7467 N N . GLU B 1 184 ? 19.297 -6.797 8.5 1 69.94 184 GLU B N 1
ATOM 7468 C CA . GLU B 1 184 ? 19.5 -5.645 7.637 1 69.94 184 GLU B CA 1
ATOM 7469 C C . GLU B 1 184 ? 18.375 -5.492 6.625 1 69.94 184 GLU B C 1
ATOM 7471 O O . GLU B 1 184 ? 17.875 -6.488 6.094 1 69.94 184 GLU B O 1
ATOM 7476 N N . PRO B 1 185 ? 18.016 -4.301 6.484 1 66 185 PRO B N 1
ATOM 7477 C CA . PRO B 1 185 ? 16.969 -4.105 5.492 1 66 185 PRO B CA 1
ATOM 7478 C C . PRO B 1 185 ? 17.391 -4.484 4.078 1 66 185 PRO B C 1
ATOM 7480 O O . PRO B 1 185 ? 18.594 -4.414 3.758 1 66 185 PRO B O 1
ATOM 7483 N N . SER B 1 186 ? 16.484 -4.906 3.281 1 69.88 186 SER B N 1
ATOM 7484 C CA . SER B 1 186 ? 16.734 -5.375 1.923 1 69.88 186 SER B CA 1
ATOM 7485 C C . SER B 1 186 ? 17.328 -4.273 1.055 1 69.88 186 SER B C 1
ATOM 7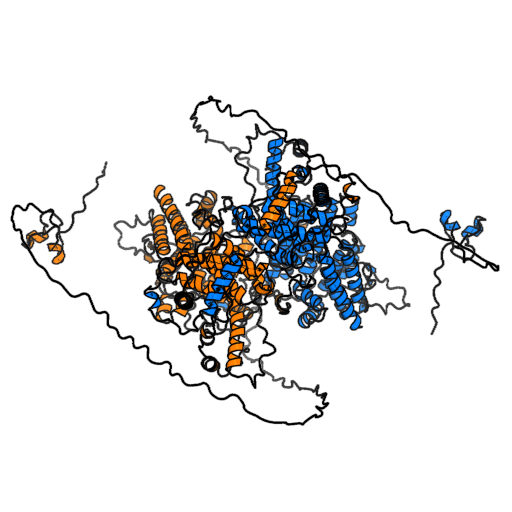487 O O . SER B 1 186 ? 18.047 -4.551 0.094 1 69.88 186 SER B O 1
ATOM 7489 N N . VAL B 1 187 ? 17.047 -3.086 1.407 1 67.38 187 VAL B N 1
ATOM 7490 C CA . VAL B 1 187 ? 17.453 -1.938 0.604 1 67.38 187 VAL B CA 1
ATOM 7491 C C . VAL B 1 187 ? 18.969 -1.832 0.584 1 67.38 187 VAL B C 1
ATOM 7493 O O . VAL B 1 187 ? 19.547 -1.281 -0.355 1 67.38 187 VAL B O 1
ATOM 7496 N N . ARG B 1 188 ? 19.578 -2.365 1.54 1 70.44 188 ARG B N 1
ATOM 7497 C CA . ARG B 1 188 ? 21.031 -2.32 1.623 1 70.44 188 ARG B CA 1
ATOM 7498 C C . ARG B 1 188 ? 21.672 -3.023 0.429 1 70.44 188 ARG B C 1
ATOM 7500 O O . ARG B 1 188 ? 22.781 -2.682 0.024 1 70.44 188 ARG B O 1
ATOM 7507 N N . TYR B 1 189 ? 20.938 -3.99 -0.074 1 71.81 189 TYR B N 1
ATOM 7508 C CA . TYR B 1 189 ? 21.5 -4.789 -1.158 1 71.81 189 TYR B CA 1
ATOM 7509 C C . TYR B 1 189 ? 21.016 -4.281 -2.514 1 71.81 189 TYR B C 1
ATOM 7511 O O . TYR B 1 189 ? 21.484 -4.754 -3.557 1 71.81 189 TYR B O 1
ATOM 7519 N N . SER B 1 190 ? 19.984 -3.594 -2.473 1 61.5 190 SER B N 1
ATOM 7520 C CA . SER B 1 190 ? 19.422 -3.123 -3.73 1 61.5 190 SER B CA 1
ATOM 7521 C C . SER B 1 190 ? 20.266 -1.996 -4.328 1 61.5 190 SER B C 1
ATOM 7523 O O . SER B 1 190 ? 20.469 -0.961 -3.688 1 61.5 190 SER B O 1
ATOM 7525 N N . ALA B 1 191 ? 21.453 -2.436 -4.848 1 52.78 191 ALA B N 1
ATOM 7526 C CA . ALA B 1 191 ? 22.297 -1.444 -5.5 1 52.78 191 ALA B CA 1
ATOM 7527 C C . ALA B 1 191 ? 21.469 -0.375 -6.199 1 52.78 191 ALA B C 1
ATOM 7529 O O . ALA B 1 191 ? 20.391 -0.665 -6.723 1 52.78 191 ALA B O 1
ATOM 7530 N N . ARG B 1 192 ? 21.609 0.875 -5.887 1 48.03 192 ARG B N 1
ATOM 7531 C CA . ARG B 1 192 ? 21.062 1.992 -6.652 1 48.03 192 ARG B CA 1
ATOM 7532 C C . ARG B 1 192 ? 21.109 1.697 -8.148 1 48.03 192 ARG B C 1
ATOM 7534 O O . ARG B 1 192 ? 21.984 2.199 -8.867 1 48.03 192 ARG B O 1
ATOM 7541 N N . GLN B 1 193 ? 21.078 0.409 -8.508 1 45.03 193 GLN B N 1
ATOM 7542 C CA . GLN B 1 193 ? 21.328 0.251 -9.938 1 45.03 193 GLN B CA 1
ATOM 7543 C C . GLN B 1 193 ? 20.281 0.973 -10.766 1 45.03 193 GLN B C 1
ATOM 7545 O O . GLN B 1 193 ? 19.281 0.368 -11.18 1 45.03 193 GLN B O 1
ATOM 7550 N N . GLY B 1 194 ? 20.172 2.229 -10.398 1 45.09 194 GLY B N 1
ATOM 7551 C CA . GLY B 1 194 ? 19.344 3.066 -11.242 1 45.09 194 GLY B CA 1
ATOM 7552 C C . GLY B 1 194 ? 17.922 2.547 -11.391 1 45.09 194 GLY B C 1
ATOM 7553 O O . GLY B 1 194 ? 17.594 1.463 -10.898 1 45.09 194 GLY B O 1
ATOM 7554 N N . PRO B 1 195 ? 17 3.283 -11.742 1 45.84 195 PRO B N 1
ATOM 7555 C CA . PRO B 1 195 ? 15.562 3.047 -11.898 1 45.84 195 PRO B CA 1
ATOM 7556 C C . PRO B 1 195 ? 15.25 1.685 -12.516 1 45.84 195 PRO B C 1
ATOM 7558 O O . PRO B 1 195 ? 14.086 1.274 -12.562 1 45.84 195 PRO B O 1
ATOM 7561 N N . HIS B 1 196 ? 16.156 0.942 -13.031 1 48.25 196 HIS B N 1
ATOM 7562 C CA . HIS B 1 196 ? 15.844 -0.223 -13.852 1 48.25 196 HIS B CA 1
ATOM 7563 C C . HIS B 1 196 ? 15.656 -1.469 -12.992 1 48.25 196 HIS B C 1
ATOM 7565 O O . HIS B 1 196 ? 15.656 -2.59 -13.508 1 48.25 196 HIS B O 1
ATOM 7571 N N . LEU B 1 197 ? 15.578 -1.29 -11.773 1 50.19 197 LEU B N 1
ATOM 7572 C CA . LEU B 1 197 ? 15.656 -2.453 -10.898 1 50.19 197 LEU B CA 1
ATOM 7573 C C . LEU B 1 197 ? 14.445 -3.361 -11.094 1 50.19 197 LEU B C 1
ATOM 7575 O O . LEU B 1 197 ? 14.578 -4.586 -11.086 1 50.19 197 LEU B O 1
ATOM 7579 N N . ASP B 1 198 ? 13.344 -2.73 -11.078 1 51.03 198 ASP B N 1
ATOM 7580 C CA . ASP B 1 198 ? 12.188 -3.615 -10.93 1 51.03 198 ASP B CA 1
ATOM 7581 C C . ASP B 1 198 ? 11.906 -4.367 -12.227 1 51.03 198 ASP B C 1
ATOM 7583 O O . ASP B 1 198 ? 11.148 -5.344 -12.234 1 51.03 198 ASP B O 1
ATOM 7587 N N . ASN B 1 199 ? 12.414 -3.812 -13.32 1 55.84 199 ASN B N 1
ATOM 7588 C CA . ASN B 1 199 ? 12.078 -4.453 -14.586 1 55.84 199 ASN B CA 1
ATOM 7589 C C . ASN B 1 199 ? 13.234 -5.281 -15.117 1 55.84 199 ASN B C 1
ATOM 7591 O O . ASN B 1 199 ? 13.375 -5.457 -16.328 1 55.84 199 ASN B O 1
ATOM 7595 N N . TRP B 1 200 ? 14.016 -5.602 -14.109 1 51.59 200 TRP B N 1
ATOM 7596 C CA . TRP B 1 200 ? 15.234 -6.277 -14.531 1 51.59 200 TRP B CA 1
ATOM 7597 C C . TRP B 1 200 ? 14.914 -7.582 -15.25 1 51.59 200 TRP B C 1
ATOM 7599 O O . TRP B 1 200 ? 15.742 -8.109 -16 1 51.59 200 TRP B O 1
ATOM 7609 N N . LEU B 1 201 ? 13.664 -8.016 -14.828 1 56.53 201 LEU B N 1
ATOM 7610 C CA . LEU B 1 201 ? 13.312 -9.32 -15.367 1 56.53 201 LEU B CA 1
ATOM 7611 C C . LEU B 1 201 ? 12.93 -9.211 -16.844 1 56.53 201 LEU B C 1
ATOM 7613 O O . LEU B 1 201 ? 12.875 -10.219 -17.547 1 56.53 201 LEU B O 1
ATOM 7617 N N . LEU B 1 202 ? 12.648 -7.879 -17.172 1 58.06 202 LEU B N 1
ATOM 7618 C CA . LEU B 1 202 ? 12.039 -7.824 -18.484 1 58.06 202 LEU B CA 1
ATOM 7619 C C . LEU B 1 202 ? 12.945 -7.102 -19.484 1 58.06 202 LEU B C 1
ATOM 7621 O O . LEU B 1 202 ? 13.719 -6.227 -19.094 1 58.06 202 LEU B O 1
ATOM 7625 N N . SER B 1 203 ? 13.336 -7.859 -20.562 1 50.59 203 SER B N 1
ATOM 7626 C CA . SER B 1 203 ? 14.203 -7.324 -21.609 1 50.59 203 SER B CA 1
ATOM 7627 C C . SER B 1 203 ? 13.844 -5.875 -21.922 1 50.59 203 SER B C 1
ATOM 7629 O O . SER B 1 203 ? 12.672 -5.504 -21.922 1 50.59 203 SER B O 1
ATOM 7631 N N . THR B 1 204 ? 14.766 -5.012 -21.656 1 46.41 204 THR B N 1
ATOM 7632 C CA . THR B 1 204 ? 14.766 -3.576 -21.906 1 46.41 204 THR B CA 1
ATOM 7633 C C . THR B 1 204 ? 14.383 -3.277 -23.359 1 46.41 204 THR B C 1
ATOM 7635 O O . THR B 1 204 ? 14.562 -2.158 -23.844 1 46.41 204 THR B O 1
ATOM 7638 N N . ALA B 1 205 ? 14.148 -4.324 -24.203 1 42.03 205 ALA B N 1
ATOM 7639 C CA . ALA B 1 205 ? 13.922 -3.713 -25.516 1 42.03 205 ALA B CA 1
ATOM 7640 C C . ALA B 1 205 ? 13.008 -2.498 -25.406 1 42.03 205 ALA B C 1
ATOM 7642 O O . ALA B 1 205 ? 12.016 -2.527 -24.672 1 42.03 205 ALA B O 1
ATOM 7643 N N . GLU B 1 206 ? 13.492 -1.373 -25.531 1 45.47 206 GLU B N 1
ATOM 7644 C CA . GLU B 1 206 ? 12.969 -0.011 -25.578 1 45.47 206 GLU B CA 1
ATOM 7645 C C . GLU B 1 206 ? 11.539 0.013 -26.109 1 45.47 206 GLU B C 1
ATOM 7647 O O . GLU B 1 206 ? 11.32 0.138 -27.328 1 45.47 206 GLU B O 1
ATOM 7652 N N . THR B 1 207 ? 10.719 -0.898 -25.781 1 47.97 207 THR B N 1
ATOM 7653 C CA . THR B 1 207 ? 9.414 -0.684 -26.391 1 47.97 207 THR B CA 1
ATOM 7654 C C . THR B 1 207 ? 8.891 0.716 -26.078 1 47.97 207 THR B C 1
ATOM 7656 O O . THR B 1 207 ? 8.719 1.074 -24.922 1 47.97 207 THR B O 1
ATOM 7659 N N . ASN B 1 208 ? 9.305 1.599 -26.891 1 47.59 208 ASN B N 1
ATOM 7660 C CA . ASN B 1 208 ? 8.797 2.967 -26.906 1 47.59 208 ASN B CA 1
ATOM 7661 C C . ASN B 1 208 ? 7.297 3.016 -26.641 1 47.59 208 ASN B C 1
ATOM 7663 O O . ASN B 1 208 ? 6.508 2.451 -27.406 1 47.59 208 ASN B O 1
ATOM 7667 N N . CYS B 1 209 ? 6.91 3.125 -25.469 1 52.72 209 CYS B N 1
ATOM 7668 C CA . CYS B 1 209 ? 5.52 3.373 -25.109 1 52.72 209 CYS B CA 1
ATOM 7669 C C . CYS B 1 209 ? 4.805 4.164 -26.188 1 52.72 209 CYS B C 1
ATOM 7671 O O . CYS B 1 209 ? 3.574 4.223 -26.219 1 52.72 209 CYS B O 1
ATOM 7673 N N . ASN B 1 210 ? 5.695 4.91 -27.016 1 54.78 210 ASN B N 1
ATOM 7674 C CA . ASN B 1 210 ? 5.098 5.781 -28.031 1 54.78 210 ASN B CA 1
ATOM 7675 C C . ASN B 1 210 ? 4.785 5.02 -29.312 1 54.78 210 ASN B C 1
ATOM 7677 O O . ASN B 1 210 ? 4.547 5.629 -30.359 1 54.78 210 ASN B O 1
ATOM 7681 N N . GLN B 1 211 ? 4.898 3.703 -29.188 1 58.97 211 GLN B N 1
ATOM 7682 C CA . GLN B 1 211 ? 4.602 3 -30.438 1 58.97 211 GLN B CA 1
ATOM 7683 C C . GLN B 1 211 ? 3.105 2.727 -30.562 1 58.97 211 GLN B C 1
ATOM 7685 O O . GLN B 1 211 ? 2.395 2.629 -29.562 1 58.97 211 GLN B O 1
ATOM 7690 N N . SER B 1 212 ? 2.674 2.955 -31.766 1 70.19 212 SER B N 1
ATOM 7691 C CA . SER B 1 212 ? 1.295 2.641 -32.125 1 70.19 212 SER B CA 1
ATOM 7692 C C . SER B 1 212 ? 0.939 1.205 -31.75 1 70.19 212 SER B C 1
ATOM 7694 O O . SER B 1 212 ? 1.786 0.312 -31.812 1 70.19 212 SER B O 1
ATOM 7696 N N . LEU B 1 213 ? -0.111 1.094 -31.047 1 77.81 213 LEU B N 1
ATOM 7697 C CA . LEU B 1 213 ? -0.611 -0.23 -30.703 1 77.81 213 LEU B CA 1
ATOM 7698 C C . LEU B 1 213 ? -1.301 -0.887 -31.891 1 77.81 213 LEU B C 1
ATOM 7700 O O . LEU B 1 213 ? -2.219 -0.311 -32.469 1 77.81 213 LEU B O 1
ATOM 7704 N N . VAL B 1 214 ? -0.717 -1.903 -32.406 1 75.5 214 VAL B N 1
ATOM 7705 C CA . VAL B 1 214 ? -1.31 -2.68 -33.469 1 75.5 214 VAL B CA 1
ATOM 7706 C C . VAL B 1 214 ? -1.76 -4.043 -32.969 1 75.5 214 VAL B C 1
ATOM 7708 O O . VAL B 1 214 ? -0.966 -4.781 -32.375 1 75.5 214 VAL B O 1
ATOM 7711 N N . ILE B 1 215 ? -3.07 -4.285 -33.094 1 84.12 215 ILE B N 1
ATOM 7712 C CA . ILE B 1 215 ? -3.562 -5.609 -32.719 1 84.12 215 ILE B CA 1
ATOM 7713 C C . ILE B 1 215 ? -3.205 -6.613 -33.812 1 84.12 215 ILE B C 1
ATOM 7715 O O . ILE B 1 215 ? -3.682 -6.508 -34.938 1 84.12 215 ILE B O 1
ATOM 7719 N N . PRO B 1 216 ? -2.371 -7.52 -33.406 1 84.56 216 PRO B N 1
ATOM 7720 C CA . PRO B 1 216 ? -1.991 -8.484 -34.438 1 84.56 216 PRO B CA 1
ATOM 7721 C C . PRO B 1 216 ? -3.113 -9.469 -34.781 1 84.56 216 PRO B C 1
ATOM 7723 O O . PRO B 1 216 ? -4.07 -9.602 -34 1 84.56 216 PRO B O 1
ATOM 7726 N N . GLN B 1 217 ? -2.959 -10.07 -35.906 1 87.19 217 GLN B N 1
ATOM 7727 C CA . GLN B 1 217 ? -3.93 -11.086 -36.312 1 87.19 217 GLN B CA 1
ATOM 7728 C C . GLN B 1 217 ? -3.793 -12.336 -35.438 1 87.19 217 GLN B C 1
ATOM 7730 O O . GLN B 1 217 ? -2.682 -12.812 -35.188 1 87.19 217 GLN B O 1
ATOM 7735 N N . LEU B 1 218 ? -4.969 -12.734 -34.938 1 89.62 218 LEU B N 1
ATOM 7736 C CA . LEU B 1 218 ? -5.008 -13.977 -34.188 1 89.62 218 LEU B CA 1
ATOM 7737 C C . LEU B 1 218 ? -5.297 -15.164 -35.094 1 89.62 218 LEU B C 1
ATOM 7739 O O . LEU B 1 218 ? -6.453 -15.414 -35.438 1 89.62 218 LEU B O 1
ATOM 7743 N N . GLY B 1 219 ? -4.348 -15.875 -35.438 1 87.12 219 GLY B N 1
ATOM 7744 C CA . GLY B 1 219 ? -4.527 -17.016 -36.312 1 87.12 219 GLY B CA 1
ATOM 7745 C C . GLY B 1 219 ? -5.223 -16.656 -37.594 1 87.12 219 GLY B C 1
ATOM 7746 O O . GLY B 1 219 ? -5.695 -15.531 -37.781 1 87.12 219 GLY B O 1
ATOM 7747 N N . GLY B 1 220 ? -5.207 -17.578 -38.469 1 83.94 220 GLY B N 1
ATOM 7748 C CA . GLY B 1 220 ? -5.891 -17.375 -39.719 1 83.94 220 GLY B CA 1
ATOM 7749 C C . GLY B 1 220 ? -7.387 -17.609 -39.656 1 83.94 220 GLY B C 1
ATOM 7750 O O . GLY B 1 220 ? -7.879 -18.141 -38.625 1 83.94 220 GLY B O 1
ATOM 7751 N N . ASP B 1 221 ? -8.195 -17.172 -40.594 1 80.75 221 ASP B N 1
ATOM 7752 C CA . ASP B 1 221 ? -9.648 -17.312 -40.594 1 80.75 221 ASP B CA 1
ATOM 7753 C C . ASP B 1 221 ? -10.055 -18.781 -40.688 1 80.75 221 ASP B C 1
ATOM 7755 O O . ASP B 1 221 ? -11.133 -19.141 -40.219 1 80.75 221 ASP B O 1
ATOM 7759 N N . SER B 1 222 ? -9.109 -19.609 -41.188 1 80.94 222 SER B N 1
ATOM 7760 C CA . SER B 1 222 ? -9.414 -21.047 -41.312 1 80.94 222 SER B CA 1
ATOM 7761 C C . SER B 1 222 ? -8.555 -21.875 -40.375 1 80.94 222 SER B C 1
ATOM 7763 O O . SER B 1 222 ? -8.234 -23.031 -40.656 1 80.94 222 SER B O 1
ATOM 7765 N N . ASP B 1 223 ? -8.266 -21.297 -39.281 1 86.81 223 ASP B N 1
ATOM 7766 C CA . ASP B 1 223 ? -7.426 -22 -38.312 1 86.81 223 ASP B CA 1
ATOM 7767 C C . ASP B 1 223 ? -8.141 -23.234 -37.781 1 86.81 223 ASP B C 1
ATOM 7769 O O . ASP B 1 223 ? -9.328 -23.188 -37.469 1 86.81 223 ASP B O 1
ATOM 7773 N N . ARG B 1 224 ? -7.539 -24.297 -37.719 1 84.19 224 ARG B N 1
ATOM 7774 C CA . ARG B 1 224 ? -8.062 -25.609 -37.344 1 84.19 224 ARG B CA 1
ATOM 7775 C C . ARG B 1 224 ? -8.656 -25.562 -35.938 1 84.19 224 ARG B C 1
ATOM 7777 O O . ARG B 1 224 ? -9.578 -26.312 -35.625 1 84.19 224 ARG B O 1
ATOM 7784 N N . SER B 1 225 ? -8.188 -24.672 -35.031 1 86.25 225 SER B N 1
ATOM 7785 C CA . SER B 1 225 ? -8.648 -24.578 -33.656 1 86.25 225 SER B CA 1
ATOM 7786 C C . SER B 1 225 ? -10.109 -24.156 -33.594 1 86.25 225 SER B C 1
ATOM 7788 O O . SER B 1 225 ? -10.797 -24.438 -32.594 1 86.25 225 SER B O 1
ATOM 7790 N N . LEU B 1 226 ? -10.625 -23.469 -34.594 1 86.88 226 LEU B N 1
ATOM 7791 C CA . LEU B 1 226 ? -12 -22.984 -34.594 1 86.88 226 LEU B CA 1
ATOM 7792 C C . LEU B 1 226 ? -12.969 -24.094 -35 1 86.88 226 LEU B C 1
ATOM 7794 O O . LEU B 1 226 ? -14.172 -23.984 -34.75 1 86.88 226 LEU B O 1
ATOM 7798 N N . LYS B 1 227 ? -12.312 -25.125 -35.594 1 82.69 227 LYS B N 1
ATOM 7799 C CA . LYS B 1 227 ? -13.148 -26.234 -36.062 1 82.69 227 LYS B CA 1
ATOM 7800 C C . LYS B 1 227 ? -13.406 -27.219 -34.938 1 82.69 227 LYS B C 1
ATOM 7802 O O . LYS B 1 227 ? -14.352 -28.016 -35 1 82.69 227 LYS B O 1
ATOM 7807 N N . HIS B 1 228 ? -12.555 -27 -33.938 1 79.81 228 HIS B N 1
ATOM 7808 C CA . HIS B 1 228 ? -12.75 -27.875 -32.781 1 79.81 228 HIS B CA 1
ATOM 7809 C C . HIS B 1 228 ? -13.891 -27.406 -31.891 1 79.81 228 HIS B C 1
ATOM 7811 O O . HIS B 1 228 ? -14.133 -26.203 -31.797 1 79.81 228 HIS B O 1
ATOM 7817 N N . GLY B 1 229 ? -14.82 -28.156 -31.547 1 80.31 229 GLY B N 1
ATOM 7818 C CA . GLY B 1 229 ? -15.93 -27.828 -30.656 1 80.31 229 GLY B CA 1
ATOM 7819 C C . GLY B 1 229 ? -15.484 -27.156 -29.375 1 80.31 229 GLY B C 1
ATOM 7820 O O . GLY B 1 229 ? -14.289 -26.938 -29.156 1 80.31 229 GLY B O 1
ATOM 7821 N N . SER B 1 230 ? -16.344 -26.484 -28.672 1 86.06 230 SER B N 1
ATOM 7822 C CA . SER B 1 230 ? -16.094 -25.828 -27.391 1 86.06 230 SER B CA 1
ATOM 7823 C C . SER B 1 230 ? -16.047 -26.844 -26.25 1 86.06 230 SER B C 1
ATOM 7825 O O . SER B 1 230 ? -16.703 -27.891 -26.328 1 86.06 230 SER B O 1
ATOM 7827 N N . HIS B 1 231 ? -15.172 -26.672 -25.359 1 88.69 231 HIS B N 1
ATOM 7828 C CA . HIS B 1 231 ? -15.109 -27.516 -24.172 1 88.69 231 HIS B CA 1
ATOM 7829 C C . HIS B 1 231 ? -16.344 -27.344 -23.297 1 88.69 231 HIS B C 1
ATOM 7831 O O . HIS B 1 231 ? -16.812 -28.297 -22.672 1 88.69 231 HIS B O 1
ATOM 7837 N N . PHE B 1 232 ? -16.844 -26.062 -23.234 1 86.75 232 PHE B N 1
ATOM 7838 C CA . PHE B 1 232 ? -18.016 -25.766 -22.438 1 86.75 232 PHE B CA 1
ATOM 7839 C C . PHE B 1 232 ? -19.125 -25.172 -23.297 1 86.75 232 PHE B C 1
ATOM 7841 O O . PHE B 1 232 ? -18.859 -24.453 -24.25 1 86.75 232 PHE B O 1
ATOM 7848 N N . GLN B 1 233 ? -20.266 -25.5 -22.922 1 83.56 233 GLN B N 1
ATOM 7849 C CA . GLN B 1 233 ? -21.422 -24.875 -23.562 1 83.56 233 GLN B CA 1
ATOM 7850 C C . GLN B 1 233 ? -21.797 -23.562 -22.875 1 83.56 233 GLN B C 1
ATOM 7852 O O . GLN B 1 233 ? -22.344 -23.578 -21.766 1 83.56 233 GLN B O 1
ATOM 7857 N N . MET B 1 234 ? -21.344 -22.516 -23.453 1 86.06 234 MET B N 1
ATOM 7858 C CA . MET B 1 234 ? -21.641 -21.203 -22.891 1 86.06 234 MET B CA 1
ATOM 7859 C C . MET B 1 234 ? -22.297 -20.297 -23.922 1 86.06 234 MET B C 1
ATOM 7861 O O . MET B 1 234 ? -22.266 -20.594 -25.125 1 86.06 234 MET B O 1
ATOM 7865 N N . THR B 1 235 ? -22.938 -19.281 -23.406 1 86.81 235 THR B N 1
ATOM 7866 C CA . THR B 1 235 ? -23.5 -18.266 -24.297 1 86.81 235 THR B CA 1
ATOM 7867 C C . THR B 1 235 ? -22.406 -17.625 -25.141 1 86.81 235 THR B C 1
ATOM 7869 O O . THR B 1 235 ? -21.328 -17.297 -24.641 1 86.81 235 THR B O 1
ATOM 7872 N N . LYS B 1 236 ? -22.672 -17.594 -26.375 1 88.31 236 LYS B N 1
ATOM 7873 C CA . LYS B 1 236 ? -21.672 -17.062 -27.297 1 88.31 236 LYS B CA 1
ATOM 7874 C C . LYS B 1 236 ? -21.797 -15.539 -27.422 1 88.31 236 LYS B C 1
ATOM 7876 O O . LYS B 1 236 ? -22.828 -14.969 -27.062 1 88.31 236 LYS B O 1
ATOM 7881 N N . VAL B 1 237 ? -20.75 -14.953 -27.844 1 89.56 237 VAL B N 1
ATOM 7882 C CA . VAL B 1 237 ? -20.75 -13.516 -28.078 1 89.56 237 VAL B CA 1
ATOM 7883 C C . VAL B 1 237 ? -21.594 -13.18 -29.312 1 89.56 237 VAL B C 1
ATOM 7885 O O . VAL B 1 237 ? -21.641 -13.961 -30.266 1 89.56 237 VAL B O 1
ATOM 7888 N N . GLU B 1 238 ? -22.312 -12.102 -29.234 1 90.31 238 GLU B N 1
ATOM 7889 C CA . GLU B 1 238 ? -23.094 -11.633 -30.375 1 90.31 238 GLU B CA 1
ATOM 7890 C C . GLU B 1 238 ? -22.297 -10.633 -31.219 1 90.31 238 GLU B C 1
ATOM 7892 O O . GLU B 1 238 ? -21.375 -9.984 -30.703 1 90.31 238 GLU B O 1
ATOM 7897 N N . GLU B 1 239 ? -22.672 -10.586 -32.469 1 90.31 239 GLU B N 1
ATOM 7898 C CA . GLU B 1 239 ? -21.969 -9.656 -33.344 1 90.31 239 GLU B CA 1
ATOM 7899 C C . GLU B 1 239 ? -22.156 -8.211 -32.906 1 90.31 239 GLU B C 1
ATOM 7901 O O . GLU B 1 239 ? -21.266 -7.379 -33.094 1 90.31 239 GLU B O 1
ATOM 7906 N N . SER B 1 240 ? -23.281 -7.98 -32.281 1 86.81 240 SER B N 1
ATOM 7907 C CA . SER B 1 240 ? -23.516 -6.637 -31.766 1 86.81 240 SER B CA 1
ATOM 7908 C C . SER B 1 240 ? -22.5 -6.289 -30.672 1 86.81 240 SER B C 1
ATOM 7910 O O . SER B 1 240 ? -22.016 -5.156 -30.609 1 86.81 240 SER B O 1
ATOM 7912 N N . GLN B 1 241 ? -22.203 -7.273 -29.906 1 87.19 241 GLN B N 1
ATOM 7913 C CA . GLN B 1 241 ? -21.234 -7.059 -28.828 1 87.19 241 GLN B CA 1
ATOM 7914 C C . GLN B 1 241 ? -19.828 -6.855 -29.391 1 87.19 241 GLN B C 1
ATOM 7916 O O . GLN B 1 241 ? -19.078 -6.027 -28.875 1 87.19 241 GLN B O 1
ATOM 7921 N N . ARG B 1 242 ? -19.469 -7.617 -30.328 1 89.94 242 ARG B N 1
ATOM 7922 C CA . ARG B 1 242 ? -18.172 -7.445 -30.984 1 89.94 242 ARG B CA 1
ATOM 7923 C C . ARG B 1 242 ? -18.031 -6.047 -31.578 1 89.94 242 ARG B C 1
ATOM 7925 O O . ARG B 1 242 ? -17 -5.402 -31.422 1 89.94 242 ARG B O 1
ATOM 7932 N N . SER B 1 243 ? -19.109 -5.594 -32.219 1 87.12 243 SER B N 1
ATOM 7933 C CA . SER B 1 243 ? -19.094 -4.262 -32.812 1 87.12 243 SER B CA 1
ATOM 7934 C C . SER B 1 243 ? -18.984 -3.178 -31.75 1 87.12 243 SER B C 1
ATOM 7936 O O . SER B 1 243 ? -18.328 -2.156 -31.953 1 87.12 243 SER B O 1
ATOM 7938 N N . GLN B 1 244 ? -19.625 -3.502 -30.719 1 84.06 244 GLN B N 1
ATOM 7939 C CA . GLN B 1 244 ? -19.531 -2.553 -29.625 1 84.06 244 GLN B CA 1
ATOM 7940 C C . GLN B 1 244 ? -18.125 -2.473 -29.062 1 84.06 244 GLN B C 1
ATOM 7942 O O . GLN B 1 244 ? -17.641 -1.388 -28.734 1 84.06 244 GLN B O 1
ATOM 7947 N N . LEU B 1 245 ? -17.516 -3.598 -28.953 1 86.38 245 LEU B N 1
ATOM 7948 C CA . LEU B 1 245 ? -16.125 -3.641 -28.5 1 86.38 245 LEU B CA 1
ATOM 7949 C C . LEU B 1 245 ? -15.219 -2.846 -29.438 1 86.38 245 LEU B C 1
ATOM 7951 O O . LEU B 1 245 ? -14.367 -2.076 -28.984 1 86.38 245 LEU B O 1
ATOM 7955 N N . LEU B 1 246 ? -15.477 -3.041 -30.641 1 85.38 246 LEU B N 1
ATOM 7956 C CA . LEU B 1 246 ? -14.688 -2.35 -31.656 1 85.38 246 LEU B CA 1
ATOM 7957 C C . LEU B 1 246 ? -14.938 -0.846 -31.609 1 85.38 246 LEU B C 1
ATOM 7959 O O . LEU B 1 246 ? -13.992 -0.053 -31.688 1 85.38 246 LEU B O 1
ATOM 7963 N N . SER B 1 247 ? -16.141 -0.496 -31.422 1 81.19 247 SER B N 1
ATOM 7964 C CA . SER B 1 247 ? -16.5 0.918 -31.375 1 81.19 247 SER B CA 1
ATOM 7965 C C . SER B 1 247 ? -15.906 1.588 -30.125 1 81.19 247 SER B C 1
ATOM 7967 O O . SER B 1 247 ? -15.414 2.715 -30.203 1 81.19 247 SER B O 1
ATOM 7969 N N . SER B 1 248 ? -16 0.877 -29.078 1 78.69 248 SER B N 1
ATOM 7970 C CA . SER B 1 248 ? -15.445 1.406 -27.844 1 78.69 248 SER B CA 1
ATOM 7971 C C . SER B 1 248 ? -13.938 1.61 -27.969 1 78.69 248 SER B C 1
ATOM 7973 O O . SER B 1 248 ? -13.406 2.633 -27.531 1 78.69 248 SER B O 1
ATOM 7975 N N . ALA B 1 249 ? -13.328 0.657 -28.516 1 79.81 249 ALA B N 1
ATOM 7976 C CA . ALA B 1 249 ? -11.883 0.739 -28.703 1 79.81 249 ALA B CA 1
ATOM 7977 C C . ALA B 1 249 ? -11.508 1.896 -29.625 1 79.81 249 ALA B C 1
ATOM 7979 O O . ALA B 1 249 ? -10.555 2.631 -29.344 1 79.81 249 ALA B O 1
ATOM 7980 N N . GLN B 1 250 ? -12.32 2.072 -30.609 1 77.25 250 GLN B N 1
ATOM 7981 C CA . GLN B 1 250 ? -12.062 3.145 -31.562 1 77.25 250 GLN B CA 1
ATOM 7982 C C . GLN B 1 250 ? -12.297 4.516 -30.922 1 77.25 250 GLN B C 1
ATOM 7984 O O . GLN B 1 250 ? -11.5 5.438 -31.125 1 77.25 250 GLN B O 1
ATOM 7989 N N . THR B 1 251 ? -13.383 4.578 -30.25 1 71.12 251 THR B N 1
ATOM 7990 C CA . THR B 1 251 ? -13.734 5.848 -29.609 1 71.12 251 THR B CA 1
ATOM 7991 C C . THR B 1 251 ? -12.656 6.273 -28.625 1 71.12 251 THR B C 1
ATOM 7993 O O . THR B 1 251 ? -12.305 7.453 -28.547 1 71.12 251 THR B O 1
ATOM 7996 N N . ILE B 1 252 ? -12.164 5.363 -27.938 1 67.5 252 ILE B N 1
ATOM 7997 C CA . ILE B 1 252 ? -11.156 5.645 -26.906 1 67.5 252 ILE B CA 1
ATOM 7998 C C . ILE B 1 252 ? -9.875 6.145 -27.578 1 67.5 252 ILE B C 1
ATOM 8000 O O . ILE B 1 252 ? -9.195 7.023 -27.031 1 67.5 252 ILE B O 1
ATOM 8004 N N . LEU B 1 253 ? -9.664 5.625 -28.672 1 65.69 253 LEU B N 1
ATOM 8005 C CA . LEU B 1 253 ? -8.422 5.961 -29.344 1 65.69 253 LEU B CA 1
ATOM 8006 C C . LEU B 1 253 ? -8.539 7.289 -30.078 1 65.69 253 LEU B C 1
ATOM 8008 O O . LEU B 1 253 ? -7.535 7.969 -30.312 1 65.69 253 LEU B O 1
ATOM 8012 N N . GLU B 1 254 ? -9.75 7.609 -30.406 1 68.69 254 GLU B N 1
ATOM 8013 C CA . GLU B 1 254 ? -9.906 8.797 -31.234 1 68.69 254 GLU B CA 1
ATOM 8014 C C . GLU B 1 254 ? -10.297 10.016 -30.406 1 68.69 254 GLU B C 1
ATOM 8016 O O . GLU B 1 254 ? -10.094 11.156 -30.828 1 68.69 254 GLU B O 1
ATOM 8021 N N . ARG B 1 255 ? -10.859 9.727 -29.312 1 69.12 255 ARG B N 1
ATOM 8022 C CA . ARG B 1 255 ? -11.328 10.859 -28.516 1 69.12 255 ARG B CA 1
ATOM 8023 C C . ARG B 1 255 ? -10.32 11.211 -27.438 1 69.12 255 ARG B C 1
ATOM 8025 O O . ARG B 1 255 ? -9.648 10.336 -26.891 1 69.12 255 ARG B O 1
ATOM 8032 N N . PRO B 1 256 ? -10.211 12.617 -27.312 1 71.81 256 PRO B N 1
ATOM 8033 C CA . PRO B 1 256 ? -9.359 13.008 -26.188 1 71.81 256 PRO B CA 1
ATOM 8034 C C . PRO B 1 256 ? -9.898 12.531 -24.844 1 71.81 256 PRO B C 1
ATOM 8036 O O . PRO B 1 256 ? -11.117 12.375 -24.688 1 71.81 256 PRO B O 1
ATOM 8039 N N . LEU B 1 257 ? -9.016 12.203 -24.062 1 73.5 257 LEU B N 1
ATOM 8040 C CA . LEU B 1 257 ? -9.359 11.695 -22.734 1 73.5 257 LEU B CA 1
ATOM 8041 C C . LEU B 1 257 ? -10.227 12.695 -21.969 1 73.5 257 LEU B C 1
ATOM 8043 O O . LEU B 1 257 ? -11.133 12.297 -21.234 1 73.5 257 LEU B O 1
ATOM 8047 N N . TRP B 1 258 ? -9.828 14 -22.125 1 77.44 258 TRP B N 1
ATOM 8048 C CA . TRP B 1 258 ? -10.562 15.031 -21.406 1 77.44 258 TRP B CA 1
ATOM 8049 C C . TRP B 1 258 ? -11.172 16.031 -22.375 1 77.44 258 TRP B C 1
ATOM 8051 O O . TRP B 1 258 ? -10.742 16.141 -23.531 1 77.44 258 TRP B O 1
ATOM 8061 N N . LYS B 1 259 ? -12.242 16.609 -21.828 1 74.25 259 LYS B N 1
ATOM 8062 C CA . LYS B 1 259 ? -12.773 17.75 -22.578 1 74.25 259 LYS B CA 1
ATOM 8063 C C . LYS B 1 259 ? -11.75 18.875 -22.641 1 74.25 259 LYS B C 1
ATOM 8065 O O . LYS B 1 259 ? -10.82 18.938 -21.828 1 74.25 259 LYS B O 1
ATOM 8070 N N . ALA B 1 260 ? -11.953 19.719 -23.641 1 72.19 260 ALA B N 1
ATOM 8071 C CA . ALA B 1 260 ? -11.016 20.812 -23.891 1 72.19 260 ALA B CA 1
ATOM 8072 C C . ALA B 1 260 ? -10.898 21.719 -22.656 1 72.19 260 ALA B C 1
ATOM 8074 O O . ALA B 1 260 ? -11.891 21.984 -21.969 1 72.19 260 ALA B O 1
ATOM 8075 N N . VAL B 1 261 ? -9.656 22.078 -22.297 1 77.94 261 VAL B N 1
ATOM 8076 C CA . VAL B 1 261 ? -9.367 22.984 -21.203 1 77.94 261 VAL B CA 1
ATOM 8077 C C . VAL B 1 261 ? -9.266 24.422 -21.719 1 77.94 261 VAL B C 1
ATOM 8079 O O . VAL B 1 261 ? -8.609 24.672 -22.734 1 77.94 261 VAL B O 1
ATOM 8082 N N . SER B 1 262 ? -10.055 25.281 -21.141 1 81.25 262 SER B N 1
ATOM 8083 C CA . SER B 1 262 ? -9.93 26.688 -21.5 1 81.25 262 SER B CA 1
ATOM 8084 C C . SER B 1 262 ? -8.766 27.344 -20.766 1 81.25 262 SER B C 1
ATOM 8086 O O . SER B 1 262 ? -8.773 27.438 -19.531 1 81.25 262 SER B O 1
ATOM 8088 N N . LEU B 1 263 ? -7.773 27.797 -21.594 1 84.5 263 LEU B N 1
ATOM 8089 C CA . LEU B 1 263 ? -6.594 28.422 -21.016 1 84.5 263 LEU B CA 1
ATOM 8090 C C . LEU B 1 263 ? -6.602 29.938 -21.266 1 84.5 263 LEU B C 1
ATOM 8092 O O . LEU B 1 263 ? -5.559 30.578 -21.203 1 84.5 263 LEU B O 1
ATOM 8096 N N . ALA B 1 264 ? -7.809 30.406 -21.484 1 82.31 264 ALA B N 1
ATOM 8097 C CA . ALA B 1 264 ? -7.949 31.828 -21.828 1 82.31 264 ALA B CA 1
ATOM 8098 C C . ALA B 1 264 ? -7.473 32.719 -20.672 1 82.31 264 ALA B C 1
ATOM 8100 O O . ALA B 1 264 ? -6.938 33.812 -20.906 1 82.31 264 ALA B O 1
ATOM 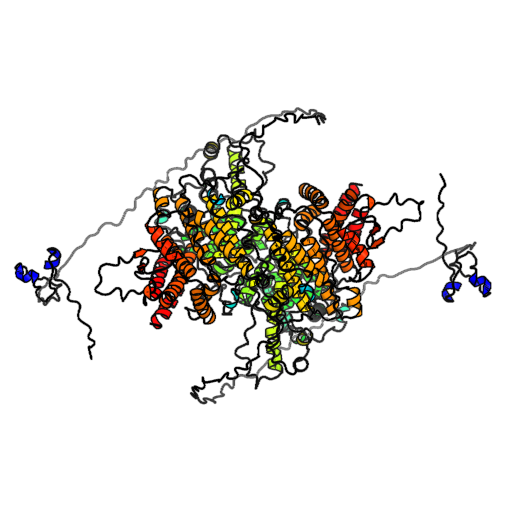8101 N N . ASN B 1 265 ? -7.594 32.281 -19.516 1 86.5 265 ASN B N 1
ATOM 8102 C CA . ASN B 1 265 ? -7.25 33.094 -18.344 1 86.5 265 ASN B CA 1
ATOM 8103 C C . ASN B 1 265 ? -5.98 32.594 -17.672 1 86.5 265 ASN B C 1
ATOM 8105 O O . ASN B 1 265 ? -5.844 32.656 -16.453 1 86.5 265 ASN B O 1
ATOM 8109 N N . PHE B 1 266 ? -5.105 32.062 -18.469 1 88.81 266 PHE B N 1
ATOM 8110 C CA . PHE B 1 266 ? -3.836 31.625 -17.891 1 88.81 266 PHE B CA 1
ATOM 8111 C C . PHE B 1 266 ? -3.096 32.781 -17.266 1 88.81 266 PHE B C 1
ATOM 8113 O O . PHE B 1 266 ? -3.057 33.875 -17.828 1 88.81 266 PHE B O 1
ATOM 8120 N N . PRO B 1 267 ? -2.582 32.656 -16.141 1 89.38 267 PRO B N 1
ATOM 8121 C CA . PRO B 1 267 ? -2.047 33.781 -15.383 1 89.38 267 PRO B CA 1
ATOM 8122 C C . PRO B 1 267 ? -0.839 34.438 -16.062 1 89.38 267 PRO B C 1
ATOM 8124 O O . PRO B 1 267 ? -0.086 33.75 -16.766 1 89.38 267 PRO B O 1
ATOM 8127 N N . SER B 1 268 ? -0.684 35.688 -15.828 1 89.75 268 SER B N 1
ATOM 8128 C CA . SER B 1 268 ? 0.472 36.438 -16.328 1 89.75 268 SER B CA 1
ATOM 8129 C C . SER B 1 268 ? 1.743 36.031 -15.586 1 89.75 268 SER B C 1
ATOM 8131 O O . SER B 1 268 ? 1.682 35.375 -14.555 1 89.75 268 SER B O 1
ATOM 8133 N N . LYS B 1 269 ? 2.854 36.438 -16.141 1 90.19 269 LYS B N 1
ATOM 8134 C CA . LYS B 1 269 ? 4.148 36.156 -15.523 1 90.19 269 LYS B CA 1
ATOM 8135 C C . LYS B 1 269 ? 4.207 36.688 -14.094 1 90.19 269 LYS B C 1
ATOM 8137 O O . LYS B 1 269 ? 4.699 36.031 -13.188 1 90.19 269 LYS B O 1
ATOM 8142 N N . ALA B 1 270 ? 3.699 37.906 -13.836 1 91.19 270 ALA B N 1
ATOM 8143 C CA . ALA B 1 270 ? 3.717 38.531 -12.523 1 91.19 270 ALA B CA 1
ATOM 8144 C C . ALA B 1 270 ? 2.902 37.75 -11.516 1 91.19 270 ALA B C 1
ATOM 8146 O O . ALA B 1 270 ? 3.287 37.625 -10.344 1 91.19 270 ALA B O 1
ATOM 8147 N N . LYS B 1 271 ? 1.806 37.25 -12.008 1 93.25 271 LYS B N 1
ATOM 8148 C CA . LYS B 1 271 ? 0.953 36.469 -11.125 1 93.25 271 LYS B CA 1
ATOM 8149 C C . LYS B 1 271 ? 1.617 35.125 -10.773 1 93.25 271 LYS B C 1
ATOM 8151 O O . LYS B 1 271 ? 1.486 34.656 -9.641 1 93.25 271 LYS B O 1
ATOM 8156 N N . ILE B 1 272 ? 2.318 34.469 -11.727 1 93.25 272 ILE B N 1
ATOM 8157 C CA . ILE B 1 272 ? 3.047 33.25 -11.469 1 93.25 272 ILE B CA 1
ATOM 8158 C C . ILE B 1 272 ? 4.145 33.5 -10.438 1 93.25 272 ILE B C 1
ATOM 8160 O O . ILE B 1 272 ? 4.285 32.75 -9.469 1 93.25 272 ILE B O 1
ATOM 8164 N N . ASP B 1 273 ? 4.855 34.594 -10.57 1 93.88 273 ASP B N 1
ATOM 8165 C CA . ASP B 1 273 ? 5.914 34.969 -9.625 1 93.88 273 ASP B CA 1
ATOM 8166 C C . ASP B 1 273 ? 5.344 35.219 -8.234 1 93.88 273 ASP B C 1
ATOM 8168 O O . ASP B 1 273 ? 5.957 34.844 -7.23 1 93.88 273 ASP B O 1
ATOM 8172 N N . HIS B 1 274 ? 4.195 35.844 -8.266 1 94.31 274 HIS B N 1
ATOM 8173 C CA . HIS B 1 274 ? 3.518 36.094 -6.996 1 94.31 274 HIS B CA 1
ATOM 8174 C C . HIS B 1 274 ? 3.174 34.812 -6.281 1 94.31 274 HIS B C 1
ATOM 8176 O O . HIS B 1 274 ? 3.4 34.688 -5.078 1 94.31 274 HIS B O 1
ATOM 8182 N N . CYS B 1 275 ? 2.633 33.875 -7.016 1 95.81 275 CYS B N 1
ATOM 8183 C CA . CYS B 1 275 ? 2.268 32.594 -6.441 1 95.81 275 CYS B CA 1
ATOM 8184 C C . CYS B 1 275 ? 3.502 31.844 -5.941 1 95.81 275 CYS B C 1
ATOM 8186 O O . CYS B 1 275 ? 3.463 31.203 -4.891 1 95.81 275 CYS B O 1
ATOM 8188 N N . ILE B 1 276 ? 4.609 31.875 -6.688 1 96.19 276 ILE B N 1
ATOM 8189 C CA . ILE B 1 276 ? 5.848 31.219 -6.27 1 96.19 276 ILE B CA 1
ATOM 8190 C C . ILE B 1 276 ? 6.332 31.828 -4.957 1 96.19 276 ILE B C 1
ATOM 8192 O O . ILE B 1 276 ? 6.734 31.109 -4.043 1 96.19 276 ILE B O 1
ATOM 8196 N N . ASP B 1 277 ? 6.23 33.094 -4.863 1 95.75 277 ASP B N 1
ATOM 8197 C CA . ASP B 1 277 ? 6.637 33.812 -3.65 1 95.75 277 ASP B CA 1
ATOM 8198 C C . ASP B 1 277 ? 5.789 33.375 -2.457 1 95.75 277 ASP B C 1
ATOM 8200 O O . ASP B 1 277 ? 6.32 33.062 -1.39 1 95.75 277 ASP B O 1
ATOM 8204 N N . LEU B 1 278 ? 4.5 33.312 -2.682 1 96.19 278 LEU B N 1
ATOM 8205 C CA . LEU B 1 278 ? 3.59 32.938 -1.604 1 96.19 278 LEU B CA 1
ATOM 8206 C C . LEU B 1 278 ? 3.803 31.469 -1.196 1 96.19 278 LEU B C 1
ATOM 8208 O O . LEU B 1 278 ? 3.629 31.109 -0.027 1 96.19 278 LEU B O 1
ATOM 8212 N N . PHE B 1 279 ? 4.164 30.672 -2.16 1 97 279 PHE B N 1
ATOM 8213 C CA . PHE B 1 279 ? 4.477 29.281 -1.851 1 97 279 PHE B CA 1
ATOM 8214 C C . PHE B 1 279 ? 5.574 29.188 -0.798 1 97 279 PHE B C 1
ATOM 8216 O O . PHE B 1 279 ? 5.422 28.5 0.211 1 97 279 PHE B O 1
ATOM 8223 N N . PHE B 1 280 ? 6.629 29.891 -0.938 1 95.38 280 PHE B N 1
ATOM 8224 C CA . PHE B 1 280 ? 7.785 29.766 -0.053 1 95.38 280 PHE B CA 1
ATOM 8225 C C . PHE B 1 280 ? 7.539 30.5 1.263 1 95.38 280 PHE B C 1
ATOM 8227 O O . PHE B 1 280 ? 8.102 30.141 2.297 1 95.38 280 PHE B O 1
ATOM 8234 N N . VAL B 1 281 ? 6.617 31.469 1.277 1 93.56 281 VAL B N 1
ATOM 8235 C CA . VAL B 1 281 ? 6.309 32.219 2.496 1 93.56 281 VAL B CA 1
ATOM 8236 C C . VAL B 1 281 ? 5.426 31.359 3.408 1 93.56 281 VAL B C 1
ATOM 8238 O O . VAL B 1 281 ? 5.621 31.344 4.625 1 93.56 281 VAL B O 1
ATOM 8241 N N . ASN B 1 282 ? 4.57 30.656 2.77 1 94.44 282 ASN B N 1
ATOM 8242 C CA . ASN B 1 282 ? 3.494 30.094 3.586 1 94.44 282 ASN B CA 1
ATOM 8243 C C . ASN B 1 282 ? 3.58 28.578 3.678 1 94.44 282 ASN B C 1
ATOM 8245 O O . ASN B 1 282 ? 3.133 27.984 4.66 1 94.44 282 ASN B O 1
ATOM 8249 N N . PHE B 1 283 ? 3.949 27.906 2.615 1 94.75 283 PHE B N 1
ATOM 8250 C CA . PHE B 1 283 ? 4.047 26.453 2.631 1 94.75 283 PHE B CA 1
ATOM 8251 C C . PHE B 1 283 ? 5.383 26 3.211 1 94.75 283 PHE B C 1
ATOM 8253 O O . PHE B 1 283 ? 6.355 25.828 2.477 1 94.75 283 PHE B O 1
ATOM 8260 N N . ARG B 1 284 ? 5.367 25.703 4.484 1 91.88 284 ARG B N 1
ATOM 8261 C CA . ARG B 1 284 ? 6.578 25.344 5.215 1 91.88 284 ARG B CA 1
ATOM 8262 C C . ARG B 1 284 ? 6.418 23.984 5.895 1 91.88 284 ARG B C 1
ATOM 8264 O O . ARG B 1 284 ? 6.234 23.906 7.109 1 91.88 284 ARG B O 1
ATOM 8271 N N . PRO B 1 285 ? 6.586 22.938 5.105 1 92.31 285 PRO B N 1
ATOM 8272 C CA . PRO B 1 285 ? 6.504 21.609 5.711 1 92.31 285 PRO B CA 1
ATOM 8273 C C . PRO B 1 285 ? 7.605 21.359 6.742 1 92.31 285 PRO B C 1
ATOM 8275 O O . PRO B 1 285 ? 8.609 22.078 6.758 1 92.31 285 PRO B O 1
ATOM 8278 N N . PRO B 1 286 ? 7.383 20.391 7.582 1 92.06 286 PRO B N 1
ATOM 8279 C CA . PRO B 1 286 ? 8.391 20.125 8.609 1 92.06 286 PRO B CA 1
ATOM 8280 C C . PRO B 1 286 ? 9.766 19.828 8.023 1 92.06 286 PRO B C 1
ATOM 8282 O O . PRO B 1 286 ? 10.789 20.172 8.633 1 92.06 286 PRO B O 1
ATOM 8285 N N . ILE B 1 287 ? 9.727 19.203 6.902 1 94.44 287 ILE B N 1
ATOM 8286 C CA . ILE B 1 287 ? 10.961 18.969 6.168 1 94.44 287 ILE B CA 1
ATOM 8287 C C . ILE B 1 287 ? 10.898 19.672 4.812 1 94.44 287 ILE B C 1
ATOM 8289 O O . ILE B 1 287 ? 10.148 19.25 3.928 1 94.44 287 ILE B O 1
ATOM 8293 N N . SER B 1 288 ? 11.711 20.75 4.75 1 94.62 288 SER B N 1
ATOM 8294 C CA . SER B 1 288 ? 11.766 21.453 3.469 1 94.62 288 SER B CA 1
ATOM 8295 C C . SER B 1 288 ? 12.531 20.625 2.43 1 94.62 288 SER B C 1
ATOM 8297 O O . SER B 1 288 ? 13.609 20.109 2.709 1 94.62 288 SER B O 1
ATOM 8299 N N . PHE B 1 289 ? 11.945 20.5 1.249 1 97.12 289 PHE B N 1
ATOM 8300 C CA . PHE B 1 289 ? 12.562 19.625 0.263 1 97.12 289 PHE B CA 1
ATOM 8301 C C . PHE B 1 289 ? 12.758 20.344 -1.063 1 97.12 289 PHE B C 1
ATOM 8303 O O . PHE B 1 289 ? 13.273 19.766 -2.021 1 97.12 289 PHE B O 1
ATOM 8310 N N . ILE B 1 290 ? 12.289 21.516 -1.189 1 97.06 290 ILE B N 1
ATOM 8311 C CA . ILE B 1 290 ? 12.609 22.391 -2.314 1 97.06 290 ILE B CA 1
ATOM 8312 C C . ILE B 1 290 ? 13.57 23.484 -1.861 1 97.06 290 ILE B C 1
ATOM 8314 O O . ILE B 1 290 ? 13.258 24.25 -0.941 1 97.06 290 ILE B O 1
ATOM 8318 N N . HIS B 1 291 ? 14.703 23.547 -2.436 1 96.44 291 HIS B N 1
ATOM 8319 C CA . HIS B 1 291 ? 15.742 24.484 -2.023 1 96.44 291 HIS B CA 1
ATOM 8320 C C . HIS B 1 291 ? 15.5 25.859 -2.635 1 96.44 291 HIS B C 1
ATOM 8322 O O . HIS B 1 291 ? 15.867 26.109 -3.787 1 96.44 291 HIS B O 1
ATOM 8328 N N . ARG B 1 292 ? 15.086 26.797 -1.896 1 94.62 292 ARG B N 1
ATOM 8329 C CA . ARG B 1 292 ? 14.641 28.094 -2.359 1 94.62 292 ARG B CA 1
ATOM 8330 C C . ARG B 1 292 ? 15.805 28.891 -2.959 1 94.62 292 ARG B C 1
ATOM 8332 O O . ARG B 1 292 ? 15.68 29.453 -4.051 1 94.62 292 ARG B O 1
ATOM 8339 N N . PRO B 1 293 ? 16.984 28.844 -2.381 1 93.81 293 PRO B N 1
ATOM 8340 C CA . PRO B 1 293 ? 18.047 29.703 -2.893 1 93.81 293 PRO B CA 1
ATOM 8341 C C . PRO B 1 293 ? 18.531 29.297 -4.285 1 93.81 293 PRO B C 1
ATOM 8343 O O . PRO B 1 293 ? 18.984 30.141 -5.059 1 93.81 293 PRO B O 1
ATOM 8346 N N . THR B 1 294 ? 18.453 27.984 -4.555 1 93 294 THR B N 1
ATOM 8347 C CA . THR B 1 294 ? 18.984 27.531 -5.84 1 93 294 THR B CA 1
ATOM 8348 C C . THR B 1 294 ? 17.844 27.25 -6.82 1 93 294 THR B C 1
ATOM 8350 O O . THR B 1 294 ? 18.094 26.797 -7.941 1 93 294 THR B O 1
ATOM 8353 N N . LEU B 1 295 ? 16.609 27.453 -6.41 1 93.62 295 LEU B N 1
ATOM 8354 C CA . LEU B 1 295 ? 15.484 27.188 -7.301 1 93.62 295 LEU B CA 1
ATOM 8355 C C . LEU B 1 295 ? 15.461 28.172 -8.469 1 93.62 295 LEU B C 1
ATOM 8357 O O . LEU B 1 295 ? 15.523 29.375 -8.266 1 93.62 295 LEU B O 1
ATOM 8361 N N . ASN B 1 296 ? 15.477 27.594 -9.594 1 91.5 296 ASN B N 1
ATOM 8362 C CA . ASN B 1 296 ? 15.328 28.359 -10.828 1 91.5 296 ASN B CA 1
ATOM 8363 C C . ASN B 1 296 ? 14.117 27.906 -11.633 1 91.5 296 ASN B C 1
ATOM 8365 O O . ASN B 1 296 ? 14.141 26.844 -12.25 1 91.5 296 ASN B O 1
ATOM 8369 N N . PRO B 1 297 ? 13.078 28.719 -11.672 1 90.12 297 PRO B N 1
ATOM 8370 C CA . PRO B 1 297 ? 11.844 28.312 -12.344 1 90.12 297 PRO B CA 1
ATOM 8371 C C . PRO B 1 297 ? 12.047 28.031 -13.836 1 90.12 297 PRO B C 1
ATOM 8373 O O . PRO B 1 297 ? 11.219 27.359 -14.453 1 90.12 297 PRO B O 1
ATOM 8376 N N . THR B 1 298 ? 13.141 28.484 -14.352 1 86.25 298 THR B N 1
ATOM 8377 C CA . THR B 1 298 ? 13.398 28.281 -15.773 1 86.25 298 THR B CA 1
ATOM 8378 C C . THR B 1 298 ? 13.969 26.891 -16.031 1 86.25 298 THR B C 1
ATOM 8380 O O . THR B 1 298 ? 13.898 26.391 -17.156 1 86.25 298 THR B O 1
ATOM 8383 N N . THR B 1 299 ? 14.484 26.328 -15.008 1 88.56 299 THR B N 1
ATOM 8384 C CA . THR B 1 299 ? 15.164 25.047 -15.219 1 88.56 299 THR B CA 1
ATOM 8385 C C . THR B 1 299 ? 14.328 23.891 -14.688 1 88.56 299 THR B C 1
ATOM 8387 O O . THR B 1 299 ? 14.523 22.734 -15.086 1 88.56 299 THR B O 1
ATOM 8390 N N . ILE B 1 300 ? 13.414 24.203 -13.812 1 91.56 300 ILE B N 1
ATOM 8391 C CA . ILE B 1 300 ? 12.633 23.109 -13.242 1 91.56 300 ILE B CA 1
ATOM 8392 C C . ILE B 1 300 ? 11.555 22.672 -14.234 1 91.56 300 ILE B C 1
ATOM 8394 O O . ILE B 1 300 ? 11.234 23.406 -15.172 1 91.56 300 ILE B O 1
ATOM 8398 N N . SER B 1 301 ? 11.062 21.453 -14.047 1 91.44 301 SER B N 1
ATOM 8399 C CA . SER B 1 301 ? 10.039 20.906 -14.93 1 91.44 301 SER B CA 1
ATOM 8400 C C . SER B 1 301 ? 8.742 21.703 -14.836 1 91.44 301 SER B C 1
ATOM 8402 O O . SER B 1 301 ? 8.461 22.328 -13.812 1 91.44 301 SER B O 1
ATOM 8404 N N . GLU B 1 302 ? 7.945 21.672 -15.844 1 90.56 302 GLU B N 1
ATOM 8405 C CA . GLU B 1 302 ? 6.664 22.359 -15.898 1 90.56 302 GLU B CA 1
ATOM 8406 C C . GLU B 1 302 ? 5.719 21.859 -14.805 1 90.56 302 GLU B C 1
ATOM 8408 O O . GLU B 1 302 ? 4.992 22.656 -14.195 1 90.56 302 GLU B O 1
ATOM 8413 N N . VAL B 1 303 ? 5.727 20.594 -14.57 1 93.62 303 VAL B N 1
ATOM 8414 C CA . VAL B 1 303 ? 4.801 20.016 -13.609 1 93.62 303 VAL B CA 1
ATOM 8415 C C . VAL B 1 303 ? 5.164 20.484 -12.195 1 93.62 303 VAL B C 1
ATOM 8417 O O . VAL B 1 303 ? 4.281 20.703 -11.367 1 93.62 303 VAL B O 1
ATOM 8420 N N . LEU B 1 304 ? 6.457 20.594 -11.922 1 96.31 304 LEU B N 1
ATOM 8421 C CA . LEU B 1 304 ? 6.871 21.094 -10.617 1 96.31 304 LEU B CA 1
ATOM 8422 C C . LEU B 1 304 ? 6.48 22.547 -10.445 1 96.31 304 LEU B C 1
ATOM 8424 O O . LEU B 1 304 ? 5.949 22.938 -9.398 1 96.31 304 LEU B O 1
ATOM 8428 N N . LEU B 1 305 ? 6.703 23.281 -11.477 1 95.69 305 LEU B N 1
ATOM 8429 C CA . LEU B 1 305 ? 6.355 24.703 -11.422 1 95.69 305 LEU B CA 1
ATOM 8430 C C . LEU B 1 305 ? 4.855 24.875 -11.203 1 95.69 305 LEU B C 1
ATOM 8432 O O . LEU B 1 305 ? 4.445 25.672 -10.359 1 95.69 305 LEU B O 1
ATOM 8436 N N . LEU B 1 306 ? 4.035 24.156 -11.906 1 95.06 306 LEU B N 1
ATOM 8437 C CA . LEU B 1 306 ? 2.588 24.25 -11.773 1 95.06 306 LEU B CA 1
ATOM 8438 C C . LEU B 1 306 ? 2.145 23.859 -10.367 1 95.06 306 LEU B C 1
ATOM 8440 O O . LEU B 1 306 ? 1.215 24.453 -9.82 1 95.06 306 LEU B O 1
ATOM 8444 N N . SER B 1 307 ? 2.783 22.859 -9.812 1 97.62 307 SER B N 1
ATOM 8445 C CA . SER B 1 307 ? 2.445 22.438 -8.453 1 97.62 307 SER B CA 1
ATOM 8446 C C . SER B 1 307 ? 2.742 23.547 -7.449 1 97.62 307 SER B C 1
ATOM 8448 O O . SER B 1 307 ? 1.953 23.781 -6.531 1 97.62 307 SER B O 1
ATOM 8450 N N . ILE B 1 308 ? 3.877 24.172 -7.637 1 97.62 308 ILE B N 1
ATOM 8451 C CA . ILE B 1 308 ? 4.27 25.266 -6.758 1 97.62 308 ILE B CA 1
ATOM 8452 C C . ILE B 1 308 ? 3.271 26.406 -6.891 1 97.62 308 ILE B C 1
ATOM 8454 O O . ILE B 1 308 ? 2.811 26.969 -5.891 1 97.62 308 ILE B O 1
ATOM 8458 N N . VAL B 1 309 ? 2.885 26.672 -8.094 1 96.38 309 VAL B N 1
ATOM 8459 C CA . VAL B 1 309 ? 1.96 27.766 -8.367 1 96.38 309 VAL B CA 1
ATOM 8460 C C . VAL B 1 309 ? 0.591 27.453 -7.773 1 96.38 309 VAL B C 1
ATOM 8462 O O . VAL B 1 309 ? -0.053 28.328 -7.18 1 96.38 309 VAL B O 1
ATOM 8465 N N . ALA B 1 310 ? 0.135 26.234 -7.918 1 97.5 310 ALA B N 1
ATOM 8466 C CA . ALA B 1 310 ? -1.167 25.828 -7.398 1 97.5 310 ALA B CA 1
ATOM 8467 C C . ALA B 1 310 ? -1.235 26.016 -5.883 1 97.5 310 ALA B C 1
ATOM 8469 O O . ALA B 1 310 ? -2.182 26.625 -5.371 1 97.5 310 ALA B O 1
ATOM 8470 N N . ILE B 1 311 ? -0.257 25.594 -5.168 1 98.12 311 ILE B N 1
ATOM 8471 C CA . ILE B 1 311 ? -0.251 25.703 -3.715 1 98.12 311 ILE B CA 1
ATOM 8472 C C . ILE B 1 311 ? -0.069 27.172 -3.32 1 98.12 311 ILE B C 1
ATOM 8474 O O . ILE B 1 311 ? -0.732 27.656 -2.402 1 98.12 311 ILE B O 1
ATOM 8478 N N . GLY B 1 312 ? 0.817 27.906 -4.016 1 97.81 312 GLY B N 1
ATOM 8479 C CA . GLY B 1 312 ? 0.995 29.328 -3.742 1 97.81 312 GLY B CA 1
ATOM 8480 C C . GLY B 1 312 ? -0.279 30.125 -3.918 1 97.81 312 GLY B C 1
ATOM 8481 O O . GLY B 1 312 ? -0.557 31.047 -3.135 1 97.81 312 GLY B O 1
ATOM 8482 N N . ALA B 1 313 ? -1.042 29.781 -4.895 1 96.75 313 ALA B N 1
ATOM 8483 C CA . ALA B 1 313 ? -2.275 30.5 -5.199 1 96.75 313 ALA B CA 1
ATOM 8484 C C . ALA B 1 313 ? -3.275 30.375 -4.055 1 96.75 313 ALA B C 1
ATOM 8486 O O . ALA B 1 313 ? -4.086 31.281 -3.834 1 96.75 313 ALA B O 1
ATOM 8487 N N . ARG B 1 314 ? -3.221 29.344 -3.305 1 95.69 314 ARG B N 1
ATOM 8488 C CA . ARG B 1 314 ? -4.148 29.141 -2.197 1 95.69 314 ARG B CA 1
ATOM 8489 C C . ARG B 1 314 ? -3.967 30.219 -1.132 1 95.69 314 ARG B C 1
ATOM 8491 O O . ARG B 1 314 ? -4.91 30.547 -0.41 1 95.69 314 ARG B O 1
ATOM 8498 N N . PHE B 1 315 ? -2.785 30.75 -1.091 1 95.44 315 PHE B N 1
ATOM 8499 C CA . PHE B 1 315 ? -2.475 31.734 -0.055 1 95.44 315 PHE B CA 1
ATOM 8500 C C . PHE B 1 315 ? -2.652 33.156 -0.582 1 95.44 315 PHE B C 1
ATOM 8502 O O . PHE B 1 315 ? -2.367 34.125 0.124 1 95.44 315 PHE B O 1
ATOM 8509 N N . SER B 1 316 ? -3.115 33.219 -1.808 1 94.19 316 SER B N 1
ATOM 8510 C CA . SER B 1 316 ? -3.32 34.531 -2.4 1 94.19 316 SER B CA 1
ATOM 8511 C C . SER B 1 316 ? -4.652 35.125 -1.965 1 94.19 316 SER B C 1
ATOM 8513 O O . SER B 1 316 ? -5.637 34.406 -1.792 1 94.19 316 SER B O 1
ATOM 8515 N N . SER B 1 317 ? -4.672 36.406 -1.795 1 91.56 317 SER B N 1
ATOM 8516 C CA . SER B 1 317 ? -5.898 37.125 -1.439 1 91.56 317 SER B CA 1
ATOM 8517 C C . SER B 1 317 ? -6.664 37.562 -2.682 1 91.56 317 SER B C 1
ATOM 8519 O O . SER B 1 317 ? -7.691 38.219 -2.58 1 91.56 317 SER B O 1
ATOM 8521 N N . MET B 1 318 ? -6.125 37.188 -3.814 1 92.44 318 MET B N 1
ATOM 8522 C CA . MET B 1 318 ? -6.777 37.562 -5.066 1 92.44 318 MET B CA 1
ATOM 8523 C C . MET B 1 318 ? -8.117 36.844 -5.219 1 92.44 318 MET B C 1
ATOM 8525 O O . MET B 1 318 ? -8.242 35.688 -4.84 1 92.44 318 MET B O 1
ATOM 8529 N N . PRO B 1 319 ? -9.031 37.562 -5.805 1 91.69 319 PRO B N 1
ATOM 8530 C CA . PRO B 1 319 ? -10.312 36.875 -6.055 1 91.69 319 PRO B CA 1
ATOM 8531 C C . PRO B 1 319 ? -10.18 35.656 -6.961 1 91.69 319 PRO B C 1
ATOM 8533 O O . PRO B 1 319 ? -9.422 35.688 -7.934 1 91.69 319 PRO B O 1
ATOM 8536 N N . GLY B 1 320 ? -10.875 34.594 -6.574 1 90.31 320 GLY B N 1
ATOM 8537 C CA . GLY B 1 320 ? -10.883 33.375 -7.379 1 90.31 320 GLY B CA 1
ATOM 8538 C C . GLY B 1 320 ? -9.664 32.5 -7.164 1 90.31 320 GLY B C 1
ATOM 8539 O O . GLY B 1 320 ? -9.484 31.5 -7.852 1 90.31 320 GLY B O 1
ATOM 8540 N N . ALA B 1 321 ? -8.852 32.875 -6.203 1 93.94 321 ALA B N 1
ATOM 8541 C CA . ALA B 1 321 ? -7.57 32.188 -5.988 1 93.94 321 ALA B CA 1
ATOM 8542 C C . ALA B 1 321 ? -7.773 30.719 -5.672 1 93.94 321 ALA B C 1
ATOM 8544 O O . ALA B 1 321 ? -7.035 29.859 -6.176 1 93.94 321 ALA B O 1
ATOM 8545 N N . ILE B 1 322 ? -8.781 30.375 -4.934 1 91.69 322 ILE B N 1
ATOM 8546 C CA . ILE B 1 322 ? -9 29.016 -4.492 1 91.69 322 ILE B CA 1
ATOM 8547 C C . ILE B 1 322 ? -9.414 28.141 -5.684 1 91.69 322 ILE B C 1
ATOM 8549 O O . ILE B 1 322 ? -8.867 27.062 -5.895 1 91.69 322 ILE B O 1
ATOM 8553 N N . VAL B 1 323 ? -10.367 28.625 -6.465 1 89.94 323 VAL B N 1
ATOM 8554 C CA . VAL B 1 323 ? -10.828 27.891 -7.637 1 89.94 323 VAL B CA 1
ATOM 8555 C C . VAL B 1 323 ? -9.703 27.781 -8.656 1 89.94 323 VAL B C 1
ATOM 8557 O O . VAL B 1 323 ? -9.547 26.75 -9.312 1 89.94 323 VAL B O 1
ATOM 8560 N N . PHE B 1 324 ? -8.969 28.875 -8.742 1 92.75 324 PHE B N 1
ATOM 8561 C CA . PHE B 1 324 ? -7.805 28.859 -9.625 1 92.75 324 PHE B CA 1
ATOM 8562 C C . PHE B 1 324 ? -6.809 27.797 -9.203 1 92.75 324 PHE B C 1
ATOM 8564 O O . PHE B 1 324 ? -6.336 27.016 -10.031 1 92.75 324 PHE B O 1
ATOM 8571 N N . ALA B 1 325 ? -6.496 27.734 -7.922 1 95.94 325 ALA B N 1
ATOM 8572 C CA . ALA B 1 325 ? -5.551 26.75 -7.398 1 95.94 325 ALA B CA 1
ATOM 8573 C C . ALA B 1 325 ? -5.992 25.328 -7.727 1 95.94 325 ALA B C 1
ATOM 8575 O O . ALA B 1 325 ? -5.195 24.516 -8.203 1 95.94 325 ALA B O 1
ATOM 8576 N N . ASN B 1 326 ? -7.254 25.016 -7.508 1 93.44 326 ASN B N 1
ATOM 8577 C CA . ASN B 1 326 ? -7.789 23.688 -7.805 1 93.44 326 ASN B CA 1
ATOM 8578 C C . ASN B 1 326 ? -7.73 23.375 -9.297 1 93.44 326 ASN B C 1
ATOM 8580 O O . ASN B 1 326 ? -7.438 22.25 -9.688 1 93.44 326 ASN B O 1
ATOM 8584 N N . SER B 1 327 ? -8 24.391 -10.102 1 91.06 327 SER B N 1
ATOM 8585 C CA . SER B 1 327 ? -7.988 24.188 -11.547 1 91.06 327 SER B CA 1
ATOM 8586 C C . SER B 1 327 ? -6.578 23.922 -12.062 1 91.06 327 SER B C 1
ATOM 8588 O O . SER B 1 327 ? -6.383 23.062 -12.93 1 91.06 327 SER B O 1
ATOM 8590 N N . ILE B 1 328 ? -5.617 24.641 -11.5 1 92 328 ILE B N 1
ATOM 8591 C CA . ILE B 1 328 ? -4.227 24.422 -11.891 1 92 328 ILE B CA 1
ATOM 8592 C C . ILE B 1 328 ? -3.77 23.047 -11.43 1 92 328 ILE B C 1
ATOM 8594 O O . ILE B 1 328 ? -3.037 22.359 -12.141 1 92 328 ILE B O 1
ATOM 8598 N N . ALA B 1 329 ? -4.184 22.719 -10.219 1 94.69 329 ALA B N 1
ATOM 8599 C CA . ALA B 1 329 ? -3.844 21.391 -9.719 1 94.69 329 ALA B CA 1
ATOM 8600 C C . ALA B 1 329 ? -4.418 20.297 -10.609 1 94.69 329 ALA B C 1
ATOM 8602 O O . ALA B 1 329 ? -3.748 19.297 -10.891 1 94.69 329 ALA B O 1
ATOM 8603 N N . GLU B 1 330 ? -5.652 20.469 -11.062 1 91.62 330 GLU B N 1
ATOM 8604 C CA . GLU B 1 330 ? -6.27 19.5 -11.961 1 91.62 330 GLU B CA 1
ATOM 8605 C C . GLU B 1 330 ? -5.543 19.453 -13.305 1 91.62 330 GLU B C 1
ATOM 8607 O O . GLU B 1 330 ? -5.316 18.375 -13.859 1 91.62 330 GLU B O 1
ATOM 8612 N N . LEU B 1 331 ? -5.227 20.594 -13.789 1 89.12 331 LEU B N 1
ATOM 8613 C CA . LEU B 1 331 ? -4.441 20.656 -15.016 1 89.12 331 LEU B CA 1
ATOM 8614 C C . LEU B 1 331 ? -3.129 19.891 -14.867 1 89.12 331 LEU B C 1
ATOM 8616 O O . LEU B 1 331 ? -2.752 19.125 -15.75 1 89.12 331 LEU B O 1
ATOM 8620 N N . ASN B 1 332 ? -2.471 20.203 -13.773 1 91.88 332 ASN B N 1
ATOM 8621 C CA . ASN B 1 332 ? -1.194 19.547 -13.5 1 91.88 332 ASN B CA 1
ATOM 8622 C C . ASN B 1 332 ? -1.353 18.031 -13.375 1 91.88 332 ASN B C 1
ATOM 8624 O O . ASN B 1 332 ? -0.495 17.281 -13.836 1 91.88 332 ASN B O 1
ATOM 8628 N N . ARG B 1 333 ? -2.395 17.594 -12.688 1 91.5 333 ARG B N 1
ATOM 8629 C CA . ARG B 1 333 ? -2.664 16.156 -12.555 1 91.5 333 ARG B CA 1
ATOM 8630 C C . ARG B 1 333 ? -2.766 15.492 -13.922 1 91.5 333 ARG B C 1
ATOM 8632 O O . ARG B 1 333 ? -2.219 14.406 -14.125 1 91.5 333 ARG B O 1
ATOM 8639 N N . ARG B 1 334 ? -3.422 16.109 -14.805 1 86.38 334 ARG B N 1
ATOM 8640 C CA . ARG B 1 334 ? -3.582 15.578 -16.156 1 86.38 334 ARG B CA 1
ATOM 8641 C C . ARG B 1 334 ? -2.238 15.492 -16.875 1 86.38 334 ARG B C 1
ATOM 8643 O O . ARG B 1 334 ? -1.949 14.5 -17.547 1 86.38 334 ARG B O 1
ATOM 8650 N N . ILE B 1 335 ? -1.434 16.531 -16.719 1 86.81 335 ILE B N 1
ATOM 8651 C CA . ILE B 1 335 ? -0.122 16.547 -17.359 1 86.81 335 ILE B CA 1
ATOM 8652 C C . ILE B 1 335 ? 0.743 15.43 -16.781 1 86.81 335 ILE B C 1
ATOM 8654 O O . ILE B 1 335 ? 1.444 14.734 -17.516 1 86.81 335 ILE B O 1
ATOM 8658 N N . LEU B 1 336 ? 0.701 15.305 -15.453 1 89.31 336 LEU B N 1
ATOM 8659 C CA . LEU B 1 336 ? 1.461 14.242 -14.797 1 89.31 336 LEU B CA 1
ATOM 8660 C C . LEU B 1 336 ? 1.048 12.867 -15.328 1 89.31 336 LEU B C 1
ATOM 8662 O O . LEU B 1 336 ? 1.898 12.016 -15.578 1 89.31 336 LEU B O 1
ATOM 8666 N N . LEU B 1 337 ? -0.258 12.68 -15.461 1 86.75 337 LEU B N 1
ATOM 8667 C CA . LEU B 1 337 ? -0.762 11.422 -15.992 1 86.75 337 LEU B CA 1
ATOM 8668 C C . LEU B 1 337 ? -0.224 11.172 -17.391 1 86.75 337 LEU B C 1
ATOM 8670 O O . LEU B 1 337 ? 0.203 10.055 -17.719 1 86.75 337 LEU B O 1
ATOM 8674 N N . LEU B 1 338 ? -0.178 12.172 -18.203 1 82.19 338 LEU B N 1
ATOM 8675 C CA . LEU B 1 338 ? 0.3 12.062 -19.578 1 82.19 338 LEU B CA 1
ATOM 8676 C C . LEU B 1 338 ? 1.791 11.742 -19.609 1 82.19 338 LEU B C 1
ATOM 8678 O O . LEU B 1 338 ? 2.236 10.922 -20.422 1 82.19 338 LEU B O 1
ATOM 8682 N N . MET B 1 339 ? 2.5 12.391 -18.766 1 82.56 339 MET B N 1
ATOM 8683 C CA . MET B 1 339 ? 3.939 12.156 -18.703 1 82.56 339 MET B CA 1
ATOM 8684 C C . MET B 1 339 ? 4.242 10.711 -18.344 1 82.56 339 MET B C 1
ATOM 8686 O O . MET B 1 339 ? 5.156 10.102 -18.891 1 82.56 339 MET B O 1
ATOM 8690 N N . ASN B 1 340 ? 3.494 10.195 -17.453 1 83 340 ASN B N 1
ATOM 8691 C CA . ASN B 1 340 ? 3.691 8.82 -17.031 1 83 340 ASN B CA 1
ATOM 8692 C C . ASN B 1 340 ? 3.367 7.828 -18.141 1 83 340 ASN B C 1
ATOM 8694 O O . ASN B 1 340 ? 4.02 6.793 -18.281 1 83 340 ASN B O 1
ATOM 8698 N N . GLU B 1 341 ? 2.342 8.117 -18.922 1 81.38 341 GLU B N 1
ATOM 8699 C CA . GLU B 1 341 ? 1.906 7.223 -19.984 1 81.38 341 GLU B CA 1
ATOM 8700 C C . GLU B 1 341 ? 2.848 7.297 -21.188 1 81.38 341 GLU B C 1
ATOM 8702 O O . GLU B 1 341 ? 3.049 6.305 -21.891 1 81.38 341 GLU B O 1
ATOM 8707 N N . GLN B 1 342 ? 3.408 8.477 -21.422 1 76.25 342 GLN B N 1
ATOM 8708 C CA . GLN B 1 342 ? 4.234 8.68 -22.609 1 76.25 342 GLN B CA 1
ATOM 8709 C C . GLN B 1 342 ? 5.645 8.133 -22.391 1 76.25 342 GLN B C 1
ATOM 8711 O O . GLN B 1 342 ? 6.195 7.461 -23.266 1 76.25 342 GLN B O 1
ATOM 8716 N N . ASP B 1 343 ? 6.258 8.547 -21.281 1 74.75 343 ASP B N 1
ATOM 8717 C CA . ASP B 1 343 ? 7.602 8.094 -20.938 1 74.75 343 ASP B CA 1
ATOM 8718 C C . ASP B 1 343 ? 7.703 7.754 -19.453 1 74.75 343 ASP B C 1
ATOM 8720 O O . ASP B 1 343 ? 7.793 8.648 -18.609 1 74.75 343 ASP B O 1
ATOM 8724 N N . SER B 1 344 ? 7.828 6.504 -19.297 1 74 344 SER B N 1
ATOM 8725 C CA . SER B 1 344 ? 7.801 6.016 -17.922 1 74 344 SER B CA 1
ATOM 8726 C C . SER B 1 344 ? 9.086 6.375 -17.172 1 74 344 SER B C 1
ATOM 8728 O O . SER B 1 344 ? 9.141 6.297 -15.953 1 74 344 SER B O 1
ATOM 8730 N N . SER B 1 345 ? 10.055 6.805 -17.844 1 77.25 345 SER B N 1
ATOM 8731 C CA . SER B 1 345 ? 11.305 7.156 -17.172 1 77.25 345 SER B CA 1
ATOM 8732 C C . SER B 1 345 ? 11.148 8.43 -16.359 1 77.25 345 SER B C 1
ATOM 8734 O O . SER B 1 345 ? 11.906 8.664 -15.406 1 77.25 345 SER B O 1
ATOM 8736 N N . HIS B 1 346 ? 10.125 9.211 -16.656 1 80.56 346 HIS B N 1
ATOM 8737 C CA . HIS B 1 346 ? 9.875 10.461 -15.953 1 80.56 346 HIS B CA 1
ATOM 8738 C C . HIS B 1 346 ? 9.5 10.211 -14.492 1 80.56 346 HIS B C 1
ATOM 8740 O O . HIS B 1 346 ? 9.758 11.047 -13.625 1 80.56 346 HIS B O 1
ATOM 8746 N N . ARG B 1 347 ? 9.047 9.062 -14.281 1 81.69 347 ARG B N 1
ATOM 8747 C CA . ARG B 1 347 ? 8.461 8.797 -12.969 1 81.69 347 ARG B CA 1
ATOM 8748 C C . ARG B 1 347 ? 9.547 8.695 -11.898 1 81.69 347 ARG B C 1
ATOM 8750 O O . ARG B 1 347 ? 9.25 8.805 -10.703 1 81.69 347 ARG B O 1
ATOM 8757 N N . TYR B 1 348 ? 10.742 8.594 -12.391 1 84.31 348 TYR B N 1
ATOM 8758 C CA . TYR B 1 348 ? 11.82 8.43 -11.422 1 84.31 348 TYR B CA 1
ATOM 8759 C C . TYR B 1 348 ? 12.594 9.727 -11.242 1 84.31 348 TYR B C 1
ATOM 8761 O O . TYR B 1 348 ? 13.492 9.805 -10.398 1 84.31 348 TYR B O 1
ATOM 8769 N N . SER B 1 349 ? 12.156 10.688 -11.977 1 90.5 349 SER B N 1
ATOM 8770 C CA . SER B 1 349 ? 12.859 11.961 -11.859 1 90.5 349 SER B CA 1
ATOM 8771 C C . SER B 1 349 ? 12.477 12.688 -10.57 1 90.5 349 SER B C 1
ATOM 8773 O O . SER B 1 349 ? 11.344 12.578 -10.102 1 90.5 349 SER B O 1
ATOM 8775 N N . GLU B 1 350 ? 13.406 13.43 -10.109 1 93.38 350 GLU B N 1
ATOM 8776 C CA . GLU B 1 350 ? 13.203 14.164 -8.859 1 93.38 350 GLU B CA 1
ATOM 8777 C C . GLU B 1 350 ? 12.078 15.18 -8.992 1 93.38 350 GLU B C 1
ATOM 8779 O O . GLU B 1 350 ? 11.234 15.305 -8.102 1 93.38 350 GLU B O 1
ATOM 8784 N N . ASP B 1 351 ? 12.023 15.867 -10.086 1 94.88 351 ASP B N 1
ATOM 8785 C CA . ASP B 1 351 ? 10.992 16.875 -10.305 1 94.88 351 ASP B CA 1
ATOM 8786 C C . ASP B 1 351 ? 9.602 16.25 -10.336 1 94.88 351 ASP B C 1
ATOM 8788 O O . ASP B 1 351 ? 8.656 16.797 -9.758 1 94.88 351 ASP B O 1
ATOM 8792 N N . TYR B 1 352 ? 9.555 15.164 -10.984 1 95.38 352 TYR B N 1
ATOM 8793 C CA . TYR B 1 352 ? 8.281 14.461 -11.086 1 95.38 352 TYR B CA 1
ATOM 8794 C C . TYR B 1 352 ? 7.797 14.008 -9.711 1 95.38 352 TYR B C 1
ATOM 8796 O O . TYR B 1 352 ? 6.637 14.219 -9.352 1 95.38 352 TYR B O 1
ATOM 8804 N N . LEU B 1 353 ? 8.68 13.422 -8.977 1 97.19 353 LEU B N 1
ATOM 8805 C CA . LEU B 1 353 ? 8.328 12.922 -7.648 1 97.19 353 LEU B CA 1
ATOM 8806 C C . LEU B 1 353 ? 7.961 14.078 -6.715 1 97.19 353 LEU B C 1
ATOM 8808 O O . LEU B 1 353 ? 7.02 13.969 -5.926 1 97.19 353 LEU B O 1
ATOM 8812 N N . THR B 1 354 ? 8.688 15.156 -6.844 1 98.06 354 THR B N 1
ATOM 8813 C CA . THR B 1 354 ? 8.375 16.344 -6.051 1 98.06 354 THR B CA 1
ATOM 8814 C C . THR B 1 354 ? 7 16.891 -6.422 1 98.06 354 THR B C 1
ATOM 8816 O O . THR B 1 354 ? 6.215 17.25 -5.543 1 98.06 354 THR B O 1
ATOM 8819 N N . ALA B 1 355 ? 6.758 16.938 -7.676 1 97.88 355 ALA B N 1
ATOM 8820 C CA . ALA B 1 355 ? 5.457 17.422 -8.141 1 97.88 355 ALA B CA 1
ATOM 8821 C C . ALA B 1 355 ? 4.328 16.531 -7.637 1 97.88 355 ALA B C 1
ATOM 8823 O O . ALA B 1 355 ? 3.275 17.016 -7.227 1 97.88 355 ALA B O 1
ATOM 8824 N N . GLN B 1 356 ? 4.543 15.25 -7.66 1 97.38 356 GLN B N 1
ATOM 8825 C CA . GLN B 1 356 ? 3.539 14.32 -7.16 1 97.38 356 GLN B CA 1
ATOM 8826 C C . GLN B 1 356 ? 3.291 14.523 -5.668 1 97.38 356 GLN B C 1
ATOM 8828 O O . GLN B 1 356 ? 2.148 14.453 -5.207 1 97.38 356 GLN B O 1
ATOM 8833 N N . LEU B 1 357 ? 4.344 14.727 -4.953 1 98.31 357 LEU B N 1
ATOM 8834 C CA . LEU B 1 357 ? 4.219 14.977 -3.52 1 98.31 357 LEU B CA 1
ATOM 8835 C C . LEU B 1 357 ? 3.377 16.219 -3.254 1 98.31 357 LEU B C 1
ATOM 8837 O O . LEU B 1 357 ? 2.469 16.188 -2.42 1 98.31 357 LEU B O 1
ATOM 8841 N N . LEU B 1 358 ? 3.68 17.25 -3.988 1 98.5 358 LEU B N 1
ATOM 8842 C CA . LEU B 1 358 ? 2.936 18.484 -3.828 1 98.5 358 LEU B CA 1
ATOM 8843 C C . LEU B 1 358 ? 1.486 18.312 -4.273 1 98.5 358 LEU B C 1
ATOM 8845 O O . LEU B 1 358 ? 0.569 18.828 -3.625 1 98.5 358 LEU B O 1
ATOM 8849 N N . GLN B 1 359 ? 1.297 17.609 -5.34 1 97.69 359 GLN B N 1
ATOM 8850 C CA . GLN B 1 359 ? -0.044 17.328 -5.84 1 97.69 359 GLN B CA 1
ATOM 8851 C C . GLN B 1 359 ? -0.859 16.531 -4.816 1 97.69 359 GLN B C 1
ATOM 8853 O O . GLN B 1 359 ? -2.047 16.812 -4.621 1 97.69 359 GLN B O 1
ATOM 8858 N N . THR B 1 360 ? -0.261 15.57 -4.219 1 97.31 360 THR B N 1
ATOM 8859 C CA . THR B 1 360 ? -0.92 14.758 -3.201 1 97.31 360 THR B CA 1
ATOM 8860 C C . THR B 1 360 ? -1.304 15.617 -1.997 1 97.31 360 THR B C 1
ATOM 8862 O O . THR B 1 360 ? -2.416 15.5 -1.478 1 97.31 360 THR B O 1
ATOM 8865 N N . THR B 1 361 ? -0.406 16.453 -1.611 1 97.06 361 THR B N 1
ATOM 8866 C CA . THR B 1 361 ? -0.659 17.344 -0.482 1 97.06 361 THR B CA 1
ATOM 8867 C C . THR B 1 361 ? -1.813 18.297 -0.79 1 97.06 361 THR B C 1
ATOM 8869 O O . THR B 1 361 ? -2.713 18.469 0.035 1 97.06 361 THR B O 1
ATOM 8872 N N . HIS B 1 362 ? -1.748 18.844 -1.99 1 97.25 362 HIS B N 1
ATOM 8873 C CA . HIS B 1 362 ? -2.809 19.75 -2.414 1 97.25 362 HIS B CA 1
ATOM 8874 C C . HIS B 1 362 ? -4.156 19.047 -2.463 1 97.25 362 HIS B C 1
ATOM 8876 O O . HIS B 1 362 ? -5.16 19.578 -1.979 1 97.25 362 HIS B O 1
ATOM 8882 N N . GLY B 1 363 ? -4.195 17.922 -3.049 1 94.44 363 GLY B N 1
ATOM 8883 C CA . GLY B 1 363 ? -5.438 17.172 -3.176 1 94.44 363 GLY B CA 1
ATOM 8884 C C . GLY B 1 363 ? -6.051 16.797 -1.838 1 94.44 363 GLY B C 1
ATOM 8885 O O . GLY B 1 363 ? -7.273 16.844 -1.678 1 94.44 363 GLY B O 1
ATOM 8886 N N . ARG B 1 364 ? -5.309 16.547 -0.889 1 92.06 364 ARG B N 1
ATOM 8887 C CA . ARG B 1 364 ? -5.789 16.125 0.423 1 92.06 364 ARG B CA 1
ATOM 8888 C C . ARG B 1 364 ? -6.359 17.297 1.207 1 92.06 364 ARG B C 1
ATOM 8890 O O . ARG B 1 364 ? -7.301 17.125 1.985 1 92.06 364 ARG B O 1
ATOM 8897 N N . GLY B 1 365 ? -5.762 18.453 0.996 1 92.12 365 GLY B N 1
ATOM 8898 C CA . GLY B 1 365 ? -6.184 19.609 1.772 1 92.12 365 GLY B CA 1
ATOM 8899 C C . GLY B 1 365 ? -7.199 20.484 1.051 1 92.12 365 GLY B C 1
ATOM 8900 O O . GLY B 1 365 ? -7.883 21.297 1.674 1 92.12 365 GLY B O 1
ATOM 8901 N N . SER B 1 366 ? -7.383 20.328 -0.282 1 90.44 366 SER B N 1
ATOM 8902 C CA . SER B 1 366 ? -8.109 21.281 -1.111 1 90.44 366 SER B CA 1
ATOM 8903 C C . SER B 1 366 ? -9.617 21.188 -0.868 1 90.44 366 SER B C 1
ATOM 8905 O O . SER B 1 366 ? -10.359 22.125 -1.169 1 90.44 366 SER B O 1
ATOM 8907 N N . GLY B 1 367 ? -10.07 20.047 -0.347 1 86 367 GLY B N 1
ATOM 8908 C CA . GLY B 1 367 ? -11.508 19.875 -0.198 1 86 367 GLY B CA 1
ATOM 8909 C C . GLY B 1 367 ? -12.203 19.547 -1.504 1 86 367 GLY B C 1
ATOM 8910 O O . GLY B 1 367 ? -13.43 19.375 -1.535 1 86 367 GLY B O 1
ATOM 8911 N N . HIS B 1 368 ? -11.43 19.5 -2.572 1 86.31 368 HIS B N 1
ATOM 8912 C CA . HIS B 1 368 ? -11.961 19.109 -3.871 1 86.31 368 HIS B CA 1
ATOM 8913 C C . HIS B 1 368 ? -12.102 17.594 -3.979 1 86.31 368 HIS B C 1
ATOM 8915 O O . HIS B 1 368 ? -11.109 16.875 -3.844 1 86.31 368 HIS B O 1
ATOM 8921 N N . ARG B 1 369 ? -13.227 17.156 -4.262 1 83.75 369 ARG B N 1
ATOM 8922 C CA . ARG B 1 369 ? -13.555 15.734 -4.184 1 83.75 369 ARG B CA 1
ATOM 8923 C C . ARG B 1 369 ? -12.688 14.914 -5.129 1 83.75 369 ARG B C 1
ATOM 8925 O O . ARG B 1 369 ? -12.141 13.883 -4.738 1 83.75 369 ARG B O 1
ATOM 8932 N N . ILE B 1 370 ? -12.523 15.359 -6.367 1 84 370 ILE B N 1
ATOM 8933 C CA . ILE B 1 370 ? -11.789 14.617 -7.379 1 84 370 ILE B CA 1
ATOM 8934 C C . ILE B 1 370 ? -10.305 14.594 -7.02 1 84 370 ILE B C 1
ATOM 8936 O O . ILE B 1 370 ? -9.664 13.539 -7.062 1 84 370 ILE B O 1
ATOM 8940 N N . LEU B 1 371 ? -9.797 15.781 -6.668 1 89.44 371 LEU B N 1
ATOM 8941 C CA . LEU B 1 371 ? -8.383 15.859 -6.316 1 89.44 371 LEU B CA 1
ATOM 8942 C C . LEU B 1 371 ? -8.086 15.039 -5.062 1 89.44 371 LEU B C 1
ATOM 8944 O O . LEU B 1 371 ? -7.027 14.422 -4.957 1 89.44 371 LEU B O 1
ATOM 8948 N N . PHE B 1 372 ? -9.078 15.023 -4.133 1 89.75 372 PHE B N 1
ATOM 8949 C CA . PHE B 1 372 ? -8.914 14.25 -2.904 1 89.75 372 PHE B CA 1
ATOM 8950 C C . PHE B 1 372 ? -8.836 12.758 -3.207 1 89.75 372 PHE B C 1
ATOM 8952 O O . PHE B 1 372 ? -7.945 12.062 -2.709 1 89.75 372 PHE B O 1
ATOM 8959 N N . ARG B 1 373 ? -9.664 12.297 -3.992 1 85.38 373 ARG B N 1
ATOM 8960 C CA . ARG B 1 373 ? -9.68 10.891 -4.375 1 85.38 373 ARG B CA 1
ATOM 8961 C C . ARG B 1 373 ? -8.375 10.492 -5.051 1 85.38 373 ARG B C 1
ATOM 8963 O O . ARG B 1 373 ? -7.793 9.453 -4.723 1 85.38 373 ARG B O 1
ATOM 8970 N N . HIS B 1 374 ? -7.957 11.281 -5.938 1 89.5 374 HIS B N 1
ATOM 8971 C CA . HIS B 1 374 ? -6.727 10.992 -6.66 1 89.5 374 HIS B CA 1
ATOM 8972 C C . HIS B 1 374 ? -5.516 11.039 -5.73 1 89.5 374 HIS B C 1
ATOM 8974 O O . HIS B 1 374 ? -4.551 10.297 -5.926 1 89.5 374 HIS B O 1
ATOM 8980 N N . SER B 1 375 ? -5.633 11.938 -4.758 1 92.88 375 SER B N 1
ATOM 8981 C CA . SER B 1 375 ? -4.504 12.07 -3.844 1 92.88 375 SER B CA 1
ATOM 8982 C C . SER B 1 375 ? -4.262 10.781 -3.072 1 92.88 375 SER B C 1
ATOM 8984 O O . SER B 1 375 ? -3.119 10.445 -2.748 1 92.88 375 SER B O 1
ATOM 8986 N N . ARG B 1 376 ? -5.266 10.047 -2.793 1 90.75 376 ARG B N 1
ATOM 8987 C CA . ARG B 1 376 ? -5.125 8.773 -2.082 1 90.75 376 ARG B CA 1
ATOM 8988 C C . ARG B 1 376 ? -4.406 7.742 -2.943 1 90.75 376 ARG B C 1
ATOM 8990 O O . ARG B 1 376 ? -3.529 7.023 -2.455 1 90.75 376 ARG B O 1
ATOM 8997 N N . ASP B 1 377 ? -4.742 7.695 -4.191 1 91.5 377 ASP B N 1
ATOM 8998 C CA . ASP B 1 377 ? -4.066 6.801 -5.121 1 91.5 377 ASP B CA 1
ATOM 8999 C C . ASP B 1 377 ? -2.615 7.227 -5.34 1 91.5 377 ASP B C 1
ATOM 9001 O O . ASP B 1 377 ? -1.709 6.391 -5.336 1 91.5 377 ASP B O 1
ATOM 9005 N N . LEU B 1 378 ? -2.469 8.508 -5.461 1 93.88 378 LEU B N 1
ATOM 9006 C CA . LEU B 1 378 ? -1.154 9.062 -5.766 1 93.88 378 LEU B CA 1
ATOM 9007 C C . LEU B 1 378 ? -0.172 8.781 -4.633 1 93.88 378 LEU B C 1
ATOM 9009 O O . LEU B 1 378 ? 1.021 8.586 -4.875 1 93.88 378 LEU B O 1
ATOM 9013 N N . ARG B 1 379 ? -0.659 8.812 -3.441 1 95.56 379 ARG B N 1
ATOM 9014 C CA . ARG B 1 379 ? 0.213 8.539 -2.303 1 95.56 379 ARG B CA 1
ATOM 9015 C C . ARG B 1 379 ? 0.848 7.16 -2.412 1 95.56 379 ARG B C 1
ATOM 9017 O O . ARG B 1 379 ? 2.055 7.008 -2.213 1 95.56 379 ARG B O 1
ATOM 9024 N N . LEU B 1 380 ? 0.052 6.184 -2.766 1 94.94 380 LEU B N 1
ATOM 9025 C CA . LEU B 1 380 ? 0.537 4.812 -2.883 1 94.94 380 LEU B CA 1
ATOM 9026 C C . LEU B 1 380 ? 1.558 4.691 -4.008 1 94.94 380 LEU B C 1
ATOM 9028 O O . LEU B 1 380 ? 2.619 4.09 -3.828 1 94.94 380 LEU B O 1
ATOM 9032 N N . LEU B 1 381 ? 1.291 5.316 -5.07 1 93.75 381 LEU B N 1
ATOM 9033 C CA . LEU B 1 381 ? 2.174 5.258 -6.23 1 93.75 381 LEU B CA 1
ATOM 9034 C C . LEU B 1 381 ? 3.465 6.027 -5.969 1 93.75 381 LEU B C 1
ATOM 9036 O O . LEU B 1 381 ? 4.543 5.594 -6.379 1 93.75 381 LEU B O 1
ATOM 9040 N N . LEU B 1 382 ? 3.291 7.141 -5.273 1 96.31 382 LEU B N 1
ATOM 9041 C CA . LEU B 1 382 ? 4.438 7.98 -4.949 1 96.31 382 LEU B CA 1
ATOM 9042 C C . LEU B 1 382 ? 5.469 7.203 -4.133 1 96.31 382 LEU B C 1
ATOM 9044 O O . LEU B 1 382 ? 6.664 7.234 -4.445 1 96.31 382 LEU B O 1
ATOM 9048 N N . VAL B 1 383 ? 5.035 6.504 -3.145 1 96 383 VAL B N 1
ATOM 9049 C CA . VAL B 1 383 ? 5.934 5.738 -2.287 1 96 383 VAL B CA 1
ATOM 9050 C C . VAL B 1 383 ? 6.629 4.652 -3.104 1 96 383 VAL B C 1
ATOM 9052 O O . VAL B 1 383 ? 7.84 4.453 -2.98 1 96 383 VAL B O 1
ATOM 9055 N N . ARG B 1 384 ? 5.91 3.986 -3.926 1 91.88 384 ARG B N 1
ATOM 9056 C CA . ARG B 1 384 ? 6.496 2.932 -4.746 1 91.88 384 ARG B CA 1
ATOM 9057 C C . ARG B 1 384 ? 7.535 3.502 -5.711 1 91.88 384 ARG B C 1
ATOM 9059 O O . ARG B 1 384 ? 8.641 2.969 -5.824 1 91.88 384 ARG B O 1
ATOM 9066 N N . HIS B 1 385 ? 7.188 4.594 -6.414 1 91.06 385 HIS B N 1
ATOM 9067 C CA . HIS B 1 385 ? 8.094 5.223 -7.371 1 91.06 385 HIS B CA 1
ATOM 9068 C C . HIS B 1 385 ? 9.352 5.734 -6.68 1 91.06 385 HIS B C 1
ATOM 9070 O O . HIS B 1 385 ? 10.453 5.621 -7.223 1 91.06 385 HIS B O 1
ATOM 9076 N N . ALA B 1 386 ? 9.141 6.293 -5.52 1 93.44 386 ALA B N 1
ATOM 9077 C CA . ALA B 1 386 ? 10.281 6.797 -4.762 1 93.44 386 ALA B CA 1
ATOM 9078 C C . ALA B 1 386 ? 11.234 5.664 -4.387 1 93.44 386 ALA B C 1
ATOM 9080 O O . ALA B 1 386 ? 12.453 5.824 -4.441 1 93.44 386 ALA B O 1
ATOM 9081 N N . ARG B 1 387 ? 10.688 4.547 -4 1 89.69 387 ARG B N 1
ATOM 9082 C CA . ARG B 1 387 ? 11.5 3.381 -3.67 1 89.69 387 ARG B CA 1
ATOM 9083 C C . ARG B 1 387 ? 12.297 2.908 -4.879 1 89.69 387 ARG B C 1
ATOM 9085 O O . ARG B 1 387 ? 13.5 2.639 -4.777 1 89.69 387 ARG B O 1
ATOM 9092 N N . GLU B 1 388 ? 11.617 2.871 -5.984 1 84.69 388 GLU B N 1
ATOM 9093 C CA . GLU B 1 388 ? 12.266 2.414 -7.211 1 84.69 388 GLU B CA 1
ATOM 9094 C C . GLU B 1 388 ? 13.336 3.398 -7.668 1 84.69 388 GLU B C 1
ATOM 9096 O O . GLU B 1 388 ? 14.328 3 -8.289 1 84.69 388 GLU B O 1
ATOM 9101 N N . ALA B 1 389 ? 13.125 4.68 -7.312 1 87.25 389 ALA B N 1
ATOM 9102 C CA . ALA B 1 389 ? 14.086 5.719 -7.672 1 87.25 389 ALA B CA 1
ATOM 9103 C C . ALA B 1 389 ? 15.273 5.719 -6.719 1 87.25 389 ALA B C 1
ATOM 9105 O O . ALA B 1 389 ? 16.25 6.434 -6.938 1 87.25 389 ALA B O 1
ATOM 9106 N N . GLY B 1 390 ? 15.242 4.953 -5.648 1 85.81 390 GLY B N 1
ATOM 9107 C CA . GLY B 1 390 ? 16.328 4.871 -4.691 1 85.81 390 GLY B CA 1
ATOM 9108 C C . GLY B 1 390 ? 16.375 6.047 -3.732 1 85.81 390 GLY B C 1
ATOM 9109 O O . GLY B 1 390 ? 17.438 6.375 -3.191 1 85.81 390 GLY B O 1
ATOM 9110 N N . LEU B 1 391 ? 15.203 6.676 -3.477 1 91.38 391 LEU B N 1
ATOM 9111 C CA . LEU B 1 391 ? 15.164 7.895 -2.678 1 91.38 391 LEU B CA 1
ATOM 9112 C C . LEU B 1 391 ? 15.328 7.582 -1.194 1 91.38 391 LEU B C 1
ATOM 9114 O O . LEU B 1 391 ? 15.578 8.477 -0.388 1 91.38 391 LEU B O 1
ATOM 9118 N N . PHE B 1 392 ? 15.211 6.348 -0.801 1 91.94 392 PHE B N 1
ATOM 9119 C CA . PHE B 1 392 ? 15.266 6.016 0.617 1 91.94 392 PHE B CA 1
ATOM 9120 C C . PHE B 1 392 ? 16.625 5.441 0.991 1 91.94 392 PHE B C 1
ATOM 9122 O O . PHE B 1 392 ? 16.781 4.84 2.057 1 91.94 392 PHE B O 1
ATOM 9129 N N . GLN B 1 393 ? 17.531 5.668 0.076 1 86.88 393 GLN B N 1
ATOM 9130 C CA . GLN B 1 393 ? 18.938 5.32 0.303 1 86.88 393 GLN B CA 1
ATOM 9131 C C . GLN B 1 393 ? 19.828 6.555 0.206 1 86.88 393 GLN B C 1
ATOM 9133 O O . GLN B 1 393 ? 19.453 7.555 -0.408 1 86.88 393 GLN B O 1
ATOM 9138 N N . GLU B 1 394 ? 20.953 6.34 0.821 1 88 394 GLU B N 1
ATOM 9139 C CA . GLU B 1 394 ? 21.891 7.465 0.763 1 88 394 GLU B CA 1
ATOM 9140 C C . GLU B 1 394 ? 22.281 7.773 -0.676 1 88 394 GLU B C 1
ATOM 9142 O O . GLU B 1 394 ? 22.578 6.859 -1.453 1 88 394 GLU B O 1
ATOM 9147 N N . PRO B 1 395 ? 22.156 9.031 -0.97 1 84.19 395 PRO B N 1
ATOM 9148 C CA . PRO B 1 395 ? 22.562 9.391 -2.328 1 84.19 395 PRO B CA 1
ATOM 9149 C C . PRO B 1 395 ? 24.031 9.07 -2.604 1 84.19 395 PRO B C 1
ATOM 9151 O O . PRO B 1 395 ? 24.875 9.227 -1.719 1 84.19 395 PRO B O 1
ATOM 9154 N N . LYS B 1 396 ? 24.234 8.406 -3.758 1 69.56 396 LYS B N 1
ATOM 9155 C CA . LYS B 1 396 ? 25.609 8.109 -4.148 1 69.56 396 LYS B CA 1
ATOM 9156 C C . LYS B 1 396 ? 26.359 9.375 -4.551 1 69.56 396 LYS B C 1
ATOM 9158 O O . LYS B 1 396 ? 25.781 10.281 -5.148 1 69.56 396 LYS B O 1
ATOM 9163 N N . PRO B 1 397 ? 27.484 9.383 -3.98 1 61.59 397 PRO B N 1
ATOM 9164 C CA . PRO B 1 397 ? 28.266 10.531 -4.461 1 61.59 397 PRO B CA 1
ATOM 9165 C C . PRO B 1 397 ? 28.391 10.555 -5.98 1 61.59 397 PRO B C 1
ATOM 9167 O O . PRO B 1 397 ? 28.547 9.5 -6.605 1 61.59 397 PRO B O 1
ATOM 9170 N N . ARG B 1 398 ? 27.891 11.492 -6.668 1 50.31 398 ARG B N 1
ATOM 9171 C CA . ARG B 1 398 ? 28.047 11.578 -8.117 1 50.31 398 ARG B CA 1
ATOM 9172 C C . ARG B 1 398 ? 29.5 11.344 -8.516 1 50.31 398 ARG B C 1
ATOM 9174 O O . ARG B 1 398 ? 30.422 11.922 -7.926 1 50.31 398 ARG B O 1
ATOM 9181 N N . GLN B 1 399 ? 29.797 10.227 -9.117 1 45.41 399 GLN B N 1
ATOM 9182 C CA . GLN B 1 399 ? 31.125 9.875 -9.602 1 45.41 399 GLN B CA 1
ATOM 9183 C C . GLN B 1 399 ? 31.891 11.117 -10.055 1 45.41 399 GLN B C 1
ATOM 9185 O O . GLN B 1 399 ? 33.125 11.188 -9.906 1 45.41 399 GLN B O 1
ATOM 9190 N N . ASN B 1 400 ? 31.266 12.031 -10.82 1 43.31 400 ASN B N 1
ATOM 9191 C CA . ASN B 1 400 ? 32.031 13.125 -11.438 1 43.31 400 ASN B CA 1
ATOM 9192 C C . ASN B 1 400 ? 32.156 14.312 -10.492 1 43.31 400 ASN B C 1
ATOM 9194 O O . ASN B 1 400 ? 32.312 15.453 -10.938 1 43.31 400 ASN B O 1
ATOM 9198 N N . ALA B 1 401 ? 31.875 14.172 -9.281 1 49.41 401 ALA B N 1
ATOM 9199 C CA . ALA B 1 401 ? 32.156 15.297 -8.398 1 49.41 401 ALA B CA 1
ATOM 9200 C C . ALA B 1 401 ? 33.656 15.664 -8.438 1 49.41 401 ALA B C 1
ATOM 9202 O O . ALA B 1 401 ? 34.5 14.789 -8.375 1 49.41 401 ALA B O 1
ATOM 9203 N N . PRO B 1 402 ? 34 16.766 -8.938 1 49.06 402 PRO B N 1
ATOM 9204 C CA . PRO B 1 402 ? 35.438 17.125 -9.031 1 49.06 402 PRO B CA 1
ATOM 9205 C C . PRO B 1 402 ? 36.219 16.688 -7.805 1 49.06 402 PRO B C 1
ATOM 9207 O O . PRO B 1 402 ? 35.688 16.578 -6.707 1 49.06 402 PRO B O 1
ATOM 9210 N N . ASP B 1 403 ? 37.281 16.109 -7.984 1 49.34 403 ASP B N 1
ATOM 9211 C CA . ASP B 1 403 ? 38.312 15.859 -6.973 1 49.34 403 ASP B CA 1
ATOM 9212 C C . ASP B 1 403 ? 38.344 16.969 -5.926 1 49.34 403 ASP B C 1
ATOM 9214 O O . ASP B 1 403 ? 38.219 18.141 -6.266 1 49.34 403 ASP B O 1
ATOM 9218 N N . GLU B 1 404 ? 38.062 16.641 -4.602 1 52.03 404 GLU B N 1
ATOM 9219 C CA . GLU B 1 404 ? 38.062 17.562 -3.463 1 52.03 404 GLU B CA 1
ATOM 9220 C C . GLU B 1 404 ? 39.062 18.703 -3.691 1 52.03 404 GLU B C 1
ATOM 9222 O O . GLU B 1 404 ? 38.781 19.844 -3.307 1 52.03 404 GLU B O 1
ATOM 9227 N N . SER B 1 405 ? 40.156 18.328 -4.262 1 51.97 405 SER B N 1
ATOM 9228 C CA . SER B 1 405 ? 41.25 19.312 -4.34 1 51.97 405 SER B CA 1
ATOM 9229 C C . SER B 1 405 ? 40.906 20.406 -5.34 1 51.97 405 SER B C 1
ATOM 9231 O O . SER B 1 405 ? 41.344 21.562 -5.164 1 51.97 405 SER B O 1
ATOM 9233 N N . SER B 1 406 ? 40.125 20.078 -6.344 1 58.16 406 SER B N 1
ATOM 9234 C CA . SER B 1 406 ? 39.938 21.094 -7.383 1 58.16 406 SER B CA 1
ATOM 9235 C C . SER B 1 406 ? 38.5 21.609 -7.402 1 58.16 406 SER B C 1
ATOM 9237 O O . SER B 1 406 ? 38.188 22.531 -8.164 1 58.16 406 SER B O 1
ATOM 9239 N N . ALA B 1 407 ? 37.625 21.062 -6.574 1 69.69 407 ALA B N 1
ATOM 9240 C CA . ALA B 1 407 ? 36.25 21.469 -6.66 1 69.69 407 ALA B CA 1
ATOM 9241 C C . ALA B 1 407 ? 36.031 22.859 -6.039 1 69.69 407 ALA B C 1
ATOM 9243 O O . ALA B 1 407 ? 36.562 23.141 -4.961 1 69.69 407 ALA B O 1
ATOM 9244 N N . THR B 1 408 ? 35.594 23.875 -6.828 1 83.81 408 THR B N 1
ATOM 9245 C CA . THR B 1 408 ? 35.25 25.203 -6.34 1 83.81 408 THR B CA 1
ATOM 9246 C C . THR B 1 408 ? 34.156 25.109 -5.258 1 83.81 408 THR B C 1
ATOM 9248 O O . THR B 1 408 ? 33.5 24.094 -5.129 1 83.81 408 THR B O 1
ATOM 9251 N N . THR B 1 409 ? 34.156 25.984 -4.445 1 86.5 409 THR B N 1
ATOM 9252 C CA . THR B 1 409 ? 33.156 26.062 -3.383 1 86.5 409 THR B CA 1
ATOM 9253 C C . THR B 1 409 ? 31.734 25.984 -3.955 1 86.5 409 THR B C 1
ATOM 9255 O O . THR B 1 409 ? 30.859 25.359 -3.369 1 86.5 409 THR B O 1
ATOM 9258 N N . GLU B 1 410 ? 31.625 26.547 -5.105 1 90.88 410 GLU B N 1
ATOM 9259 C CA . GLU B 1 410 ? 30.312 26.531 -5.758 1 90.88 410 GLU B CA 1
ATOM 9260 C C . GLU B 1 410 ? 29.906 25.125 -6.191 1 90.88 410 GLU B C 1
ATOM 9262 O O . GLU B 1 410 ? 28.766 24.719 -6.012 1 90.88 410 GLU B O 1
ATOM 9267 N N . SER B 1 411 ? 30.844 24.453 -6.703 1 88.88 411 SER B N 1
ATOM 9268 C CA . SER B 1 411 ? 30.562 23.109 -7.172 1 88.88 411 SER B CA 1
ATOM 9269 C C . SER B 1 411 ? 30.281 22.156 -6.004 1 88.88 411 SER B C 1
ATOM 9271 O O . SER B 1 411 ? 29.422 21.281 -6.105 1 88.88 411 SER B O 1
ATOM 9273 N N . ARG B 1 412 ? 30.953 22.406 -4.949 1 87.56 412 ARG B N 1
ATOM 9274 C CA . ARG B 1 412 ? 30.719 21.594 -3.754 1 87.56 412 ARG B CA 1
ATOM 9275 C C . ARG B 1 412 ? 29.344 21.875 -3.168 1 87.56 412 ARG B C 1
ATOM 9277 O O . ARG B 1 412 ? 28.641 20.938 -2.75 1 87.56 412 ARG B O 1
ATOM 9284 N N . TRP B 1 413 ? 29.062 23.109 -3.174 1 92.12 413 TRP B N 1
ATOM 9285 C CA . TRP B 1 413 ? 27.766 23.5 -2.641 1 92.12 413 TRP B CA 1
ATOM 9286 C C . TRP B 1 413 ? 26.625 22.922 -3.477 1 92.12 413 TRP B C 1
ATOM 9288 O O . TRP B 1 413 ? 25.656 22.375 -2.934 1 92.12 413 TRP B O 1
ATOM 9298 N N . LYS B 1 414 ? 26.766 22.969 -4.734 1 91.75 414 LYS B N 1
ATOM 9299 C CA . LYS B 1 414 ? 25.734 22.453 -5.625 1 91.75 414 LYS B CA 1
ATOM 9300 C C . LYS B 1 414 ? 25.578 20.938 -5.484 1 91.75 414 LYS B C 1
ATOM 9302 O O . LYS B 1 414 ? 24.469 20.406 -5.527 1 91.75 414 LYS B O 1
ATOM 9307 N N . ALA B 1 415 ? 26.672 20.281 -5.32 1 90.31 415 ALA B N 1
ATOM 9308 C CA . ALA B 1 415 ? 26.641 18.828 -5.125 1 90.31 415 ALA B CA 1
ATOM 9309 C C . ALA B 1 415 ? 25.984 18.469 -3.797 1 90.31 415 ALA B C 1
ATOM 9311 O O . ALA B 1 415 ? 25.203 17.516 -3.719 1 90.31 415 ALA B O 1
ATOM 9312 N N . TRP B 1 416 ? 26.281 19.266 -2.834 1 91.69 416 TRP B N 1
ATOM 9313 C CA . TRP B 1 416 ? 25.672 19.047 -1.526 1 91.69 416 TRP B CA 1
ATOM 9314 C C . TRP B 1 416 ? 24.156 19.266 -1.585 1 91.69 416 TRP B C 1
ATOM 9316 O O . TRP B 1 416 ? 23.391 18.484 -1.043 1 91.69 416 TRP B O 1
ATOM 9326 N N . VAL B 1 417 ? 23.766 20.344 -2.236 1 94.88 417 VAL B N 1
ATOM 9327 C CA . VAL B 1 417 ? 22.359 20.688 -2.346 1 94.88 417 VAL B CA 1
ATOM 9328 C C . VAL B 1 417 ? 21.609 19.547 -3.057 1 94.88 417 VAL B C 1
ATOM 9330 O O . VAL B 1 417 ? 20.516 19.172 -2.641 1 94.88 417 VAL B O 1
ATOM 9333 N N . ALA B 1 418 ? 22.219 19.062 -4.066 1 93.44 418 ALA B N 1
ATOM 9334 C CA . ALA B 1 418 ? 21.578 18 -4.824 1 93.44 418 ALA B CA 1
ATOM 9335 C C . ALA B 1 418 ? 21.391 16.75 -3.959 1 93.44 418 ALA B C 1
ATOM 9337 O O . ALA B 1 418 ? 20.312 16.156 -3.945 1 93.44 418 ALA B O 1
ATOM 9338 N N . ALA B 1 419 ? 22.344 16.391 -3.215 1 93.44 419 ALA B N 1
ATOM 9339 C CA . ALA B 1 419 ? 22.281 15.219 -2.348 1 93.44 419 ALA B CA 1
ATOM 9340 C C . ALA B 1 419 ? 21.297 15.438 -1.209 1 93.44 419 ALA B C 1
ATOM 9342 O O . ALA B 1 419 ? 20.484 14.555 -0.896 1 93.44 419 ALA B O 1
ATOM 9343 N N . GLU B 1 420 ? 21.375 16.625 -0.635 1 95 420 GLU B N 1
ATOM 9344 C CA . GLU B 1 420 ? 20.5 16.953 0.484 1 95 420 GLU B CA 1
ATOM 9345 C C . GLU B 1 420 ? 19.047 17.031 0.031 1 95 420 GLU B C 1
ATOM 9347 O O . GLU B 1 420 ? 18.125 16.656 0.767 1 95 420 GLU B O 1
ATOM 9352 N N . ARG B 1 421 ? 18.875 17.547 -1.117 1 96.12 421 ARG B N 1
ATOM 9353 C CA . ARG B 1 421 ? 17.516 17.641 -1.668 1 96.12 421 ARG B CA 1
ATOM 9354 C C . ARG B 1 421 ? 16.906 16.25 -1.822 1 96.12 421 ARG B C 1
ATOM 9356 O O . ARG B 1 421 ? 15.734 16.047 -1.502 1 96.12 421 ARG B O 1
ATOM 9363 N N . GLN B 1 422 ? 17.641 15.344 -2.289 1 95.31 422 GLN B N 1
ATOM 9364 C CA . GLN B 1 422 ? 17.172 13.977 -2.436 1 95.31 422 GLN B CA 1
ATOM 9365 C C . GLN B 1 422 ? 16.844 13.359 -1.08 1 95.31 422 GLN B C 1
ATOM 9367 O O . GLN B 1 422 ? 15.805 12.703 -0.922 1 95.31 422 GLN B O 1
ATOM 9372 N N . ARG B 1 423 ? 17.672 13.57 -0.165 1 95.88 423 ARG B N 1
ATOM 9373 C CA . ARG B 1 423 ? 17.438 13.062 1.185 1 95.88 423 ARG B CA 1
ATOM 9374 C C . ARG B 1 423 ? 16.156 13.641 1.779 1 95.88 423 ARG B C 1
ATOM 9376 O O . ARG B 1 423 ? 15.32 12.898 2.287 1 95.88 423 ARG B O 1
ATOM 9383 N N . ARG B 1 424 ? 16.062 14.891 1.669 1 97.31 424 ARG B N 1
ATOM 9384 C CA . ARG B 1 424 ? 14.914 15.586 2.242 1 97.31 424 ARG B CA 1
ATOM 9385 C C . ARG B 1 424 ? 13.625 15.164 1.546 1 97.31 424 ARG B C 1
ATOM 9387 O O . ARG B 1 424 ? 12.578 15.047 2.186 1 97.31 424 ARG B O 1
ATOM 9394 N N . LEU B 1 425 ? 13.719 14.961 0.255 1 97.88 425 LEU B N 1
ATOM 9395 C CA . LEU B 1 425 ? 12.547 14.492 -0.477 1 97.88 425 LEU B CA 1
ATOM 9396 C C . LEU B 1 425 ? 12.109 13.125 0.019 1 97.88 425 LEU B C 1
ATOM 9398 O O . LEU B 1 425 ? 10.914 12.875 0.213 1 97.88 425 LEU B O 1
ATOM 9402 N N . GLY B 1 426 ? 13.055 12.203 0.218 1 97.06 426 GLY B N 1
ATOM 9403 C CA . GLY B 1 426 ? 12.734 10.906 0.792 1 97.06 426 GLY B CA 1
ATOM 9404 C C . GLY B 1 426 ? 12.031 11 2.133 1 97.06 426 GLY B C 1
ATOM 9405 O O . GLY B 1 426 ? 11.008 10.352 2.35 1 97.06 426 GLY B O 1
ATOM 9406 N N . TRP B 1 427 ? 12.492 11.859 2.943 1 97.31 427 TRP B N 1
ATOM 9407 C CA . TRP B 1 427 ? 11.906 12.039 4.266 1 97.31 427 TRP B CA 1
ATOM 9408 C C . TRP B 1 427 ? 10.516 12.664 4.168 1 97.31 427 TRP B C 1
ATOM 9410 O O . TRP B 1 427 ? 9.609 12.297 4.914 1 97.31 427 TRP B O 1
ATOM 9420 N N . ALA B 1 428 ? 10.414 13.609 3.27 1 98.06 428 ALA B N 1
ATOM 9421 C CA . ALA B 1 428 ? 9.109 14.258 3.107 1 98.06 428 ALA B CA 1
ATOM 9422 C C . ALA B 1 428 ? 8.055 13.258 2.652 1 98.06 428 ALA B C 1
ATOM 9424 O O . ALA B 1 428 ? 6.906 13.312 3.107 1 98.06 428 ALA B O 1
ATOM 9425 N N . ILE B 1 429 ? 8.391 12.391 1.778 1 97.94 429 ILE B N 1
ATOM 9426 C CA . ILE B 1 429 ? 7.473 11.367 1.288 1 97.94 429 ILE B CA 1
ATOM 9427 C C . ILE B 1 429 ? 7.117 10.406 2.42 1 97.94 429 ILE B C 1
ATOM 9429 O O . ILE B 1 429 ? 5.949 10.047 2.596 1 97.94 429 ILE B O 1
ATOM 9433 N N . TYR B 1 430 ? 8.125 10.016 3.209 1 97.06 430 TYR B N 1
ATOM 9434 C CA . TYR B 1 430 ? 7.879 9.164 4.367 1 97.06 430 TYR B CA 1
ATOM 9435 C C . TYR B 1 430 ? 6.938 9.836 5.355 1 97.06 430 TYR B C 1
ATOM 9437 O O . TYR B 1 430 ? 6.008 9.211 5.867 1 97.06 430 TYR B O 1
ATOM 9445 N N . ASP B 1 431 ? 7.199 11.094 5.574 1 97.19 431 ASP B N 1
ATOM 9446 C CA . ASP B 1 431 ? 6.395 11.875 6.508 1 97.19 431 ASP B CA 1
ATOM 9447 C C . ASP B 1 431 ? 4.93 11.906 6.07 1 97.19 431 ASP B C 1
ATOM 9449 O O . ASP B 1 431 ? 4.031 11.695 6.883 1 97.19 431 ASP B O 1
ATOM 9453 N N . LEU B 1 432 ? 4.719 12.172 4.844 1 96.88 432 LEU B N 1
ATOM 9454 C CA . LEU B 1 432 ? 3.361 12.211 4.312 1 96.88 432 LEU B CA 1
ATOM 9455 C C . LEU B 1 432 ? 2.672 10.859 4.484 1 96.88 432 LEU B C 1
ATOM 9457 O O . LEU B 1 432 ? 1.534 10.797 4.953 1 96.88 432 LEU B O 1
ATOM 9461 N N . ASP B 1 433 ? 3.301 9.805 4.141 1 96.5 433 ASP B N 1
ATOM 9462 C CA . ASP B 1 433 ? 2.711 8.469 4.191 1 96.5 433 ASP B CA 1
ATOM 9463 C C . ASP B 1 433 ? 2.389 8.062 5.625 1 96.5 433 ASP B C 1
ATOM 9465 O O . ASP B 1 433 ? 1.304 7.547 5.902 1 96.5 433 ASP B O 1
ATOM 9469 N N . ALA B 1 434 ? 3.324 8.305 6.504 1 95.44 434 ALA B N 1
ATOM 9470 C CA . ALA B 1 434 ? 3.152 7.926 7.902 1 95.44 434 ALA B CA 1
ATOM 9471 C C . ALA B 1 434 ? 2.027 8.727 8.555 1 95.44 434 ALA B C 1
ATOM 9473 O O . ALA B 1 434 ? 1.185 8.164 9.258 1 95.44 434 ALA B O 1
ATOM 9474 N N . THR B 1 435 ? 2.002 10 8.297 1 94 435 THR B N 1
ATOM 9475 C CA . THR B 1 435 ? 1.007 10.859 8.93 1 94 435 THR B CA 1
ATOM 9476 C C . THR B 1 435 ? -0.39 10.547 8.398 1 94 435 THR B C 1
ATOM 9478 O O . THR B 1 435 ? -1.357 10.516 9.156 1 94 435 THR B O 1
ATOM 9481 N N . VAL B 1 436 ? -0.463 10.266 7.141 1 91.5 436 VAL B N 1
ATOM 9482 C CA . VAL B 1 436 ? -1.751 9.914 6.551 1 91.5 436 VAL B CA 1
ATOM 9483 C C . VAL B 1 436 ? -2.244 8.594 7.133 1 91.5 436 VAL B C 1
ATOM 9485 O O . VAL B 1 436 ? -3.447 8.398 7.328 1 91.5 436 VAL B O 1
ATOM 9488 N N . GLY B 1 437 ? -1.315 7.73 7.406 1 90.25 437 GLY B N 1
ATOM 9489 C CA . GLY B 1 437 ? -1.688 6.461 8.016 1 90.25 437 GLY B CA 1
ATOM 9490 C C . GLY B 1 437 ? -2.486 6.625 9.297 1 90.25 437 GLY B C 1
ATOM 9491 O O . GLY B 1 437 ? -3.508 5.965 9.484 1 90.25 437 GLY B O 1
ATOM 9492 N N . ILE B 1 438 ? -2.184 7.547 10.094 1 90.44 438 ILE B N 1
ATOM 9493 C CA . ILE B 1 438 ? -2.844 7.734 11.383 1 90.44 438 ILE B CA 1
ATOM 9494 C C . ILE B 1 438 ? -4.078 8.617 11.211 1 90.44 438 ILE B C 1
ATOM 9496 O O . ILE B 1 438 ? -5.113 8.383 11.836 1 90.44 438 ILE B O 1
ATOM 9500 N N . LEU B 1 439 ? -3.947 9.594 10.344 1 91.75 439 LEU B N 1
ATOM 9501 C CA . LEU B 1 439 ? -5.027 10.562 10.18 1 91.75 439 LEU B CA 1
ATOM 9502 C C . LEU B 1 439 ? -6.227 9.93 9.477 1 91.75 439 LEU B C 1
ATOM 9504 O O . LEU B 1 439 ? -7.371 10.273 9.766 1 91.75 439 LEU B O 1
ATOM 9508 N N . HIS B 1 440 ? -5.965 9 8.641 1 86.88 440 HIS B N 1
ATOM 9509 C CA . HIS B 1 440 ? -7.051 8.406 7.867 1 86.88 440 HIS B CA 1
ATOM 9510 C C . HIS B 1 440 ? -7.223 6.93 8.195 1 86.88 440 HIS B C 1
ATOM 9512 O O . HIS B 1 440 ? -8.078 6.254 7.613 1 86.88 440 HIS B O 1
ATOM 9518 N N . ASN B 1 441 ? -6.406 6.465 9.117 1 82.25 441 ASN B N 1
ATOM 9519 C CA . ASN B 1 441 ? -6.422 5.051 9.477 1 82.25 441 ASN B CA 1
ATOM 9520 C C . ASN B 1 441 ? -6.234 4.156 8.258 1 82.25 441 ASN B C 1
ATOM 9522 O O . ASN B 1 441 ? -6.973 3.188 8.07 1 82.25 441 ASN B O 1
ATOM 9526 N N . ASP B 1 442 ? -5.379 4.613 7.383 1 85.75 442 ASP B N 1
ATOM 9527 C CA . ASP B 1 442 ? -5.004 3.855 6.195 1 85.75 442 ASP B CA 1
ATOM 9528 C C . ASP B 1 442 ? -3.672 3.139 6.395 1 85.75 442 ASP B C 1
ATOM 9530 O O . ASP B 1 442 ? -2.777 3.658 7.066 1 85.75 442 ASP B O 1
ATOM 9534 N N . ARG B 1 443 ? -3.568 2.047 5.766 1 90.38 443 ARG B N 1
ATOM 9535 C CA . ARG B 1 443 ? -2.291 1.345 5.848 1 90.38 443 ARG B CA 1
ATOM 9536 C C . ARG B 1 443 ? -1.192 2.121 5.129 1 90.38 443 ARG B C 1
ATOM 9538 O O . ARG B 1 443 ? -1.338 2.477 3.957 1 90.38 443 ARG B O 1
ATOM 9545 N N . PRO B 1 444 ? -0.127 2.414 5.871 1 93.5 444 PRO B N 1
ATOM 9546 C CA . PRO B 1 444 ? 0.988 3.072 5.191 1 93.5 444 PRO B CA 1
ATOM 9547 C C . PRO B 1 444 ? 1.604 2.207 4.094 1 93.5 444 PRO B C 1
ATOM 9549 O O . PRO B 1 444 ? 1.701 0.987 4.246 1 93.5 444 PRO B O 1
ATOM 9552 N N . ALA B 1 445 ? 1.968 2.844 3.051 1 93.62 445 ALA B N 1
ATOM 9553 C CA . ALA B 1 445 ? 2.555 2.141 1.911 1 93.62 445 ALA B CA 1
ATOM 9554 C C . ALA B 1 445 ? 4.027 1.828 2.16 1 93.62 445 ALA B C 1
ATOM 9556 O O . ALA B 1 445 ? 4.566 0.868 1.605 1 93.62 445 ALA B O 1
ATOM 9557 N N . PHE B 1 446 ? 4.711 2.586 3.047 1 92.69 446 PHE B N 1
ATOM 9558 C CA . PHE B 1 446 ? 6.148 2.473 3.254 1 92.69 446 PHE B CA 1
ATOM 9559 C C . PHE B 1 446 ? 6.457 1.523 4.406 1 92.69 446 PHE B C 1
ATOM 9561 O O . PHE B 1 446 ? 5.766 1.534 5.426 1 92.69 446 PHE B O 1
ATOM 9568 N N . SER B 1 447 ? 7.445 0.668 4.207 1 88.38 447 SER B N 1
ATOM 9569 C CA . SER B 1 447 ? 7.996 -0.139 5.293 1 88.38 447 SER B CA 1
ATOM 9570 C C . SER B 1 447 ? 9.172 0.562 5.961 1 88.38 447 SER B C 1
ATOM 9572 O O . SER B 1 447 ? 10.164 0.893 5.301 1 88.38 447 SER B O 1
ATOM 9574 N N . ILE B 1 448 ? 9.156 0.724 7.219 1 86.31 448 ILE B N 1
ATOM 9575 C CA . ILE B 1 448 ? 10.141 1.512 7.949 1 86.31 448 ILE B CA 1
ATOM 9576 C C . ILE B 1 448 ? 11.523 0.883 7.789 1 86.31 448 ILE B C 1
ATOM 9578 O O . ILE B 1 448 ? 12.531 1.59 7.75 1 86.31 448 ILE B O 1
ATOM 9582 N N . GLY B 1 449 ? 11.617 -0.397 7.66 1 81.81 449 GLY B N 1
ATOM 9583 C CA . GLY B 1 449 ? 12.883 -1.09 7.508 1 81.81 449 GLY B CA 1
ATOM 9584 C C . GLY B 1 449 ? 13.617 -0.718 6.23 1 81.81 449 GLY B C 1
ATOM 9585 O O . GLY B 1 449 ? 14.828 -0.901 6.129 1 81.81 449 GLY B O 1
ATOM 9586 N N . ASP B 1 450 ? 12.922 -0.113 5.328 1 82.75 450 ASP B N 1
ATOM 9587 C CA . ASP B 1 450 ? 13.508 0.24 4.039 1 82.75 450 ASP B CA 1
ATOM 9588 C C . ASP B 1 450 ? 14.203 1.596 4.105 1 82.75 450 ASP B C 1
ATOM 9590 O O . ASP B 1 450 ? 14.891 1.995 3.162 1 82.75 450 ASP B O 1
ATOM 9594 N N . MET B 1 451 ? 14.047 2.268 5.27 1 88.94 451 MET B N 1
ATOM 9595 C CA . MET B 1 451 ? 14.656 3.588 5.391 1 88.94 451 MET B CA 1
ATOM 9596 C C . MET B 1 451 ? 16.141 3.475 5.703 1 88.94 451 MET B C 1
ATOM 9598 O O . MET B 1 451 ? 16.516 3.025 6.789 1 88.94 451 MET B O 1
ATOM 9602 N N . ALA B 1 452 ? 16.969 3.801 4.73 1 88.06 452 ALA B N 1
ATOM 9603 C CA . ALA B 1 452 ? 18.422 3.756 4.906 1 88.06 452 ALA B CA 1
ATOM 9604 C C . ALA B 1 452 ? 19.031 5.141 4.727 1 88.06 452 ALA B C 1
ATOM 9606 O O . ALA B 1 452 ? 20.141 5.27 4.195 1 88.06 452 ALA B O 1
ATOM 9607 N N . LEU B 1 453 ? 18.312 6.137 5.188 1 91.75 453 LEU B N 1
ATOM 9608 C CA . LEU B 1 453 ? 18.766 7.512 5.074 1 91.75 453 LEU B CA 1
ATOM 9609 C C . LEU B 1 453 ? 19.281 8.023 6.418 1 91.75 453 LEU B C 1
ATOM 9611 O O . LEU B 1 453 ? 18.859 7.539 7.473 1 91.75 453 LEU B O 1
ATOM 9615 N N . SER B 1 454 ? 20.188 8.922 6.289 1 92.12 454 SER B N 1
ATOM 9616 C CA . SER B 1 454 ? 20.531 9.742 7.445 1 92.12 454 SER B CA 1
ATOM 9617 C C . SER B 1 454 ? 19.516 10.867 7.641 1 92.12 454 SER B C 1
ATOM 9619 O O . SER B 1 454 ? 18.781 11.219 6.711 1 92.12 454 SER B O 1
ATOM 9621 N N . LEU B 1 455 ? 19.438 11.336 8.805 1 94.12 455 LEU B N 1
ATOM 9622 C CA . LEU B 1 455 ? 18.562 12.477 9.078 1 94.12 455 LEU B CA 1
ATOM 9623 C C . LEU B 1 455 ? 19.016 13.703 8.281 1 94.12 455 LEU B C 1
ATOM 9625 O O . LEU B 1 455 ? 20.203 13.82 7.941 1 94.12 455 LEU B O 1
ATOM 9629 N N . PRO B 1 456 ? 18.109 14.562 7.883 1 93.69 456 PRO B N 1
ATOM 9630 C CA . PRO B 1 456 ? 18.5 15.758 7.125 1 93.69 456 PRO B CA 1
ATOM 9631 C C . PRO B 1 456 ? 19.469 16.641 7.887 1 93.69 456 PRO B C 1
ATOM 9633 O O . PRO B 1 456 ? 19.484 16.656 9.117 1 93.69 456 PRO B O 1
ATOM 9636 N N . ASP B 1 457 ? 20.219 17.391 7.176 1 91.88 457 ASP B N 1
ATOM 9637 C CA . ASP B 1 457 ? 21.156 18.328 7.785 1 91.88 457 ASP B CA 1
ATOM 9638 C C . ASP B 1 457 ? 20.406 19.531 8.383 1 91.88 457 ASP B C 1
ATOM 9640 O O . ASP B 1 457 ? 19.203 19.672 8.211 1 91.88 457 ASP B O 1
ATOM 9644 N N . GLU B 1 458 ? 21.094 20.375 9.062 1 88.19 458 GLU B N 1
ATOM 9645 C CA . GLU B 1 458 ? 20.5 21.516 9.75 1 88.19 458 GLU B CA 1
ATOM 9646 C C . GLU B 1 458 ? 19.859 22.484 8.758 1 88.19 458 GLU B C 1
ATOM 9648 O O . GLU B 1 458 ? 20.359 22.672 7.648 1 88.19 458 GLU B O 1
ATOM 9653 N N . ASP B 1 459 ? 18.875 23.156 9.156 1 89.88 459 ASP B N 1
ATOM 9654 C CA . ASP B 1 459 ? 18.141 24.109 8.312 1 89.88 459 ASP B CA 1
ATOM 9655 C C . ASP B 1 459 ? 19.016 25.281 7.926 1 89.88 459 ASP B C 1
ATOM 9657 O O . ASP B 1 459 ? 18.875 25.844 6.836 1 89.88 459 ASP B O 1
ATOM 9661 N N . ALA B 1 460 ? 19.891 25.609 8.906 1 89.31 460 ALA B N 1
ATOM 9662 C CA . ALA B 1 460 ? 20.766 26.75 8.625 1 89.31 460 ALA B CA 1
ATOM 9663 C C . ALA B 1 460 ? 21.609 26.5 7.387 1 89.31 460 ALA B C 1
ATOM 9665 O O . ALA B 1 460 ? 21.797 27.391 6.559 1 89.31 460 ALA B O 1
ATOM 9666 N N . CYS B 1 461 ? 22.062 25.281 7.258 1 91.44 461 CYS B N 1
ATOM 9667 C CA . CYS B 1 461 ? 22.859 24.922 6.086 1 91.44 461 CYS B CA 1
ATOM 9668 C C . CYS B 1 461 ? 22 24.875 4.836 1 91.44 461 CYS B C 1
ATOM 9670 O O . CYS B 1 461 ? 22.422 25.312 3.764 1 91.44 461 CYS B O 1
ATOM 9672 N N . TRP B 1 462 ? 20.812 24.359 4.934 1 93.75 462 TRP B N 1
ATOM 9673 C CA . TRP B 1 462 ? 19.906 24.203 3.811 1 93.75 462 TRP B CA 1
ATOM 9674 C C . TRP B 1 462 ? 19.422 25.547 3.289 1 93.75 462 TRP B C 1
ATOM 9676 O O . TRP B 1 462 ? 19.297 25.734 2.078 1 93.75 462 TRP B O 1
ATOM 9686 N N . GLU B 1 463 ? 19.25 26.516 4.148 1 92.12 463 GLU B N 1
ATOM 9687 C CA . GLU B 1 463 ? 18.672 27.797 3.779 1 92.12 463 GLU B CA 1
ATOM 9688 C C . GLU B 1 463 ? 19.766 28.812 3.439 1 92.12 463 GLU B C 1
ATOM 9690 O O . GLU B 1 463 ? 19.469 29.969 3.121 1 92.12 463 GLU B O 1
ATOM 9695 N N . ALA B 1 464 ? 21.047 28.312 3.5 1 94.38 464 ALA B N 1
ATOM 9696 C CA . ALA B 1 464 ? 22.125 29.234 3.139 1 94.38 464 ALA B CA 1
ATOM 9697 C C . ALA B 1 464 ? 21.938 29.781 1.728 1 94.38 464 ALA B C 1
ATOM 9699 O O . ALA B 1 464 ? 21.734 29.016 0.78 1 94.38 464 ALA B O 1
ATOM 9700 N N . PRO B 1 465 ? 21.984 31.078 1.557 1 93.25 465 PRO B N 1
ATOM 9701 C CA . PRO B 1 465 ? 21.656 31.672 0.262 1 93.25 465 PRO B CA 1
ATOM 9702 C C . PRO B 1 465 ? 22.797 31.531 -0.758 1 93.25 465 PRO B C 1
ATOM 9704 O O . PRO B 1 465 ? 22.562 31.656 -1.963 1 93.25 465 PRO B O 1
ATOM 9707 N N . THR B 1 466 ? 24.094 31.359 -0.22 1 93.75 466 THR B N 1
ATOM 9708 C CA . THR B 1 466 ? 25.234 31.266 -1.118 1 93.75 466 THR B CA 1
ATOM 9709 C C . THR B 1 466 ? 26.172 30.141 -0.689 1 93.75 466 THR B C 1
ATOM 9711 O O . THR B 1 466 ? 26.109 29.672 0.447 1 93.75 466 THR B O 1
ATOM 9714 N N . ALA B 1 467 ? 27 29.766 -1.655 1 93.69 467 ALA B N 1
ATOM 9715 C CA . ALA B 1 467 ? 28.016 28.75 -1.37 1 93.69 467 ALA B CA 1
ATOM 9716 C C . ALA B 1 467 ? 28.938 29.188 -0.244 1 93.69 467 ALA B C 1
ATOM 9718 O O . ALA B 1 467 ? 29.344 28.391 0.595 1 93.69 467 ALA B O 1
ATOM 9719 N N . HIS B 1 468 ? 29.234 30.453 -0.225 1 92.38 468 HIS B N 1
ATOM 9720 C CA . HIS B 1 468 ? 30.141 31 0.787 1 92.38 468 HIS B CA 1
ATOM 9721 C C . HIS B 1 468 ? 29.5 30.938 2.174 1 92.38 468 HIS B C 1
ATOM 9723 O O . HIS B 1 468 ? 30.172 30.594 3.15 1 92.38 468 HIS B O 1
ATOM 9729 N N . SER B 1 469 ? 28.219 31.344 2.221 1 93.5 469 SER B N 1
ATOM 9730 C CA . SER B 1 469 ? 27.516 31.266 3.496 1 93.5 469 SER B CA 1
ATOM 9731 C C . SER B 1 469 ? 27.406 29.828 3.984 1 93.5 469 SER B C 1
ATOM 9733 O O . SER B 1 469 ? 27.484 29.562 5.184 1 93.5 469 SER B O 1
ATOM 9735 N N . TRP B 1 470 ? 27.234 28.969 3.043 1 93.12 470 TRP B N 1
ATOM 9736 C CA . TRP B 1 470 ? 27.141 27.547 3.354 1 93.12 470 TRP B CA 1
ATOM 9737 C C . TRP B 1 470 ? 28.453 27.031 3.902 1 93.12 470 TRP B C 1
ATOM 9739 O O . TRP B 1 470 ? 28.484 26.312 4.906 1 93.12 470 TRP B O 1
ATOM 9749 N N . MET B 1 471 ? 29.578 27.391 3.332 1 89.5 471 MET B N 1
ATOM 9750 C CA . MET B 1 471 ? 30.906 26.953 3.756 1 89.5 471 MET B CA 1
ATOM 9751 C C . MET B 1 471 ? 31.234 27.516 5.137 1 89.5 471 MET B C 1
ATOM 9753 O O . MET B 1 471 ? 31.922 26.844 5.926 1 89.5 471 MET B O 1
ATOM 9757 N N . ALA B 1 472 ? 30.719 28.656 5.43 1 90 472 ALA B N 1
ATOM 9758 C CA . ALA B 1 472 ? 30.969 29.281 6.723 1 90 472 ALA B CA 1
ATOM 9759 C C . ALA B 1 472 ? 30.297 28.5 7.855 1 90 472 ALA B C 1
ATOM 9761 O O . ALA B 1 472 ? 30.781 28.516 8.992 1 90 472 ALA B O 1
ATOM 9762 N N . LEU B 1 473 ? 29.25 27.891 7.523 1 88.19 473 LEU B N 1
ATOM 9763 C CA . LEU B 1 473 ? 28.5 27.141 8.523 1 88.19 473 LEU B CA 1
ATOM 9764 C C . LEU B 1 473 ? 29.125 25.766 8.742 1 88.19 473 LEU B C 1
ATOM 9766 O O . LEU B 1 473 ? 28.812 25.094 9.734 1 88.19 473 LEU B O 1
ATOM 9770 N N . ARG B 1 474 ? 29.953 25.406 7.805 1 77.88 474 ARG B N 1
ATOM 9771 C CA . ARG B 1 474 ? 30.547 24.078 7.863 1 77.88 474 ARG B CA 1
ATOM 9772 C C . ARG B 1 474 ? 32.062 24.141 7.863 1 77.88 474 ARG B C 1
ATOM 9774 O O . ARG B 1 474 ? 32.719 23.594 6.977 1 77.88 474 ARG B O 1
ATOM 9781 N N . PRO B 1 475 ? 32.781 24.938 8.719 1 61.41 475 PRO B N 1
ATOM 9782 C CA . PRO B 1 475 ? 34.219 25.188 8.547 1 61.41 475 PRO B CA 1
ATOM 9783 C C . PRO B 1 475 ? 35.031 23.891 8.43 1 61.41 475 PRO B C 1
ATOM 9785 O O . PRO B 1 475 ? 36 23.844 7.688 1 61.41 475 PRO B O 1
ATOM 9788 N N . TRP B 1 476 ? 35 22.938 9.406 1 56.91 476 TRP B N 1
ATOM 9789 C CA . TRP B 1 476 ? 35.969 21.844 9.445 1 56.91 476 TRP B CA 1
ATOM 9790 C C . TRP B 1 476 ? 35.312 20.547 8.977 1 56.91 476 TRP B C 1
ATOM 9792 O O . TRP B 1 476 ? 35.938 19.484 9.031 1 56.91 476 TRP B O 1
ATOM 9802 N N . GLN B 1 477 ? 34.062 20.422 8.805 1 54.06 477 GLN B N 1
ATOM 9803 C CA . GLN B 1 477 ? 33.469 19.109 8.773 1 54.06 477 GLN B CA 1
ATOM 9804 C C . GLN B 1 477 ? 33.375 18.578 7.34 1 54.06 477 GLN B C 1
ATOM 9806 O O . GLN B 1 477 ? 32.812 19.266 6.465 1 54.06 477 GLN B O 1
ATOM 9811 N N . PRO B 1 478 ? 34.281 17.688 7.035 1 49.81 478 PRO B N 1
ATOM 9812 C CA . PRO B 1 478 ? 33.969 17.016 5.77 1 49.81 478 PRO B CA 1
ATOM 9813 C C . PRO B 1 478 ? 32.531 16.578 5.668 1 49.81 478 PRO B C 1
ATOM 9815 O O . PRO B 1 478 ? 31.859 16.359 6.688 1 49.81 478 PRO B O 1
ATOM 9818 N N . SER B 1 479 ? 31.766 17.016 4.586 1 49.19 479 SER B N 1
ATOM 9819 C CA . SER B 1 479 ? 30.344 17.031 4.25 1 49.19 479 SER B CA 1
ATOM 9820 C C . SER B 1 479 ? 29.625 15.82 4.82 1 49.19 479 SER B C 1
ATOM 9822 O O . SER B 1 479 ? 28.484 15.93 5.293 1 49.19 479 SER B O 1
ATOM 9824 N N . HIS B 1 480 ? 30.266 14.523 4.688 1 53.06 480 HIS B N 1
ATOM 9825 C CA . HIS B 1 480 ? 29.547 13.266 4.836 1 53.06 480 HIS B CA 1
ATOM 9826 C C . HIS B 1 480 ? 29.672 12.727 6.254 1 53.06 480 HIS B C 1
ATOM 9828 O O . HIS B 1 480 ? 28.859 11.891 6.68 1 53.06 480 HIS B O 1
ATOM 9834 N N . GLU B 1 481 ? 30.672 13.219 7.102 1 56.47 481 GLU B N 1
ATOM 9835 C CA . GLU B 1 481 ? 31.156 12.367 8.188 1 56.47 481 GLU B CA 1
ATOM 9836 C C . GLU B 1 481 ? 30.281 12.508 9.43 1 56.47 481 GLU B C 1
ATOM 9838 O O . GLU B 1 481 ? 30.172 11.57 10.227 1 56.47 481 GLU B O 1
ATOM 9843 N N . ASN B 1 482 ? 29.312 13.492 9.484 1 67.19 482 ASN B N 1
ATOM 9844 C CA . ASN B 1 482 ? 28.719 13.531 10.82 1 67.19 482 ASN B CA 1
ATOM 9845 C C . ASN B 1 482 ? 27.203 13.438 10.766 1 67.19 482 ASN B C 1
ATOM 9847 O O . ASN B 1 482 ? 26.5 13.945 11.641 1 67.19 482 ASN B O 1
ATOM 9851 N N . ARG B 1 483 ? 26.812 12.727 9.805 1 83.31 483 ARG B N 1
ATOM 9852 C CA . ARG B 1 483 ? 25.359 12.625 9.742 1 83.31 483 ARG B CA 1
ATOM 9853 C C . ARG B 1 483 ? 24.859 11.508 10.656 1 83.31 483 ARG B C 1
ATOM 9855 O O . ARG B 1 483 ? 25.531 10.5 10.844 1 83.31 483 ARG B O 1
ATOM 9862 N N . ILE B 1 484 ? 23.75 11.781 11.211 1 87.56 484 ILE B N 1
ATOM 9863 C CA . ILE B 1 484 ? 23.141 10.773 12.086 1 87.56 484 ILE B CA 1
ATOM 9864 C C . ILE B 1 484 ? 22.312 9.805 11.258 1 87.56 484 ILE B C 1
ATOM 9866 O O . ILE B 1 484 ? 21.344 10.203 10.602 1 87.56 484 ILE B O 1
ATOM 9870 N N . GLU B 1 485 ? 22.688 8.594 11.289 1 86.5 485 GLU B N 1
ATOM 9871 C CA . GLU B 1 485 ? 21.891 7.562 10.625 1 86.5 485 GLU B CA 1
ATOM 9872 C C . GLU B 1 485 ? 20.562 7.348 11.328 1 86.5 485 GLU B C 1
ATOM 9874 O O . GLU B 1 485 ? 20.5 7.25 12.555 1 86.5 485 GLU B O 1
ATOM 9879 N N . PHE B 1 486 ? 19.531 7.227 10.617 1 90.25 486 PHE B N 1
ATOM 9880 C CA . PHE B 1 486 ? 18.188 7.109 11.156 1 90.25 486 PHE B CA 1
ATOM 9881 C C . PHE B 1 486 ? 18.078 5.906 12.086 1 90.25 486 PHE B C 1
ATOM 9883 O O . PHE B 1 486 ? 17.5 6.012 13.172 1 90.25 486 PHE B O 1
ATOM 9890 N N . ARG B 1 487 ? 18.547 4.824 11.578 1 81.12 487 ARG B N 1
ATOM 9891 C CA . ARG B 1 487 ? 18.391 3.604 12.367 1 81.12 487 ARG B CA 1
ATOM 9892 C C . ARG B 1 487 ? 19.047 3.748 13.734 1 81.12 487 ARG B C 1
ATOM 9894 O O . ARG B 1 487 ? 18.5 3.283 14.742 1 81.12 487 ARG B O 1
ATOM 9901 N N . LYS B 1 488 ? 20.188 4.41 13.727 1 80.75 488 LYS B N 1
ATOM 9902 C CA . LYS B 1 488 ? 20.859 4.66 14.992 1 80.75 488 LYS B CA 1
ATOM 9903 C C . LYS B 1 488 ? 20.062 5.605 15.875 1 80.75 488 LYS B C 1
ATOM 9905 O O . LYS B 1 488 ? 19.938 5.391 17.094 1 80.75 488 LYS B O 1
ATOM 9910 N N . ALA B 1 489 ? 19.516 6.594 15.203 1 84.12 489 ALA B N 1
ATOM 9911 C CA . ALA B 1 489 ? 18.688 7.551 15.938 1 84.12 489 ALA B CA 1
ATOM 9912 C C . ALA B 1 489 ? 17.438 6.883 16.5 1 84.12 489 ALA B C 1
ATOM 9914 O O . ALA B 1 489 ? 17.078 7.133 17.656 1 84.12 489 ALA B O 1
ATOM 9915 N N . ALA B 1 490 ? 16.828 6.094 15.727 1 80 490 ALA B N 1
ATOM 9916 C CA . ALA B 1 490 ? 15.617 5.402 16.156 1 80 490 ALA B CA 1
ATOM 9917 C C . ALA B 1 490 ? 15.898 4.445 17.312 1 80 490 ALA B C 1
ATOM 9919 O O . ALA B 1 490 ? 15.102 4.332 18.234 1 80 490 ALA B O 1
ATOM 9920 N N . ARG B 1 491 ? 17.047 3.869 17.219 1 71.88 491 ARG B N 1
ATOM 9921 C CA . ARG B 1 491 ? 17.453 2.947 18.281 1 71.88 491 ARG B CA 1
ATOM 9922 C C . ARG B 1 491 ? 17.672 3.689 19.594 1 71.88 491 ARG B C 1
ATOM 9924 O O . ARG B 1 491 ? 17.281 3.213 20.656 1 71.88 491 ARG B O 1
ATOM 9931 N N . GLU B 1 492 ? 18.25 4.738 19.391 1 71.31 492 GLU B N 1
ATOM 9932 C CA . GLU B 1 492 ? 18.594 5.52 20.578 1 71.31 492 GLU B CA 1
ATOM 9933 C C . GLU B 1 492 ? 17.344 6.031 21.281 1 71.31 492 GLU B C 1
ATOM 9935 O O . GLU B 1 492 ? 17.344 6.273 22.484 1 71.31 492 GLU B O 1
ATOM 9940 N N . CYS B 1 493 ? 16.281 6.176 20.5 1 70.44 493 CYS B N 1
ATOM 9941 C CA . CYS B 1 493 ? 15.023 6.629 21.078 1 70.44 493 CYS B CA 1
ATOM 9942 C C . CYS B 1 493 ? 14.453 5.578 22.031 1 70.44 493 CYS B C 1
ATOM 9944 O O . CYS B 1 493 ? 13.766 5.918 23 1 70.44 493 CYS B O 1
ATOM 9946 N N . PHE B 1 494 ? 14.789 4.359 21.781 1 63.5 494 PHE B N 1
ATOM 9947 C CA . PHE B 1 494 ? 14.219 3.305 22.609 1 63.5 494 PHE B CA 1
ATOM 9948 C C . PHE B 1 494 ? 15.234 2.799 23.625 1 63.5 494 PHE B C 1
ATOM 9950 O O . PHE B 1 494 ? 14.875 2.41 24.734 1 63.5 494 PHE B O 1
ATOM 9957 N N . TYR B 1 495 ? 16.516 2.693 23.047 1 57.22 495 TYR B N 1
ATOM 9958 C CA . TYR B 1 495 ? 17.578 2.197 23.938 1 57.22 495 TYR B CA 1
ATOM 9959 C C . TYR B 1 495 ? 18.75 3.168 23.984 1 57.22 495 TYR B C 1
ATOM 9961 O O . TYR B 1 495 ? 19.703 3.033 23.219 1 57.22 495 TYR B O 1
ATOM 9969 N N . PRO B 1 496 ? 18.5 4.215 24.656 1 48.84 496 PRO B N 1
ATOM 9970 C CA . PRO B 1 496 ? 19.656 5.113 24.688 1 48.84 496 PRO B CA 1
ATOM 9971 C C . PRO B 1 496 ? 20.938 4.426 25.172 1 48.84 496 PRO B C 1
ATOM 9973 O O . PRO B 1 496 ? 20.953 3.811 26.234 1 48.84 496 PRO B O 1
ATOM 9976 N N . SER B 1 497 ? 21.594 3.639 24.297 1 50.03 497 SER B N 1
ATOM 9977 C CA . SER B 1 497 ? 22.875 3.049 24.656 1 50.03 497 SER B CA 1
ATOM 9978 C C . SER B 1 497 ? 23.828 4.098 25.219 1 50.03 497 SER B C 1
ATOM 9980 O O . SER B 1 497 ? 23.766 5.27 24.844 1 50.03 497 SER B O 1
ATOM 9982 N N . LEU B 1 498 ? 24.484 3.783 26.391 1 44.59 498 LEU B N 1
ATOM 9983 C CA . LEU B 1 498 ? 25.484 4.566 27.094 1 44.59 498 LEU B CA 1
ATOM 9984 C C . LEU B 1 498 ? 26.594 5.023 26.156 1 44.59 498 LEU B C 1
ATOM 9986 O O . LEU B 1 498 ? 27.312 5.98 26.453 1 44.59 498 LEU B O 1
ATOM 9990 N N . THR B 1 499 ? 26.797 4.219 25.125 1 44.28 499 THR B N 1
ATOM 9991 C CA . THR B 1 499 ? 28.062 4.512 24.453 1 44.28 499 THR B CA 1
ATOM 9992 C C . THR B 1 499 ? 27.875 5.617 23.422 1 44.28 499 THR B C 1
ATOM 9994 O O . THR B 1 499 ? 28.719 6.496 23.281 1 44.28 499 THR B O 1
ATOM 9997 N N . ASP B 1 500 ? 26.875 5.539 22.562 1 51.09 500 ASP B N 1
ATOM 9998 C CA . ASP B 1 500 ? 26.781 6.508 21.469 1 51.09 500 ASP B CA 1
ATOM 9999 C C . ASP B 1 500 ? 25.578 7.43 21.656 1 51.09 500 ASP B C 1
ATOM 10001 O O . ASP B 1 500 ? 24.453 7.078 21.281 1 51.09 500 ASP B O 1
ATOM 10005 N N . ARG B 1 501 ? 25.75 8.367 22.547 1 57.16 501 ARG B N 1
ATOM 10006 C CA . ARG B 1 501 ? 24.688 9.312 22.875 1 57.16 501 ARG B CA 1
ATOM 10007 C C . ARG B 1 501 ? 24.406 10.242 21.703 1 57.16 501 ARG B C 1
ATOM 10009 O O . ARG B 1 501 ? 25.188 11.156 21.422 1 57.16 501 ARG B O 1
ATOM 10016 N N . ILE B 1 502 ? 23.516 9.711 20.812 1 65.06 502 ILE B N 1
ATOM 10017 C CA . ILE B 1 502 ? 23.062 10.641 19.781 1 65.06 502 ILE B CA 1
ATOM 10018 C C . ILE B 1 502 ? 22.109 11.656 20.406 1 65.06 502 ILE B C 1
ATOM 10020 O O . ILE B 1 502 ? 21.109 11.281 21.031 1 65.06 502 ILE B O 1
ATOM 10024 N N . GLN B 1 503 ? 22.609 12.828 20.594 1 65.19 503 GLN B N 1
ATOM 10025 C CA . GLN B 1 503 ? 21.734 13.898 21.062 1 65.19 503 GLN B CA 1
ATOM 10026 C C . GLN B 1 503 ? 20.953 14.523 19.906 1 65.19 503 GLN B C 1
ATOM 10028 O O . GLN B 1 503 ? 21.531 15.055 18.969 1 65.19 503 GLN B O 1
ATOM 10033 N N . LEU B 1 504 ? 19.609 14.227 19.953 1 76.06 504 LEU B N 1
ATOM 10034 C CA . LEU B 1 504 ? 18.766 14.852 18.938 1 76.06 504 LEU B CA 1
ATOM 10035 C C . LEU B 1 504 ? 18.281 16.219 19.406 1 76.06 504 LEU B C 1
ATOM 10037 O O . LEU B 1 504 ? 17.547 16.312 20.406 1 76.06 504 LEU B O 1
ATOM 10041 N N . SER B 1 505 ? 18.891 17.234 18.969 1 71 505 SER B N 1
ATOM 10042 C CA . SER B 1 505 ? 18.5 18.578 19.391 1 71 505 SER B CA 1
ATOM 10043 C C . SER B 1 505 ? 17.781 19.328 18.266 1 71 505 SER B C 1
ATOM 10045 O O . SER B 1 505 ? 17.078 20.312 18.516 1 71 505 SER B O 1
ATOM 10047 N N . ASP B 1 506 ? 17.859 18.828 17.172 1 84.19 506 ASP B N 1
ATOM 10048 C CA . ASP B 1 506 ? 17.234 19.484 16.031 1 84.19 506 ASP B CA 1
ATOM 10049 C C . ASP B 1 506 ? 15.75 19.141 15.938 1 84.19 506 ASP B C 1
ATOM 10051 O O . ASP B 1 506 ? 15.375 17.969 15.969 1 84.19 506 ASP B O 1
ATOM 10055 N N . ASP B 1 507 ? 14.938 20.203 15.867 1 87.75 507 ASP B N 1
ATOM 10056 C CA . ASP B 1 507 ? 13.484 20.016 15.867 1 87.75 507 ASP B CA 1
ATOM 10057 C C . ASP B 1 507 ? 13.047 19.188 14.656 1 87.75 507 ASP B C 1
ATOM 10059 O O . ASP B 1 507 ? 12.047 18.469 14.727 1 87.75 507 ASP B O 1
ATOM 10063 N N . GLN B 1 508 ? 13.766 19.312 13.633 1 90.94 508 GLN B N 1
ATOM 10064 C CA . GLN B 1 508 ? 13.453 18.5 12.469 1 90.94 508 GLN B CA 1
ATOM 10065 C C . GLN B 1 508 ? 13.68 17.016 12.75 1 90.94 508 GLN B C 1
ATOM 10067 O O . GLN B 1 508 ? 12.883 16.172 12.328 1 90.94 508 GLN B O 1
ATOM 10072 N N . HIS B 1 509 ? 14.742 16.719 13.438 1 91.19 509 HIS B N 1
ATOM 10073 C CA . HIS B 1 509 ? 15.047 15.352 13.812 1 91.19 509 HIS B CA 1
ATOM 10074 C C . HIS B 1 509 ? 13.992 14.797 14.781 1 91.19 509 HIS B C 1
ATOM 10076 O O . HIS B 1 509 ? 13.539 13.664 14.625 1 91.19 509 HIS B O 1
ATOM 10082 N N . LEU B 1 510 ? 13.586 15.664 15.648 1 91.38 510 LEU B N 1
ATOM 10083 C CA . LEU B 1 510 ? 12.562 15.258 16.609 1 91.38 510 LEU B CA 1
ATOM 10084 C C . LEU B 1 510 ? 11.242 14.969 15.906 1 91.38 510 LEU B C 1
ATOM 10086 O O . LEU B 1 510 ? 10.516 14.047 16.297 1 91.38 510 LEU B O 1
ATOM 10090 N N . HIS B 1 511 ? 11 15.75 14.93 1 94.25 511 HIS B N 1
ATOM 10091 C CA . HIS B 1 511 ? 9.781 15.523 14.164 1 94.25 511 HIS B CA 1
ATOM 10092 C C . HIS B 1 511 ? 9.812 14.148 13.484 1 94.25 511 HIS B C 1
ATOM 10094 O O . HIS B 1 511 ? 8.844 13.398 13.562 1 94.25 511 HIS B O 1
ATOM 10100 N N . VAL B 1 512 ? 10.914 13.805 12.867 1 93.88 512 VAL B N 1
ATOM 10101 C CA . VAL B 1 512 ? 11.062 12.539 12.164 1 93.88 512 VAL B CA 1
ATOM 10102 C C . VAL B 1 512 ? 10.875 11.383 13.148 1 93.88 512 VAL B C 1
ATOM 10104 O O . VAL B 1 512 ? 10.164 10.414 12.852 1 93.88 512 VAL B O 1
ATOM 10107 N N . ILE B 1 513 ? 11.43 11.492 14.25 1 91 513 ILE B N 1
ATOM 10108 C CA . ILE B 1 513 ? 11.344 10.438 15.258 1 91 513 ILE B CA 1
ATOM 10109 C C . ILE B 1 513 ? 9.898 10.32 15.75 1 91 513 ILE B C 1
ATOM 10111 O O . ILE B 1 513 ? 9.383 9.211 15.906 1 91 513 ILE B O 1
ATOM 10115 N N . THR B 1 514 ? 9.266 11.469 16 1 93.62 514 THR B N 1
ATOM 10116 C CA . THR B 1 514 ? 7.879 11.461 16.453 1 93.62 514 THR B CA 1
ATOM 10117 C C . THR B 1 514 ? 6.984 10.773 15.422 1 93.62 514 THR B C 1
ATOM 10119 O O . THR B 1 514 ? 6.152 9.938 15.781 1 93.62 514 THR B O 1
ATOM 10122 N N . VAL B 1 515 ? 7.18 11.117 14.188 1 94.94 515 VAL B N 1
ATOM 10123 C CA . VAL B 1 515 ? 6.398 10.516 13.109 1 94.94 515 VAL B CA 1
ATOM 10124 C C . VAL B 1 515 ? 6.664 9.016 13.055 1 94.94 515 VAL B C 1
ATOM 10126 O O . VAL B 1 515 ? 5.75 8.227 12.797 1 94.94 515 VAL B O 1
ATOM 10129 N N . THR B 1 516 ? 7.863 8.602 13.305 1 92.06 516 THR B N 1
ATOM 10130 C CA . THR B 1 516 ? 8.219 7.188 13.297 1 92.06 516 THR B CA 1
ATOM 10131 C C . THR B 1 516 ? 7.531 6.453 14.445 1 92.06 516 THR B C 1
ATOM 10133 O O . THR B 1 516 ? 7.02 5.344 14.266 1 92.06 516 THR B O 1
ATOM 10136 N N . LEU B 1 517 ? 7.512 7.066 15.562 1 89.75 517 LEU B N 1
ATOM 10137 C CA . LEU B 1 517 ? 6.816 6.477 16.703 1 89.75 517 LEU B CA 1
ATOM 10138 C C . LEU B 1 517 ? 5.32 6.363 16.422 1 89.75 517 LEU B C 1
ATOM 10140 O O . LEU B 1 517 ? 4.688 5.379 16.812 1 89.75 517 LEU B O 1
ATOM 10144 N N . CYS B 1 518 ? 4.863 7.383 15.805 1 92.88 518 CYS B N 1
ATOM 10145 C CA . CYS B 1 518 ? 3.471 7.34 15.375 1 92.88 518 CYS B CA 1
ATOM 10146 C C . CYS B 1 518 ? 3.225 6.16 14.438 1 92.88 518 CYS B C 1
ATOM 10148 O O . CYS B 1 518 ? 2.213 5.465 14.562 1 92.88 518 CYS B O 1
ATOM 10150 N N . ARG B 1 519 ? 4.109 5.957 13.562 1 91.81 519 ARG B N 1
ATOM 10151 C CA . ARG B 1 519 ? 4.016 4.844 12.625 1 91.81 519 ARG B CA 1
ATOM 10152 C C . ARG B 1 519 ? 4.055 3.508 13.359 1 91.81 519 ARG B C 1
ATOM 10154 O O . ARG B 1 519 ? 3.395 2.549 12.953 1 91.81 519 ARG B O 1
ATOM 10161 N N . PHE B 1 520 ? 4.797 3.416 14.414 1 86.44 520 PHE B N 1
ATOM 10162 C CA . PHE B 1 520 ? 4.836 2.209 15.234 1 86.44 520 PHE B CA 1
ATOM 10163 C C . PHE B 1 520 ? 3.49 1.967 15.898 1 86.44 520 PHE B C 1
ATOM 10165 O O . PHE B 1 520 ? 3.041 0.824 16.016 1 86.44 520 PHE B O 1
ATOM 10172 N N . LEU B 1 521 ? 2.951 3.01 16.328 1 89.75 521 LEU B N 1
ATOM 10173 C CA . LEU B 1 521 ? 1.631 2.898 16.938 1 89.75 521 LEU B CA 1
ATOM 10174 C C . LEU B 1 521 ? 0.624 2.314 15.953 1 89.75 521 LEU B C 1
ATOM 10176 O O . LEU B 1 521 ? -0.198 1.474 16.328 1 89.75 521 LEU B O 1
ATOM 10180 N N . TRP B 1 522 ? 0.689 2.766 14.75 1 90.5 522 TRP B N 1
ATOM 10181 C CA . TRP B 1 522 ? -0.182 2.219 13.719 1 90.5 522 TRP B CA 1
ATOM 10182 C C . TRP B 1 522 ? 0.063 0.724 13.531 1 90.5 522 TRP B C 1
ATOM 10184 O O . TRP B 1 522 ? -0.884 -0.054 13.398 1 90.5 522 TRP B O 1
ATOM 10194 N N . SER B 1 523 ? 1.313 0.351 13.477 1 84.75 523 SER B N 1
ATOM 10195 C CA . SER B 1 523 ? 1.665 -1.055 13.305 1 84.75 523 SER B CA 1
ATOM 10196 C C . SER B 1 523 ? 1.112 -1.906 14.445 1 84.75 523 SER B C 1
ATOM 10198 O O . SER B 1 523 ? 0.664 -3.033 14.219 1 84.75 523 SER B O 1
ATOM 10200 N N . MET B 1 524 ? 1.122 -1.377 15.562 1 82.44 524 MET B N 1
ATOM 10201 C CA . MET B 1 524 ? 0.582 -2.096 16.719 1 82.44 524 MET B CA 1
ATOM 10202 C C . MET B 1 524 ? -0.929 -2.27 16.594 1 82.44 524 MET B C 1
ATOM 10204 O O . MET B 1 524 ? -1.466 -3.328 16.906 1 82.44 524 MET B O 1
ATOM 10208 N N . LYS B 1 525 ? -1.521 -1.271 16.188 1 85.5 525 LYS B N 1
ATOM 10209 C CA . LYS B 1 525 ? -2.965 -1.358 15.992 1 85.5 525 LYS B CA 1
ATOM 10210 C C . LYS B 1 525 ? -3.314 -2.393 14.93 1 85.5 525 LYS B C 1
ATOM 10212 O O . LYS B 1 525 ? -4.312 -3.105 15.047 1 85.5 525 LYS B O 1
ATOM 10217 N N . GLU B 1 526 ? -2.561 -2.402 13.859 1 82.81 526 GLU B N 1
ATOM 10218 C CA . GLU B 1 526 ? -2.785 -3.402 12.82 1 82.81 526 GLU B CA 1
ATOM 10219 C C . GLU B 1 526 ? -2.684 -4.816 13.383 1 82.81 526 GLU B C 1
ATOM 10221 O O . GLU B 1 526 ? -3.48 -5.688 13.031 1 82.81 526 GLU B O 1
ATOM 10226 N N . LEU B 1 527 ? -1.743 -4.996 14.234 1 76.75 527 LEU B N 1
ATOM 10227 C CA . LEU B 1 527 ? -1.55 -6.301 14.859 1 76.75 527 LEU B CA 1
ATOM 10228 C C . LEU B 1 527 ? -2.738 -6.664 15.742 1 76.75 527 LEU B C 1
ATOM 10230 O O . LEU B 1 527 ? -3.189 -7.809 15.742 1 76.75 527 LEU B O 1
ATOM 10234 N N . GLN B 1 528 ? -3.277 -5.703 16.422 1 78.44 528 GLN B N 1
ATOM 10235 C CA . GLN B 1 528 ? -4.41 -5.934 17.297 1 78.44 528 GLN B CA 1
ATOM 10236 C C . GLN B 1 528 ? -5.652 -6.34 16.516 1 78.44 528 GLN B C 1
ATOM 10238 O O . GLN B 1 528 ? -6.5 -7.078 17.031 1 78.44 528 GLN B O 1
ATOM 10243 N N . GLY B 1 529 ? -5.684 -5.863 15.383 1 77.12 529 GLY B N 1
ATOM 10244 C CA . GLY B 1 529 ? -6.82 -6.199 14.547 1 77.12 529 GLY B CA 1
ATOM 10245 C C . GLY B 1 529 ? -6.645 -7.508 13.797 1 77.12 529 GLY B C 1
ATOM 10246 O O . GLY B 1 529 ? -7.59 -8.016 13.188 1 77.12 529 GLY B O 1
ATOM 10247 N N . SER B 1 530 ? -5.488 -8.086 13.883 1 75.12 530 SER B N 1
ATOM 10248 C CA . SER B 1 530 ? -5.16 -9.305 13.156 1 75.12 530 SER B CA 1
ATOM 10249 C C . SER B 1 530 ? -5.742 -10.531 13.852 1 75.12 530 SER B C 1
ATOM 10251 O O . SER B 1 530 ? -5.785 -10.594 15.078 1 75.12 530 SER B O 1
ATOM 10253 N N . PRO B 1 531 ? -6.172 -11.508 13.086 1 72.25 531 PRO B N 1
ATOM 10254 C CA . PRO B 1 531 ? -6.656 -12.758 13.688 1 72.25 531 PRO B CA 1
ATOM 10255 C C . PRO B 1 531 ? -5.586 -13.469 14.508 1 72.25 531 PRO B C 1
ATOM 10257 O O . PRO B 1 531 ? -5.91 -14.289 15.375 1 72.25 531 PRO B O 1
ATOM 10260 N N . LEU B 1 532 ? -4.383 -13.141 14.242 1 66.62 532 LEU B N 1
ATOM 10261 C CA . LEU B 1 532 ? -3.289 -13.719 15.016 1 66.62 532 LEU B CA 1
ATOM 10262 C C . LEU B 1 532 ? -3.441 -13.406 16.5 1 66.62 532 LEU B C 1
ATOM 10264 O O . LEU B 1 532 ? -3.016 -14.188 17.344 1 66.62 532 LEU B O 1
ATOM 10268 N N . MET B 1 533 ? -4.066 -12.273 16.703 1 69.81 533 MET B N 1
ATOM 10269 C CA . MET B 1 533 ? -4.156 -11.789 18.078 1 69.81 533 MET B CA 1
ATOM 10270 C C . MET B 1 533 ? -5.215 -12.562 18.859 1 69.81 533 MET B C 1
ATOM 10272 O O . MET B 1 533 ? -5.219 -12.547 20.094 1 69.81 533 MET B O 1
ATOM 10276 N N . ASP B 1 534 ? -6.02 -13.227 18.094 1 64.44 534 ASP B N 1
ATOM 10277 C CA . ASP B 1 534 ? -7 -14.078 18.766 1 64.44 534 ASP B CA 1
ATOM 10278 C C . ASP B 1 534 ? -6.336 -15.328 19.328 1 64.44 534 ASP B C 1
ATOM 10280 O O . ASP B 1 534 ? -6.895 -15.984 20.219 1 64.44 534 ASP B O 1
ATOM 10284 N N . ALA B 1 535 ? -5.176 -15.57 18.75 1 60.81 535 ALA B N 1
ATOM 10285 C CA . ALA B 1 535 ? -4.469 -16.781 19.141 1 60.81 535 ALA B CA 1
ATOM 10286 C C . ALA B 1 535 ? -3.41 -16.484 20.203 1 60.81 535 ALA B C 1
ATOM 10288 O O . ALA B 1 535 ? -2.916 -17.391 20.875 1 60.81 535 ALA B O 1
ATOM 10289 N N . VAL B 1 536 ? -3.199 -15.164 20.312 1 60.59 536 VAL B N 1
ATOM 10290 C CA . VAL B 1 536 ? -2.174 -14.766 21.281 1 60.59 536 VAL B CA 1
ATOM 10291 C C . VAL B 1 536 ? -2.771 -14.711 22.672 1 60.59 536 VAL B C 1
ATOM 10293 O O . VAL B 1 536 ? -3.926 -14.312 22.859 1 60.59 536 VAL B O 1
ATOM 10296 N N . PRO B 1 537 ? -2.068 -15.266 23.547 1 54.78 537 PRO B N 1
ATOM 10297 C CA . PRO B 1 537 ? -2.592 -15.219 24.906 1 54.78 537 PRO B CA 1
ATOM 10298 C C . PRO B 1 537 ? -3.006 -13.812 25.344 1 54.78 537 PRO B C 1
ATOM 10300 O O . PRO B 1 537 ? -2.422 -12.828 24.875 1 54.78 537 PRO B O 1
ATOM 10303 N N . GLU B 1 538 ? -4.09 -13.75 26 1 56.81 538 GLU B N 1
ATOM 10304 C CA . GLU B 1 538 ? -4.648 -12.477 26.438 1 56.81 538 GLU B CA 1
ATOM 10305 C C . GLU B 1 538 ? -3.631 -11.688 27.25 1 56.81 538 GLU B C 1
ATOM 10307 O O . GLU B 1 538 ? -3.699 -10.453 27.312 1 56.81 538 GLU B O 1
ATOM 10312 N N . ASP B 1 539 ? -2.629 -12.445 27.703 1 52.22 539 ASP B N 1
ATOM 10313 C CA . ASP B 1 539 ? -1.676 -11.766 28.578 1 52.22 539 ASP B CA 1
ATOM 10314 C C . ASP B 1 539 ? -0.539 -11.141 27.781 1 52.22 539 ASP B C 1
ATOM 10316 O O . ASP B 1 539 ? 0.401 -10.586 28.344 1 52.22 539 ASP B O 1
ATOM 10320 N N . TRP B 1 540 ? -0.707 -11.312 26.516 1 60.22 540 TRP B N 1
ATOM 10321 C CA . TRP B 1 540 ? 0.29 -10.625 25.703 1 60.22 540 TRP B CA 1
ATOM 10322 C C . TRP B 1 540 ? 0.236 -9.117 25.938 1 60.22 540 TRP B C 1
ATOM 10324 O O . TRP B 1 540 ? -0.836 -8.516 25.875 1 60.22 540 TRP B O 1
ATOM 10334 N N . PRO B 1 541 ? 1.366 -8.531 26.344 1 62.44 541 PRO B N 1
ATOM 10335 C CA . PRO B 1 541 ? 1.313 -7.148 26.828 1 62.44 541 PRO B CA 1
ATOM 10336 C C . PRO B 1 541 ? 1.258 -6.133 25.688 1 62.44 541 PRO B C 1
ATOM 10338 O O . PRO B 1 541 ? 1.971 -5.125 25.719 1 62.44 541 PRO B O 1
ATOM 10341 N N . LEU B 1 542 ? 0.421 -6.418 24.734 1 69.06 542 LEU B N 1
ATOM 10342 C CA . LEU B 1 542 ? 0.299 -5.488 23.625 1 69.06 542 LEU B CA 1
ATOM 10343 C C . LEU B 1 542 ? -0.265 -4.152 24.078 1 69.06 542 LEU B C 1
ATOM 10345 O O . LEU B 1 542 ? 0.198 -3.094 23.656 1 69.06 542 LEU B O 1
ATOM 10349 N N . VAL B 1 543 ? -1.182 -4.188 24.953 1 69.38 543 VAL B N 1
ATOM 10350 C CA . VAL B 1 543 ? -1.794 -2.965 25.469 1 69.38 543 VAL B CA 1
ATOM 10351 C C . VAL B 1 543 ? -0.763 -2.156 26.25 1 69.38 543 VAL B C 1
ATOM 10353 O O . VAL B 1 543 ? -0.708 -0.93 26.141 1 69.38 543 VAL B O 1
ATOM 10356 N N . ASN B 1 544 ? 0.102 -2.873 26.859 1 70.25 544 ASN B N 1
ATOM 10357 C CA . ASN B 1 544 ? 1.154 -2.195 27.625 1 70.25 544 ASN B CA 1
ATOM 10358 C C . ASN B 1 544 ? 2.195 -1.576 26.688 1 70.25 544 ASN B C 1
ATOM 10360 O O . ASN B 1 544 ? 2.717 -0.495 26.969 1 70.25 544 ASN B O 1
ATOM 10364 N N . HIS B 1 545 ? 2.396 -2.299 25.609 1 72.12 545 HIS B N 1
ATOM 10365 C CA . HIS B 1 545 ? 3.348 -1.765 24.641 1 72.12 545 HIS B CA 1
ATOM 10366 C C . HIS B 1 545 ? 2.826 -0.48 24.016 1 72.12 545 HIS B C 1
ATOM 10368 O O . HIS B 1 545 ? 3.6 0.442 23.734 1 72.12 545 HIS B O 1
ATOM 10374 N N . LYS B 1 546 ? 1.63 -0.483 23.844 1 80.94 546 LYS B N 1
ATOM 10375 C CA . LYS B 1 546 ? 1.021 0.732 23.312 1 80.94 546 LYS B CA 1
ATOM 10376 C C . LYS B 1 546 ? 1.159 1.892 24.297 1 80.94 546 LYS B C 1
ATOM 10378 O O . LYS B 1 546 ? 1.462 3.018 23.906 1 80.94 546 LYS B O 1
ATOM 10383 N N . ARG B 1 547 ? 1.011 1.594 25.531 1 80.5 547 ARG B N 1
ATOM 10384 C CA . ARG B 1 547 ? 1.141 2.615 26.562 1 80.5 547 ARG B CA 1
ATOM 10385 C C . ARG B 1 547 ? 2.576 3.119 26.656 1 80.5 547 ARG B C 1
ATOM 10387 O O . ARG B 1 547 ? 2.811 4.316 26.844 1 80.5 547 ARG B O 1
ATOM 10394 N N . THR B 1 548 ? 3.441 2.164 26.5 1 77 548 THR B N 1
ATOM 10395 C CA . THR B 1 548 ? 4.852 2.531 26.531 1 77 548 THR B CA 1
ATOM 10396 C C . THR B 1 548 ? 5.203 3.447 25.375 1 77 548 THR B C 1
ATOM 10398 O O . THR B 1 548 ? 5.949 4.414 25.531 1 77 548 THR B O 1
ATOM 10401 N N . LEU B 1 549 ? 4.699 3.109 24.297 1 84.06 549 LEU B N 1
ATOM 10402 C CA . LEU B 1 549 ? 4.938 3.922 23.109 1 84.06 549 LEU B CA 1
ATOM 10403 C C . LEU B 1 549 ? 4.367 5.324 23.281 1 84.06 549 LEU B C 1
ATOM 10405 O O . LEU B 1 549 ? 5.004 6.309 22.906 1 84.06 549 LEU B O 1
ATOM 10409 N N . LEU B 1 550 ? 3.229 5.426 23.891 1 90.44 550 LEU B N 1
ATOM 10410 C CA . LEU B 1 550 ? 2.6 6.723 24.125 1 90.44 550 LEU B CA 1
ATOM 10411 C C . LEU B 1 550 ? 3.393 7.531 25.141 1 90.44 550 LEU B C 1
ATOM 10413 O O . LEU B 1 550 ? 3.543 8.75 25 1 90.44 550 LEU B O 1
ATOM 10417 N N . LYS B 1 551 ? 3.891 6.824 26.062 1 84.75 551 LYS B N 1
ATOM 10418 C CA . LYS B 1 551 ? 4.73 7.5 27.047 1 84.75 551 LYS B CA 1
ATOM 10419 C C . LYS B 1 551 ? 6.004 8.039 26.406 1 84.75 551 LYS B C 1
ATOM 10421 O O . LYS B 1 551 ? 6.469 9.125 26.766 1 84.75 551 LYS B O 1
ATOM 10426 N N . LYS B 1 552 ? 6.52 7.285 25.547 1 83.88 552 LYS B N 1
ATOM 10427 C CA . LYS B 1 552 ? 7.703 7.746 24.828 1 83.88 552 LYS B CA 1
ATOM 10428 C C . LYS B 1 552 ? 7.387 8.992 23.984 1 83.88 552 LYS B C 1
ATOM 10430 O O . LYS B 1 552 ? 8.203 9.906 23.906 1 83.88 552 LYS B O 1
ATOM 10435 N N . LEU B 1 553 ? 6.285 9 23.406 1 90.88 553 LEU B N 1
ATOM 10436 C CA . LEU B 1 553 ? 5.844 10.164 22.641 1 90.88 553 LEU B CA 1
ATOM 10437 C C . LEU B 1 553 ? 5.691 11.383 23.547 1 90.88 553 LEU B C 1
ATOM 10439 O O . LEU B 1 553 ? 6.055 12.492 23.156 1 90.88 553 LEU B O 1
ATOM 10443 N N . ASP B 1 554 ? 5.223 11.148 24.75 1 89.75 554 ASP B N 1
ATOM 10444 C CA . ASP B 1 554 ? 4.988 12.234 25.688 1 89.75 554 ASP B CA 1
ATOM 10445 C C . ASP B 1 554 ? 6.293 12.93 26.062 1 89.75 554 ASP B C 1
ATOM 10447 O O . ASP B 1 554 ? 6.289 14.094 26.484 1 89.75 554 ASP B O 1
ATOM 10451 N N . GLN B 1 555 ? 7.348 12.242 25.859 1 83.88 555 GLN B N 1
ATOM 10452 C CA . GLN B 1 555 ? 8.648 12.828 26.172 1 83.88 555 GLN B CA 1
ATOM 10453 C C . GLN B 1 555 ? 8.977 13.984 25.234 1 83.88 555 GLN B C 1
ATOM 10455 O O . GLN B 1 555 ? 9.828 14.82 25.531 1 83.88 555 GLN B O 1
ATOM 10460 N N . PHE B 1 556 ? 8.273 14.031 24.172 1 88.62 556 PHE B N 1
ATOM 10461 C CA . PHE B 1 556 ? 8.562 15.062 23.188 1 88.62 556 PHE B CA 1
ATOM 10462 C C . PHE B 1 556 ? 7.578 16.219 23.297 1 88.62 556 PHE B C 1
ATOM 10464 O O . PHE B 1 556 ? 7.621 17.156 22.516 1 88.62 556 PHE B O 1
ATOM 10471 N N . LEU B 1 557 ? 6.754 16.203 24.359 1 90.19 557 LEU B N 1
ATOM 10472 C CA . LEU B 1 557 ? 5.832 17.312 24.594 1 90.19 557 LEU B CA 1
ATOM 10473 C C . LEU B 1 557 ? 6.578 18.531 25.125 1 90.19 557 LEU B C 1
ATOM 10475 O O . LEU B 1 557 ? 7.566 18.406 25.844 1 90.19 557 LEU B O 1
ATOM 10479 N N . THR B 1 558 ? 6.207 19.672 24.641 1 88.31 558 THR B N 1
ATOM 10480 C CA . THR B 1 558 ? 6.719 20.953 25.094 1 88.31 558 THR B CA 1
ATOM 10481 C C . THR B 1 558 ? 5.594 21.984 25.188 1 88.31 558 THR B C 1
ATOM 10483 O O . THR B 1 558 ? 4.57 21.859 24.5 1 88.31 558 THR B O 1
ATOM 10486 N N . CYS B 1 559 ? 5.777 22.875 26.125 1 89.44 559 CYS B N 1
ATOM 10487 C CA . CYS B 1 559 ? 4.793 23.953 26.234 1 89.44 559 CYS B CA 1
ATOM 10488 C C . CYS B 1 559 ? 4.891 24.906 25.047 1 89.44 559 CYS B C 1
ATOM 10490 O O . CYS B 1 559 ? 5.918 25.547 24.844 1 89.44 559 CYS B O 1
ATOM 10492 N N . PRO B 1 560 ? 3.879 25 24.281 1 92.94 560 PRO B N 1
ATOM 10493 C CA . PRO B 1 560 ? 3.949 25.828 23.078 1 92.94 560 PRO B CA 1
ATOM 10494 C C . PRO B 1 560 ? 4.086 27.312 23.406 1 92.94 560 PRO B C 1
ATOM 10496 O O . PRO B 1 560 ? 4.695 28.062 22.641 1 92.94 560 PRO B O 1
ATOM 10499 N N . GLU B 1 561 ? 3.588 27.781 24.531 1 90.81 561 GLU B N 1
ATOM 10500 C CA . GLU B 1 561 ? 3.711 29.188 24.922 1 90.81 561 GLU B CA 1
ATOM 10501 C C . GLU B 1 561 ? 5.156 29.547 25.25 1 90.81 561 GLU B C 1
ATOM 10503 O O . GLU B 1 561 ? 5.625 30.641 24.922 1 90.81 561 GLU B O 1
ATOM 10508 N N . ALA B 1 562 ? 5.758 28.625 25.891 1 86.94 562 ALA B N 1
ATOM 10509 C CA . ALA B 1 562 ? 7.176 28.828 26.172 1 86.94 562 ALA B CA 1
ATOM 10510 C C . ALA B 1 562 ? 7.988 28.859 24.875 1 86.94 562 ALA B C 1
ATOM 10512 O O . ALA B 1 562 ? 8.93 29.656 24.75 1 86.94 562 ALA B O 1
ATOM 10513 N N . ALA B 1 563 ? 7.656 28.031 23.969 1 88.38 563 ALA B N 1
ATOM 10514 C CA . ALA B 1 563 ? 8.344 27.984 22.672 1 88.38 563 ALA B CA 1
ATOM 10515 C C . ALA B 1 563 ? 8.102 29.266 21.875 1 88.38 563 ALA B C 1
ATOM 10517 O O . ALA B 1 563 ? 9.008 29.75 21.188 1 88.38 563 ALA B O 1
ATOM 10518 N N . LYS B 1 564 ? 6.891 29.766 21.953 1 90 564 LYS B N 1
ATOM 10519 C CA . LYS B 1 564 ? 6.543 31 21.25 1 90 564 LYS B CA 1
ATOM 10520 C C . LYS B 1 564 ? 7.402 32.156 21.734 1 90 564 LYS B C 1
ATOM 10522 O O . LYS B 1 564 ? 7.82 33 20.938 1 90 564 LYS B O 1
ATOM 10527 N N . ALA B 1 565 ? 7.734 32.156 22.969 1 88.62 565 ALA B N 1
ATOM 10528 C CA . ALA B 1 565 ? 8.5 33.25 23.578 1 88.62 565 ALA B CA 1
ATOM 10529 C C . ALA B 1 565 ? 9.977 33.156 23.203 1 88.62 565 ALA B C 1
ATOM 10531 O O . ALA B 1 565 ? 10.656 34.188 23.078 1 88.62 565 ALA B O 1
ATOM 10532 N N . ASN B 1 566 ? 10.445 32.031 22.844 1 84.44 566 ASN B N 1
ATOM 10533 C CA . ASN B 1 566 ? 11.898 31.844 22.797 1 84.44 566 ASN B CA 1
ATOM 10534 C C . ASN B 1 566 ? 12.359 31.438 21.406 1 84.44 566 ASN B C 1
ATOM 10536 O O . ASN B 1 566 ? 13.547 31.5 21.094 1 84.44 566 ASN B O 1
ATOM 10540 N N . LYS B 1 567 ? 11.469 31.016 20.609 1 85 567 LYS B N 1
ATOM 10541 C CA . LYS B 1 567 ? 11.891 30.406 19.359 1 85 567 LYS B CA 1
ATOM 10542 C C . LYS B 1 567 ? 11.344 31.172 18.156 1 85 567 LYS B C 1
ATOM 10544 O O . LYS B 1 567 ? 10.391 31.953 18.297 1 85 567 LYS B O 1
ATOM 10549 N N . ASP B 1 568 ? 11.992 30.891 17.062 1 86.56 568 ASP B N 1
ATOM 10550 C CA . ASP B 1 568 ? 11.539 31.469 15.805 1 86.56 568 ASP B CA 1
ATOM 10551 C C . ASP B 1 568 ? 10.258 30.797 15.32 1 86.56 568 ASP B C 1
ATOM 10553 O O . ASP B 1 568 ? 9.93 29.6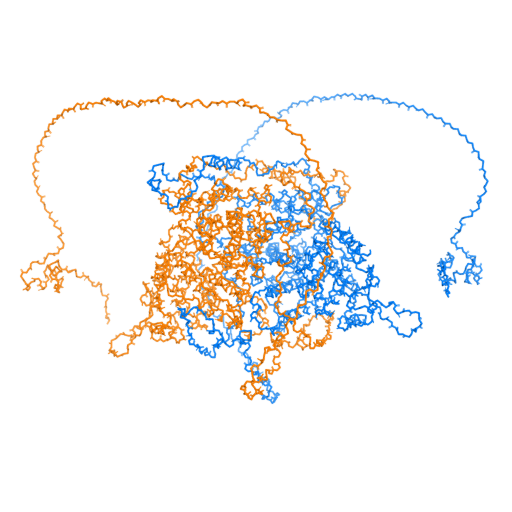88 15.75 1 86.56 568 ASP B O 1
ATOM 10557 N N . ASP B 1 569 ? 9.578 31.484 14.445 1 86.56 569 ASP B N 1
ATOM 10558 C CA . ASP B 1 569 ? 8.273 31.031 13.953 1 86.56 569 ASP B CA 1
ATOM 10559 C C . ASP B 1 569 ? 8.383 29.672 13.266 1 86.56 569 ASP B C 1
ATOM 10561 O O . ASP B 1 569 ? 7.484 28.844 13.398 1 86.56 569 ASP B O 1
ATOM 10565 N N . ALA B 1 570 ? 9.445 29.516 12.602 1 85.94 570 ALA B N 1
ATOM 10566 C CA . ALA B 1 570 ? 9.617 28.25 11.883 1 85.94 570 ALA B CA 1
ATOM 10567 C C . ALA B 1 570 ? 9.75 27.078 12.844 1 85.94 570 ALA B C 1
ATOM 10569 O O . ALA B 1 570 ? 9.156 26.016 12.625 1 85.94 570 ALA B O 1
ATOM 10570 N N . ILE B 1 571 ? 10.438 27.297 13.852 1 89.44 571 ILE B N 1
ATOM 10571 C CA . ILE B 1 571 ? 10.641 26.25 14.859 1 89.44 571 ILE B CA 1
ATOM 10572 C C . ILE B 1 571 ? 9.336 26.031 15.633 1 89.44 571 ILE B C 1
ATOM 10574 O O . ILE B 1 571 ? 8.969 24.891 15.922 1 89.44 571 ILE B O 1
ATOM 10578 N N . LEU B 1 572 ? 8.664 27.156 15.977 1 93.31 572 LEU B N 1
ATOM 10579 C CA . LEU B 1 572 ? 7.391 27.047 16.688 1 93.31 572 LEU B CA 1
ATOM 10580 C C . LEU B 1 572 ? 6.395 26.219 15.883 1 93.31 572 LEU B C 1
ATOM 10582 O O . LEU B 1 572 ? 5.68 25.391 16.453 1 93.31 572 LEU B O 1
ATOM 10586 N N . ARG B 1 573 ? 6.34 26.438 14.617 1 92.94 573 ARG B N 1
ATOM 10587 C CA . ARG B 1 573 ? 5.441 25.688 13.75 1 92.94 573 ARG B CA 1
ATOM 10588 C C . ARG B 1 573 ? 5.719 24.188 13.852 1 92.94 573 ARG B C 1
ATOM 10590 O O . ARG B 1 573 ? 4.789 23.391 13.938 1 92.94 573 ARG B O 1
ATOM 10597 N N . ARG B 1 574 ? 6.949 23.781 13.82 1 92.81 574 ARG B N 1
ATOM 10598 C CA . ARG B 1 574 ? 7.336 22.391 13.906 1 92.81 574 ARG B CA 1
ATOM 10599 C C . ARG B 1 574 ? 6.969 21.797 15.266 1 92.81 574 ARG B C 1
ATOM 10601 O O . ARG B 1 574 ? 6.527 20.656 15.352 1 92.81 574 ARG B O 1
ATOM 10608 N N . ILE B 1 575 ? 7.184 22.609 16.234 1 93.75 575 ILE B N 1
ATOM 10609 C CA . ILE B 1 575 ? 6.855 22.156 17.594 1 93.75 575 ILE B CA 1
ATOM 10610 C C . ILE B 1 575 ? 5.352 21.922 17.703 1 93.75 575 ILE B C 1
ATOM 10612 O O . ILE B 1 575 ? 4.922 20.875 18.203 1 93.75 575 ILE B O 1
ATOM 10616 N N . VAL B 1 576 ? 4.574 22.828 17.219 1 95.56 576 VAL B N 1
ATOM 10617 C CA . VAL B 1 576 ? 3.121 22.719 17.297 1 95.56 576 VAL B CA 1
ATOM 10618 C C . VAL B 1 576 ? 2.648 21.5 16.516 1 95.56 576 VAL B C 1
ATOM 10620 O O . VAL B 1 576 ? 1.785 20.75 16.984 1 95.56 576 VAL B O 1
ATOM 10623 N N . GLU B 1 577 ? 3.168 21.297 15.359 1 95.31 577 GLU B N 1
ATOM 10624 C CA . GLU B 1 577 ? 2.801 20.109 14.578 1 95.31 577 GLU B CA 1
ATOM 10625 C C . GLU B 1 577 ? 3.139 18.828 15.328 1 95.31 577 GLU B C 1
ATOM 10627 O O . GLU B 1 577 ? 2.359 17.875 15.32 1 95.31 577 GLU B O 1
ATOM 10632 N N . ARG B 1 578 ? 4.312 18.781 15.891 1 94.94 578 ARG B N 1
ATOM 10633 C CA . ARG B 1 578 ? 4.715 17.641 16.703 1 94.94 578 ARG B CA 1
ATOM 10634 C C . ARG B 1 578 ? 3.729 17.391 17.844 1 94.94 578 ARG B C 1
ATOM 10636 O O . ARG B 1 578 ? 3.326 16.25 18.078 1 94.94 578 ARG B O 1
ATOM 10643 N N . LEU B 1 579 ? 3.334 18.484 18.484 1 96.81 579 LEU B N 1
ATOM 10644 C CA . LEU B 1 579 ? 2.381 18.359 19.594 1 96.81 579 LEU B CA 1
ATOM 10645 C C . LEU B 1 579 ? 1.044 17.828 19.094 1 96.81 579 LEU B C 1
ATOM 10647 O O . LEU B 1 579 ? 0.442 16.953 19.734 1 96.81 579 LEU B O 1
ATOM 10651 N N . LEU B 1 580 ? 0.589 18.344 17.969 1 97.56 580 LEU B N 1
ATOM 10652 C CA . LEU B 1 580 ? -0.657 17.859 17.391 1 97.56 580 LEU B CA 1
ATOM 10653 C C . LEU B 1 580 ? -0.58 16.359 17.109 1 97.56 580 LEU B C 1
ATOM 10655 O O . LEU B 1 580 ? -1.515 15.617 17.422 1 97.56 580 LEU B O 1
ATOM 10659 N N . ILE B 1 581 ? 0.51 15.945 16.594 1 97.31 581 ILE B N 1
ATOM 10660 C CA . ILE B 1 581 ? 0.703 14.531 16.266 1 97.31 581 ILE B CA 1
ATOM 10661 C C . ILE B 1 581 ? 0.67 13.695 17.547 1 97.31 581 ILE B C 1
ATOM 10663 O O . ILE B 1 581 ? -0.002 12.664 17.609 1 97.31 581 ILE B O 1
ATOM 10667 N N . ILE B 1 582 ? 1.354 14.117 18.578 1 97.31 582 ILE B N 1
ATOM 10668 C CA . ILE B 1 582 ? 1.44 13.359 19.812 1 97.31 582 ILE B CA 1
ATOM 10669 C C . ILE B 1 582 ? 0.052 13.227 20.438 1 97.31 582 ILE B C 1
ATOM 10671 O O . ILE B 1 582 ? -0.364 12.125 20.812 1 97.31 582 ILE B O 1
ATOM 10675 N N . HIS B 1 583 ? -0.634 14.305 20.516 1 97.88 583 HIS B N 1
ATOM 10676 C CA . HIS B 1 583 ? -1.967 14.25 21.109 1 97.88 583 HIS B CA 1
ATOM 10677 C C . HIS B 1 583 ? -2.904 13.383 20.266 1 97.88 583 HIS B C 1
ATOM 10679 O O . HIS B 1 583 ? -3.76 12.688 20.812 1 97.88 583 HIS B O 1
ATOM 10685 N N . LEU B 1 584 ? -2.799 13.477 19 1 97.88 584 LEU B N 1
ATOM 10686 C CA . LEU B 1 584 ? -3.615 12.609 18.156 1 97.88 584 LEU B CA 1
ATOM 10687 C C . LEU B 1 584 ? -3.264 11.141 18.391 1 97.88 584 LEU B C 1
ATOM 10689 O O . LEU B 1 584 ? -4.137 10.273 18.328 1 97.88 584 LEU B O 1
ATOM 10693 N N . CYS B 1 585 ? -1.981 10.867 18.578 1 97.31 585 CYS B N 1
ATOM 10694 C CA . CYS B 1 585 ? -1.555 9.5 18.844 1 97.31 585 CYS B CA 1
ATOM 10695 C C . CYS B 1 585 ? -2.236 8.938 20.078 1 97.31 585 CYS B C 1
ATOM 10697 O O . CYS B 1 585 ? -2.553 7.75 20.141 1 97.31 585 CYS B O 1
ATOM 10699 N N . HIS B 1 586 ? -2.469 9.758 21 1 97.19 586 HIS B N 1
ATOM 10700 C CA . HIS B 1 586 ? -3.188 9.32 22.188 1 97.19 586 HIS B CA 1
ATOM 10701 C C . HIS B 1 586 ? -4.633 8.961 21.859 1 97.19 586 HIS B C 1
ATOM 10703 O O . HIS B 1 586 ? -5.203 8.047 22.453 1 97.19 586 HIS B O 1
ATOM 10709 N N . LEU B 1 587 ? -5.238 9.711 20.984 1 97.19 587 LEU B N 1
ATOM 10710 C CA . LEU B 1 587 ? -6.57 9.336 20.531 1 97.19 587 LEU B CA 1
ATOM 10711 C C . LEU B 1 587 ? -6.531 8.031 19.75 1 97.19 587 LEU B C 1
ATOM 10713 O O . LEU B 1 587 ? -7.379 7.152 19.953 1 97.19 587 LEU B O 1
ATOM 10717 N N . TYR B 1 588 ? -5.543 7.926 18.984 1 94.69 588 TYR B N 1
ATOM 10718 C CA . TYR B 1 588 ? -5.395 6.746 18.141 1 94.69 588 TYR B CA 1
ATOM 10719 C C . TYR B 1 588 ? -5.109 5.504 18.984 1 94.69 588 TYR B C 1
ATOM 10721 O O . TYR B 1 588 ? -5.535 4.402 18.625 1 94.69 588 TYR B O 1
ATOM 10729 N N . GLY B 1 589 ? -4.371 5.684 20.016 1 92.38 589 GLY B N 1
ATOM 10730 C CA . GLY B 1 589 ? -3.992 4.57 20.859 1 92.38 589 GLY B CA 1
ATOM 10731 C C . GLY B 1 589 ? -5.039 4.242 21.906 1 92.38 589 GLY B C 1
ATOM 10732 O O . GLY B 1 589 ? -4.875 3.297 22.688 1 92.38 589 GLY B O 1
ATOM 10733 N N . ALA B 1 590 ? -6.129 4.961 21.922 1 93.62 590 ALA B N 1
ATOM 10734 C CA . ALA B 1 590 ? -7.18 4.754 22.922 1 93.62 590 ALA B CA 1
ATOM 10735 C C . ALA B 1 590 ? -8.109 3.619 22.5 1 93.62 590 ALA B C 1
ATOM 10737 O O . ALA B 1 590 ? -9.273 3.852 22.172 1 93.62 590 ALA B O 1
ATOM 10738 N N . GLY B 1 591 ? -7.559 2.414 22.578 1 89.12 591 GLY B N 1
ATOM 10739 C CA . GLY B 1 591 ? -8.344 1.265 22.156 1 89.12 591 GLY B CA 1
ATOM 10740 C C . GLY B 1 591 ? -8.719 1.299 20.688 1 89.12 591 GLY B C 1
ATOM 10741 O O . GLY B 1 591 ? -7.852 1.47 19.828 1 89.12 591 GLY B O 1
ATOM 10742 N N . ASP B 1 592 ? -9.969 1.006 20.422 1 89.88 592 ASP B N 1
ATOM 10743 C CA . ASP B 1 592 ? -10.438 0.989 19.047 1 89.88 592 ASP B CA 1
ATOM 10744 C C . ASP B 1 592 ? -11.266 2.232 18.719 1 89.88 592 ASP B C 1
ATOM 10746 O O . ASP B 1 592 ? -12.117 2.207 17.844 1 89.88 592 ASP B O 1
ATOM 10750 N N . LEU B 1 593 ? -10.984 3.344 19.438 1 93.25 593 LEU B N 1
ATOM 10751 C CA . LEU B 1 593 ? -11.719 4.594 19.312 1 93.25 593 LEU B CA 1
ATOM 10752 C C . LEU B 1 593 ? -11.781 5.047 17.844 1 93.25 593 LEU B C 1
ATOM 10754 O O . LEU B 1 593 ? -12.859 5.344 17.328 1 93.25 593 LEU B O 1
ATOM 10758 N N . MET B 1 594 ? -10.664 5.07 17.188 1 91.19 594 MET B N 1
ATOM 10759 C CA . MET B 1 594 ? -10.57 5.637 15.852 1 91.19 594 MET B CA 1
ATOM 10760 C C . MET B 1 594 ? -11.211 4.707 14.828 1 91.19 594 MET B C 1
ATOM 10762 O O . MET B 1 594 ? -11.438 5.105 13.68 1 91.19 594 MET B O 1
ATOM 10766 N N . ASP B 1 595 ? -11.562 3.518 15.211 1 87.62 595 ASP B N 1
ATOM 10767 C CA . ASP B 1 595 ? -12.195 2.568 14.297 1 87.62 595 ASP B CA 1
ATOM 10768 C C . ASP B 1 595 ? -13.695 2.826 14.195 1 87.62 595 ASP B C 1
ATOM 10770 O O . ASP B 1 595 ? -14.289 2.662 13.125 1 87.62 595 ASP B O 1
ATOM 10774 N N . TRP B 1 596 ? -14.266 3.213 15.25 1 89.88 596 TRP B N 1
ATOM 10775 C CA . TRP B 1 596 ? -15.719 3.375 15.234 1 89.88 596 TRP B CA 1
ATOM 10776 C C . TRP B 1 596 ? -16.109 4.848 15.273 1 89.88 596 TRP B C 1
ATOM 10778 O O . TRP B 1 596 ? -17.25 5.203 15.016 1 89.88 596 TRP B O 1
ATOM 10788 N N . LEU B 1 597 ? -15.172 5.754 15.57 1 91 597 LEU B N 1
ATOM 10789 C CA . LEU B 1 597 ? -15.484 7.172 15.719 1 91 597 LEU B CA 1
ATOM 10790 C C . LEU B 1 597 ? -15.984 7.754 14.398 1 91 597 LEU B C 1
ATOM 10792 O O . LEU B 1 597 ? -17.031 8.422 14.367 1 91 597 LEU B O 1
ATOM 10796 N N . LEU B 1 598 ? -15.305 7.5 13.344 1 86 598 LEU B N 1
ATOM 10797 C CA . LEU B 1 598 ? -15.641 8.125 12.07 1 86 598 LEU B CA 1
ATOM 10798 C C . LEU B 1 598 ? -16.984 7.641 11.562 1 86 598 LEU B C 1
ATOM 10800 O O . LEU B 1 598 ? -17.828 8.445 11.148 1 86 598 LEU B O 1
ATOM 10804 N N . PRO B 1 599 ? -17.234 6.32 11.586 1 81.94 599 PRO B N 1
ATOM 10805 C CA . PRO B 1 599 ? -18.562 5.875 11.203 1 81.94 599 PRO B CA 1
ATOM 10806 C C . PRO B 1 599 ? -19.672 6.504 12.055 1 81.94 599 PRO B C 1
ATOM 10808 O O . PRO B 1 599 ? -20.75 6.805 11.547 1 81.94 599 PRO B O 1
ATOM 10811 N N . LEU B 1 600 ? -19.422 6.68 13.25 1 86.94 600 LEU B N 1
ATOM 10812 C CA . LEU B 1 600 ? -20.391 7.297 14.148 1 86.94 600 LEU B CA 1
ATOM 10813 C C . LEU B 1 600 ? -20.656 8.742 13.75 1 86.94 600 LEU B C 1
ATOM 10815 O O . LEU B 1 600 ? -21.812 9.164 13.68 1 86.94 600 LEU B O 1
ATOM 10819 N N . LEU B 1 601 ? -19.641 9.43 13.492 1 85.06 601 LEU B N 1
ATOM 10820 C CA . LEU B 1 601 ? -19.766 10.836 13.109 1 85.06 601 LEU B CA 1
ATOM 10821 C C . LEU B 1 601 ? -20.453 10.977 11.758 1 85.06 601 LEU B C 1
ATOM 10823 O O . LEU B 1 601 ? -21.281 11.867 11.562 1 85.06 601 LEU B O 1
ATOM 10827 N N . ARG B 1 602 ? -20.125 10.109 10.891 1 78.06 602 ARG B N 1
ATOM 10828 C CA . ARG B 1 602 ? -20.703 10.148 9.547 1 78.06 602 ARG B CA 1
ATOM 10829 C C . ARG B 1 602 ? -22.219 9.945 9.586 1 78.06 602 ARG B C 1
ATOM 10831 O O . ARG B 1 602 ? -22.938 10.508 8.773 1 78.06 602 ARG B O 1
ATOM 10838 N N . ALA B 1 603 ? -22.578 9.164 10.523 1 80.62 603 ALA B N 1
ATOM 10839 C CA . ALA B 1 603 ? -24 8.859 10.648 1 80.62 603 ALA B CA 1
ATOM 10840 C C . ALA B 1 603 ? -24.688 9.867 11.562 1 80.62 603 ALA B C 1
ATOM 10842 O O . ALA B 1 603 ? -25.812 9.625 12.031 1 80.62 603 ALA B O 1
ATOM 10843 N N . GLY B 1 604 ? -24.094 10.922 11.836 1 79.12 604 GLY B N 1
ATOM 10844 C CA . GLY B 1 604 ? -24.688 11.922 12.695 1 79.12 604 GLY B CA 1
ATOM 10845 C C . GLY B 1 604 ? -24.906 11.438 14.117 1 79.12 604 GLY B C 1
ATOM 10846 O O . GLY B 1 604 ? -25.844 11.852 14.789 1 79.12 604 GLY B O 1
ATOM 10847 N N . GLY B 1 605 ? -24.125 10.461 14.453 1 82.94 605 GLY B N 1
ATOM 10848 C CA . GLY B 1 605 ? -24.234 9.922 15.797 1 82.94 605 GLY B CA 1
ATOM 10849 C C . GLY B 1 605 ? -25.234 8.789 15.906 1 82.94 605 GLY B C 1
ATOM 10850 O O . GLY B 1 605 ? -25.453 8.242 17 1 82.94 605 GLY B O 1
ATOM 10851 N N . GLN B 1 606 ? -25.734 8.328 14.805 1 83.5 606 GLN B N 1
ATOM 10852 C CA . GLN B 1 606 ? -26.875 7.402 14.875 1 83.5 606 GLN B CA 1
ATOM 10853 C C . GLN B 1 606 ? -26.469 6.012 14.391 1 83.5 606 GLN B C 1
ATOM 10855 O O . GLN B 1 606 ? -27.328 5.145 14.203 1 83.5 606 GLN B O 1
ATOM 10860 N N . HIS B 1 607 ? -25.234 5.801 14.227 1 86.38 607 HIS B N 1
ATOM 10861 C CA . HIS B 1 607 ? -24.797 4.465 13.844 1 86.38 607 HIS B CA 1
ATOM 10862 C C . HIS B 1 607 ? -24.953 3.484 15.008 1 86.38 607 HIS B C 1
ATOM 10864 O O . HIS B 1 607 ? -24.203 3.551 15.984 1 86.38 607 HIS B O 1
ATOM 10870 N N . LYS B 1 608 ? -25.812 2.576 14.922 1 86.25 608 LYS B N 1
ATOM 10871 C CA . LYS B 1 608 ? -26.234 1.733 16.031 1 86.25 608 LYS B CA 1
ATOM 10872 C C . LYS B 1 608 ? -25.062 0.946 16.609 1 86.25 608 LYS B C 1
ATOM 10874 O O . LYS B 1 608 ? -24.797 0.989 17.812 1 86.25 608 LYS B O 1
ATOM 10879 N N . GLU B 1 609 ? -24.328 0.317 15.734 1 85 609 GLU B N 1
ATOM 10880 C CA . GLU B 1 609 ? -23.219 -0.525 16.188 1 85 609 GLU B CA 1
ATOM 10881 C C . GLU B 1 609 ? -22.109 0.313 16.797 1 85 609 GLU B C 1
ATOM 10883 O O . GLU B 1 609 ? -21.516 -0.064 17.828 1 85 609 GLU B O 1
ATOM 10888 N N . ALA B 1 610 ? -21.812 1.403 16.172 1 89.25 610 ALA B N 1
ATOM 10889 C CA . ALA B 1 610 ? -20.766 2.283 16.672 1 89.25 610 ALA B CA 1
ATOM 10890 C C . ALA B 1 610 ? -21.172 2.916 18 1 89.25 610 ALA B C 1
ATOM 10892 O O . ALA B 1 610 ? -20.344 3.076 18.906 1 89.25 610 ALA B O 1
ATOM 10893 N N . ARG B 1 611 ? -22.422 3.248 18.125 1 91.12 611 ARG B N 1
ATOM 10894 C CA . ARG B 1 611 ? -22.922 3.842 19.359 1 91.12 611 ARG B CA 1
ATOM 10895 C C . ARG B 1 611 ? -22.891 2.83 20.5 1 91.12 611 ARG B C 1
ATOM 10897 O O . ARG B 1 611 ? -22.562 3.178 21.641 1 91.12 611 ARG B O 1
ATOM 10904 N N . ALA B 1 612 ? -23.234 1.615 20.156 1 91.69 612 ALA B N 1
ATOM 10905 C CA . ALA B 1 612 ? -23.156 0.553 21.156 1 91.69 612 ALA B CA 1
ATOM 10906 C C . ALA B 1 612 ? -21.703 0.343 21.625 1 91.69 612 ALA B C 1
ATOM 10908 O O . ALA B 1 612 ? -21.453 0.162 22.812 1 91.69 612 ALA B O 1
ATOM 10909 N N . ARG B 1 613 ? -20.844 0.389 20.688 1 92.44 613 ARG B N 1
ATOM 10910 C CA . ARG B 1 613 ? -19.422 0.219 21.016 1 92.44 613 ARG B CA 1
ATOM 10911 C C . ARG B 1 613 ? -18.922 1.401 21.844 1 92.44 613 ARG B C 1
ATOM 10913 O O . ARG B 1 613 ? -18.109 1.226 22.75 1 92.44 613 ARG B O 1
ATOM 10920 N N . MET B 1 614 ? -19.359 2.566 21.469 1 93.56 614 MET B N 1
ATOM 10921 C CA . MET B 1 614 ? -18.984 3.768 22.219 1 93.56 614 MET B CA 1
ATOM 10922 C C . MET B 1 614 ? -19.344 3.617 23.688 1 93.56 614 MET B C 1
ATOM 10924 O O . MET B 1 614 ? -18.516 3.898 24.562 1 93.56 614 MET B O 1
ATOM 10928 N N . SER B 1 615 ? -20.516 3.139 23.953 1 92.5 615 SER B N 1
ATOM 10929 C CA . SER B 1 615 ? -20.969 2.973 25.328 1 92.5 615 SER B CA 1
ATOM 10930 C C . SER B 1 615 ? -20.125 1.943 26.062 1 92.5 615 SER B C 1
ATOM 10932 O O . SER B 1 615 ? -19.703 2.178 27.203 1 92.5 615 SER B O 1
ATOM 10934 N N . LYS B 1 616 ? -19.828 0.883 25.406 1 91.44 616 LYS B N 1
ATOM 10935 C CA . LYS B 1 616 ? -19.016 -0.16 26.016 1 91.44 616 LYS B CA 1
ATOM 10936 C C . LYS B 1 616 ? -17.578 0.33 26.25 1 91.44 616 LYS B C 1
ATOM 10938 O O . LYS B 1 616 ? -16.969 0.019 27.266 1 91.44 616 LYS B O 1
ATOM 10943 N N . TRP B 1 617 ? -17.062 1.012 25.281 1 92.19 617 TRP B N 1
ATOM 10944 C CA . TRP B 1 617 ? -15.719 1.566 25.328 1 92.19 617 TRP B CA 1
ATOM 10945 C C . TRP B 1 617 ? -15.547 2.5 26.516 1 92.19 617 TRP B C 1
ATOM 10947 O O . TRP B 1 617 ? -14.523 2.471 27.203 1 92.19 617 TRP B O 1
ATOM 10957 N N . GLY B 1 618 ? -16.516 3.293 26.859 1 90.56 618 GLY B N 1
ATOM 10958 C CA . GLY B 1 618 ? -16.469 4.227 27.969 1 90.56 618 GLY B CA 1
ATOM 10959 C C . GLY B 1 618 ? -16.453 3.543 29.312 1 90.56 618 GLY B C 1
ATOM 10960 O O . GLY B 1 618 ? -15.75 3.98 30.234 1 90.56 618 GLY B O 1
ATOM 10961 N N . VAL B 1 619 ? -17.172 2.438 29.344 1 90.06 619 VAL B N 1
ATOM 10962 C CA . VAL B 1 619 ? -17.312 1.723 30.609 1 90.06 619 VAL B CA 1
ATOM 10963 C C . VAL B 1 619 ? -16.078 0.882 30.875 1 90.06 619 VAL B C 1
ATOM 10965 O O . VAL B 1 619 ? -15.688 0.682 32.031 1 90.06 619 VAL B O 1
ATOM 10968 N N . GLU B 1 620 ? -15.438 0.507 29.875 1 88.94 620 GLU B N 1
ATOM 10969 C CA . GLU B 1 620 ? -14.281 -0.377 29.984 1 88.94 620 GLU B CA 1
ATOM 10970 C C . GLU B 1 620 ? -13.148 0.285 30.766 1 88.94 620 GLU B C 1
ATOM 10972 O O . GLU B 1 620 ? -12.477 -0.365 31.562 1 88.94 620 GLU B O 1
ATOM 10977 N N . ASP B 1 621 ? -12.867 1.515 30.5 1 88.75 621 ASP B N 1
ATOM 10978 C CA . ASP B 1 621 ? -11.734 2.217 31.094 1 88.75 621 ASP B CA 1
ATOM 10979 C C . ASP B 1 621 ? -12.039 3.703 31.266 1 88.75 621 ASP B C 1
ATOM 10981 O O . ASP B 1 621 ? -11.852 4.492 30.344 1 88.75 621 ASP B O 1
ATOM 10985 N N . ARG B 1 622 ? -12.32 4.082 32.5 1 89.94 622 ARG B N 1
ATOM 10986 C CA . ARG B 1 622 ? -12.68 5.469 32.781 1 89.94 622 ARG B CA 1
ATOM 10987 C C . ARG B 1 622 ? -11.461 6.379 32.688 1 89.94 622 ARG B C 1
ATOM 10989 O O . ARG B 1 622 ? -11.586 7.566 32.375 1 89.94 622 ARG B O 1
ATOM 10996 N N . GLY B 1 623 ? -10.32 5.82 33.062 1 90.81 623 GLY B N 1
ATOM 10997 C CA . GLY B 1 623 ? -9.094 6.586 32.938 1 90.81 623 GLY B CA 1
ATOM 10998 C C . GLY B 1 623 ? -8.773 6.953 31.484 1 90.81 623 GLY B C 1
ATOM 10999 O O . GLY B 1 623 ? -8.398 8.094 31.203 1 90.81 623 GLY B O 1
ATOM 11000 N N . ARG B 1 624 ? -8.969 5.98 30.594 1 91.94 624 ARG B N 1
ATOM 11001 C CA . ARG B 1 624 ? -8.766 6.223 29.172 1 91.94 624 ARG B CA 1
ATOM 11002 C C . ARG B 1 624 ? -9.727 7.285 28.656 1 91.94 624 ARG B C 1
ATOM 11004 O O . ARG B 1 624 ? -9.352 8.117 27.828 1 91.94 624 ARG B O 1
ATOM 11011 N N . LEU B 1 625 ? -10.859 7.246 29.188 1 94.75 625 LEU B N 1
ATOM 11012 C CA . LEU B 1 625 ? -11.875 8.219 28.781 1 94.75 625 LEU B CA 1
ATOM 11013 C C . LEU B 1 625 ? -11.43 9.641 29.141 1 94.75 625 LEU B C 1
ATOM 11015 O O . LEU B 1 625 ? -11.531 10.547 28.312 1 94.75 625 LEU B O 1
ATOM 11019 N N . ARG B 1 626 ? -10.961 9.836 30.328 1 95.5 626 ARG B N 1
ATOM 11020 C CA . ARG B 1 626 ? -10.484 11.148 30.766 1 95.5 626 ARG B CA 1
ATOM 11021 C C . ARG B 1 626 ? -9.273 11.586 29.953 1 95.5 626 ARG B C 1
ATOM 11023 O O . ARG B 1 626 ? -9.133 12.766 29.625 1 95.5 626 ARG B O 1
ATOM 11030 N N . GLN B 1 627 ? -8.453 10.641 29.609 1 96.12 627 GLN B N 1
ATOM 11031 C CA . GLN B 1 627 ? -7.277 10.961 28.797 1 96.12 627 GLN B CA 1
ATOM 11032 C C . GLN B 1 627 ? -7.684 11.445 27.422 1 96.12 627 GLN B C 1
ATOM 11034 O O . GLN B 1 627 ? -7.086 12.383 26.875 1 96.12 627 GLN B O 1
ATOM 11039 N N . VAL B 1 628 ? -8.633 10.789 26.844 1 97.62 628 VAL B N 1
ATOM 11040 C CA . VAL B 1 628 ? -9.117 11.18 25.516 1 97.62 628 VAL B CA 1
ATOM 11041 C C . VAL B 1 628 ? -9.688 12.594 25.578 1 97.62 628 VAL B C 1
ATOM 11043 O O . VAL B 1 628 ? -9.469 13.398 24.672 1 97.62 628 VAL B O 1
ATOM 11046 N N . ALA B 1 629 ? -10.391 12.922 26.656 1 97.19 629 ALA B N 1
ATOM 11047 C CA . ALA B 1 629 ? -10.922 14.273 26.828 1 97.19 629 ALA B CA 1
ATOM 11048 C C . ALA B 1 629 ? -9.797 15.297 26.891 1 97.19 629 ALA B C 1
ATOM 11050 O O . ALA B 1 629 ? -9.859 16.344 26.25 1 97.19 629 ALA B O 1
ATOM 11051 N N . TYR B 1 630 ? -8.828 14.977 27.656 1 97.12 630 TYR B N 1
ATOM 11052 C CA . TYR B 1 630 ? -7.707 15.891 27.828 1 97.12 630 TYR B CA 1
ATOM 11053 C C . TYR B 1 630 ? -6.98 16.125 26.516 1 97.12 630 TYR B C 1
ATOM 11055 O O . TYR B 1 630 ? -6.746 17.266 26.125 1 97.12 630 TYR B O 1
ATOM 11063 N N . HIS B 1 631 ? -6.578 15.039 25.828 1 98.06 631 HIS B N 1
ATOM 11064 C CA . HIS B 1 631 ? -5.809 15.156 24.594 1 98.06 631 HIS B CA 1
ATOM 11065 C C . HIS B 1 631 ? -6.629 15.82 23.5 1 98.06 631 HIS B C 1
ATOM 11067 O O . HIS B 1 631 ? -6.082 16.547 22.672 1 98.06 631 HIS B O 1
ATOM 11073 N N . SER B 1 632 ? -7.902 15.578 23.438 1 98.5 632 SER B N 1
ATOM 11074 C CA . SER B 1 632 ? -8.766 16.266 22.484 1 98.5 632 SER B CA 1
ATOM 11075 C C . SER B 1 632 ? -8.797 17.766 22.766 1 98.5 632 SER B C 1
ATOM 11077 O O . SER B 1 632 ? -8.719 18.578 21.828 1 98.5 632 SER B O 1
ATOM 11079 N N . ALA B 1 633 ? -8.914 18.094 24.047 1 98.25 633 ALA B N 1
ATOM 11080 C CA . ALA B 1 633 ? -8.938 19.5 24.438 1 98.25 633 ALA B CA 1
ATOM 11081 C C . ALA B 1 633 ? -7.633 20.188 24.062 1 98.25 633 ALA B C 1
ATOM 11083 O O . ALA B 1 633 ? -7.641 21.344 23.625 1 98.25 633 ALA B O 1
ATOM 11084 N N . GLN B 1 634 ? -6.574 19.469 24.234 1 97.81 634 GLN B N 1
ATOM 11085 C CA . GLN B 1 634 ? -5.27 20.031 23.891 1 97.81 634 GLN B CA 1
ATOM 11086 C C . GLN B 1 634 ? -5.164 20.281 22.391 1 97.81 634 GLN B C 1
ATOM 11088 O O . GLN B 1 634 ? -4.613 21.297 21.969 1 97.81 634 GLN B O 1
ATOM 11093 N N . ILE B 1 635 ? -5.637 19.391 21.562 1 98.38 635 ILE B N 1
ATOM 11094 C CA . ILE B 1 635 ? -5.609 19.562 20.109 1 98.38 635 ILE B CA 1
ATOM 11095 C C . ILE B 1 635 ? -6.434 20.781 19.719 1 98.38 635 ILE B C 1
ATOM 11097 O O . ILE B 1 635 ? -5.992 21.609 18.906 1 98.38 635 ILE B O 1
ATOM 11101 N N . LEU B 1 636 ? -7.602 20.906 20.312 1 98.06 636 LEU B N 1
ATOM 11102 C CA . LEU B 1 636 ? -8.453 22.047 20 1 98.06 636 LEU B CA 1
ATOM 11103 C C . LEU B 1 636 ? -7.785 23.359 20.422 1 98.06 636 LEU B C 1
ATOM 11105 O O . LEU B 1 636 ? -7.848 24.359 19.703 1 98.06 636 LEU B O 1
ATOM 11109 N N . ALA B 1 637 ? -7.152 23.328 21.578 1 97.94 637 ALA B N 1
ATOM 11110 C CA . ALA B 1 637 ? -6.445 24.516 22.062 1 97.94 637 ALA B CA 1
ATOM 11111 C C . ALA B 1 637 ? -5.324 24.906 21.109 1 97.94 637 ALA B C 1
ATOM 11113 O O . ALA B 1 637 ? -5.156 26.078 20.781 1 97.94 637 ALA B O 1
ATOM 11114 N N . LEU B 1 638 ? -4.566 23.922 20.688 1 97.62 638 LEU B N 1
ATOM 11115 C CA . LEU B 1 638 ? -3.467 24.172 19.766 1 97.62 638 LEU B CA 1
ATOM 11116 C C . LEU B 1 638 ? -3.984 24.719 18.438 1 97.62 638 LEU B C 1
ATOM 11118 O O . LEU B 1 638 ? -3.408 25.656 17.875 1 97.62 638 LEU B O 1
ATOM 11122 N N . SER B 1 639 ? -5.043 24.188 17.938 1 96.94 639 SER B N 1
ATOM 11123 C CA . SER B 1 639 ? -5.617 24.594 16.656 1 96.94 639 SER B CA 1
ATOM 11124 C C . SER B 1 639 ? -6.195 26 16.75 1 96.94 639 SER B C 1
ATOM 11126 O O . SER B 1 639 ? -6.219 26.734 15.75 1 96.94 639 SER B O 1
ATOM 11128 N N . ARG B 1 640 ? -6.637 26.375 17.859 1 95.38 640 ARG B N 1
ATOM 11129 C CA . ARG B 1 640 ? -7.215 27.703 18.078 1 95.38 640 ARG B CA 1
ATOM 11130 C C . ARG B 1 640 ? -6.125 28.75 18.234 1 95.38 640 ARG B C 1
ATOM 11132 O O . ARG B 1 640 ? -6.188 29.828 17.625 1 95.38 640 ARG B O 1
ATOM 11139 N N . SER B 1 641 ? -5.109 28.438 19.031 1 94.88 641 SER B N 1
ATOM 11140 C CA . SER B 1 641 ? -4.137 29.438 19.484 1 94.88 641 SER B CA 1
ATOM 11141 C C . SER B 1 641 ? -2.961 29.516 18.516 1 94.88 641 SER B C 1
ATOM 11143 O O . SER B 1 641 ? -2.312 30.562 18.406 1 94.88 641 SER B O 1
ATOM 11145 N N . PHE B 1 642 ? -2.666 28.422 17.859 1 94.44 642 PHE B N 1
ATOM 11146 C CA . PHE B 1 642 ? -1.493 28.375 17 1 94.44 642 PHE B CA 1
ATOM 11147 C C . PHE B 1 642 ? -1.861 27.859 15.609 1 94.44 642 PHE B C 1
ATOM 11149 O O . PHE B 1 642 ? -1.334 26.844 15.164 1 94.44 642 PHE B O 1
ATOM 11156 N N . PRO B 1 643 ? -2.668 28.641 14.891 1 91.62 643 PRO B N 1
ATOM 11157 C CA . PRO B 1 643 ? -3.004 28.234 13.523 1 91.62 643 PRO B CA 1
ATOM 11158 C C . PRO B 1 643 ? -1.881 28.516 12.531 1 91.62 643 PRO B C 1
ATOM 11160 O O . PRO B 1 643 ? -1.416 29.656 12.422 1 91.62 643 PRO B O 1
ATOM 11163 N N . PHE B 1 644 ? -1.387 27.516 11.844 1 90.94 644 PHE B N 1
ATOM 11164 C CA . PHE B 1 644 ? -0.302 27.703 10.883 1 90.94 644 PHE B CA 1
ATOM 11165 C C . PHE B 1 644 ? -0.756 27.328 9.477 1 90.94 644 PHE B C 1
ATOM 11167 O O . PHE B 1 644 ? 0.059 27.266 8.555 1 90.94 644 PHE B O 1
ATOM 11174 N N . ASN B 1 645 ? -1.983 27.062 9.297 1 91.31 645 ASN B N 1
ATOM 11175 C CA . ASN B 1 645 ? -2.598 26.781 8.008 1 91.31 645 ASN B CA 1
ATOM 11176 C C . ASN B 1 645 ? -1.94 25.594 7.32 1 91.31 645 ASN B C 1
ATOM 11178 O O . ASN B 1 645 ? -1.667 25.641 6.121 1 91.31 645 ASN B O 1
ATOM 11182 N N . LEU B 1 646 ? -1.673 24.609 8.047 1 91.94 646 LEU B N 1
ATOM 11183 C CA . LEU B 1 646 ? -1.181 23.359 7.465 1 91.94 646 LEU B CA 1
ATOM 11184 C C . LEU B 1 646 ? -2.314 22.578 6.805 1 91.94 646 LEU B C 1
ATOM 11186 O O . LEU B 1 646 ? -3.457 22.625 7.27 1 91.94 646 LEU B O 1
ATOM 11190 N N . PRO B 1 647 ? -1.99 21.828 5.773 1 92 647 PRO B N 1
ATOM 11191 C CA . PRO B 1 647 ? -3.043 21.109 5.055 1 92 647 PRO B CA 1
ATOM 11192 C C . PRO B 1 647 ? -3.793 20.109 5.945 1 92 647 PRO B C 1
ATOM 11194 O O . PRO B 1 647 ? -4.984 19.875 5.738 1 92 647 PRO B O 1
ATOM 11197 N N . CYS B 1 648 ? -3.207 19.578 6.965 1 92.06 648 CYS B N 1
ATOM 11198 C CA . CYS B 1 648 ? -3.822 18.531 7.766 1 92.06 648 CYS B CA 1
ATOM 11199 C C . CYS B 1 648 ? -4.402 19.094 9.055 1 92.06 648 CYS B C 1
ATOM 11201 O O . CYS B 1 648 ? -4.949 18.344 9.875 1 92.06 648 CYS B O 1
ATOM 11203 N N . GLU B 1 649 ? -4.355 20.328 9.305 1 93.81 649 GLU B N 1
ATOM 11204 C CA . GLU B 1 649 ? -4.785 20.938 10.562 1 93.81 649 GLU B CA 1
ATOM 11205 C C . GLU B 1 649 ? -6.27 20.688 10.82 1 93.81 649 GLU B C 1
ATOM 11207 O O . GLU B 1 649 ? -6.672 20.453 11.961 1 93.81 649 GLU B O 1
ATOM 11212 N N . SER B 1 650 ? -7.043 20.781 9.781 1 94.19 650 SER B N 1
ATOM 11213 C CA . SER B 1 650 ? -8.484 20.609 9.93 1 94.19 650 SER B CA 1
ATOM 11214 C C . SER B 1 650 ? -8.82 19.203 10.391 1 94.19 650 SER B C 1
ATOM 11216 O O . SER B 1 650 ? -9.805 19 11.109 1 94.19 650 SER B O 1
ATOM 11218 N N . LEU B 1 651 ? -8.039 18.219 10.016 1 94.5 651 LEU B N 1
ATOM 11219 C CA . LEU B 1 651 ? -8.266 16.844 10.43 1 94.5 651 LEU B CA 1
ATOM 11220 C C . LEU B 1 651 ? -8.078 16.688 11.93 1 94.5 651 LEU B C 1
ATOM 11222 O O . LEU B 1 651 ? -8.867 16 12.594 1 94.5 651 LEU B O 1
ATOM 11226 N N . TYR B 1 652 ? -7.043 17.328 12.445 1 96.88 652 TYR B N 1
ATOM 11227 C CA . TYR B 1 652 ? -6.805 17.266 13.883 1 96.88 652 TYR B CA 1
ATOM 11228 C C . TYR B 1 652 ? -7.992 17.828 14.656 1 96.88 652 TYR B C 1
ATOM 11230 O O . TYR B 1 652 ? -8.484 17.203 15.594 1 96.88 652 TYR B O 1
ATOM 11238 N N . ALA B 1 653 ? -8.438 18.953 14.234 1 96.88 653 ALA B N 1
ATOM 11239 C CA . ALA B 1 653 ? -9.547 19.609 14.922 1 96.88 653 ALA B CA 1
ATOM 11240 C C . ALA B 1 653 ? -10.828 18.797 14.812 1 96.88 653 ALA B C 1
ATOM 11242 O O . ALA B 1 653 ? -11.594 18.688 15.773 1 96.88 653 ALA B O 1
ATOM 11243 N N . PHE B 1 654 ? -11.07 18.234 13.75 1 95.38 654 PHE B N 1
ATOM 11244 C CA . PHE B 1 654 ? -12.266 17.438 13.508 1 95.38 654 PHE B CA 1
ATOM 11245 C C . PHE B 1 654 ? -12.289 16.219 14.414 1 95.38 654 PHE B C 1
ATOM 11247 O O . PHE B 1 654 ? -13.297 15.945 15.078 1 95.38 654 PHE B O 1
ATOM 11254 N N . TYR B 1 655 ? -11.195 15.492 14.414 1 96.44 655 TYR B N 1
ATOM 11255 C CA . TYR B 1 655 ? -11.117 14.297 15.25 1 96.44 655 TYR B CA 1
ATOM 11256 C C . TYR B 1 655 ? -11.227 14.656 16.734 1 96.44 655 TYR B C 1
ATOM 11258 O O . TYR B 1 655 ? -11.93 13.977 17.484 1 96.44 655 TYR B O 1
ATOM 11266 N N . ALA B 1 656 ? -10.508 15.68 17.062 1 97.94 656 ALA B N 1
ATOM 11267 C CA . ALA B 1 656 ? -10.547 16.094 18.453 1 97.94 656 ALA B CA 1
ATOM 11268 C C . ALA B 1 656 ? -11.961 16.516 18.859 1 97.94 656 ALA B C 1
ATOM 11270 O O . ALA B 1 656 ? -12.422 16.172 19.953 1 97.94 656 ALA B O 1
ATOM 11271 N N . GLY B 1 657 ? -12.633 17.234 17.969 1 97.12 657 GLY B N 1
ATOM 11272 C CA . GLY B 1 657 ? -14.008 17.609 18.25 1 97.12 657 GLY B CA 1
ATOM 11273 C C . GLY B 1 657 ? -14.938 16.422 18.391 1 97.12 657 GLY B C 1
ATOM 11274 O O . GLY B 1 657 ? -15.75 16.375 19.328 1 97.12 657 GLY B O 1
ATOM 11275 N N . GLY B 1 658 ? -14.805 15.516 17.469 1 96.06 658 GLY B N 1
ATOM 11276 C CA . GLY B 1 658 ? -15.617 14.312 17.531 1 96.06 658 GLY B CA 1
ATOM 11277 C C . GLY B 1 658 ? -15.344 13.461 18.75 1 96.06 658 GLY B C 1
ATOM 11278 O O . GLY B 1 658 ? -16.266 12.984 19.406 1 96.06 658 GLY B O 1
ATOM 11279 N N . ALA B 1 659 ? -14.086 13.234 19.047 1 97.75 659 ALA B N 1
ATOM 11280 C CA . ALA B 1 659 ? -13.695 12.422 20.188 1 97.75 659 ALA B CA 1
ATOM 11281 C C . ALA B 1 659 ? -14.133 13.07 21.5 1 97.75 659 ALA B C 1
ATOM 11283 O O . ALA B 1 659 ? -14.562 12.383 22.422 1 97.75 659 ALA B O 1
ATOM 11284 N N . LEU B 1 660 ? -13.953 14.391 21.562 1 97.62 660 LEU B N 1
ATOM 11285 C CA . LEU B 1 660 ? -14.352 15.102 22.766 1 97.62 660 LEU B CA 1
ATOM 11286 C C . LEU B 1 660 ? -15.867 15.055 22.953 1 97.62 660 LEU B C 1
ATOM 11288 O O . LEU B 1 660 ? -16.359 14.977 24.078 1 97.62 660 LEU B O 1
ATOM 11292 N N . TRP B 1 661 ? -16.578 15.195 21.922 1 96.56 661 TRP B N 1
ATOM 11293 C CA . TRP B 1 661 ? -18.016 15.023 21.969 1 96.56 661 TRP B CA 1
ATOM 11294 C C . TRP B 1 661 ? -18.391 13.664 22.547 1 96.56 661 TRP B C 1
ATOM 11296 O O . TRP B 1 661 ? -19.219 13.578 23.453 1 96.56 661 TRP B O 1
ATOM 11306 N N . CYS B 1 662 ? -17.766 12.625 22.062 1 95.44 662 CYS B N 1
ATOM 11307 C CA . CYS B 1 662 ? -18 11.281 22.578 1 95.44 662 CYS B CA 1
ATOM 11308 C C . CYS B 1 662 ? -17.672 11.211 24.078 1 95.44 662 CYS B C 1
ATOM 11310 O O . CYS B 1 662 ? -18.453 10.664 24.859 1 95.44 662 CYS B O 1
ATOM 11312 N N . ALA B 1 663 ? -16.562 11.742 24.406 1 95.62 663 ALA B N 1
ATOM 11313 C CA . ALA B 1 663 ? -16.109 11.695 25.781 1 95.62 663 ALA B CA 1
ATOM 11314 C C . ALA B 1 663 ? -17.047 12.453 26.703 1 95.62 663 ALA B C 1
ATOM 11316 O O . ALA B 1 663 ? -17.328 12.023 27.828 1 95.62 663 ALA B O 1
ATOM 11317 N N . THR B 1 664 ? -17.5 13.539 26.234 1 94.12 664 THR B N 1
ATOM 11318 C CA . THR B 1 664 ? -18.391 14.375 27.047 1 94.12 664 THR B CA 1
ATOM 11319 C C . THR B 1 664 ? -19.703 13.656 27.297 1 94.12 664 THR B C 1
ATOM 11321 O O . THR B 1 664 ? -20.234 13.695 28.406 1 94.12 664 THR B O 1
ATOM 11324 N N . VAL B 1 665 ? -20.234 13.008 26.312 1 92.12 665 VAL B N 1
ATOM 11325 C CA . VAL B 1 665 ? -21.469 12.234 26.453 1 92.12 665 VAL B CA 1
ATOM 11326 C C . VAL B 1 665 ? -21.266 11.117 27.469 1 92.12 665 VAL B C 1
ATOM 11328 O O . VAL B 1 665 ? -22.094 10.922 28.359 1 92.12 665 VAL B O 1
ATOM 11331 N N . LEU B 1 666 ? -20.188 10.516 27.422 1 93.56 666 LEU B N 1
ATOM 11332 C CA . LEU B 1 666 ? -19.906 9.375 28.281 1 93.56 666 LEU B CA 1
ATOM 11333 C C . LEU B 1 666 ? -19.609 9.828 29.703 1 93.56 666 LEU B C 1
ATOM 11335 O O . LEU B 1 666 ? -19.969 9.148 30.672 1 93.56 666 LEU B O 1
ATOM 11339 N N . LEU B 1 667 ? -18.844 10.906 29.828 1 90.69 667 LEU B N 1
ATOM 11340 C CA . LEU B 1 667 ? -18.562 11.445 31.156 1 90.69 667 LEU B CA 1
ATOM 11341 C C . LEU B 1 667 ? -19.844 11.836 31.875 1 90.69 667 LEU B C 1
ATOM 11343 O O . LEU B 1 667 ? -19.969 11.641 33.094 1 90.69 667 LEU B O 1
ATOM 11347 N N . GLY B 1 668 ? -20.781 12.375 31.188 1 86.25 668 GLY B N 1
ATOM 11348 C CA . GLY B 1 668 ? -22.078 12.719 31.766 1 86.25 668 GLY B CA 1
ATOM 11349 C C . GLY B 1 668 ? -22.859 11.508 32.25 1 86.25 668 GLY B C 1
ATOM 11350 O O . GLY B 1 668 ? -23.5 11.562 33.281 1 86.25 668 GLY B O 1
ATOM 11351 N N . ASP B 1 669 ? -22.734 10.453 31.625 1 82.81 669 ASP B N 1
ATOM 11352 C CA . ASP B 1 669 ? -23.453 9.234 31.953 1 82.81 669 ASP B CA 1
ATOM 11353 C C . ASP B 1 669 ? -22.781 8.484 33.094 1 82.81 669 ASP B C 1
ATOM 11355 O O . ASP B 1 669 ? -23.453 7.93 33.969 1 82.81 669 ASP B O 1
ATOM 11359 N N . LEU B 1 670 ? -21.484 8.461 33.094 1 80.31 670 LEU B N 1
ATOM 11360 C CA . LEU B 1 670 ? -20.75 7.555 33.969 1 80.31 670 LEU B CA 1
ATOM 11361 C C . LEU B 1 670 ? -20.281 8.266 35.219 1 80.31 670 LEU B C 1
ATOM 11363 O O . LEU B 1 670 ? -20.047 7.621 36.25 1 80.31 670 LEU B O 1
ATOM 11367 N N . GLU B 1 671 ? -19.984 9.477 35.156 1 70.69 671 GLU B N 1
ATOM 11368 C CA . GLU B 1 671 ? -19.484 10.219 36.312 1 70.69 671 GLU B CA 1
ATOM 11369 C C . GLU B 1 671 ? -20.406 11.391 36.656 1 70.69 671 GLU B C 1
ATOM 11371 O O . GLU B 1 671 ? -20.016 12.547 36.5 1 70.69 671 GLU B O 1
ATOM 11376 N N . PRO B 1 672 ? -21.719 11.109 37 1 59.28 672 PRO B N 1
ATOM 11377 C CA . PRO B 1 672 ? -22.703 12.18 37.219 1 59.28 672 PRO B CA 1
ATOM 11378 C C . PRO B 1 672 ? -22.188 13.25 38.188 1 59.28 672 PRO B C 1
ATOM 11380 O O . PRO B 1 672 ? -22.734 14.359 38.219 1 59.28 672 PRO B O 1
ATOM 11383 N N . GLY B 1 673 ? -21.375 12.953 39.094 1 51.97 673 GLY B N 1
ATOM 11384 C CA . GLY B 1 673 ? -20.906 13.922 40.094 1 51.97 673 GLY B CA 1
ATOM 11385 C C . GLY B 1 673 ? -20.109 15.055 39.469 1 51.97 673 GLY B C 1
ATOM 11386 O O . GLY B 1 673 ? -19.672 15.969 40.188 1 51.97 673 GLY B O 1
ATOM 11387 N N . THR B 1 674 ? -19.688 14.781 38.281 1 50.47 674 THR B N 1
ATOM 11388 C CA . THR B 1 674 ? -19.078 15.953 37.656 1 50.47 674 THR B CA 1
ATOM 11389 C C . THR B 1 674 ? -20.109 17.062 37.469 1 50.47 674 THR B C 1
ATOM 11391 O O . THR B 1 674 ? -19.75 18.203 37.188 1 50.47 674 THR B O 1
ATOM 11394 N N . ASP B 1 675 ? -21.469 16.781 37.438 1 45.5 675 ASP B N 1
ATOM 11395 C CA . ASP B 1 675 ? -22.609 17.688 37.531 1 45.5 675 ASP B CA 1
ATOM 11396 C C . ASP B 1 675 ? -22.859 18.141 38.969 1 45.5 675 ASP B C 1
ATOM 11398 O O . ASP B 1 675 ? -23.453 17.406 39.75 1 45.5 675 ASP B O 1
ATOM 11402 N N . THR B 1 676 ? -22.109 18.75 39.562 1 42.84 676 THR B N 1
ATOM 11403 C CA . THR B 1 676 ? -22.281 19.266 40.938 1 42.84 676 THR B CA 1
ATOM 11404 C C . THR B 1 676 ? -23.547 20.094 41.031 1 42.84 676 THR B C 1
ATOM 11406 O O . THR B 1 676 ? -23.516 21.328 40.875 1 42.84 676 THR B O 1
ATOM 11409 N N . GLU B 1 677 ? -24.594 19.922 40.344 1 42.16 677 GLU B N 1
ATOM 11410 C CA . GLU B 1 677 ? -25.672 20.734 40.875 1 42.16 677 GLU B CA 1
ATOM 11411 C C . GLU B 1 677 ? -25.672 20.734 42.406 1 42.16 677 GLU B C 1
ATOM 11413 O O . GLU B 1 677 ? -26.328 21.562 43.031 1 42.16 677 GLU B O 1
ATOM 11418 N N . ALA B 1 678 ? -25.375 19.578 42.969 1 41.38 678 ALA B N 1
ATOM 11419 C CA . ALA B 1 678 ? -25.453 19.578 44.438 1 41.38 678 ALA B CA 1
ATOM 11420 C C . ALA B 1 678 ? -24.391 20.5 45.031 1 41.38 678 ALA B C 1
ATOM 11422 O O . ALA B 1 678 ? -24.156 20.484 46.219 1 41.38 678 ALA B O 1
ATOM 11423 N N . CYS B 1 679 ? -23.438 20.922 44.188 1 40.22 679 CYS B N 1
ATOM 11424 C CA . CYS B 1 679 ? -22.719 22.016 44.812 1 40.22 679 CYS B CA 1
ATOM 11425 C C . CYS B 1 679 ? -23.641 23.203 45.094 1 40.22 679 CYS B C 1
ATOM 11427 O O . CYS B 1 679 ? -23.438 24.281 44.531 1 40.22 679 CYS B O 1
ATOM 11429 N N . ASN B 1 680 ? -24.922 23.141 45.031 1 37.38 680 ASN B N 1
ATOM 11430 C CA . ASN B 1 680 ? -25.672 24.281 45.531 1 37.38 680 ASN B CA 1
ATOM 11431 C C . ASN B 1 680 ? -25.031 24.891 46.781 1 37.38 680 ASN B C 1
ATOM 11433 O O . ASN B 1 680 ? -24.5 26 46.719 1 37.38 680 ASN B O 1
ATOM 11437 N N . ASP B 1 681 ? -26.016 25.125 47.906 1 35.22 681 ASP B N 1
ATOM 11438 C CA . ASP B 1 681 ? -26.078 26.125 48.969 1 35.22 681 ASP B CA 1
ATOM 11439 C C . ASP B 1 681 ? -24.859 26.047 49.875 1 35.22 681 ASP B C 1
ATOM 11441 O O . ASP B 1 681 ? -24.219 27.062 50.156 1 35.22 681 ASP B O 1
ATOM 11445 N N . GLY B 1 682 ? -25.062 25.359 51.125 1 35.41 682 GLY B N 1
ATOM 11446 C CA . GLY B 1 682 ? -24.609 25.75 52.438 1 35.41 682 GLY B CA 1
ATOM 11447 C C . GLY B 1 682 ? -23.125 25.547 52.656 1 35.41 682 GLY B C 1
ATOM 11448 O O . GLY B 1 682 ? -22.531 26.109 53.562 1 35.41 682 GLY B O 1
ATOM 11449 N N . ASP B 1 683 ? -22.641 24.188 52.719 1 37.91 683 ASP B N 1
ATOM 11450 C CA . ASP B 1 683 ? -21.344 24.156 53.406 1 37.91 683 ASP B CA 1
ATOM 11451 C C . ASP B 1 683 ? -20.25 24.75 52.531 1 37.91 683 ASP B C 1
ATOM 11453 O O . ASP B 1 683 ? -19.953 24.234 51.438 1 37.91 683 ASP B O 1
ATOM 11457 N N . GLU B 1 684 ? -19.953 26.031 52.438 1 40.78 684 GLU B N 1
ATOM 11458 C CA . GLU B 1 684 ? -18.844 26.891 52.062 1 40.78 684 GLU B CA 1
ATOM 11459 C C . GLU B 1 684 ? -17.562 26.094 51.844 1 40.78 684 GLU B C 1
ATOM 11461 O O . GLU B 1 684 ? -16.609 26.578 51.219 1 40.78 684 GLU B O 1
ATOM 11466 N N . SER B 1 685 ? -17.141 25.109 52.75 1 41.66 685 SER B N 1
ATOM 11467 C CA . SER B 1 685 ? -15.766 24.75 53.031 1 41.66 685 SER B CA 1
ATOM 11468 C C . SER B 1 685 ? -15.156 23.938 51.875 1 41.66 685 SER B C 1
ATOM 11470 O O . SER B 1 685 ? -13.945 23.703 51.875 1 41.66 685 SER B O 1
ATOM 11472 N N . HIS B 1 686 ? -15.82 23.031 51.156 1 48.81 686 HIS B N 1
ATOM 11473 C CA . HIS B 1 686 ? -14.977 22.109 50.375 1 48.81 686 HIS B CA 1
ATOM 11474 C C . HIS B 1 686 ? -14.609 22.719 49.031 1 48.81 686 HIS B C 1
ATOM 11476 O O . HIS B 1 686 ? -15.492 23.031 48.219 1 48.81 686 HIS B O 1
ATOM 11482 N N . GLN B 1 687 ? -13.508 23.406 48.844 1 59 687 GLN B N 1
ATOM 11483 C CA . GLN B 1 687 ? -12.789 24.031 47.75 1 59 687 GLN B CA 1
ATOM 11484 C C . GLN B 1 687 ? -12.812 23.125 46.5 1 59 687 GLN B C 1
ATOM 11486 O O . GLN B 1 687 ? -12.164 22.078 46.5 1 59 687 GLN B O 1
ATOM 11491 N N . VAL B 1 688 ? -13.773 23.234 45.562 1 71.31 688 VAL B N 1
ATOM 11492 C CA . VAL B 1 688 ? -13.859 22.484 44.312 1 71.31 688 VAL B CA 1
ATOM 11493 C C . VAL B 1 688 ? -12.703 22.875 43.406 1 71.31 688 VAL B C 1
ATOM 11495 O O . VAL B 1 688 ? -12.461 24.047 43.156 1 71.31 688 VAL B O 1
ATOM 11498 N N . THR B 1 689 ? -11.891 21.938 43.031 1 84.75 689 THR B N 1
ATOM 11499 C CA . THR B 1 689 ? -10.766 22.141 42.125 1 84.75 689 THR B CA 1
ATOM 11500 C C . THR B 1 689 ? -11.25 22.375 40.688 1 84.75 689 THR B C 1
ATOM 11502 O O . THR B 1 689 ? -12.078 21.625 40.188 1 84.75 689 THR B O 1
ATOM 11505 N N . VAL B 1 690 ? -10.969 23.578 40.125 1 87.88 690 VAL B N 1
ATOM 11506 C CA . VAL B 1 690 ? -11.312 23.906 38.75 1 87.88 690 VAL B CA 1
ATOM 11507 C C . VAL B 1 690 ? -10.172 23.5 37.844 1 87.88 690 VAL B C 1
ATOM 11509 O O . VAL B 1 690 ? -9.016 23.891 38.031 1 87.88 690 VAL B O 1
ATOM 11512 N N . LEU B 1 691 ? -10.492 22.672 36.906 1 92.75 691 LEU B N 1
ATOM 11513 C CA . LEU B 1 691 ? -9.477 22.188 35.969 1 92.75 691 LEU B CA 1
ATOM 11514 C C . LEU B 1 691 ? -9.797 22.641 34.531 1 92.75 691 LEU B C 1
ATOM 11516 O O . LEU B 1 691 ? -10.93 22.5 34.062 1 92.75 691 LEU B O 1
ATOM 11520 N N . GLN B 1 692 ? -8.844 23.266 33.906 1 94.19 692 GLN B N 1
ATOM 11521 C CA . GLN B 1 692 ? -8.953 23.641 32.5 1 94.19 692 GLN B CA 1
ATOM 11522 C C . GLN B 1 692 ? -8.117 22.719 31.625 1 94.19 692 GLN B C 1
ATOM 11524 O O . GLN B 1 692 ? -6.895 22.828 31.578 1 94.19 692 GLN B O 1
ATOM 11529 N N . LEU B 1 693 ? -8.797 21.969 30.812 1 95.19 693 LEU B N 1
ATOM 11530 C CA . LEU B 1 693 ? -8.117 20.906 30.078 1 95.19 693 LEU B CA 1
ATOM 11531 C C . LEU B 1 693 ? -7.355 21.469 28.875 1 95.19 693 LEU B C 1
ATOM 11533 O O . LEU B 1 693 ? -6.398 20.859 28.406 1 95.19 693 LEU B O 1
ATOM 11537 N N . ASP B 1 694 ? -7.781 22.641 28.312 1 95.5 694 ASP B N 1
ATOM 11538 C CA . ASP B 1 694 ? -7.168 23.172 27.094 1 95.5 694 ASP B CA 1
ATOM 11539 C C . ASP B 1 694 ? -6.078 24.188 27.438 1 95.5 694 ASP B C 1
ATOM 11541 O O . ASP B 1 694 ? -5.598 24.891 26.547 1 95.5 694 ASP B O 1
ATOM 11545 N N . ALA B 1 695 ? -5.734 24.297 28.719 1 93.75 695 ALA B N 1
ATOM 11546 C CA . ALA B 1 695 ? -4.613 25.156 29.109 1 93.75 695 ALA B CA 1
ATOM 11547 C C . ALA B 1 695 ? -3.279 24.453 28.875 1 93.75 695 ALA B C 1
ATOM 11549 O O . ALA B 1 695 ? -3.176 23.234 29.016 1 93.75 695 ALA B O 1
ATOM 11550 N N . PHE B 1 696 ? -2.299 25.297 28.422 1 93.25 696 PHE B N 1
ATOM 11551 C CA . PHE B 1 696 ? -0.961 24.766 28.203 1 93.25 696 PHE B CA 1
ATOM 11552 C C . PHE B 1 696 ? -0.138 24.844 29.484 1 93.25 696 PHE B C 1
ATOM 11554 O O . PHE B 1 696 ? 0.579 25.812 29.703 1 93.25 696 PHE B O 1
ATOM 11561 N N . HIS B 1 697 ? -0.269 23.875 30.281 1 86.25 697 HIS B N 1
ATOM 11562 C CA . HIS B 1 697 ? 0.431 23.859 31.562 1 86.25 697 HIS B CA 1
ATOM 11563 C C . HIS B 1 697 ? 1.868 23.375 31.406 1 86.25 697 HIS B C 1
ATOM 11565 O O . HIS B 1 697 ? 2.156 22.562 30.531 1 86.25 697 HIS B O 1
ATOM 11571 N N . LEU B 1 698 ? 2.609 23.953 32.25 1 82.88 698 LEU B N 1
ATOM 11572 C CA . LEU B 1 698 ? 3.951 23.375 32.344 1 82.88 698 LEU B CA 1
ATOM 11573 C C . LEU B 1 698 ? 3.908 21.984 32.969 1 82.88 698 LEU B C 1
ATOM 11575 O O . LEU B 1 698 ? 3.178 21.734 33.938 1 82.88 698 LEU B O 1
ATOM 11579 N N . LEU B 1 699 ? 4.508 21.156 32.406 1 78.62 699 LEU B N 1
ATOM 11580 C CA . LEU B 1 699 ? 4.434 19.75 32.75 1 78.62 699 LEU B CA 1
ATOM 11581 C C . LEU B 1 699 ? 4.906 19.531 34.188 1 78.62 699 LEU B C 1
ATOM 11583 O O . LEU B 1 699 ? 4.496 18.562 34.844 1 78.62 699 LEU B O 1
ATOM 11587 N N . ASP B 1 700 ? 5.758 20.453 34.75 1 76.38 700 ASP B N 1
ATOM 11588 C CA . ASP B 1 700 ? 6.25 20.344 36.125 1 76.38 700 ASP B CA 1
ATOM 11589 C C . ASP B 1 700 ? 5.504 21.281 37.062 1 76.38 700 ASP B C 1
ATOM 11591 O O . ASP B 1 700 ? 5.836 21.375 38.25 1 76.38 700 ASP B O 1
ATOM 11595 N N . GLY B 1 701 ? 4.484 21.797 36.625 1 83.94 701 GLY B N 1
ATOM 11596 C CA . GLY B 1 701 ? 3.766 22.781 37.438 1 83.94 701 GLY B CA 1
ATOM 11597 C C . GLY B 1 701 ? 2.67 22.172 38.281 1 83.94 701 GLY B C 1
ATOM 11598 O O . GLY B 1 701 ? 2.277 21.031 38.062 1 83.94 701 GLY B O 1
ATOM 11599 N N . GLU B 1 702 ? 2.248 22.938 39.156 1 87.56 702 GLU B N 1
ATOM 11600 C CA . GLU B 1 702 ? 1.212 22.5 40.094 1 87.56 702 GLU B CA 1
ATOM 11601 C C . GLU B 1 702 ? -0.12 22.297 39.375 1 87.56 702 GLU B C 1
ATOM 11603 O O . GLU B 1 702 ? -0.859 21.359 39.688 1 87.56 702 GLU B O 1
ATOM 11608 N N . ASP B 1 703 ? -0.392 23.125 38.469 1 86.88 703 ASP B N 1
ATOM 11609 C CA . ASP B 1 703 ? -1.662 23.031 37.75 1 86.88 703 ASP B CA 1
ATOM 11610 C C . ASP B 1 703 ? -1.743 21.734 36.969 1 86.88 703 ASP B C 1
ATOM 11612 O O . ASP B 1 703 ? -2.803 21.109 36.875 1 86.88 703 ASP B O 1
ATOM 11616 N N . TYR B 1 704 ? -0.681 21.391 36.375 1 89.31 704 TYR B N 1
ATOM 11617 C CA . TYR B 1 704 ? -0.685 20.141 35.625 1 89.31 704 TYR B CA 1
ATOM 11618 C C . TYR B 1 704 ? -0.835 18.953 36.562 1 89.31 704 TYR B C 1
ATOM 11620 O O . TYR B 1 704 ? -1.47 17.953 36.188 1 89.31 704 TYR B O 1
ATOM 11628 N N . ARG B 1 705 ? -0.345 19.031 37.719 1 89.25 705 ARG B N 1
ATOM 11629 C CA . ARG B 1 705 ? -0.472 17.938 38.688 1 89.25 705 ARG B CA 1
ATOM 11630 C C . ARG B 1 705 ? -1.934 17.703 39.031 1 89.25 705 ARG B C 1
ATOM 11632 O O . ARG B 1 705 ? -2.354 16.547 39.219 1 89.25 705 ARG B O 1
ATOM 11639 N N . LYS B 1 706 ? -2.59 18.781 39.219 1 90.5 706 LYS B N 1
ATOM 11640 C CA . LYS B 1 706 ? -4.016 18.656 39.5 1 90.5 706 LYS B CA 1
ATOM 11641 C C . LYS B 1 706 ? -4.75 17.953 38.344 1 90.5 706 LYS B C 1
ATOM 11643 O O . LYS B 1 706 ? -5.602 17.094 38.594 1 90.5 706 LYS B O 1
ATOM 11648 N N . VAL B 1 707 ? -4.434 18.406 37.125 1 92.19 707 VAL B N 1
ATOM 11649 C CA . VAL B 1 707 ? -5.043 17.797 35.938 1 92.19 707 VAL B CA 1
ATOM 11650 C C . VAL B 1 707 ? -4.664 16.312 35.875 1 92.19 707 VAL B C 1
ATOM 11652 O O . VAL B 1 707 ? -5.52 15.461 35.625 1 92.19 707 VAL B O 1
ATOM 11655 N N . HIS B 1 708 ? -3.451 16.078 36.094 1 90.56 708 HIS B N 1
ATOM 11656 C CA . HIS B 1 708 ? -2.943 14.711 36.031 1 90.56 708 HIS B CA 1
ATOM 11657 C C . HIS B 1 708 ? -3.621 13.812 37.062 1 90.56 708 HIS B C 1
ATOM 11659 O O . HIS B 1 708 ? -3.904 12.648 36.781 1 90.56 708 HIS B O 1
ATOM 11665 N N . HIS B 1 709 ? -3.805 14.344 38.188 1 89.44 709 HIS B N 1
ATOM 11666 C CA . HIS B 1 709 ? -4.504 13.594 39.25 1 89.44 709 HIS B CA 1
ATOM 11667 C C . HIS B 1 709 ? -5.91 13.219 38.781 1 89.44 709 HIS B C 1
ATOM 11669 O O . HIS B 1 709 ? -6.348 12.086 39 1 89.44 709 HIS B O 1
ATOM 11675 N N . TRP B 1 710 ? -6.547 14.125 38.219 1 91.19 710 TRP B N 1
ATOM 11676 C CA . TRP B 1 710 ? -7.891 13.852 37.719 1 91.19 710 TRP B CA 1
ATOM 11677 C C . TRP B 1 710 ? -7.859 12.812 36.625 1 91.19 710 TRP B C 1
ATOM 11679 O O . TRP B 1 710 ? -8.75 11.961 36.531 1 91.19 710 TRP B O 1
ATOM 11689 N N . LEU B 1 711 ? -6.938 12.867 35.75 1 92.56 711 LEU B N 1
ATOM 11690 C CA . LEU B 1 711 ? -6.809 11.93 34.625 1 92.56 711 LEU B CA 1
ATOM 11691 C C . LEU B 1 711 ? -6.621 10.5 35.125 1 92.56 711 LEU B C 1
ATOM 11693 O O . LEU B 1 711 ? -7.16 9.555 34.562 1 92.56 711 LEU B O 1
ATOM 11697 N N . CYS B 1 712 ? -5.969 10.336 36.25 1 88.5 712 CYS B N 1
ATOM 11698 C CA . CYS B 1 712 ? -5.625 9.016 36.75 1 88.5 712 CYS B CA 1
ATOM 11699 C C . CYS B 1 712 ? -6.719 8.477 37.656 1 88.5 712 CYS B C 1
ATOM 11701 O O . CYS B 1 712 ? -7.105 7.312 37.562 1 88.5 712 CYS B O 1
ATOM 11703 N N . GLU B 1 713 ? -7.254 9.359 38.531 1 87.25 713 GLU B N 1
ATOM 11704 C CA . GLU B 1 713 ? -8.109 8.852 39.594 1 87.25 713 GLU B CA 1
ATOM 11705 C C . GLU B 1 713 ? -9.531 9.391 39.469 1 87.25 713 GLU B C 1
ATOM 11707 O O . GLU B 1 713 ? -10.461 8.828 40.062 1 87.25 713 GLU B O 1
ATOM 11712 N N . GLY B 1 714 ? -9.562 10.297 38.719 1 86.81 714 GLY B N 1
ATOM 11713 C CA . GLY B 1 714 ? -10.867 10.945 38.688 1 86.81 714 GLY B CA 1
ATOM 11714 C C . GLY B 1 714 ? -11.164 11.742 39.938 1 86.81 714 GLY B C 1
ATOM 11715 O O . GLY B 1 714 ? -10.25 12.273 40.594 1 86.81 714 GLY B O 1
ATOM 11716 N N . GLY B 1 715 ? -12.367 11.938 40.219 1 80.25 715 GLY B N 1
ATOM 11717 C CA . GLY B 1 715 ? -12.758 12.68 41.406 1 80.25 715 GLY B CA 1
ATOM 11718 C C . GLY B 1 715 ? -13.641 13.883 41.125 1 80.25 715 GLY B C 1
ATOM 11719 O O . GLY B 1 715 ? -13.953 14.141 39.938 1 80.25 715 GLY B O 1
ATOM 11720 N N . ARG B 1 716 ? -13.875 14.492 42.25 1 79.38 716 ARG B N 1
ATOM 11721 C CA . ARG B 1 716 ? -14.789 15.617 42.125 1 79.38 716 ARG B CA 1
ATOM 11722 C C . ARG B 1 716 ? -14.047 16.891 41.719 1 79.38 716 ARG B C 1
ATOM 11724 O O . ARG B 1 716 ? -13.172 17.359 42.438 1 79.38 716 ARG B O 1
ATOM 11731 N N . ALA B 1 717 ? -14.203 17.297 40.438 1 86.75 717 ALA B N 1
ATOM 11732 C CA . ALA B 1 717 ? -13.609 18.516 39.906 1 86.75 717 ALA B CA 1
ATOM 11733 C C . ALA B 1 717 ? -14.5 19.125 38.812 1 86.75 717 ALA B C 1
ATOM 11735 O O . ALA B 1 717 ? -15.281 18.422 38.188 1 86.75 717 ALA B O 1
ATOM 11736 N N . ARG B 1 718 ? -14.508 20.422 38.875 1 88.12 718 ARG B N 1
ATOM 11737 C CA . ARG B 1 718 ? -15.141 21.109 37.75 1 88.12 718 ARG B CA 1
ATOM 11738 C C . ARG B 1 718 ? -14.195 21.219 36.562 1 88.12 718 ARG B C 1
ATOM 11740 O O . ARG B 1 718 ? -13.289 22.047 36.562 1 88.12 718 ARG B O 1
ATOM 11747 N N . VAL B 1 719 ? -14.453 20.391 35.625 1 92.38 719 VAL B N 1
ATOM 11748 C CA . VAL B 1 719 ? -13.578 20.297 34.469 1 92.38 719 VAL B CA 1
ATOM 11749 C C . VAL B 1 719 ? -14.195 21.016 33.281 1 92.38 719 VAL B C 1
ATOM 11751 O O . VAL B 1 719 ? -15.375 20.812 32.969 1 92.38 719 VAL B O 1
ATOM 11754 N N . GLY B 1 720 ? -13.453 21.953 32.656 1 92.12 720 GLY B N 1
ATOM 11755 C CA . GLY B 1 720 ? -13.969 22.688 31.516 1 92.12 720 GLY B CA 1
ATOM 11756 C C . GLY B 1 720 ? -12.898 23.047 30.516 1 92.12 720 GLY B C 1
ATOM 11757 O O . GLY B 1 720 ? -11.742 22.625 30.656 1 92.12 720 GLY B O 1
ATOM 11758 N N . LEU B 1 721 ? -13.273 23.578 29.422 1 94.06 721 LEU B N 1
ATOM 11759 C CA . LEU B 1 721 ? -12.406 24.156 28.406 1 94.06 721 LEU B CA 1
ATOM 11760 C C . LEU B 1 721 ? -13.047 25.406 27.797 1 94.06 721 LEU B C 1
ATOM 11762 O O . LEU B 1 721 ? -14.148 25.797 28.172 1 94.06 721 LEU B O 1
ATOM 11766 N N . PHE B 1 722 ? -12.312 26.078 27.031 1 92.81 722 PHE B N 1
ATOM 11767 C CA . PHE B 1 722 ? -12.828 27.281 26.391 1 92.81 722 PHE B CA 1
ATOM 11768 C C . PHE B 1 722 ? -14.156 27.016 25.703 1 92.81 722 PHE B C 1
ATOM 11770 O O . PHE B 1 722 ? -14.258 26.094 24.891 1 92.81 722 PHE B O 1
ATOM 11777 N N . GLY B 1 723 ? -15.188 27.719 26.062 1 90.75 723 GLY B N 1
ATOM 11778 C CA . GLY B 1 723 ? -16.5 27.578 25.438 1 90.75 723 GLY B CA 1
ATOM 11779 C C . GLY B 1 723 ? -17.344 26.5 26.094 1 90.75 723 GLY B C 1
ATOM 11780 O O . GLY B 1 723 ? -18.531 26.359 25.781 1 90.75 723 GLY B O 1
ATOM 11781 N N . VAL B 1 724 ? -16.672 25.703 26.906 1 94.5 724 VAL B N 1
ATOM 11782 C CA . VAL B 1 724 ? -17.359 24.609 27.609 1 94.5 724 VAL B CA 1
ATOM 11783 C C . VAL B 1 724 ? -17.062 24.703 29.109 1 94.5 724 VAL B C 1
ATOM 11785 O O . VAL B 1 724 ? -16.156 24.016 29.609 1 94.5 724 VAL B O 1
ATOM 11788 N N . PRO B 1 725 ? -17.859 25.375 29.859 1 90.88 725 PRO B N 1
ATOM 11789 C CA . PRO B 1 725 ? -17.531 25.609 31.281 1 90.88 725 PRO B CA 1
ATOM 11790 C C . PRO B 1 725 ? -17.547 24.344 32.125 1 90.88 725 PRO B C 1
ATOM 11792 O O . PRO B 1 725 ? -16.734 24.188 33.031 1 90.88 725 PRO B O 1
ATOM 11795 N N . ARG B 1 726 ? -18.484 23.484 31.75 1 90.56 726 ARG B N 1
ATOM 11796 C CA . ARG B 1 726 ? -18.578 22.25 32.531 1 90.56 726 ARG B CA 1
ATOM 11797 C C . ARG B 1 726 ? -18.734 21.047 31.609 1 90.56 726 ARG B C 1
ATOM 11799 O O . ARG B 1 726 ? -19.828 20.781 31.109 1 90.56 726 ARG B O 1
ATOM 11806 N N . LEU B 1 727 ? -17.734 20.234 31.641 1 91.69 727 LEU B N 1
ATOM 11807 C CA . LEU B 1 727 ? -17.75 19.031 30.828 1 91.69 727 LEU B CA 1
ATOM 11808 C C . LEU B 1 727 ? -18.656 17.969 31.438 1 91.69 727 LEU B C 1
ATOM 11810 O O . LEU B 1 727 ? -18.625 17.75 32.656 1 91.69 727 LEU B O 1
ATOM 11814 N N . GLY B 1 728 ? -19.5 17.312 30.703 1 88.62 728 GLY B N 1
ATOM 11815 C CA . GLY B 1 728 ? -20.391 16.281 31.188 1 88.62 728 GLY B CA 1
ATOM 11816 C C . GLY B 1 728 ? -21.781 16.797 31.5 1 88.62 728 GLY B C 1
ATOM 11817 O O . GLY B 1 728 ? -22.688 16 31.781 1 88.62 728 GLY B O 1
ATOM 11818 N N . SER B 1 729 ? -21.953 18.078 31.5 1 87.19 729 SER B N 1
ATOM 11819 C CA . SER B 1 729 ? -23.281 18.641 31.703 1 87.19 729 SER B CA 1
ATOM 11820 C C . SER B 1 729 ? -24.203 18.328 30.531 1 87.19 729 SER B C 1
ATOM 11822 O O . SER B 1 729 ? -23.75 17.828 29.5 1 87.19 729 SER B O 1
ATOM 11824 N N . LYS B 1 730 ? -25.453 18.625 30.656 1 85.44 730 LYS B N 1
ATOM 11825 C CA . LYS B 1 730 ? -26.453 18.281 29.641 1 85.44 730 LYS B CA 1
ATOM 11826 C C . LYS B 1 730 ? -26.203 19.031 28.344 1 85.44 730 LYS B C 1
ATOM 11828 O O . LYS B 1 730 ? -26.5 18.531 27.266 1 85.44 730 LYS B O 1
ATOM 11833 N N . GLU B 1 731 ? -25.625 20.25 28.516 1 89.25 731 GLU B N 1
ATOM 11834 C CA . GLU B 1 731 ? -25.422 21.094 27.328 1 89.25 731 GLU B CA 1
ATOM 11835 C C . GLU B 1 731 ? -24 20.953 26.781 1 89.25 731 GLU B C 1
ATOM 11837 O O . GLU B 1 731 ? -23.703 21.406 25.672 1 89.25 731 GLU B O 1
ATOM 11842 N N . SER B 1 732 ? -23.188 20.328 27.516 1 91.62 732 SER B N 1
ATOM 11843 C CA . SER B 1 732 ? -21.766 20.344 27.219 1 91.62 732 SER B CA 1
ATOM 11844 C C . SER B 1 732 ? -21.469 19.641 25.891 1 91.62 732 SER B C 1
ATOM 11846 O O . SER B 1 732 ? -20.531 20.016 25.188 1 91.62 732 SER B O 1
ATOM 11848 N N . HIS B 1 733 ? -22.188 18.594 25.531 1 91.75 733 HIS B N 1
ATOM 11849 C CA . HIS B 1 733 ? -21.906 17.859 24.297 1 91.75 733 HIS B CA 1
ATOM 11850 C C . HIS B 1 733 ? -22.141 18.75 23.078 1 91.75 733 HIS B C 1
ATOM 11852 O O . HIS B 1 733 ? -21.375 18.672 22.109 1 91.75 733 HIS B O 1
ATOM 11858 N N . VAL B 1 734 ? -23.109 19.656 23.125 1 94.38 734 VAL B N 1
ATOM 11859 C CA . VAL B 1 734 ? -23.375 20.578 22.031 1 94.38 734 VAL B CA 1
ATOM 11860 C C . VAL B 1 734 ? -22.344 21.719 22.047 1 94.38 734 VAL B C 1
ATOM 11862 O O . VAL B 1 734 ? -21.891 22.156 20.984 1 94.38 734 VAL B O 1
ATOM 11865 N N . GLN B 1 735 ? -22.016 22.156 23.234 1 95.69 735 GLN B N 1
ATOM 11866 C CA . GLN B 1 735 ? -21.031 23.234 23.375 1 95.69 735 GLN B CA 1
ATOM 11867 C C . GLN B 1 735 ? -19.688 22.828 22.766 1 95.69 735 GLN B C 1
ATOM 11869 O O . GLN B 1 735 ? -19.016 23.641 22.125 1 95.69 735 GLN B O 1
ATOM 11874 N N . VAL B 1 736 ? -19.281 21.609 23 1 96.69 736 VAL B N 1
ATOM 11875 C CA . VAL B 1 736 ? -18.031 21.094 22.469 1 96.69 736 VAL B CA 1
ATOM 11876 C C . VAL B 1 736 ? -18.047 21.141 20.938 1 96.69 736 VAL B C 1
ATOM 11878 O O . VAL B 1 736 ? -17.078 21.562 20.312 1 96.69 736 VAL B O 1
ATOM 11881 N N . LEU B 1 737 ? -19.125 20.703 20.359 1 96.62 737 LEU B N 1
ATOM 11882 C CA . LEU B 1 737 ? -19.266 20.688 18.906 1 96.62 737 LEU B CA 1
ATOM 11883 C C . LEU B 1 737 ? -19.25 22.094 18.344 1 96.62 737 LEU B C 1
ATOM 11885 O O . LEU B 1 737 ? -18.672 22.344 17.281 1 96.62 737 LEU B O 1
ATOM 11889 N N . LYS B 1 738 ? -19.875 23 19.062 1 96.44 738 LYS B N 1
ATOM 11890 C CA . LYS B 1 738 ? -19.891 24.391 18.625 1 96.44 738 LYS B CA 1
ATOM 11891 C C . LYS B 1 738 ? -18.484 24.984 18.641 1 96.44 738 LYS B C 1
ATOM 11893 O O . LYS B 1 738 ? -18.109 25.75 17.734 1 96.44 738 LYS B O 1
ATOM 11898 N N . GLU B 1 739 ? -17.766 24.625 19.688 1 96.56 739 GLU B N 1
ATOM 11899 C CA . GLU B 1 739 ? -16.375 25.094 19.75 1 96.56 739 GLU B CA 1
ATOM 11900 C C . GLU B 1 739 ? -15.547 24.516 18.609 1 96.56 739 GLU B C 1
ATOM 11902 O O . GLU B 1 739 ? -14.758 25.234 17.984 1 96.56 739 GLU B O 1
ATOM 11907 N N . ALA B 1 740 ? -15.656 23.234 18.328 1 97.06 740 ALA B N 1
ATOM 11908 C CA . ALA B 1 740 ? -14.953 22.609 17.219 1 97.06 740 ALA B CA 1
ATOM 11909 C C . ALA B 1 740 ? -15.336 23.25 15.891 1 97.06 740 ALA B C 1
ATOM 11911 O O . ALA B 1 740 ? -14.484 23.484 15.031 1 97.06 740 ALA B O 1
ATOM 11912 N N . LEU B 1 741 ? -16.609 23.562 15.742 1 96.62 741 LEU B N 1
ATOM 11913 C CA . LEU B 1 741 ? -17.109 24.219 14.539 1 96.62 741 LEU B CA 1
ATOM 11914 C C . LEU B 1 741 ? -16.469 25.594 14.352 1 96.62 741 LEU B C 1
ATOM 11916 O O . LEU B 1 741 ? -16.062 25.938 13.242 1 96.62 741 LEU B O 1
ATOM 11920 N N . ARG B 1 742 ? -16.359 26.312 15.43 1 96.62 742 ARG B N 1
ATOM 11921 C CA . ARG B 1 742 ? -15.742 27.641 15.375 1 96.62 742 ARG B CA 1
ATOM 11922 C C . ARG B 1 742 ? -14.297 27.562 14.914 1 96.62 742 ARG B C 1
ATOM 11924 O O . ARG B 1 742 ? -13.859 28.359 14.086 1 96.62 742 ARG B O 1
ATOM 11931 N N . ILE B 1 743 ? -13.586 26.641 15.422 1 96.94 743 ILE B N 1
ATOM 11932 C CA . ILE B 1 743 ? -12.188 26.453 15.062 1 96.94 743 ILE B CA 1
ATOM 11933 C C . ILE B 1 743 ? -12.078 26.094 13.586 1 96.94 743 ILE B C 1
ATOM 11935 O O . ILE B 1 743 ? -11.266 26.656 12.859 1 96.94 743 ILE B O 1
ATOM 11939 N N . LEU B 1 744 ? -12.883 25.172 13.117 1 96 744 LEU B N 1
ATOM 11940 C CA . LEU B 1 744 ? -12.859 24.703 11.734 1 96 744 LEU B CA 1
ATOM 11941 C C . LEU B 1 744 ? -13.242 25.812 10.773 1 96 744 LEU B C 1
ATOM 11943 O O . LEU B 1 744 ? -12.656 25.938 9.688 1 96 744 LEU B O 1
ATOM 11947 N N . GLN B 1 745 ? -14.141 26.672 11.148 1 94.94 745 GLN B N 1
ATOM 11948 C CA . GLN B 1 745 ? -14.602 27.766 10.297 1 94.94 745 GLN B CA 1
ATOM 11949 C C . GLN B 1 745 ? -13.523 28.828 10.133 1 94.94 745 GLN B C 1
ATOM 11951 O O . GLN B 1 745 ? -13.516 29.562 9.141 1 94.94 745 GLN B O 1
ATOM 11956 N N . ASN B 1 746 ? -12.633 28.844 11.062 1 94.12 746 ASN B N 1
ATOM 11957 C CA . ASN B 1 746 ? -11.555 29.812 10.992 1 94.12 746 ASN B CA 1
ATOM 11958 C C . ASN B 1 746 ? -10.414 29.328 10.102 1 94.12 746 ASN B C 1
ATOM 11960 O O . ASN B 1 746 ? -9.523 30.094 9.75 1 94.12 746 ASN B O 1
ATOM 11964 N N . MET B 1 747 ? -10.445 28.094 9.742 1 93.38 747 MET B N 1
ATOM 11965 C CA . MET B 1 747 ? -9.453 27.547 8.82 1 93.38 747 MET B CA 1
ATOM 11966 C C . MET B 1 747 ? -9.891 27.719 7.375 1 93.38 747 MET B C 1
ATOM 11968 O O . MET B 1 747 ? -10.555 26.844 6.812 1 93.38 747 MET B O 1
ATOM 11972 N N . ARG B 1 748 ? -9.383 28.75 6.68 1 88.62 748 ARG B N 1
ATOM 11973 C CA . ARG B 1 748 ? -10 29.141 5.414 1 88.62 748 ARG B CA 1
ATOM 11974 C C . ARG B 1 748 ? -9.094 28.797 4.234 1 88.62 748 ARG B C 1
ATOM 11976 O O . ARG B 1 748 ? -9.539 28.797 3.088 1 88.62 748 ARG B O 1
ATOM 11983 N N . ILE B 1 749 ? -7.844 28.516 4.438 1 93.25 749 ILE B N 1
ATOM 11984 C CA . ILE B 1 749 ? -6.895 28.344 3.344 1 93.25 749 ILE B CA 1
ATOM 11985 C C . ILE B 1 749 ? -7.145 27.016 2.65 1 93.25 749 ILE B C 1
ATOM 11987 O O . ILE B 1 749 ? -7.266 26.953 1.425 1 93.25 749 ILE B O 1
ATOM 11991 N N . TRP B 1 750 ? -7.266 26 3.443 1 93.81 750 TRP B N 1
ATOM 11992 C CA . TRP B 1 750 ? -7.551 24.656 2.939 1 93.81 750 TRP B CA 1
ATOM 11993 C C . TRP B 1 750 ? -9.016 24.297 3.152 1 93.81 750 TRP B C 1
ATOM 11995 O O . TRP B 1 750 ? -9.484 24.203 4.293 1 93.81 750 TRP B O 1
ATOM 12005 N N . GLU B 1 751 ? -9.758 24.031 2.16 1 90.94 751 GLU B N 1
ATOM 12006 C CA . GLU B 1 751 ? -11.219 23.984 2.182 1 90.94 751 GLU B CA 1
ATOM 12007 C C . GLU B 1 751 ? -11.727 22.656 2.721 1 90.94 751 GLU B C 1
ATOM 12009 O O . GLU B 1 751 ? -12.93 22.484 2.924 1 90.94 751 GLU B O 1
ATOM 12014 N N . LEU B 1 752 ? -10.906 21.734 2.98 1 90.06 752 LEU B N 1
ATOM 12015 C CA . LEU B 1 752 ? -11.352 20.5 3.629 1 90.06 752 LEU B CA 1
ATOM 12016 C C . LEU B 1 752 ? -12.094 20.812 4.922 1 90.06 752 LEU B C 1
ATOM 12018 O O . LEU B 1 752 ? -13.016 20.078 5.305 1 90.06 752 LEU B O 1
ATOM 12022 N N . SER B 1 753 ? -11.734 21.906 5.566 1 91.88 753 SER B N 1
ATOM 12023 C CA . SER B 1 753 ? -12.352 22.328 6.816 1 91.88 753 SER B CA 1
ATOM 12024 C C . SER B 1 753 ? -13.836 22.625 6.621 1 91.88 753 SER B C 1
ATOM 12026 O O . SER B 1 753 ? -14.641 22.422 7.535 1 91.88 753 SER B O 1
ATOM 12028 N N . LYS B 1 754 ? -14.211 23.047 5.422 1 88.94 754 LYS B N 1
ATOM 12029 C CA . LYS B 1 754 ? -15.617 23.312 5.141 1 88.94 754 LYS B CA 1
ATOM 12030 C C . LYS B 1 754 ? -16.438 22.016 5.172 1 88.94 754 LYS B C 1
ATOM 12032 O O . LYS B 1 754 ? -17.562 22 5.68 1 88.94 754 LYS B O 1
ATOM 12037 N N . GLY B 1 755 ? -15.852 21 4.613 1 85.69 755 GLY B N 1
ATOM 12038 C CA . GLY B 1 755 ? -16.516 19.703 4.68 1 85.69 755 GLY B CA 1
ATOM 12039 C C . GLY B 1 755 ? -16.734 19.219 6.098 1 85.69 755 GLY B C 1
ATOM 12040 O O . GLY B 1 755 ? -17.828 18.75 6.441 1 85.69 755 GLY B O 1
ATOM 12041 N N . PHE B 1 756 ? -15.789 19.391 6.914 1 90.5 756 PHE B N 1
ATOM 12042 C CA . PHE B 1 756 ? -15.875 18.969 8.312 1 90.5 756 PHE B CA 1
ATOM 12043 C C . PHE B 1 756 ? -16.875 19.828 9.07 1 90.5 756 PHE B C 1
ATOM 12045 O O . PHE B 1 756 ? -17.625 19.328 9.914 1 90.5 756 PHE B O 1
ATOM 12052 N N . SER B 1 757 ? -16.875 21.094 8.742 1 91.19 757 SER B N 1
ATOM 12053 C CA . SER B 1 757 ? -17.812 22 9.375 1 91.19 757 SER B CA 1
ATOM 12054 C C . SER B 1 757 ? -19.25 21.578 9.094 1 91.19 757 SER B C 1
ATOM 12056 O O . SER B 1 757 ? -20.109 21.625 9.984 1 91.19 757 SER B O 1
ATOM 12058 N N . ASP B 1 758 ? -19.516 21.141 7.949 1 84.75 758 ASP B N 1
ATOM 12059 C CA . ASP B 1 758 ? -20.844 20.703 7.574 1 84.75 758 ASP B CA 1
ATOM 12060 C C . ASP B 1 758 ? -21.25 19.453 8.359 1 84.75 758 ASP B C 1
ATOM 12062 O O . ASP B 1 758 ? -22.406 19.328 8.781 1 84.75 758 ASP B O 1
ATOM 12066 N N . PHE B 1 759 ? -20.375 18.672 8.57 1 85.62 759 PHE B N 1
ATOM 12067 C CA . PHE B 1 759 ? -20.656 17.453 9.312 1 85.62 759 PHE B CA 1
ATOM 12068 C C . PHE B 1 759 ? -20.938 17.766 10.781 1 85.62 759 PHE B C 1
ATOM 12070 O O . PHE B 1 759 ? -21.859 17.188 11.375 1 85.62 759 PHE B O 1
ATOM 12077 N N . ILE B 1 760 ? -20.141 18.594 11.312 1 91.5 760 ILE B N 1
ATOM 12078 C CA . ILE B 1 760 ? -20.312 18.953 12.719 1 91.5 760 ILE B CA 1
ATOM 12079 C C . ILE B 1 760 ? -21.641 19.688 12.906 1 91.5 760 ILE B C 1
ATOM 12081 O O . ILE B 1 760 ? -22.328 19.484 13.914 1 91.5 760 ILE B O 1
ATOM 12085 N N . ARG B 1 761 ? -22.031 20.453 11.906 1 90.62 761 ARG B N 1
ATOM 12086 C CA . ARG B 1 761 ? -23.328 21.125 11.969 1 90.62 761 ARG B CA 1
ATOM 12087 C C . ARG B 1 761 ? -24.469 20.125 12 1 90.62 761 ARG B C 1
ATOM 12089 O O . ARG B 1 761 ? -25.453 20.312 12.734 1 90.62 761 ARG B O 1
ATOM 12096 N N . LYS B 1 762 ? -24.344 19.125 11.234 1 85.19 762 LYS B N 1
ATOM 12097 C CA . LYS B 1 762 ? -25.359 18.078 11.219 1 85.19 762 LYS B CA 1
ATOM 12098 C C . LYS B 1 762 ? -25.438 17.375 12.562 1 85.19 762 LYS B C 1
ATOM 12100 O O . LYS B 1 762 ? -26.516 17.031 13.031 1 85.19 762 LYS B O 1
ATOM 12105 N N . LEU B 1 763 ? -24.328 17.125 13.094 1 89.88 763 LEU B N 1
ATOM 12106 C CA . LEU B 1 763 ? -24.281 16.484 14.398 1 89.88 763 LEU B CA 1
ATOM 12107 C C . LEU B 1 763 ? -24.891 17.359 15.477 1 89.88 763 LEU B C 1
ATOM 12109 O O . LEU B 1 763 ? -25.562 16.875 16.391 1 89.88 763 LEU B O 1
ATOM 12113 N N . ILE B 1 764 ? -24.641 18.656 15.398 1 93.12 764 ILE B N 1
ATOM 12114 C CA . ILE B 1 764 ? -25.219 19.609 16.344 1 93.12 764 ILE B CA 1
ATOM 12115 C C . ILE B 1 764 ? -26.734 19.578 16.25 1 93.12 764 ILE B C 1
ATOM 12117 O O . ILE B 1 764 ? -27.438 19.562 17.266 1 93.12 764 ILE B O 1
ATOM 12121 N N . THR B 1 765 ? -27.219 19.484 15.078 1 90.44 765 THR B N 1
ATOM 12122 C CA . THR B 1 765 ? -28.656 19.469 14.867 1 90.44 765 THR B CA 1
ATOM 12123 C C . THR B 1 765 ? -29.266 18.172 15.414 1 90.44 765 THR B C 1
ATOM 12125 O O . THR B 1 765 ? -30.328 18.203 16.031 1 90.44 765 THR B O 1
ATOM 12128 N N . ALA B 1 766 ? -28.594 17.094 15.18 1 87.44 766 ALA B N 1
ATOM 12129 C CA . ALA B 1 766 ? -29.078 15.805 15.672 1 87.44 766 ALA B CA 1
ATOM 12130 C C . ALA B 1 766 ? -29.062 15.766 17.203 1 87.44 766 ALA B C 1
ATOM 12132 O O . ALA B 1 766 ? -30.016 15.258 17.812 1 87.44 766 ALA B O 1
ATOM 12133 N N . GLU B 1 767 ? -28.031 16.281 17.797 1 86.94 767 GLU B N 1
ATOM 12134 C CA . GLU B 1 767 ? -27.875 16.234 19.25 1 86.94 767 GLU B CA 1
ATOM 12135 C C . GLU B 1 767 ? -28.797 17.25 19.938 1 86.94 767 GLU B C 1
ATOM 12137 O O . GLU B 1 767 ? -29.234 17.016 21.062 1 86.94 767 GLU B O 1
ATOM 12142 N N . SER B 1 768 ? -29.078 18.281 19.266 1 84.38 768 SER B N 1
ATOM 12143 C CA . SER B 1 768 ? -29.969 19.281 19.828 1 84.38 768 SER B CA 1
ATOM 12144 C C . SER B 1 768 ? -31.422 18.797 19.828 1 84.38 768 SER B C 1
ATOM 12146 O O . SER B 1 768 ? -32.219 19.234 20.641 1 84.38 768 SER B O 1
ATOM 12148 N N . SER B 1 769 ? -31.75 17.938 18.891 1 76.81 769 SER B N 1
ATOM 12149 C CA . SER B 1 769 ? -33.125 17.406 18.812 1 76.81 769 SER B CA 1
ATOM 12150 C C . SER B 1 769 ? -33.344 16.359 19.891 1 76.81 769 SER B C 1
ATOM 12152 O O . SER B 1 769 ? -34.5 16.094 20.266 1 76.81 769 SER B O 1
ATOM 12154 N N . ILE B 1 770 ? -32.375 15.695 20.328 1 65.94 770 ILE B N 1
ATOM 12155 C CA . ILE B 1 770 ? -32.5 14.688 21.375 1 65.94 770 ILE B CA 1
ATOM 12156 C C . ILE B 1 770 ? -32.719 15.367 22.719 1 65.94 770 ILE B C 1
ATOM 12158 O O . ILE B 1 770 ? -33.344 14.812 23.609 1 65.94 770 ILE B O 1
ATOM 12162 N N . GLN B 1 771 ? -32.438 16.672 22.953 1 53.91 771 GLN B N 1
ATOM 12163 C CA . GLN B 1 771 ? -32.75 17.391 24.188 1 53.91 771 GLN B CA 1
ATOM 12164 C C . GLN B 1 771 ? -34.188 17.891 24.188 1 53.91 771 GLN B C 1
ATOM 12166 O O . GLN B 1 771 ? -34.688 18.359 23.156 1 53.91 771 GLN B O 1
#

Organism: Fusarium proliferatum (strain ET1) (NCBI:txid1227346)

Foldseek 3Di:
DPPPDDPDDQDFFPVCVVVVHDFCSDPPGTPVCVVVVHGGHHPDPDDDDDDDDYYDYYDDYDDDDDDDDDDDPDDDDDDPPDDDDDDDDPPDDDDDDDDDDDDPDDPPDDPCPDDPDDPDPDDDDPPPPPPVPPCPPPPVVCAQCVVVPVPPPVVPPPPPPPPPDPPPPPPPPPVDDPPDPDDAFPLVVQPLPALCRVCPVPPPPVPQLPDDDDDDDDDDPVDPVVVDDDPDDDDDDDPVNVVVVVVVVVCVVPDDPDDDDDCPCPDDPVLLVQLLVQLVVFVFDLQDQDQVLPDDPVPADPLLSLLSSLLSLLRDPDPCSLVVSVSSLVVSVVVLVVCCSRDVSVLLDPRSLNSLLSLLLCLCQSLDPVSVVVSVVSLLVSQVSLVSSSLLAQDDQDPPQPDPVPHDLQSVLVSLLVRLSSNSSNLSSVLVQLLCCLLVVDDRNDDPSSRFGFQHDAVQLSNQNGSVSNCVVVVPDDSPPDTHTPVNVLCCLPVVPPPDRDDDPGLSNVLSNLSVLSSVLSVLVVVCPDVVVVSGPPPPCSLVVLVVSLVSLCVLQDQLVVCVVPHDPSSSVSNLVSLLSSLSSLCSSLPCNVVLLVVCLQVLNPDVVSVVVLLVSCVVDVLSLLSLLLSLLQLLLSLQPPPSLRSCSLSSLLSSLSSNLSSLQSCLVPVVLLVPPVVDPPDPPDDAAEAESNDRDDCPDPNVVVSVVCSHPNDHHQYAYVQQRRRNDLCRSLSSLVSSLVSLVVNSSRCSSVVSNVSSVSSSVVSVVVD/DDDDDDDDDQDFFPVCVVVVHDFCSDPPGTPVCVVVVHGGHDPDPDDDDDDDDDDDDDDDDDDPDDDDPDPCPPPDDPPPDDPDDDDDDDDDDDDDDDDPDDCPDDPPDDPCPDDPDDPDDDPDDPPPPPPVPPCPPPPVVCPQCVVVPVPPPVVPPPPPPPPPDPPPPPPPPPVDDPPDPDDAFPLVVQPLPALCPVCPVPPPPVPQLPDDDDDDDDDDPVDVVVVDDDPDDDDDDDPVVVVVVVVVVVCVVPDDPDDDDDCVCPDDPVLLVQLLVQLVVFVFDLQDQDQVLPDDPVPADPLLSLLSSLLSLLRDPDPCSLVVSVSSLVVSVVVLVVCCSRDVSVLLDPRSLNSLLSLLLCLCQSLDPVSVVVSVVSLLVSQVSLVSSSLLAQDDQDPVQPDPVPHPLQSVLVSLLVRLSSNSSSLSSVLVQLLCCLLVVDDRNDDPSSRFGFQHDAVQLSNQNGSVSNCVVVPPDDSPPDTHTPVNVLCCLPVVDPPDRDDDPGLSNVLSNLSVLSSVLSVLVVVCVDVVVVSGPPPPCSLVVLVVSLVSLCVLQDQLVVCVVPHDPSSSVSNLVSLLSSLSSLCSSLPCNVVLLVVCLQVLNPDPVSVVVLQVSCVVDVLSLLSLLLSLLQLLLSLQPPPSLRSCSLSSLLVSLSSNLSSLQSCLVPVVLLVCPVVDDDDPPDDAAEAESNDRDDCPDPNVVVSVVCSHPNDHHQYAYVQARRRNDLCRSLSSLVSSLVSLVVNSSRCSSVVSNVSSVSSSVVSVVVD

InterPro domains:
  IPR001138 Zn(2)Cys(6) fungal-type DNA-binding domain [PF00172] (12-46)
  IPR001138 Zn(2)Cys(6) fungal-type DNA-binding domain [PS50048] (12-42)
  IPR001138 Zn(2)Cys(6) fungal-type DNA-binding domain [SM00066] (7-51)
  IPR001138 Zn(2)Cys(6) fungal-type DNA-binding domain [cd00067] (10-43)
  IPR007219 Xylanolytic transcriptional activator, regulatory domain [PF04082] (276-475)
  IPR036864 Zn(2)-C6 fungal-type DNA-binding domain superfamily [G3DSA:4.10.240.10] (7-61)
  IPR036864 Zn(2)-C6 fungal-type DNA-binding domain superfamily [SSF57701] (6-46)

Sequence (1542 aa):
MHERGPRLRRKSCNHCQRSKLRCSGTRPQCSTCVRRGAACEYPSRLMSPTPGDPSPDSDDHPQADCFTPPADFSEGAASLDGQQEAAQGPSPSSELFTSASSLLPSAFTSLNCEGGSNFSAPTGLEQNGDDLFFNFGGLSPDWIFSLFDPCSHLDTFSMPTDYQMLDEPVLHLAGQNSFPNAQEPSVRYSARQGPHLDNWLLSTAETNCNQSLVIPQLGGDSDRSLKHGSHFQMTKVEESQRSQLLSSAQTILERPLWKAVSLANFPSKAKIDHCIDLFFVNFRPPISFIHRPTLNPTTISEVLLLSIVAIGARFSSMPGAIVFANSIAELNRRILLLMNEQDSSHRYSEDYLTAQLLQTTHGRGSGHRILFRHSRDLRLLLVRHAREAGLFQEPKPRQNAPDESSATTESRWKAWVAAERQRRLGWAIYDLDATVGILHNDRPAFSIGDMALSLPDEDACWEAPTAHSWMALRPWQPSHENRIEFRKAARECFYPSLTDRIQLSDDQHLHVITVTLCRFLWSMKELQGSPLMDAVPEDWPLVNHKRTLLKKLDQFLTCPEAAKANKDDAILRRIVERLLIIHLCHLYGAGDLMDWLLPLLRAGGQHKEARARMSKWGVEDRGRLRQVAYHSAQILALSRSFPFNLPCESLYAFYAGGALWCATVLLGDLEPGTDTEACNDGDESHQVTVLQLDAFHLLDGEDYRKVHHWLCEGGRARVGLFGVPRLGSKESHVQVLKEALRILQNMRIWELSKGFSDFIRKLITAESSIQMHERGPRLRRKSCNHCQRSKLRCSGTRPQCSTCVRRGAACEYPSRLMSPTPGDPSPDSDDHPQADCFTPPADFSEGAASLDGQQEAAQGPSPSSELFTSASSLLPSAFTSLNCEGGSNFSAPTGLEQNGDDLFFNFGGLSPDWIFSLFDPCSHLDTFSMPTDYQMLDEPVLHLAGQNSFPNAQEPSVRYSARQGPHLDNWLLSTAETNCNQSLVIPQLGGDSDRSLKHGSHFQMTKVEESQRSQLLSSAQTILERPLWKAVSLANFPSKAKIDHCIDLFFVNFRPPISFIHRPTLNPTTISEVLLLSIVAIGARFSSMPGAIVFANSIAELNRRILLLMNEQDSSHRYSEDYLTAQLLQTTHGRGSGHRILFRHSRDLRLLLVRHAREAGLFQEPKPRQNAPDESSATTESRWKAWVAAERQRRLGWAIYDLDATVGILHNDRPAFSIGDMALSLPDEDACWEAPTAHSWMALRPWQPSHENRIEFRKAARECFYPSLTDRIQLSDDQHLHVITVTLCRFLWSMKELQGSPLMDAVPEDWPLVNHKRTLLKKLDQFLTCPEAAKANKDDAILRRIVERLLIIHLCHLYGAGDLMDWLLPLLRAGGQHKEARARMSKWGVEDRGRLRQVAYHSAQILALSRSFPFNLPCESLYAFYAGGALWCATVLLGDLEPGTDTEACNDGDESHQVTVLQLDAFHLLDGEDYRKVHHWLCEGGRARVGLFGVPRLGSKESHVQVLKEALRILQNMRIWELSKGFSDFIRKLITAESSIQ

Nearest PDB structures (foldseek):
  9dze-assembly1_B  TM=2.344E-01  e=5.188E-01  synthetic construct
  8f6q-assembly1_A  TM=2.958E-01  e=5.612E+00  synthetic construct
  9dze-assembly1_B  TM=2.349E-01  e=4.390E-01  synthetic construct
  6e9t-assembly1_B  TM=3.058E-01  e=4.170E+00  synthetic construct
  8f6q-assembly1_A  TM=2.439E-01  e=6.190E+00  synthetic construct

Solvent-accessible surface area (backbone atoms only — not comparable to full-atom values): 89481 Å² total; per-residue (Å²): 130,85,78,83,70,86,84,79,84,73,66,67,34,56,46,35,59,77,68,74,45,81,58,64,35,42,82,80,53,22,66,45,32,60,78,75,76,46,79,45,46,50,93,73,75,84,79,68,90,84,82,90,85,92,85,90,88,92,89,92,87,92,90,85,89,82,82,73,89,80,82,80,80,78,77,88,78,73,88,71,84,74,84,81,84,84,83,84,73,85,67,68,86,74,80,89,77,86,89,83,87,79,89,75,88,77,90,74,80,72,88,77,84,66,91,73,81,75,83,75,71,85,81,70,87,76,70,84,76,70,69,74,62,65,73,69,59,84,68,53,59,36,45,69,62,46,71,46,56,68,74,72,63,64,64,61,62,69,52,61,86,83,53,75,70,67,78,66,73,80,72,77,72,66,94,65,80,77,61,68,47,47,44,80,32,42,52,78,40,52,66,77,60,52,70,54,60,86,49,62,55,22,74,69,72,74,71,55,64,72,51,59,47,59,41,45,52,60,37,60,98,81,39,68,75,74,71,47,78,70,93,60,94,64,66,65,67,46,71,67,51,53,51,46,48,50,48,50,54,48,48,59,47,71,39,53,85,54,59,62,58,43,64,85,34,60,72,51,67,68,54,48,45,48,14,45,45,40,23,68,73,59,63,73,57,80,54,69,44,73,56,70,69,77,49,42,66,75,76,51,50,65,55,32,51,41,36,43,31,18,59,6,23,40,73,43,87,41,56,50,17,59,61,23,16,53,35,40,42,51,51,38,50,53,50,52,54,47,44,47,64,51,38,62,72,48,54,52,34,67,50,48,46,51,22,49,52,47,45,26,52,47,13,60,11,49,40,40,52,68,46,29,56,48,18,60,55,44,49,51,50,47,51,52,37,38,54,52,46,42,35,37,36,62,69,71,76,63,85,79,56,60,56,80,86,72,42,49,61,57,57,48,40,53,52,48,50,54,45,48,33,45,47,21,40,32,50,38,53,49,49,53,40,39,52,44,18,67,77,66,71,40,81,52,72,72,61,72,25,47,56,54,35,51,53,74,76,59,62,70,58,66,66,32,73,41,43,67,57,33,46,65,76,44,77,82,56,66,90,76,77,77,61,53,42,37,55,61,53,53,20,38,72,72,41,66,48,90,80,71,74,79,72,83,78,48,67,58,56,50,43,53,50,51,48,48,52,49,40,48,52,50,54,52,51,50,47,24,21,20,42,65,31,69,47,35,53,64,68,51,44,56,66,54,50,51,51,49,52,51,51,58,48,54,71,71,61,71,46,63,69,62,37,57,76,73,45,54,69,72,56,36,52,46,50,52,52,46,46,47,51,47,34,49,46,51,44,53,64,47,68,65,43,67,39,30,46,57,43,17,54,74,47,43,62,63,30,64,69,31,47,53,47,50,56,51,54,44,70,73,36,59,41,59,39,42,44,40,34,35,34,17,32,37,36,44,35,45,56,61,76,59,70,71,81,52,62,61,51,47,57,52,36,49,50,22,28,52,50,28,28,54,34,26,52,44,39,29,72,73,44,51,64,42,52,52,68,80,65,55,86,72,81,79,76,76,80,72,49,77,40,58,45,38,59,83,52,48,80,87,36,70,68,33,48,56,48,49,46,38,33,68,70,49,72,78,37,46,38,20,37,89,77,24,74,44,53,26,39,94,60,26,39,53,31,39,40,52,44,36,37,54,49,28,67,67,44,71,70,38,38,35,17,56,31,51,35,53,49,46,52,48,29,46,53,49,57,55,64,75,100,139,90,82,86,83,84,84,87,86,70,65,67,33,55,48,28,56,77,68,73,43,82,49,63,28,40,81,78,54,19,64,42,31,60,75,74,76,47,78,43,50,58,95,77,86,82,96,75,92,88,81,89,90,88,90,87,88,85,86,89,82,87,78,85,81,83,72,79,78,67,81,74,74,73,71,76,81,75,67,78,76,78,83,77,90,84,76,85,80,90,90,84,91,85,84,91,82,86,83,87,86,82,88,74,84,78,91,77,79,75,86,76,84,67,91,76,82,75,81,73,70,82,80,71,86,77,72,84,76,69,71,73,62,66,75,72,61,84,66,56,60,39,44,76,62,47,70,45,55,68,75,72,66,63,65,61,63,70,52,63,87,83,52,75,70,69,77,66,73,78,71,75,72,66,94,63,79,78,60,68,49,47,44,79,32,42,52,79,40,52,65,77,58,54,67,55,58,86,49,63,55,22,74,70,72,76,70,54,62,72,51,58,46,60,41,44,53,60,37,58,98,78,40,68,76,74,73,48,78,71,92,60,94,63,64,66,66,44,71,66,52,54,50,46,50,52,47,50,56,48,47,59,43,70,38,51,87,54,60,62,60,44,65,85,34,60,72,52,69,67,56,48,46,48,14,45,44,39,22,69,74,59,63,72,59,80,54,70,44,73,56,69,68,78,49,42,64,76,74,50,50,65,55,33,52,41,36,42,30,17,59,5,23,38,74,42,88,42,57,51,17,59,63,24,16,54,36,41,42,52,52,37,51,53,51,53,53,48,44,47,63,50,39,63,71,48,53,52,35,68,52,46,46,51,20,50,51,46,45,28,52,46,15,61,12,48,39,40,52,68,46,29,58,49,18,60,55,43,48,51,50,48,52,52,37,38,55,52,47,41,35,38,36,64,70,71,76,64,85,80,55,60,57,81,89,71,42,49,60,57,57,50,40,52,54,47,49,55,45,49,33,43,46,22,40,33,50,39,54,49,49,51,40,38,53,45,19,67,76,66,70,40,79,52,73,73,62,72,24,47,57,54,35,53,53,74,77,60,63,70,57,67,66,32,72,42,44,67,56,32,46,66,75,43,76,83,58,66,92,75,77,76,59,51,43,37,54,60,52,53,20,38,74,70,39,62,48,88,81,70,72,78,72,82,78,48,68,56,55,50,43,53,52,50,48,49,53,48,40,49,51,51,54,50,52,51,48,24,23,21,45,66,30,68,50,38,56,64,68,50,39,55,68,54,48,51,50,50,51,50,52,58,49,55,70,72,59,71,47,64,68,62,38,58,75,73,44,54,69,71,57,38,52,46,51,50,51,44,45,46,50,46,34,47,45,51,43,53,64,48,69,66,44,68,39,30,46,58,42,16,52,73,47,43,62,63,28,63,69,33,47,53,46,50,55,50,54,44,68,72,35,59,40,58,40,42,43,40,35,35,34,18,31,38,38,43,34,44,57,62,76,60,68,70,81,52,63,61,51,46,56,53,38,48,50,21,27,54,51,29,29,53,34,25,53,44,38,29,71,72,43,51,66,44,51,53,66,82,66,61,87,75,86,82,76,77,81,72,48,75,38,59,46,37,57,83,53,49,79,86,35,70,68,34,47,55,50,51,45,38,35,68,71,47,72,79,38,48,38,21,37,88,78,23,75,42,51,25,37,95,60,24,39,53,32,40,40,52,45,35,37,54,49,27,68,68,44,69,69,39,39,36,17,56,31,51,34,53,49,47,51,49,30,46,53,48,57,54,64,75,102

Radius of gyration: 40.41 Å; Cα contacts (8 Å, |Δi|>4): 1939; chains: 2; bounding box: 112×154×125 Å

pLDDT: mean 71.61, std 27.55, range [13.82, 98.5]

Secondary structure (DSSP, 8-state):
----------PPPHHHHHTT------SS--HHHHHTT--------------------------------------------------------------------------------------------STTS----S--STHHHHTS-TTTSGGG----TTS-----------S-----S----GGGGS---GGGGTTTTS------TTS--B----S-TT-GGGTSPPSS--PPPPHHHHHHHHHHHHHHHHS-SSPPPB-TTPPPHHHHHHHHHHHHHH---SS--S-GGG--TTTS-HHHHHHHHHHHHHT--STTHHHHHHHHHHHHHHHHHHHHHH-GGGGGSHHHHHHHHHHHHHHHHS--HHHHHHHHHHHHHHHHHHHHTTTTBPPP--TTS--TTT--HHHHHHHHHHHHHHHHHHHHHHHHHHHHHHHHTPPPS--GGG-B-BPPPPHHHHT-SSHHHHHHHSSS--TTTTPPBHHHHHHHHH---SS-------HHHHHHHHHHHHHHHHHHHHHHHSTHHHHS-TT-THHHHHHHHHHHHHTT---HHHHHHHS-HHHHHHHHHHHHHHHHHHHHTSTTHHHHHHHHHHTTT--HHHHHHHHHHHHH-HHHHHHHHHHHHHHHHHHHH-----TTHHHHHHHHHHHHHHHHHHHHHH-GGGSTT---SS-TTS-PEEEETTS---TTSHHHHHHHHHHHH--SEEEEBTTBSSTTSTTHHHHHHHHHHHHHHT--SSTHHHHHHHHHHHHHHHHHHH-/----------PPPHHHHHTT------SS--HHHHHHT----PPP-------------------------------------------------------------------------------------STT-----S--STHHHHTS-TTTSGGG----TTS-----------S-----S----GGGTS---GGGGTTTTS------TTS--B----S-TT-GGGTSPPSS--PPPPHHHHHHHHHHHHHHHHS-SSPPPB-TTPPPHHHHHHHHHHHHHH---SS--S-GGG--TTTS-HHHHHHHHHHHHHT--STTHHHHHHHHHHHHHHHHHHHHHH-GGGGGSHHHHHHHHHHHHHHHHS--HHHHHHHHHHHHHHHHHHHHTTTTBPPPP-TTS--TTT--HHHHHHHHHHHHHHHHHHHHHHHHHHHHHHHHTPPPS--GGG-B-BPPPPHHHHT-SSHHHHHHH-SS--TTTTPPBHHHHHHHHH---SS-------HHHHHHHHHHHHHHHHHHHHHHHSTHHHHS-TT-THHHHHHHHHHHHHTT---HHHHHHHS-HHHHHHHHHHHHHHHHHHHHTSTTHHHHHHHHHHTTT--HHHHHHHHHHHHH-HHHHHHHHHHHHHHHHHHHH-----TTHHHHHHHHHHHHHHHHHHHHHH-GGGSTTSS-SS-TTS-PEEEETTS---TTSHHHHHHHHHHHH--SEEEEBTTBSSTTSTTHHHHHHHHHHHHHHT--SSTHHHHHHHHHHHHHHHHHHH-